Protein AF-A0AAD5T8A8-F1 (afdb_monomer)

Mean predicted aligned error: 18.16 Å

Organism: NCBI:txid109957

pLDDT: mean 72.03, std 19.03, range [25.72, 97.75]

Foldseek 3Di:
DQQQDDDLQWHQDPVVLFTDGPPDSVDPDPPDDPVLVVVVSVVSRVRSSVLNLLVVLLVVVVPPPPPPPQCPLVSVLSVVVSCLSRPPDDDDPPDDDDDDPDPDPPDDPLLVVLLVLVVVLQVLVVVDVDPDDPSVLVSVSSVVSSLRSCVVVLVVLCVLLLLPPPPPVVCVVPVVVPPPLVVVLVCCLVRPHPLQDSVLSVLSSLLSLLVVLCCVQPVPPPSNPVPPPQNRDPHPDPPPPDPPVSSVVVVVVVVVVVVVSVVVSVVVVVVVVVVVVVVVVVVVVVVVVVVVVVVPDDDDPDDDPVVVVVVVVVVVVVVVVVVVVVVVVVVVVVVVVVVVVVVVVVVVVVVVVVVVVVVVVVVVVVVVVVVVVVVVVVVVVVVVVVVVVVVVVVVVVVVVVVVVVVVPDDDDDDDDDPPPVVVVVVVVVVVVVVVVVVVVVVVVVVVVVVVVVVVVVVVVVVVVVVVVVVVVVVVVVVVVVVVVVVVVVVVVVVVVVVPPPDDDDDDDDDDDDDDDDDDDDDDDDDDDDDDDDPDPPVPVVCVVLDPPPPVPVVVVCVPVPPCVSDDPSCVCCVPVSVVSNSSSLVSQQVSVLCCCPVVVVLVVLVLLCCQLQVVPVVNLVVVLVVLVPPPDDDPDPPDDDPSRCVCVVVVQWDFDQDPSQTFTGGHDDPSCCLLCPPVVNVLSRVNSSVSSLLVNLLVLLVPLDLPPDDPVVSVVNVVLSVLSNLQSVLLNCLLVPPLCVLVVVLSVLVVVVSVCSVVPPPPPDDDPPPVVPPPDAHDSGNVSNSVSSVVSSVSSCVLNLVDPVSVVLVVLVSVLSVLSSCCSVPVVDPPCNVVSSVVSLVSVLVSLVVLVVVVVVCCVPPPDDDDCSSVSSCVSSVVVVNDDPVD

Solvent-accessible surface area (backbone atoms only — not comparable to full-atom values): 51958 Å² total; per-residue (Å²): 135,50,61,55,58,70,48,93,61,30,43,66,38,81,86,81,60,35,40,43,66,57,97,74,53,92,69,89,61,84,95,60,61,69,67,58,54,51,52,54,49,50,52,52,28,50,52,19,21,54,46,46,51,50,47,53,51,27,50,52,50,74,67,44,84,69,80,61,86,56,47,62,56,44,30,54,47,51,45,48,50,46,49,62,73,33,73,54,85,80,92,72,96,78,86,82,82,84,89,76,96,63,88,67,81,80,68,64,58,60,38,59,45,52,24,51,49,50,53,49,43,52,52,47,54,74,73,52,83,64,90,86,45,75,62,52,58,50,40,54,51,50,49,56,48,47,56,52,48,44,40,60,60,50,51,50,48,28,41,31,56,60,35,60,73,69,85,48,79,77,64,51,54,69,64,65,66,41,85,44,58,66,59,52,48,50,55,44,69,81,50,62,33,73,87,56,54,67,70,53,54,54,43,28,49,52,17,29,53,31,50,52,46,34,47,74,75,42,65,82,35,76,86,67,55,72,62,86,84,72,77,48,72,84,68,86,73,75,80,76,84,36,77,66,52,49,56,53,47,54,53,51,49,52,53,50,50,53,47,52,53,52,50,52,50,50,51,51,51,54,50,52,52,49,55,52,52,51,53,52,52,50,51,52,51,53,55,50,53,50,54,52,55,62,72,68,66,70,89,79,90,82,68,62,78,69,56,47,52,56,48,49,50,47,51,49,50,52,48,48,54,49,51,51,48,52,50,52,50,49,53,50,49,50,50,51,51,52,51,51,50,52,50,52,55,46,52,54,52,50,51,56,47,51,54,51,51,51,52,51,48,54,51,50,53,50,53,49,52,52,51,51,53,53,50,52,52,52,49,52,54,49,52,50,49,51,54,52,48,51,51,49,52,50,51,51,50,53,51,51,54,49,54,61,55,65,77,73,68,83,88,78,93,75,96,72,78,76,76,66,58,60,59,57,51,54,54,51,54,50,53,54,55,55,57,52,53,56,54,52,55,54,52,56,55,56,54,61,56,53,67,60,52,54,60,56,52,56,57,51,55,61,54,53,56,56,56,56,54,57,56,48,58,59,48,53,60,52,53,57,53,54,60,56,54,56,60,54,58,57,60,60,58,62,67,58,62,79,70,66,85,80,77,85,87,88,80,87,83,85,90,82,89,79,90,79,88,81,90,86,84,85,82,87,78,89,80,88,78,93,75,96,67,93,70,65,82,61,58,70,54,53,62,70,72,46,74,76,78,77,71,51,67,71,65,67,54,72,58,47,86,83,54,78,82,63,50,72,64,58,52,46,55,62,48,54,48,47,53,50,48,57,49,23,52,49,43,24,25,54,37,41,49,46,36,43,73,77,64,38,42,66,60,53,54,52,49,52,48,33,61,35,60,54,69,41,63,70,61,41,52,53,54,47,53,55,66,76,40,84,85,57,89,74,75,76,68,94,71,68,51,73,68,56,43,51,35,56,73,61,74,22,51,46,81,42,71,62,94,87,45,69,46,70,47,75,56,65,58,81,78,42,39,76,61,56,29,76,65,54,48,52,52,42,40,52,46,26,45,51,48,48,53,53,50,46,35,52,49,39,54,69,67,48,78,62,83,89,50,58,73,73,59,34,53,55,54,49,51,49,43,54,52,51,48,52,46,55,50,22,54,51,48,39,44,64,65,57,24,39,38,47,51,53,52,50,55,49,54,51,50,54,50,48,51,50,66,72,67,47,80,73,85,78,82,65,79,75,80,70,70,80,64,74,90,81,79,74,78,70,30,46,67,45,44,34,50,52,50,52,51,26,51,52,50,26,33,50,61,65,30,66,33,84,88,32,40,71,59,41,50,52,53,52,51,48,45,50,50,52,40,48,48,56,71,56,66,86,48,96,77,58,54,68,62,52,52,53,50,48,52,52,51,52,45,49,50,53,54,50,48,54,52,48,47,54,50,52,52,69,73,69,49,98,78,83,75,66,59,57,59,52,46,40,58,56,56,44,49,74,82,73,48,60,98,90,111

InterPro domains:
  IPR040457 Gamma tubulin complex component, C-terminal [PF04130] (662-883)
  IPR042241 Gamma tubulin complex component, C-terminal domain superfamily [G3DSA:1.20.120.1900] (630-882)

Sequence (887 aa):
MSIGVSSSFFVYDMVSKRFIIPERPDLRLIATNRQSIRSILRHFAAMGTNFARLEHQVNSYALSNLAEYSIEPFAYFLASLARISGCCVFESEEFREDNLTASAINLPPANDLISRLYETIICLELSCPNYGTKEDILREILVTFFSRASKPFINLLSTLVGLNCKDSDETNSQIAFFSDLDTALLQIKDSTPSFILQNLVESASHSGHCLQLLRKCSPQHPLLISDLRNNFHLTISIKQADAKLYRSFIAKHMKLYVRDIIDRETRLKAFHGRKVSERQSELIRLQENRKLALQSYKPTSNSKANGAKKMRWKLQVDSFLVDLAAYREHQELQRIEEEAKILRNQAEQEEIQRAREVEIRVAIEAEYSIKMKDLELKSMKADWKIKRGNLVDQRHNILKDQEFFTELSVENETDFDLAHQEEVFADLESEIAGNTVTLFEELSRKEEIKTITQTEAEETMVALTLDQLNALEDNEAKASKIQTETKAEVKDNLLLVDQIDNATPFSNIVFEENASSDILRPTSEKVNSSTDKSLCSCHGIVEYLCPIPSLKLAQLTQNTELLEGSSLDILLEMTLYKAVNIRCDLISRETLLVFIRDLKLQNELVMVGKGFFLQDFDFTDYVIAHISKTGSFVKEPSILNDVYTRFKLADAVKLIIPNCSITLIYSPPPFLNYILDSDALKKFELFFAVFLRTRYCLAALNNFDLSALHRSIKISCLRFRMYSLEFVSSIYRYFQEIALEPWQKFIEYLSVFEKSALYGYDTKGGRTNELKYNSQLKITDLKSLKYFQGKALDEICWRMLLSKEHKPIFTILMEIFDEICAICETMKISGVFDSANLQIQKRIEVFVKVIVKMKHLETAENGIHESDCFYSLLTLINFSKFYSKDD

Nearest PDB structures (foldseek):
  7rro-assembly1_F1  TM=1.291E-01  e=6.227E+00  Bos taurus

Radius of gyration: 50.75 Å; Cα contacts (8 Å, |Δi|>4): 464; chains: 1; bounding box: 150×71×150 Å

Structure (mmCIF, N/CA/C/O backbone):
data_AF-A0AAD5T8A8-F1
#
_entry.id   AF-A0AAD5T8A8-F1
#
loop_
_atom_site.group_PDB
_atom_site.id
_atom_site.type_symbol
_atom_site.label_atom_id
_atom_site.label_alt_id
_atom_site.label_comp_id
_atom_site.label_asym_id
_atom_site.label_entity_id
_atom_site.label_seq_id
_atom_site.pdbx_PDB_ins_code
_atom_site.Cartn_x
_atom_site.Cartn_y
_atom_site.Cartn_z
_atom_site.occupancy
_atom_site.B_iso_or_equiv
_atom_site.auth_seq_id
_atom_site.auth_comp_id
_atom_site.auth_asym_id
_atom_site.auth_atom_id
_atom_site.pdbx_PDB_model_num
ATOM 1 N N . MET A 1 1 ? 31.499 -7.440 -51.153 1.00 50.81 1 MET A N 1
ATOM 2 C CA . MET A 1 1 ? 31.250 -8.398 -50.057 1.00 50.81 1 MET A CA 1
ATOM 3 C C . MET A 1 1 ? 30.057 -7.888 -49.276 1.00 50.81 1 MET A C 1
ATOM 5 O O . MET A 1 1 ? 30.206 -6.923 -48.539 1.00 50.81 1 MET A O 1
ATOM 9 N N . SER A 1 2 ? 28.882 -8.466 -49.493 1.00 58.56 2 SER A N 1
ATOM 10 C CA . SER A 1 2 ? 27.741 -8.304 -48.592 1.00 58.56 2 SER A CA 1
ATOM 11 C C . SER A 1 2 ? 28.045 -9.067 -47.299 1.00 58.56 2 SER A C 1
ATOM 13 O O . SER A 1 2 ? 28.500 -10.211 -47.340 1.00 58.56 2 SER A O 1
ATOM 15 N N . ILE A 1 3 ? 27.877 -8.420 -46.146 1.00 68.19 3 ILE A N 1
ATOM 16 C CA . ILE A 1 3 ? 28.038 -9.075 -44.842 1.00 68.19 3 ILE A CA 1
ATOM 17 C C . ILE A 1 3 ? 26.894 -10.085 -44.687 1.00 68.19 3 ILE A C 1
ATOM 19 O O . ILE A 1 3 ? 25.748 -9.738 -44.944 1.00 68.19 3 ILE A O 1
ATOM 23 N N . GLY A 1 4 ? 27.203 -11.320 -44.283 1.00 70.56 4 GLY A N 1
ATOM 24 C CA . GLY A 1 4 ? 26.185 -12.338 -43.987 1.00 70.56 4 GLY A CA 1
ATOM 25 C C . GLY A 1 4 ? 25.735 -13.202 -45.169 1.00 70.56 4 GLY A C 1
ATOM 26 O O . GLY A 1 4 ? 24.910 -14.084 -44.971 1.00 70.56 4 GLY A O 1
ATOM 27 N N . VAL A 1 5 ? 26.295 -13.021 -46.369 1.00 82.19 5 VAL A N 1
ATOM 28 C CA . VAL A 1 5 ? 25.955 -13.847 -47.540 1.00 82.19 5 VAL A CA 1
ATOM 29 C C . VAL A 1 5 ? 27.038 -14.896 -47.789 1.00 82.19 5 VAL A C 1
ATOM 31 O O . VAL A 1 5 ? 28.231 -14.577 -47.847 1.00 82.19 5 VAL A O 1
ATOM 34 N N . SER A 1 6 ? 26.624 -16.154 -47.956 1.00 84.88 6 SER A N 1
ATOM 35 C CA . SER A 1 6 ? 27.526 -17.233 -48.366 1.00 84.88 6 SER A CA 1
ATOM 36 C C . SER A 1 6 ? 28.083 -16.965 -49.767 1.00 84.88 6 SER A C 1
ATOM 38 O O . SER A 1 6 ? 27.366 -16.587 -50.686 1.00 84.88 6 SER A O 1
ATOM 40 N N . SER A 1 7 ? 29.384 -17.158 -49.939 1.00 86.94 7 SER A N 1
ATOM 41 C CA . SER A 1 7 ? 30.100 -16.958 -51.200 1.00 86.94 7 SER A CA 1
ATOM 42 C C . SER A 1 7 ? 31.205 -18.001 -51.351 1.00 86.94 7 SER A C 1
ATOM 44 O O . SER A 1 7 ? 31.498 -18.750 -50.419 1.00 86.94 7 SER A O 1
ATOM 46 N N . SER A 1 8 ? 31.897 -18.001 -52.491 1.00 82.50 8 SER A N 1
ATOM 47 C CA . SER A 1 8 ? 33.089 -18.837 -52.696 1.00 82.50 8 SER A CA 1
ATOM 48 C C . SER A 1 8 ? 34.196 -18.600 -51.654 1.00 82.50 8 SER A C 1
ATOM 50 O O . SER A 1 8 ? 35.027 -19.479 -51.437 1.00 82.50 8 SER A O 1
ATOM 52 N N . PHE A 1 9 ? 34.205 -17.443 -50.977 1.00 80.50 9 PHE A N 1
ATOM 53 C CA . PHE A 1 9 ? 35.186 -17.099 -49.940 1.00 80.50 9 PHE A CA 1
ATOM 54 C C . PHE A 1 9 ? 34.695 -17.319 -48.506 1.00 80.50 9 PHE A C 1
ATOM 56 O O . PHE A 1 9 ? 35.516 -17.403 -47.590 1.00 80.50 9 PHE A O 1
ATOM 63 N N . PHE A 1 10 ? 33.381 -17.410 -48.301 1.00 87.19 10 PHE A N 1
ATOM 64 C CA . PHE A 1 10 ? 32.761 -17.508 -46.984 1.00 87.19 10 PHE A CA 1
ATOM 65 C C . PHE A 1 10 ? 31.613 -18.506 -47.043 1.00 87.19 10 PHE A C 1
ATOM 67 O O . PHE A 1 10 ? 30.585 -18.219 -47.645 1.00 87.19 10 PHE A O 1
ATOM 74 N N . VAL A 1 11 ? 31.759 -19.657 -46.396 1.00 90.31 11 VAL A N 1
ATOM 75 C CA . VAL A 1 11 ? 30.687 -20.654 -46.303 1.00 90.31 11 VAL A CA 1
ATOM 76 C C . VAL A 1 11 ? 30.102 -20.582 -44.900 1.00 90.31 11 VAL A C 1
ATOM 78 O O . VAL A 1 11 ? 30.844 -20.740 -43.928 1.00 90.31 11 VAL A O 1
ATOM 81 N N . TYR A 1 12 ? 28.804 -20.298 -44.770 1.00 91.44 12 TYR A N 1
ATOM 82 C CA . TYR A 1 12 ? 28.147 -20.359 -43.466 1.00 91.44 12 TYR A CA 1
ATOM 83 C C . TYR A 1 12 ? 27.961 -21.815 -43.048 1.00 91.44 12 TYR A C 1
ATOM 85 O O . TYR A 1 12 ? 27.232 -22.567 -43.690 1.00 91.44 12 TYR A O 1
ATOM 93 N N . ASP A 1 13 ? 28.627 -22.215 -41.973 1.00 91.44 13 ASP A N 1
ATOM 94 C CA . ASP A 1 13 ? 28.406 -23.514 -41.360 1.00 91.44 13 ASP A CA 1
ATOM 95 C C . ASP A 1 13 ? 27.237 -23.416 -40.376 1.00 91.44 13 ASP A C 1
ATOM 97 O O . ASP A 1 13 ? 27.341 -22.793 -39.313 1.00 91.44 13 ASP A O 1
ATOM 101 N N . MET A 1 14 ? 26.125 -24.052 -40.747 1.00 86.69 14 MET A N 1
ATOM 102 C CA . MET A 1 14 ? 24.894 -24.109 -39.958 1.00 86.69 14 MET A CA 1
ATOM 103 C C . MET A 1 14 ? 25.108 -24.784 -38.597 1.00 86.69 14 MET A C 1
ATOM 105 O O . MET A 1 14 ? 24.447 -24.415 -37.626 1.00 86.69 14 MET A O 1
ATOM 109 N N . VAL A 1 15 ? 26.053 -25.729 -38.496 1.00 87.06 15 VAL A N 1
ATOM 110 C CA . VAL A 1 15 ? 26.311 -26.488 -37.263 1.00 87.06 15 VAL A CA 1
ATOM 111 C C . VAL A 1 15 ? 27.051 -25.623 -36.249 1.00 87.06 15 VAL A C 1
ATOM 113 O O . VAL A 1 15 ? 26.611 -25.481 -35.109 1.00 87.06 15 VAL A O 1
ATOM 116 N N . SER A 1 16 ? 28.164 -24.999 -36.648 1.00 86.94 16 SER A N 1
ATOM 117 C CA . SER A 1 16 ? 28.915 -24.114 -35.748 1.00 86.94 16 SER A CA 1
ATOM 118 C C . SER A 1 16 ? 28.315 -22.709 -35.623 1.00 86.94 16 SER A C 1
ATOM 120 O O . SER A 1 16 ? 28.724 -21.945 -34.737 1.00 86.94 16 SER A O 1
ATOM 122 N N . LYS A 1 17 ? 27.349 -22.361 -36.487 1.00 85.81 17 LYS A N 1
ATOM 123 C CA . LYS A 1 17 ? 26.778 -21.017 -36.650 1.00 85.81 17 LYS A CA 1
ATOM 124 C C . LYS A 1 17 ? 27.864 -19.967 -36.860 1.00 85.81 17 LYS A C 1
ATOM 126 O O . LYS A 1 17 ? 27.924 -18.968 -36.124 1.00 85.81 17 LYS A O 1
ATOM 131 N N . ARG A 1 18 ? 28.796 -20.240 -37.779 1.00 90.50 18 ARG A N 1
ATOM 132 C CA . ARG A 1 18 ? 29.946 -19.381 -38.114 1.00 90.50 18 ARG A CA 1
ATOM 133 C C . ARG A 1 18 ? 30.245 -19.445 -39.605 1.00 90.50 18 ARG A C 1
ATOM 135 O O . ARG A 1 18 ? 30.138 -20.497 -40.219 1.00 90.50 18 ARG A O 1
ATOM 142 N N . PHE A 1 19 ? 30.700 -18.332 -40.168 1.00 90.81 19 PHE A N 1
ATOM 143 C CA . PHE A 1 19 ? 31.319 -18.343 -41.488 1.00 90.81 19 PHE A CA 1
ATOM 144 C C . PHE A 1 19 ? 32.715 -18.951 -41.399 1.00 90.81 19 PHE A C 1
ATOM 146 O O . PHE A 1 19 ? 33.578 -18.467 -40.661 1.00 90.81 19 PHE A O 1
ATOM 153 N N . ILE A 1 20 ? 32.936 -20.000 -42.180 1.00 92.75 20 ILE A N 1
ATOM 154 C CA . ILE A 1 20 ? 34.228 -20.648 -42.352 1.00 92.75 20 ILE A CA 1
ATOM 155 C C . ILE A 1 20 ? 34.845 -20.132 -43.652 1.00 92.75 20 ILE A C 1
ATOM 157 O O . ILE A 1 20 ? 34.175 -19.987 -44.675 1.00 92.75 20 ILE A O 1
ATOM 161 N N . ILE A 1 21 ? 36.144 -19.841 -43.601 1.00 89.75 21 ILE A N 1
ATOM 162 C CA . ILE A 1 21 ? 36.936 -19.515 -44.788 1.00 89.75 21 ILE A CA 1
ATOM 163 C C . ILE A 1 21 ? 37.519 -20.835 -45.303 1.00 89.75 21 ILE A C 1
ATOM 165 O O . ILE A 1 21 ? 38.245 -21.481 -44.537 1.00 89.75 21 ILE A O 1
ATOM 169 N N . PRO A 1 22 ? 37.247 -21.241 -46.556 1.00 86.50 22 PRO A N 1
ATOM 170 C CA . PRO A 1 22 ? 37.820 -22.451 -47.142 1.00 86.50 22 PRO A CA 1
ATOM 171 C C . PRO A 1 22 ? 39.352 -22.469 -47.022 1.00 86.50 22 PRO A C 1
ATOM 173 O O . PRO A 1 22 ? 39.996 -21.422 -47.082 1.00 86.50 22 PRO A O 1
ATOM 176 N N . GLU A 1 23 ? 39.972 -23.643 -46.861 1.00 79.31 23 GLU A N 1
ATOM 177 C CA . GLU A 1 23 ? 41.433 -23.750 -46.663 1.00 79.31 23 GLU A CA 1
ATOM 178 C C . GLU A 1 23 ? 42.257 -23.229 -47.853 1.00 79.31 23 GLU A C 1
ATOM 180 O O . GLU A 1 23 ? 43.394 -22.765 -47.687 1.00 79.31 23 GLU A O 1
ATOM 185 N N . ARG A 1 24 ? 41.665 -23.274 -49.049 1.00 68.44 24 ARG A N 1
ATOM 186 C CA . ARG A 1 24 ? 42.195 -22.713 -50.291 1.00 68.44 24 ARG A CA 1
ATOM 187 C C . ARG A 1 24 ? 41.170 -21.739 -50.872 1.00 68.44 24 ARG A C 1
ATOM 189 O O . ARG A 1 24 ? 40.430 -22.121 -51.772 1.00 68.44 24 ARG A O 1
ATOM 196 N N . PRO A 1 25 ? 41.079 -20.503 -50.360 1.00 63.84 25 PRO A N 1
ATOM 197 C CA . PRO A 1 25 ? 40.350 -19.491 -51.099 1.00 63.84 25 PRO A CA 1
ATOM 198 C C . PRO A 1 25 ? 41.169 -19.224 -52.368 1.00 63.84 25 PRO A C 1
ATOM 200 O O . PRO A 1 25 ? 42.360 -18.918 -52.255 1.00 63.84 25 PRO A O 1
ATOM 203 N N . ASP A 1 26 ? 40.576 -19.385 -53.553 1.00 61.72 26 ASP A N 1
ATOM 204 C CA . ASP A 1 26 ? 41.207 -19.073 -54.847 1.00 61.72 26 ASP A CA 1
ATOM 205 C C . ASP A 1 26 ? 41.395 -17.550 -54.986 1.00 61.72 26 ASP A C 1
ATOM 207 O O . ASP A 1 26 ? 40.751 -16.862 -55.772 1.00 61.72 26 ASP A O 1
ATOM 211 N N . LEU A 1 27 ? 42.264 -16.986 -54.150 1.00 63.97 27 LEU A N 1
ATOM 212 C CA . LEU A 1 27 ? 42.635 -15.580 -54.144 1.00 63.97 27 LEU A CA 1
ATOM 213 C C . LEU A 1 27 ? 44.005 -15.454 -54.791 1.00 63.97 27 LEU A C 1
ATOM 215 O O . LEU A 1 27 ? 45.034 -15.488 -54.115 1.00 63.97 27 LEU A O 1
ATOM 219 N N . ARG A 1 28 ? 44.018 -15.261 -56.111 1.00 60.12 28 ARG A N 1
ATOM 220 C CA . ARG A 1 28 ? 45.163 -14.656 -56.802 1.00 60.12 28 ARG A CA 1
ATOM 221 C C . ARG A 1 28 ? 45.119 -13.141 -56.581 1.00 60.12 28 ARG A C 1
ATOM 223 O O . ARG A 1 28 ? 44.830 -12.378 -57.492 1.00 60.12 28 ARG A O 1
ATOM 230 N N . LEU A 1 29 ? 45.315 -12.709 -55.335 1.00 59.62 29 LEU A N 1
ATOM 231 C CA . LEU A 1 29 ? 45.455 -11.288 -55.020 1.00 59.62 29 LEU A CA 1
ATOM 232 C C . LEU A 1 29 ? 46.910 -10.878 -55.239 1.00 59.62 29 LEU A C 1
ATOM 234 O O . LEU A 1 29 ? 47.814 -11.304 -54.518 1.00 59.62 29 LEU A O 1
ATOM 238 N N . ILE A 1 30 ? 47.109 -10.048 -56.253 1.00 52.72 30 ILE A N 1
ATOM 239 C CA . ILE A 1 30 ? 48.400 -9.510 -56.663 1.00 52.72 30 ILE A CA 1
ATOM 240 C C . ILE A 1 30 ? 48.957 -8.644 -55.513 1.00 52.72 30 ILE A C 1
ATOM 242 O O . ILE A 1 30 ? 48.268 -7.783 -54.963 1.00 52.72 30 ILE A O 1
ATOM 246 N N . ALA A 1 31 ? 50.209 -8.888 -55.116 1.00 51.66 31 ALA A N 1
ATOM 247 C CA . ALA A 1 31 ? 51.006 -8.038 -54.217 1.00 51.66 31 ALA A CA 1
ATOM 248 C C . ALA A 1 31 ? 50.569 -7.878 -52.733 1.00 51.66 31 ALA A C 1
ATOM 250 O O . ALA A 1 31 ? 50.941 -6.893 -52.078 1.00 51.66 31 ALA A O 1
ATOM 251 N N . THR A 1 32 ? 49.848 -8.829 -52.125 1.00 58.69 32 THR A N 1
ATOM 252 C CA . THR A 1 32 ? 49.556 -8.814 -50.668 1.00 58.69 32 THR A CA 1
ATOM 253 C C . THR A 1 32 ? 49.962 -10.109 -49.958 1.00 58.69 32 THR A C 1
ATOM 255 O O . THR A 1 32 ? 49.826 -11.209 -50.484 1.00 58.69 32 THR A O 1
ATOM 258 N N . ASN A 1 33 ? 50.511 -9.989 -48.740 1.00 73.81 33 ASN A N 1
ATOM 259 C CA . ASN A 1 33 ? 50.938 -11.140 -47.942 1.00 73.81 33 ASN A CA 1
ATOM 260 C C . ASN A 1 33 ? 49.714 -12.010 -47.596 1.00 73.81 33 ASN A C 1
ATOM 262 O O . ASN A 1 33 ? 48.749 -11.524 -47.001 1.00 73.81 33 ASN A O 1
ATOM 266 N N . ARG A 1 34 ? 49.783 -13.312 -47.915 1.00 73.38 34 ARG A N 1
ATOM 267 C CA . ARG A 1 34 ? 48.742 -14.318 -47.631 1.00 73.38 34 ARG A CA 1
ATOM 268 C C . ARG A 1 34 ? 48.249 -14.274 -46.180 1.00 73.38 34 ARG A C 1
ATOM 270 O O . ARG A 1 34 ? 47.072 -14.522 -45.926 1.00 73.38 34 ARG A O 1
ATOM 277 N N . GLN A 1 35 ? 49.124 -13.968 -45.220 1.00 74.38 35 GLN A N 1
ATOM 278 C CA . GLN A 1 35 ? 48.752 -13.872 -43.805 1.00 74.38 35 GLN A CA 1
ATOM 279 C C . GLN A 1 35 ? 47.869 -12.656 -43.504 1.00 74.38 35 GLN A C 1
ATOM 281 O O . GLN A 1 35 ? 46.911 -12.787 -42.740 1.00 74.38 35 GLN A O 1
ATOM 286 N N . SER A 1 36 ? 48.144 -11.505 -44.121 1.00 75.62 36 SER A N 1
ATOM 287 C CA . SER A 1 36 ? 47.376 -10.280 -43.893 1.00 75.62 36 SER A CA 1
ATOM 288 C C . SER A 1 36 ? 45.977 -10.382 -44.495 1.00 75.62 36 SER A C 1
ATOM 290 O O . SER A 1 36 ? 44.995 -10.156 -43.788 1.00 75.62 36 SER A O 1
ATOM 292 N N . ILE A 1 37 ? 45.869 -10.897 -45.728 1.00 79.44 37 ILE A N 1
ATOM 293 C CA . ILE A 1 37 ? 44.574 -11.211 -46.353 1.00 79.44 37 ILE A CA 1
ATOM 294 C C . ILE A 1 37 ? 43.784 -12.187 -45.480 1.00 79.44 37 ILE A C 1
ATOM 296 O O . ILE A 1 37 ? 42.609 -11.965 -45.206 1.00 79.44 37 ILE A O 1
ATOM 300 N N . ARG A 1 38 ? 44.422 -13.252 -44.975 1.00 79.56 38 ARG A N 1
ATOM 301 C CA . ARG A 1 38 ? 43.741 -14.222 -44.106 1.00 79.56 38 ARG A CA 1
ATOM 302 C C . ARG A 1 38 ? 43.257 -13.588 -42.799 1.00 79.56 38 ARG A C 1
ATOM 304 O O . ARG A 1 38 ? 42.206 -13.982 -42.304 1.00 79.56 38 ARG A O 1
ATOM 311 N N . SER A 1 39 ? 43.991 -12.625 -42.240 1.00 78.44 39 SER A N 1
ATOM 312 C CA . SER A 1 39 ? 43.567 -11.868 -41.055 1.00 78.44 39 SER A CA 1
ATOM 313 C C . SER A 1 39 ? 42.336 -11.003 -41.345 1.00 78.44 39 SER A C 1
ATOM 315 O O . SER A 1 39 ? 41.352 -11.069 -40.610 1.00 78.44 39 SER A O 1
ATOM 317 N N . ILE A 1 40 ? 42.351 -10.270 -42.462 1.00 79.25 40 ILE A N 1
ATOM 318 C CA . ILE A 1 40 ? 41.230 -9.433 -42.909 1.00 79.25 40 ILE A CA 1
ATOM 319 C C . ILE A 1 40 ? 39.993 -10.294 -43.183 1.00 79.25 40 ILE A C 1
ATOM 321 O O . ILE A 1 40 ? 38.921 -10.018 -42.650 1.00 79.25 40 ILE A O 1
ATOM 325 N N . LEU A 1 41 ? 40.141 -11.390 -43.933 1.00 83.56 41 LEU A N 1
ATOM 326 C CA . LEU A 1 41 ? 39.044 -12.320 -44.205 1.00 83.56 41 LEU A CA 1
ATOM 327 C C . LEU A 1 41 ? 38.487 -12.926 -42.917 1.00 83.56 41 LEU A C 1
ATOM 329 O O . LEU A 1 41 ? 37.276 -13.035 -42.786 1.00 83.56 41 LEU A O 1
ATOM 333 N N . ARG A 1 42 ? 39.327 -13.285 -41.936 1.00 83.44 42 ARG A N 1
ATOM 334 C CA . ARG A 1 42 ? 38.843 -13.764 -40.626 1.00 83.44 42 ARG A CA 1
ATOM 335 C C . ARG A 1 42 ? 38.023 -12.706 -39.901 1.00 83.44 42 ARG A C 1
ATOM 337 O O . ARG A 1 42 ? 37.026 -13.055 -39.278 1.00 83.44 42 ARG A O 1
ATOM 344 N N . HIS A 1 43 ? 38.416 -11.438 -39.993 1.00 76.69 43 HIS A N 1
ATOM 345 C CA . HIS A 1 43 ? 37.646 -10.343 -39.415 1.00 76.69 43 HIS A CA 1
ATOM 346 C C . HIS A 1 43 ? 36.282 -10.195 -40.105 1.00 76.69 43 HIS A C 1
ATOM 348 O O . HIS A 1 43 ? 35.260 -10.178 -39.425 1.00 76.69 43 HIS A O 1
ATOM 354 N N . PHE A 1 44 ? 36.239 -10.212 -41.441 1.00 80.44 44 PHE A N 1
ATOM 355 C CA . PHE A 1 44 ? 34.980 -10.194 -42.196 1.00 80.44 44 PHE A CA 1
ATOM 356 C C . PHE A 1 44 ? 34.104 -11.424 -41.928 1.00 80.44 44 PHE A C 1
ATOM 358 O O . PHE A 1 44 ? 32.898 -11.280 -41.748 1.00 80.44 44 PHE A O 1
ATOM 365 N N . ALA A 1 45 ? 34.693 -12.618 -41.822 1.00 83.56 45 ALA A N 1
ATOM 366 C CA . ALA A 1 45 ? 33.979 -13.837 -41.452 1.00 83.56 45 ALA A CA 1
ATOM 367 C C . ALA A 1 45 ? 33.383 -13.731 -40.040 1.00 83.56 45 ALA A C 1
ATOM 369 O O . ALA A 1 45 ? 32.250 -14.152 -39.815 1.00 83.56 45 ALA A O 1
ATOM 370 N N . ALA A 1 46 ? 34.107 -13.132 -39.088 1.00 79.75 46 ALA A N 1
ATOM 371 C CA . ALA A 1 46 ? 33.596 -12.875 -37.744 1.00 79.75 46 ALA A CA 1
ATOM 372 C C . ALA A 1 46 ? 32.446 -11.851 -37.751 1.00 79.75 46 ALA A C 1
ATOM 374 O O . ALA A 1 46 ? 31.432 -12.075 -37.091 1.00 79.75 46 ALA A O 1
ATOM 375 N N . MET A 1 47 ? 32.552 -10.774 -38.539 1.00 77.56 47 MET A N 1
ATOM 376 C CA . MET A 1 47 ? 31.464 -9.802 -38.713 1.00 77.56 47 MET A CA 1
ATOM 377 C C . MET A 1 47 ? 30.225 -10.450 -39.341 1.00 77.56 47 MET A C 1
ATOM 379 O O . MET A 1 47 ? 29.136 -10.327 -38.788 1.00 77.56 47 MET A O 1
ATOM 383 N N . GLY A 1 48 ? 30.392 -11.206 -40.431 1.00 81.56 48 GLY A N 1
ATOM 384 C CA . GLY A 1 48 ? 29.310 -11.968 -41.063 1.00 81.56 48 GLY A CA 1
ATOM 385 C C . GLY A 1 48 ? 28.689 -12.988 -40.114 1.00 81.56 48 GLY A C 1
ATOM 386 O O . GLY A 1 48 ? 27.477 -13.149 -40.082 1.00 81.56 48 GLY A O 1
ATOM 387 N N . THR A 1 49 ? 29.502 -13.629 -39.272 1.00 83.44 49 THR A N 1
ATOM 388 C CA . THR A 1 49 ? 29.025 -14.591 -38.270 1.00 83.44 49 THR A CA 1
ATOM 389 C C . THR A 1 49 ? 28.112 -13.920 -37.255 1.00 83.44 49 THR A C 1
ATOM 391 O O . THR A 1 49 ? 27.037 -14.436 -36.959 1.00 83.44 49 THR A O 1
ATOM 394 N N . ASN A 1 50 ? 28.536 -12.776 -36.716 1.00 78.94 50 ASN A N 1
ATOM 395 C CA . ASN A 1 50 ? 27.742 -12.024 -35.751 1.00 78.94 50 ASN A CA 1
ATOM 396 C C . ASN A 1 50 ? 26.460 -11.484 -36.391 1.00 78.94 50 ASN A C 1
ATOM 398 O O . ASN A 1 50 ? 25.410 -11.520 -35.758 1.00 78.94 50 ASN A O 1
ATOM 402 N N . PHE A 1 51 ? 26.534 -11.066 -37.654 1.00 81.31 51 PHE A N 1
ATOM 403 C CA . PHE A 1 51 ? 25.379 -10.643 -38.434 1.00 81.31 51 PHE A CA 1
ATOM 404 C C . PHE A 1 51 ? 24.350 -11.764 -38.617 1.00 81.31 51 PHE A C 1
ATOM 406 O O . PHE A 1 51 ? 23.202 -11.601 -38.223 1.00 81.31 51 PHE A O 1
ATOM 413 N N . ALA A 1 52 ? 24.764 -12.927 -39.127 1.00 82.50 52 ALA A N 1
ATOM 414 C CA . ALA A 1 52 ? 23.864 -14.061 -39.346 1.00 82.50 52 ALA A CA 1
ATOM 415 C C . ALA A 1 52 ? 23.247 -14.574 -38.034 1.00 82.50 52 ALA A C 1
ATOM 417 O O . ALA A 1 52 ? 22.097 -15.003 -37.998 1.00 82.50 52 ALA A O 1
ATOM 418 N N . ARG A 1 53 ? 23.990 -14.501 -36.920 1.00 82.31 53 ARG A N 1
ATOM 419 C CA . ARG A 1 53 ? 23.445 -14.804 -35.587 1.00 82.31 53 ARG A CA 1
ATOM 420 C C . ARG A 1 53 ? 22.384 -13.799 -35.159 1.00 82.31 53 ARG A C 1
ATOM 422 O O . ARG A 1 53 ? 21.359 -14.217 -34.629 1.00 82.31 53 ARG A O 1
ATOM 429 N N . LEU A 1 54 ? 22.633 -12.509 -35.382 1.00 78.38 54 LEU A N 1
ATOM 430 C CA . LEU A 1 54 ? 21.680 -11.448 -35.078 1.00 78.38 54 LEU A CA 1
ATOM 431 C C . LEU A 1 54 ? 20.400 -11.612 -35.903 1.00 78.38 54 LEU A C 1
ATOM 433 O O . LEU A 1 54 ? 19.311 -11.585 -35.346 1.00 78.38 54 LEU A O 1
ATOM 437 N N . GLU A 1 55 ? 20.533 -11.844 -37.206 1.00 81.19 55 GLU A N 1
ATOM 438 C CA . GLU A 1 55 ? 19.415 -12.075 -38.121 1.00 81.19 55 GLU A CA 1
ATOM 439 C C . GLU A 1 55 ? 18.601 -13.314 -37.736 1.00 81.19 55 GLU A C 1
ATOM 441 O O . GLU A 1 55 ? 17.385 -13.230 -37.584 1.00 81.19 55 GLU A O 1
ATOM 446 N N . HIS A 1 56 ? 19.260 -14.447 -37.475 1.00 83.31 56 HIS A N 1
ATOM 447 C CA . HIS A 1 56 ? 18.583 -15.648 -36.983 1.00 83.31 56 HIS A CA 1
ATOM 448 C C . HIS A 1 56 ? 17.809 -15.362 -35.689 1.00 83.31 56 HIS A C 1
ATOM 450 O O . HIS A 1 56 ? 16.702 -15.859 -35.499 1.00 83.31 56 HIS A O 1
ATOM 456 N N . GLN A 1 57 ? 18.390 -14.589 -34.772 1.00 78.25 57 GLN A N 1
ATOM 457 C CA . GLN A 1 57 ? 17.746 -14.250 -33.510 1.00 78.25 57 GLN A CA 1
ATOM 458 C C . GLN A 1 57 ? 16.517 -13.354 -33.721 1.00 78.25 57 GLN A C 1
ATOM 460 O O . GLN A 1 57 ? 15.453 -13.637 -33.178 1.00 78.25 57 GLN A O 1
ATOM 465 N N . VAL A 1 58 ? 16.621 -12.337 -34.575 1.00 78.81 58 VAL A N 1
ATOM 466 C CA . VAL A 1 58 ? 15.491 -11.495 -34.997 1.00 78.81 58 VAL A CA 1
ATOM 467 C C . VAL A 1 58 ? 14.366 -12.324 -35.604 1.00 78.81 58 VAL A C 1
ATOM 469 O O . VAL A 1 58 ? 13.213 -12.189 -35.199 1.00 78.81 58 VAL A O 1
ATOM 472 N N . ASN A 1 59 ? 14.707 -13.211 -36.537 1.00 81.06 59 ASN A N 1
ATOM 473 C CA . ASN A 1 59 ? 13.735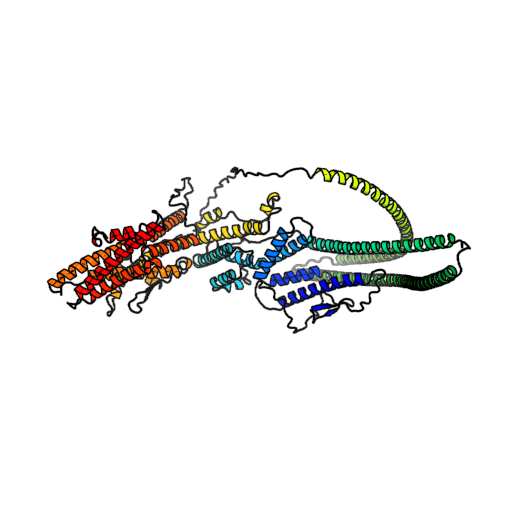 -14.052 -37.223 1.00 81.06 59 ASN A CA 1
ATOM 474 C C . ASN A 1 59 ? 13.075 -15.039 -36.254 1.00 81.06 59 ASN A C 1
ATOM 476 O O . ASN A 1 59 ? 11.875 -15.277 -36.349 1.00 81.06 59 ASN A O 1
ATOM 480 N N . SER A 1 60 ? 13.817 -15.548 -35.263 1.00 80.75 60 SER A N 1
ATOM 481 C CA . SER A 1 60 ? 13.235 -16.402 -34.223 1.00 80.75 60 SER A CA 1
ATOM 482 C C . SER A 1 60 ? 12.198 -15.673 -33.362 1.00 80.75 60 SER A C 1
ATOM 484 O O . SER A 1 60 ? 11.201 -16.288 -32.995 1.00 80.75 60 SER A O 1
ATOM 486 N N . TYR A 1 61 ? 12.371 -14.367 -33.116 1.00 73.81 61 TYR A N 1
ATOM 487 C CA . TYR A 1 61 ? 11.379 -13.558 -32.398 1.00 73.81 61 TYR A CA 1
ATOM 488 C C . TYR A 1 61 ? 10.155 -13.220 -33.239 1.00 73.81 61 TYR A C 1
ATOM 490 O O . TYR A 1 61 ? 9.044 -13.236 -32.722 1.00 73.81 61 TYR A O 1
ATOM 498 N N . ALA A 1 62 ? 10.346 -12.946 -34.530 1.00 74.56 62 ALA A N 1
ATOM 499 C CA . ALA A 1 62 ? 9.235 -12.703 -35.446 1.00 74.56 62 ALA A CA 1
ATOM 500 C C . ALA A 1 62 ? 8.340 -13.945 -35.620 1.00 74.56 62 ALA A C 1
ATOM 502 O O . ALA A 1 62 ? 7.145 -13.812 -35.862 1.00 74.56 62 ALA A O 1
ATOM 503 N N . LEU A 1 63 ? 8.918 -15.147 -35.497 1.00 74.69 63 LEU A N 1
ATOM 504 C CA . LEU A 1 63 ? 8.206 -16.424 -35.621 1.00 74.69 63 LEU A CA 1
ATOM 505 C C . LEU A 1 63 ? 7.609 -16.916 -34.302 1.00 74.69 63 LEU A C 1
ATOM 507 O O . LEU A 1 63 ? 6.620 -17.651 -34.309 1.00 74.69 63 LEU A O 1
ATOM 511 N N . SER A 1 64 ? 8.195 -16.545 -33.162 1.00 71.62 64 SER A N 1
ATOM 512 C CA . SER A 1 64 ? 7.590 -16.848 -31.877 1.00 71.62 64 SER A CA 1
ATOM 513 C C . SER A 1 64 ? 6.351 -15.975 -31.701 1.00 71.62 64 SER A C 1
ATOM 515 O O . SER A 1 64 ? 6.467 -14.809 -31.341 1.00 71.62 64 SER A O 1
ATOM 517 N N . ASN A 1 65 ? 5.159 -16.561 -31.844 1.00 60.84 65 ASN A N 1
ATOM 518 C CA . ASN A 1 65 ? 3.881 -15.994 -31.376 1.00 60.84 65 ASN A CA 1
ATOM 519 C C . ASN A 1 65 ? 3.841 -15.792 -29.841 1.00 60.84 65 ASN A C 1
ATOM 521 O O . ASN A 1 65 ? 2.768 -15.772 -29.240 1.00 60.84 65 ASN A O 1
ATOM 525 N N . LEU A 1 66 ? 4.999 -15.690 -29.181 1.00 56.34 66 LEU A N 1
ATOM 526 C CA . LEU A 1 66 ? 5.126 -15.254 -27.804 1.00 56.34 66 LEU A CA 1
ATOM 527 C C . LEU A 1 66 ? 4.699 -13.789 -27.780 1.00 56.34 66 LEU A C 1
ATOM 529 O O . LEU A 1 66 ? 5.502 -12.879 -27.953 1.00 56.34 66 LEU A O 1
ATOM 533 N N . ALA A 1 67 ? 3.398 -13.597 -27.594 1.00 51.75 67 ALA A N 1
ATOM 534 C CA . ALA A 1 67 ? 2.701 -12.330 -27.448 1.00 51.75 67 ALA A CA 1
ATOM 535 C C . ALA A 1 67 ? 3.118 -11.556 -26.179 1.00 51.75 67 ALA A C 1
ATOM 537 O O . ALA A 1 67 ? 2.330 -10.796 -25.625 1.00 51.75 67 ALA A O 1
ATOM 538 N N . GLU A 1 68 ? 4.345 -11.745 -25.687 1.00 56.25 68 GLU A N 1
ATOM 539 C CA . GLU A 1 68 ? 4.904 -10.927 -24.623 1.00 56.25 68 GLU A CA 1
ATOM 540 C C . GLU A 1 68 ? 5.312 -9.572 -25.220 1.00 56.25 68 GLU A C 1
ATOM 542 O O . GLU A 1 68 ? 6.337 -9.404 -25.882 1.00 56.25 68 GLU A O 1
ATOM 547 N N . TYR A 1 69 ? 4.413 -8.617 -24.982 1.00 57.78 69 TYR A N 1
ATOM 548 C CA . TYR A 1 69 ? 4.235 -7.249 -25.483 1.00 57.78 69 TYR A CA 1
ATOM 549 C C . TYR A 1 69 ? 5.466 -6.322 -25.586 1.00 57.78 69 TYR A C 1
ATOM 551 O O . TYR A 1 69 ? 5.343 -5.175 -26.017 1.00 57.78 69 TYR A O 1
ATOM 559 N N . SER A 1 70 ? 6.657 -6.765 -25.192 1.00 58.25 70 SER A N 1
ATOM 560 C CA . SER A 1 70 ? 7.868 -5.942 -25.087 1.00 58.25 70 SER A CA 1
ATOM 561 C C . SER A 1 70 ? 8.972 -6.320 -26.080 1.00 58.25 70 SER A C 1
ATOM 563 O O . SER A 1 70 ? 9.893 -5.527 -26.287 1.00 58.25 70 SER A O 1
ATOM 565 N N . ILE A 1 71 ? 8.884 -7.483 -26.740 1.00 65.25 71 ILE A N 1
ATOM 566 C CA . ILE A 1 71 ? 9.948 -7.966 -27.638 1.00 65.25 71 ILE A CA 1
ATOM 567 C C . ILE A 1 71 ? 9.716 -7.547 -29.100 1.00 65.25 71 ILE A C 1
ATOM 569 O O . ILE A 1 71 ? 10.661 -7.464 -29.878 1.00 65.25 71 ILE A O 1
ATOM 573 N N . GLU A 1 72 ? 8.501 -7.192 -29.512 1.00 69.12 72 GLU A N 1
ATOM 574 C CA . GLU A 1 72 ? 8.242 -6.814 -30.911 1.00 69.12 72 GLU A CA 1
ATOM 575 C C . GLU A 1 72 ? 9.004 -5.541 -31.358 1.00 69.12 72 GLU A C 1
ATOM 577 O O . GLU A 1 72 ? 9.685 -5.582 -32.392 1.00 69.12 72 GLU A O 1
ATOM 582 N N . PRO A 1 73 ? 9.035 -4.433 -30.580 1.00 66.81 73 PRO A N 1
ATOM 583 C CA . PRO A 1 73 ? 9.867 -3.276 -30.919 1.00 66.81 73 PRO A CA 1
ATOM 584 C C . PRO A 1 73 ? 11.364 -3.614 -30.918 1.00 66.81 73 PRO A C 1
ATOM 586 O O . PRO A 1 73 ? 12.132 -3.030 -31.690 1.00 66.81 73 PRO A O 1
ATOM 589 N N . PHE A 1 74 ? 11.768 -4.567 -30.068 1.00 67.25 74 PHE A N 1
ATOM 590 C CA . PHE A 1 74 ? 13.127 -5.097 -30.002 1.00 67.25 74 PHE A CA 1
ATOM 591 C C . PHE A 1 74 ? 13.500 -5.823 -31.295 1.00 67.25 74 PHE A C 1
ATOM 593 O O . PHE A 1 74 ? 14.488 -5.470 -31.940 1.00 67.25 74 PHE A O 1
ATOM 600 N N . ALA A 1 75 ? 12.670 -6.775 -31.716 1.00 69.06 75 ALA A N 1
ATOM 601 C CA . ALA A 1 75 ? 12.849 -7.544 -32.9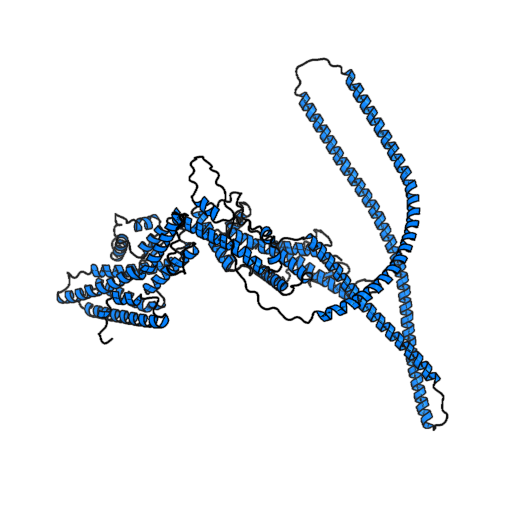37 1.00 69.06 75 ALA A CA 1
ATOM 602 C C . ALA A 1 75 ? 12.847 -6.636 -34.172 1.00 69.06 75 ALA A C 1
ATOM 604 O O . ALA A 1 75 ? 13.750 -6.736 -34.999 1.00 69.06 75 ALA A O 1
ATOM 605 N N . TYR A 1 76 ? 11.915 -5.681 -34.267 1.00 70.94 76 TYR A N 1
ATOM 606 C CA . TYR A 1 76 ? 11.860 -4.730 -35.381 1.00 70.94 76 TYR A CA 1
ATOM 607 C C . TYR A 1 76 ? 13.105 -3.834 -35.455 1.00 70.94 76 TYR A C 1
ATOM 609 O O . TYR A 1 76 ? 13.616 -3.533 -36.541 1.00 70.94 76 TYR A O 1
ATOM 617 N N . PHE A 1 77 ? 13.623 -3.387 -34.308 1.00 67.31 77 PHE A N 1
ATOM 618 C CA . PHE A 1 77 ? 14.844 -2.590 -34.281 1.00 67.31 77 PHE A CA 1
ATOM 619 C C . PHE A 1 77 ? 16.076 -3.420 -34.630 1.00 67.31 77 PHE A C 1
ATOM 621 O O . PHE A 1 77 ? 16.869 -2.981 -35.459 1.00 67.31 77 PHE A O 1
ATOM 628 N N . LEU A 1 78 ? 16.232 -4.612 -34.055 1.00 68.31 78 LEU A N 1
ATOM 629 C CA . LEU A 1 78 ? 17.327 -5.504 -34.416 1.00 68.31 78 LEU A CA 1
ATOM 630 C C . LEU A 1 78 ? 17.258 -5.892 -35.900 1.00 68.31 78 LEU A C 1
ATOM 632 O O . LEU A 1 78 ? 18.292 -5.905 -36.560 1.00 68.31 78 LEU A O 1
ATOM 636 N N . ALA A 1 79 ? 16.058 -6.095 -36.455 1.00 68.00 79 ALA A N 1
ATOM 637 C CA . ALA A 1 79 ? 15.839 -6.263 -37.892 1.00 68.00 79 ALA A CA 1
ATOM 638 C C . ALA A 1 79 ? 16.290 -5.026 -38.675 1.00 68.00 79 ALA A C 1
ATOM 640 O O . ALA A 1 79 ? 16.933 -5.139 -39.711 1.00 68.00 79 ALA A O 1
ATOM 641 N N . SER A 1 80 ? 15.989 -3.825 -38.178 1.00 66.25 80 SER A N 1
ATOM 642 C CA . SER A 1 80 ? 16.436 -2.568 -38.786 1.00 66.25 80 SER A CA 1
ATOM 643 C C . SER A 1 80 ? 17.957 -2.411 -38.716 1.00 66.25 80 SER A C 1
ATOM 645 O O . SER A 1 80 ? 18.560 -1.946 -39.677 1.00 66.25 80 SER A O 1
ATOM 647 N N . LEU A 1 81 ? 18.592 -2.814 -37.614 1.00 63.06 81 LEU A N 1
ATOM 648 C CA . LEU A 1 81 ? 20.040 -2.774 -37.429 1.00 63.06 81 LEU A CA 1
ATOM 649 C C . LEU A 1 81 ? 20.735 -3.819 -38.305 1.00 63.06 81 LEU A C 1
ATOM 651 O O . LEU A 1 81 ? 21.742 -3.498 -38.934 1.00 63.06 81 LEU A O 1
ATOM 655 N N . ALA A 1 82 ? 20.164 -5.020 -38.428 1.00 62.69 82 ALA A N 1
ATOM 656 C CA . ALA A 1 82 ? 20.565 -6.028 -39.404 1.00 62.69 82 ALA A CA 1
ATOM 657 C C . ALA A 1 82 ? 20.396 -5.486 -40.833 1.00 62.69 82 ALA A C 1
ATOM 659 O O . ALA A 1 82 ? 21.327 -5.513 -41.617 1.00 62.69 82 ALA A O 1
ATOM 660 N N . ARG A 1 83 ? 19.288 -4.830 -41.177 1.00 61.09 83 ARG A N 1
ATOM 661 C CA . ARG A 1 83 ? 19.143 -4.193 -42.499 1.00 61.09 83 ARG A CA 1
ATOM 662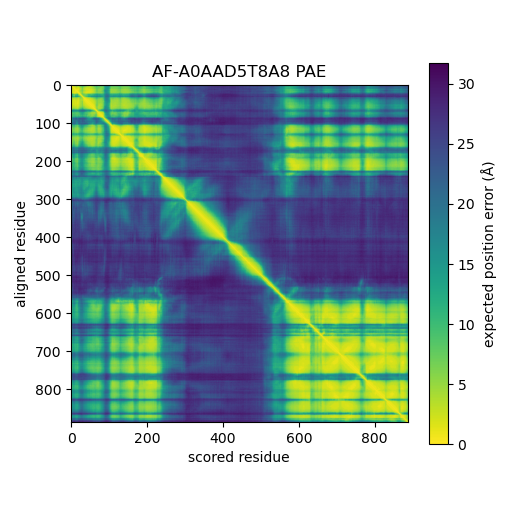 C C . ARG A 1 83 ? 20.170 -3.082 -42.740 1.00 61.09 83 ARG A C 1
ATOM 664 O O . ARG A 1 83 ? 20.704 -2.986 -43.835 1.00 61.09 83 ARG A O 1
ATOM 671 N N . ILE A 1 84 ? 20.478 -2.260 -41.733 1.00 56.53 84 ILE A N 1
ATOM 672 C CA . ILE A 1 84 ? 21.455 -1.162 -41.844 1.00 56.53 84 ILE A CA 1
ATOM 673 C C . ILE A 1 84 ? 22.887 -1.697 -41.974 1.00 56.53 84 ILE A C 1
ATOM 675 O O . ILE A 1 84 ? 23.650 -1.201 -42.802 1.00 56.53 84 ILE A O 1
ATOM 679 N N . SER A 1 85 ? 23.255 -2.706 -41.181 1.00 54.91 85 SER A N 1
ATOM 680 C CA . SER A 1 85 ? 24.564 -3.372 -41.270 1.00 54.91 85 SER A CA 1
ATOM 681 C C . SER A 1 85 ? 24.683 -4.264 -42.511 1.00 54.91 85 SER A C 1
ATOM 683 O O . SER A 1 85 ? 25.779 -4.446 -43.036 1.00 54.91 85 SER A O 1
ATOM 685 N N . GLY A 1 86 ? 23.545 -4.730 -43.023 1.00 50.16 86 GLY A N 1
ATOM 686 C CA . GLY A 1 86 ? 23.362 -5.492 -44.249 1.00 50.16 86 GLY A CA 1
ATOM 687 C C . GLY A 1 86 ? 22.993 -4.638 -45.461 1.00 50.16 86 GLY A C 1
ATOM 688 O O . GLY A 1 86 ? 22.468 -5.187 -46.421 1.00 50.16 86 GLY A O 1
ATOM 689 N N . CYS A 1 87 ? 23.273 -3.325 -45.473 1.00 39.38 87 CYS A N 1
ATOM 690 C CA . CYS A 1 87 ? 23.117 -2.441 -46.643 1.00 39.38 87 CYS A CA 1
ATOM 691 C C . CYS A 1 87 ? 24.092 -2.785 -47.802 1.00 39.38 87 CYS A C 1
ATOM 693 O O . CYS A 1 87 ? 24.796 -1.932 -48.338 1.00 39.38 87 CYS A O 1
ATOM 695 N N . CYS A 1 88 ? 24.120 -4.052 -48.204 1.00 33.25 88 CYS A N 1
ATOM 696 C CA . CYS A 1 88 ? 24.251 -4.531 -49.568 1.00 33.25 88 CYS A CA 1
ATOM 697 C C . CYS A 1 88 ? 22.975 -5.355 -49.826 1.00 33.25 88 CYS A C 1
ATOM 699 O O . CYS A 1 88 ? 22.909 -6.523 -49.464 1.00 33.25 88 CYS A O 1
ATOM 701 N N . VAL A 1 89 ? 21.961 -4.667 -50.357 1.00 34.62 89 VAL A N 1
ATOM 702 C CA . VAL A 1 89 ? 20.634 -5.126 -50.810 1.00 34.62 89 VAL A CA 1
ATOM 703 C C . VAL A 1 89 ? 20.575 -6.605 -51.204 1.00 34.62 89 VAL A C 1
ATOM 705 O O . VAL A 1 89 ? 21.313 -6.973 -52.106 1.00 34.62 89 VAL A O 1
ATOM 708 N N . PHE A 1 90 ? 19.645 -7.380 -50.628 1.00 34.88 90 PHE A N 1
ATOM 709 C CA . PHE A 1 90 ? 18.844 -8.391 -51.342 1.00 34.88 90 PHE A CA 1
ATOM 710 C C . PHE A 1 90 ? 17.527 -8.667 -50.593 1.00 34.88 90 PHE A C 1
ATOM 712 O O . PHE A 1 90 ? 17.532 -9.073 -49.434 1.00 34.88 90 PHE A O 1
ATOM 719 N N . GLU A 1 91 ? 16.403 -8.446 -51.275 1.00 34.41 91 GLU A N 1
ATOM 720 C CA . GLU A 1 91 ? 15.137 -9.138 -51.021 1.00 34.41 91 GLU A CA 1
ATOM 721 C C . GLU A 1 91 ? 15.207 -10.461 -51.800 1.00 34.41 91 GLU A C 1
ATOM 723 O O . GLU A 1 91 ? 15.245 -10.447 -53.029 1.00 34.41 91 GLU A O 1
ATOM 728 N N . SER A 1 92 ? 15.280 -11.606 -51.119 1.00 33.78 92 SER A N 1
ATOM 729 C CA . SER A 1 92 ? 14.973 -12.901 -51.741 1.00 33.78 92 SER A CA 1
ATOM 730 C C . SER A 1 92 ? 14.147 -13.742 -50.774 1.00 33.78 92 SER A C 1
ATOM 732 O O . SER A 1 92 ? 14.604 -14.046 -49.673 1.00 33.78 92 SER A O 1
ATOM 734 N N . GLU A 1 93 ? 12.938 -14.108 -51.193 1.00 36.19 93 GLU A N 1
ATOM 735 C CA . GLU A 1 93 ? 11.882 -14.754 -50.398 1.00 36.19 93 GLU A CA 1
ATOM 736 C C . GLU A 1 93 ? 12.107 -16.254 -50.086 1.00 36.19 93 GLU A C 1
ATOM 738 O O . GLU A 1 93 ? 11.196 -16.918 -49.601 1.00 36.19 93 GLU A O 1
ATOM 743 N N . GLU A 1 94 ? 13.291 -16.831 -50.319 1.00 35.91 94 GLU A N 1
ATOM 744 C CA . GLU A 1 94 ? 13.418 -18.299 -50.440 1.00 35.91 94 GLU A CA 1
ATOM 745 C C . GLU A 1 94 ? 14.009 -19.081 -49.251 1.00 35.91 94 GLU A C 1
ATOM 747 O O . GLU A 1 94 ? 14.176 -20.292 -49.360 1.00 35.91 94 GLU A O 1
ATOM 752 N N . PHE A 1 95 ? 14.258 -18.487 -48.079 1.00 36.88 95 PHE A N 1
ATOM 753 C CA . PHE A 1 95 ? 14.700 -19.272 -46.908 1.00 36.88 95 PHE A CA 1
ATOM 754 C C . PHE A 1 95 ? 13.564 -19.551 -45.913 1.00 36.88 95 PHE A C 1
ATOM 756 O O . PHE A 1 95 ? 13.431 -18.905 -44.875 1.00 36.88 95 PHE A O 1
ATOM 763 N N . ARG A 1 96 ? 12.761 -20.572 -46.230 1.00 42.75 96 ARG A N 1
ATOM 764 C CA . ARG A 1 96 ? 11.961 -21.333 -45.260 1.00 42.75 96 ARG A CA 1
ATOM 765 C C . ARG A 1 96 ? 12.576 -22.721 -45.118 1.00 42.75 96 ARG A C 1
ATOM 767 O O . ARG A 1 96 ? 12.376 -23.555 -45.991 1.00 42.75 96 ARG A O 1
ATOM 774 N N . GLU A 1 97 ? 13.275 -22.977 -44.017 1.00 41.38 97 GLU A N 1
ATOM 775 C CA . GLU A 1 97 ? 13.534 -24.350 -43.581 1.00 41.38 97 GLU A CA 1
ATOM 776 C C . GLU A 1 97 ? 13.239 -24.526 -42.093 1.00 41.38 97 GLU A C 1
ATOM 778 O O . GLU A 1 97 ? 13.677 -23.759 -41.232 1.00 41.38 97 GLU A O 1
ATOM 783 N N . ASP A 1 98 ? 12.443 -25.564 -41.858 1.00 38.00 98 ASP A N 1
ATOM 784 C CA . ASP A 1 98 ? 11.904 -26.029 -40.598 1.00 38.00 98 ASP A CA 1
ATOM 785 C C . ASP A 1 98 ? 12.962 -26.756 -39.749 1.00 38.00 98 ASP A C 1
ATOM 787 O O . ASP A 1 98 ? 13.817 -27.485 -40.246 1.00 38.00 98 ASP A O 1
ATOM 791 N N . ASN A 1 99 ? 12.799 -26.639 -38.429 1.00 40.97 99 ASN A N 1
ATOM 792 C CA . ASN A 1 99 ? 13.306 -27.562 -37.409 1.00 40.97 99 ASN A CA 1
ATOM 793 C C . ASN A 1 99 ? 14.831 -27.671 -37.226 1.00 40.97 99 ASN A C 1
ATOM 795 O O . ASN A 1 99 ? 15.430 -28.721 -37.445 1.00 40.97 99 ASN A O 1
ATOM 799 N N . LEU A 1 100 ? 15.438 -26.642 -36.627 1.00 42.62 100 LEU A N 1
ATOM 800 C CA . LEU A 1 100 ? 16.703 -26.781 -35.894 1.00 42.62 100 LEU A CA 1
ATOM 801 C C . LEU A 1 100 ? 16.587 -26.115 -34.516 1.00 42.62 100 LEU A C 1
ATOM 803 O O . LEU A 1 100 ? 16.699 -24.898 -34.368 1.00 42.62 100 LEU A O 1
ATOM 807 N N . THR A 1 101 ? 16.374 -26.940 -33.486 1.00 45.09 101 THR A N 1
ATOM 808 C CA . THR A 1 101 ? 16.442 -26.570 -32.064 1.00 45.09 101 THR A CA 1
ATOM 809 C C . THR A 1 101 ? 17.878 -26.202 -31.704 1.00 45.09 101 THR A C 1
ATOM 811 O O . THR A 1 101 ? 18.674 -27.016 -31.237 1.00 45.09 101 THR A O 1
ATOM 814 N N . ALA A 1 102 ? 18.228 -24.961 -31.996 1.00 42.72 102 ALA A N 1
ATOM 815 C CA . ALA A 1 102 ? 19.503 -24.367 -31.672 1.00 42.72 102 ALA A CA 1
ATOM 816 C C . ALA A 1 102 ? 19.570 -23.995 -30.189 1.00 42.72 102 ALA A C 1
ATOM 818 O O . ALA A 1 102 ? 18.618 -23.441 -29.647 1.00 42.72 102 ALA A O 1
ATOM 819 N N . SER A 1 103 ? 20.731 -24.210 -29.565 1.00 41.88 103 SER A N 1
ATOM 820 C CA . SER A 1 103 ? 21.088 -23.620 -28.273 1.00 41.88 103 SER A CA 1
ATOM 821 C C . SER A 1 103 ? 20.930 -22.099 -28.361 1.00 41.88 103 SER A C 1
ATOM 823 O O . SER A 1 103 ? 21.788 -21.401 -28.916 1.00 41.88 103 SER A O 1
ATOM 825 N N . ALA A 1 104 ? 19.779 -21.607 -27.913 1.00 50.50 104 ALA A N 1
ATOM 826 C CA . ALA A 1 104 ? 19.427 -20.206 -27.962 1.00 50.50 104 ALA A CA 1
ATOM 827 C C . ALA A 1 104 ? 20.410 -19.436 -27.080 1.00 50.50 104 ALA A C 1
ATOM 829 O O . ALA A 1 104 ? 20.736 -19.851 -25.967 1.00 50.50 104 ALA A O 1
ATOM 830 N N . ILE A 1 105 ? 20.905 -18.307 -27.581 1.00 57.72 105 ILE A N 1
ATOM 831 C CA . ILE A 1 105 ? 21.421 -17.281 -26.685 1.00 57.72 105 ILE A CA 1
ATOM 832 C C . ILE A 1 105 ? 20.205 -16.888 -25.854 1.00 57.72 105 ILE A C 1
ATOM 834 O O . ILE A 1 105 ? 19.293 -16.258 -26.387 1.00 57.72 105 ILE A O 1
ATOM 838 N N . ASN A 1 106 ? 20.156 -17.340 -24.601 1.00 63.47 106 ASN A N 1
ATOM 839 C CA . ASN A 1 106 ? 19.093 -16.972 -23.678 1.00 63.47 106 ASN A CA 1
ATOM 840 C C . ASN A 1 106 ? 19.220 -15.469 -23.447 1.00 63.47 106 ASN A C 1
ATOM 842 O O . ASN A 1 106 ? 20.034 -15.025 -22.632 1.00 63.47 106 ASN A O 1
ATOM 846 N N . LEU A 1 107 ? 18.480 -14.684 -24.231 1.00 67.31 107 LEU A N 1
ATOM 847 C CA . LEU A 1 107 ? 18.317 -13.282 -23.914 1.00 67.31 107 LEU A CA 1
ATOM 848 C C . LEU A 1 107 ? 17.614 -13.203 -22.564 1.00 67.31 107 LEU A C 1
ATOM 850 O O . LEU A 1 107 ? 16.736 -14.024 -22.277 1.00 67.31 107 LEU A O 1
ATOM 854 N N . PRO A 1 108 ? 18.033 -12.255 -21.718 1.00 76.44 108 PRO A N 1
ATOM 855 C CA . PRO A 1 108 ? 17.313 -12.016 -20.489 1.00 76.44 108 PRO A CA 1
ATOM 856 C C . PRO A 1 108 ? 15.873 -11.582 -20.830 1.00 76.44 108 PRO A C 1
ATOM 858 O O . PRO A 1 108 ? 15.620 -11.141 -21.960 1.00 76.44 108 PRO A O 1
ATOM 861 N N . PRO A 1 109 ? 14.934 -11.698 -19.876 1.00 78.44 109 PRO A N 1
ATOM 862 C CA . PRO A 1 109 ? 13.590 -11.150 -20.019 1.00 78.44 109 PRO A CA 1
ATOM 863 C C . PRO A 1 109 ? 13.637 -9.713 -20.545 1.00 78.44 109 PRO A C 1
ATOM 865 O O . PRO A 1 109 ? 14.584 -8.974 -20.273 1.00 78.44 109 PRO A O 1
ATOM 868 N N . ALA A 1 110 ? 12.623 -9.292 -21.294 1.00 78.88 110 ALA A N 1
ATOM 869 C CA . ALA A 1 110 ? 12.648 -7.991 -21.962 1.00 78.88 110 ALA A CA 1
ATOM 870 C C . ALA A 1 110 ? 12.898 -6.808 -21.009 1.00 78.88 110 ALA A C 1
ATOM 872 O O . ALA A 1 110 ? 13.565 -5.845 -21.382 1.00 78.88 110 ALA A O 1
ATOM 873 N N . ASN A 1 111 ? 12.422 -6.901 -19.767 1.00 81.81 111 ASN A N 1
ATOM 874 C CA . ASN A 1 111 ? 12.621 -5.868 -18.751 1.00 81.81 111 ASN A CA 1
ATOM 875 C C . ASN A 1 111 ? 14.092 -5.765 -18.354 1.00 81.81 111 ASN A C 1
ATOM 877 O O . ASN A 1 111 ? 14.670 -4.685 -18.412 1.00 81.81 111 ASN A O 1
ATOM 881 N N . ASP A 1 112 ? 14.725 -6.901 -18.062 1.00 83.00 112 ASP A N 1
ATOM 882 C CA . ASP A 1 112 ? 16.160 -6.996 -17.786 1.00 83.00 112 ASP A CA 1
ATOM 883 C C . ASP A 1 112 ? 16.996 -6.535 -18.982 1.00 83.00 112 ASP A C 1
ATOM 885 O O . ASP A 1 112 ? 18.047 -5.918 -18.818 1.00 83.00 112 ASP A O 1
ATOM 889 N N . LEU A 1 113 ? 16.542 -6.824 -20.201 1.00 83.81 113 LEU A N 1
ATOM 890 C CA . LEU A 1 113 ? 17.212 -6.391 -21.419 1.00 83.81 113 LEU A CA 1
ATOM 891 C C . LEU A 1 113 ? 17.196 -4.866 -21.566 1.00 83.81 113 LEU A C 1
ATOM 893 O O . LEU A 1 113 ? 18.219 -4.280 -21.916 1.00 83.81 113 LEU A O 1
ATOM 897 N N . ILE A 1 114 ? 16.061 -4.225 -21.278 1.00 85.56 114 ILE A N 1
ATOM 898 C CA . ILE A 1 114 ? 15.933 -2.765 -21.312 1.00 85.56 114 ILE A CA 1
ATOM 899 C C . ILE A 1 114 ? 16.725 -2.123 -20.168 1.00 85.56 114 ILE A C 1
ATOM 901 O O . ILE A 1 114 ? 17.402 -1.123 -20.401 1.00 85.56 114 ILE A O 1
ATOM 905 N N . SER A 1 115 ? 16.716 -2.721 -18.975 1.00 87.06 115 SER A N 1
ATOM 906 C CA . SER A 1 115 ? 17.555 -2.303 -17.843 1.00 87.06 115 SER A CA 1
ATOM 907 C C . SER A 1 115 ? 19.041 -2.335 -18.206 1.00 87.06 115 SER A C 1
ATOM 909 O O . SER A 1 115 ? 19.738 -1.334 -18.070 1.00 87.06 115 SER A O 1
ATOM 911 N N . ARG A 1 116 ? 19.519 -3.444 -18.787 1.00 86.56 116 ARG A N 1
ATOM 912 C CA . ARG A 1 116 ? 20.913 -3.575 -19.245 1.00 86.56 116 ARG A CA 1
ATOM 913 C C . ARG A 1 116 ? 21.254 -2.601 -20.363 1.00 86.56 116 ARG A C 1
ATOM 915 O O . ARG A 1 116 ? 22.376 -2.102 -20.420 1.00 86.56 116 ARG A O 1
ATOM 922 N N . LEU A 1 117 ? 20.315 -2.348 -21.273 1.00 85.75 117 LEU A N 1
ATOM 923 C CA . LEU A 1 117 ? 20.491 -1.369 -22.339 1.00 85.75 117 LEU A CA 1
ATOM 924 C C . LEU A 1 117 ? 20.692 0.032 -21.759 1.00 85.75 117 LEU A C 1
ATOM 926 O O . LEU A 1 117 ? 21.620 0.726 -22.164 1.00 85.75 117 LEU A O 1
ATOM 930 N N . TYR A 1 118 ? 19.846 0.417 -20.808 1.00 88.25 118 TYR A N 1
ATOM 931 C CA . TYR A 1 118 ? 19.933 1.689 -20.103 1.00 88.25 118 TYR A CA 1
ATOM 932 C C . TYR A 1 118 ? 21.255 1.830 -19.340 1.00 88.25 118 TYR A C 1
ATOM 934 O O . TYR A 1 118 ? 21.990 2.786 -19.571 1.00 88.25 118 TYR A O 1
ATOM 942 N N . GLU A 1 119 ? 21.631 0.827 -18.544 1.00 86.19 119 GLU A N 1
ATOM 943 C CA . GLU A 1 119 ? 22.918 0.791 -17.836 1.00 86.19 119 GLU A CA 1
ATOM 944 C C . GLU A 1 119 ? 24.108 0.899 -18.799 1.00 86.19 119 GLU A C 1
ATOM 946 O O . GLU A 1 119 ? 25.059 1.629 -18.540 1.00 86.19 119 GLU A O 1
ATOM 951 N N . THR A 1 120 ? 24.039 0.232 -19.957 1.00 86.88 120 THR A N 1
ATOM 952 C CA . THR A 1 120 ? 25.088 0.319 -20.986 1.00 86.88 120 THR A CA 1
ATOM 953 C C . THR A 1 120 ? 25.190 1.729 -21.568 1.00 86.88 120 THR A C 1
ATOM 955 O O . THR A 1 120 ? 26.298 2.209 -21.804 1.00 86.88 120 THR A O 1
ATOM 958 N N . ILE A 1 121 ? 24.058 2.404 -21.798 1.00 84.69 121 ILE A N 1
ATOM 959 C CA . ILE A 1 121 ? 24.036 3.792 -22.279 1.00 84.69 121 ILE A CA 1
ATOM 960 C C . ILE A 1 121 ? 24.696 4.714 -21.252 1.00 84.69 121 ILE A C 1
ATOM 962 O O . ILE A 1 121 ? 25.574 5.485 -21.636 1.00 84.69 121 ILE A O 1
ATOM 966 N N . ILE A 1 122 ? 24.351 4.578 -19.967 1.00 82.38 122 ILE A N 1
ATOM 967 C CA . ILE A 1 122 ? 24.964 5.352 -18.876 1.00 82.38 122 ILE A CA 1
ATOM 968 C C . ILE A 1 122 ? 26.469 5.086 -18.811 1.00 82.38 122 ILE A C 1
ATOM 970 O O . ILE A 1 122 ? 27.266 6.018 -18.753 1.00 82.38 122 ILE A O 1
ATOM 974 N N . CYS A 1 123 ? 26.894 3.820 -18.867 1.00 84.81 123 CYS A N 1
ATOM 975 C CA . CYS A 1 123 ? 28.315 3.479 -18.845 1.00 84.81 123 CYS A CA 1
ATOM 976 C C . CYS A 1 123 ? 29.081 4.103 -20.020 1.00 84.81 123 CYS A C 1
ATOM 978 O O . CYS A 1 123 ? 30.201 4.575 -19.823 1.00 84.81 123 CYS A O 1
ATOM 980 N N . LEU A 1 124 ? 28.500 4.123 -21.225 1.00 82.12 124 LEU A N 1
ATOM 981 C CA . LEU A 1 124 ? 29.106 4.771 -22.394 1.00 82.12 124 LEU A CA 1
ATOM 982 C C . LEU A 1 124 ? 29.159 6.294 -22.241 1.00 82.12 124 LEU A C 1
ATOM 984 O O . LEU A 1 124 ? 30.157 6.903 -22.615 1.00 82.12 124 LEU A O 1
ATOM 988 N N . GLU A 1 125 ? 28.118 6.899 -21.671 1.00 82.31 125 GLU A N 1
ATOM 989 C CA . GLU A 1 125 ? 28.065 8.335 -21.394 1.00 82.31 125 GLU A CA 1
ATOM 990 C C . GLU A 1 125 ? 29.133 8.760 -20.375 1.00 82.31 125 GLU A C 1
ATOM 992 O O . GLU A 1 125 ? 29.855 9.725 -20.610 1.00 82.31 125 GLU A O 1
ATOM 997 N N . LEU A 1 126 ? 29.314 7.986 -19.302 1.00 82.25 126 LEU A N 1
ATOM 998 C CA . LEU A 1 126 ? 30.333 8.245 -18.280 1.00 82.25 126 LEU A CA 1
ATOM 999 C C . LEU A 1 126 ? 31.765 7.968 -18.765 1.00 82.25 126 LEU A C 1
ATOM 1001 O O . LEU A 1 126 ? 32.705 8.612 -18.302 1.00 82.25 126 LEU A O 1
ATOM 1005 N N . SER A 1 127 ? 31.949 7.006 -19.674 1.00 83.06 127 SER A N 1
ATOM 1006 C CA . SER A 1 127 ? 33.284 6.603 -20.146 1.00 83.06 127 SER A CA 1
ATOM 1007 C C . SER A 1 127 ? 33.834 7.504 -21.255 1.00 83.06 127 SER A C 1
ATOM 1009 O O . SER A 1 127 ? 35.052 7.587 -21.415 1.00 83.06 127 SER A O 1
ATOM 1011 N N . CYS A 1 128 ? 32.965 8.171 -22.024 1.00 79.19 128 CYS A N 1
ATOM 1012 C CA . CYS A 1 128 ? 33.344 8.892 -23.241 1.00 79.19 128 CYS A CA 1
ATOM 1013 C C . CYS A 1 128 ? 32.742 10.310 -23.279 1.00 79.19 128 CYS A C 1
ATOM 1015 O O . CYS A 1 128 ? 31.755 10.542 -23.977 1.00 79.19 128 CYS A O 1
ATOM 1017 N N . PRO A 1 129 ? 33.346 11.285 -22.571 1.00 73.31 129 PRO A N 1
ATOM 1018 C CA . PRO A 1 129 ? 32.859 12.667 -22.561 1.00 73.31 129 PRO A CA 1
ATOM 1019 C C . PRO A 1 129 ? 33.155 13.438 -23.862 1.00 73.31 129 PRO A C 1
ATOM 1021 O O . PRO A 1 129 ? 32.556 14.483 -24.106 1.00 73.31 129 PRO A O 1
ATOM 1024 N N . ASN A 1 130 ? 34.076 12.951 -24.704 1.00 78.62 130 ASN A N 1
ATOM 1025 C CA . ASN A 1 130 ? 34.504 13.643 -25.922 1.00 78.62 130 ASN A CA 1
ATOM 1026 C C . ASN A 1 130 ? 33.692 13.194 -27.142 1.00 78.62 130 ASN A C 1
ATOM 1028 O O . ASN A 1 130 ? 33.792 12.039 -27.545 1.00 78.62 130 ASN A O 1
ATOM 1032 N N . TYR A 1 131 ? 32.981 14.131 -27.772 1.00 69.81 131 TYR A N 1
ATOM 1033 C CA . TYR A 1 131 ? 32.230 13.904 -29.008 1.00 69.81 131 TYR A CA 1
ATOM 1034 C C . TYR A 1 131 ? 33.142 13.577 -30.211 1.00 69.81 131 TYR A C 1
ATOM 1036 O O . TYR A 1 131 ? 34.153 14.238 -30.450 1.00 69.81 131 TYR A O 1
ATOM 1044 N N . GLY A 1 132 ? 32.743 12.595 -31.023 1.00 71.19 132 GLY A N 1
ATOM 1045 C CA . GLY A 1 132 ? 33.399 12.142 -32.251 1.00 71.19 132 GLY A CA 1
ATOM 1046 C C . GLY A 1 132 ? 34.064 10.757 -32.195 1.00 71.19 132 GLY A C 1
ATOM 1047 O O . GLY A 1 132 ? 34.680 10.366 -33.192 1.00 71.19 132 GLY A O 1
ATOM 1048 N N . THR A 1 133 ? 33.970 9.999 -31.094 1.00 76.56 133 THR A N 1
ATOM 1049 C CA . THR A 1 133 ? 34.569 8.655 -30.993 1.00 76.56 133 THR A CA 1
ATOM 1050 C C . THR A 1 133 ? 33.646 7.553 -31.528 1.00 76.56 133 THR A C 1
ATOM 1052 O O . THR A 1 133 ? 32.468 7.751 -31.833 1.00 76.56 133 THR A O 1
ATOM 1055 N N . LYS A 1 134 ? 34.186 6.333 -31.659 1.00 74.31 134 LYS A N 1
ATOM 1056 C CA . LYS A 1 134 ? 33.395 5.136 -31.999 1.00 74.31 134 LYS A CA 1
ATOM 1057 C C . LYS A 1 134 ? 32.300 4.864 -30.968 1.00 74.31 134 LYS A C 1
ATOM 1059 O O . LYS A 1 134 ? 31.257 4.320 -31.333 1.00 74.31 134 LYS A O 1
ATOM 1064 N N . GLU A 1 135 ? 32.546 5.212 -29.706 1.00 80.44 135 GLU A N 1
ATOM 1065 C CA . GLU A 1 135 ? 31.572 5.029 -28.636 1.00 80.44 135 GLU A CA 1
ATOM 1066 C C . GLU A 1 135 ? 30.371 5.962 -28.790 1.00 80.44 135 GLU A C 1
ATOM 1068 O O . GLU A 1 135 ? 29.268 5.531 -28.474 1.00 80.44 135 GLU A O 1
ATOM 1073 N N . ASP A 1 136 ? 30.526 7.161 -29.364 1.00 78.00 136 ASP A N 1
ATOM 1074 C CA . ASP A 1 136 ? 29.389 8.061 -29.604 1.00 78.00 136 ASP A CA 1
ATOM 1075 C C . ASP A 1 136 ? 28.382 7.468 -30.586 1.00 78.00 136 ASP A C 1
ATOM 1077 O O . ASP A 1 136 ? 27.180 7.493 -30.329 1.00 78.00 136 ASP A O 1
ATOM 1081 N N . ILE A 1 137 ? 28.869 6.863 -31.677 1.00 77.69 137 ILE A N 1
ATOM 1082 C CA . ILE A 1 137 ? 28.003 6.174 -32.646 1.00 77.69 137 ILE A CA 1
ATOM 1083 C C . ILE A 1 137 ? 27.282 5.016 -31.961 1.00 77.69 137 ILE A C 1
ATOM 1085 O O . ILE A 1 137 ? 26.109 4.768 -32.223 1.00 77.69 137 ILE A O 1
ATOM 1089 N N . LEU A 1 138 ? 27.976 4.259 -31.110 1.00 80.88 138 LEU A N 1
ATOM 1090 C CA . LEU A 1 138 ? 27.347 3.153 -30.398 1.00 80.88 138 LEU A CA 1
ATOM 1091 C C . LEU A 1 138 ? 26.293 3.673 -29.415 1.00 80.88 138 LEU A C 1
ATOM 1093 O O . LEU A 1 138 ? 25.170 3.172 -29.419 1.00 80.88 138 LEU A O 1
ATOM 1097 N N . ARG A 1 139 ? 26.623 4.703 -28.631 1.00 83.31 139 ARG A N 1
ATOM 1098 C CA . ARG A 1 139 ? 25.712 5.363 -27.691 1.00 83.31 139 ARG A CA 1
ATOM 1099 C C . ARG A 1 139 ? 24.448 5.813 -28.405 1.00 83.31 139 ARG A C 1
ATOM 1101 O O . ARG A 1 139 ? 23.353 5.492 -27.970 1.00 83.31 139 ARG A O 1
ATOM 1108 N N . GLU A 1 140 ? 24.580 6.492 -29.530 1.00 80.25 140 GLU A N 1
ATOM 1109 C CA . GLU A 1 140 ? 23.457 7.097 -30.240 1.00 80.25 140 GLU A CA 1
ATOM 1110 C C . GLU A 1 140 ? 22.569 6.019 -30.941 1.00 80.25 140 GLU A C 1
ATOM 1112 O O . GLU A 1 140 ? 21.338 6.160 -30.998 1.00 80.25 140 GLU A O 1
ATOM 1117 N N . ILE A 1 141 ? 23.135 4.847 -31.302 1.00 80.31 141 ILE A N 1
ATOM 1118 C CA . ILE A 1 141 ? 22.387 3.649 -31.749 1.00 80.31 141 ILE A CA 1
ATOM 1119 C C . ILE A 1 141 ? 21.587 3.102 -30.571 1.00 80.31 141 ILE A C 1
ATOM 1121 O O . ILE A 1 141 ? 20.391 2.838 -30.707 1.00 80.31 141 ILE A O 1
ATOM 1125 N N . LEU A 1 142 ? 22.248 2.920 -29.425 1.00 82.56 142 LEU A N 1
ATOM 1126 C CA . LEU A 1 142 ? 21.640 2.356 -28.224 1.00 82.56 142 LEU A CA 1
ATOM 1127 C C . LEU A 1 142 ? 20.562 3.281 -27.653 1.00 82.56 142 LEU A C 1
ATOM 1129 O O . LEU A 1 142 ? 19.521 2.793 -27.235 1.00 82.56 142 LEU A O 1
ATOM 1133 N N . VAL A 1 143 ? 20.736 4.599 -27.720 1.00 82.25 143 VAL A N 1
ATOM 1134 C CA . VAL A 1 143 ? 19.729 5.594 -27.327 1.00 82.25 143 VAL A CA 1
ATOM 1135 C C . VAL A 1 143 ? 18.514 5.538 -28.254 1.00 82.25 143 VAL A C 1
ATOM 1137 O O . VAL A 1 143 ? 17.372 5.496 -27.790 1.00 82.25 143 VAL A O 1
ATOM 1140 N N . THR A 1 144 ? 18.731 5.465 -29.571 1.00 79.50 144 THR A N 1
ATOM 1141 C CA . THR A 1 144 ? 17.633 5.287 -30.537 1.00 79.50 144 THR A CA 1
ATOM 1142 C C . THR A 1 144 ? 16.873 3.993 -30.258 1.00 79.50 144 THR A C 1
ATOM 1144 O O . THR A 1 144 ? 15.640 3.962 -30.288 1.00 79.50 144 THR A O 1
ATOM 1147 N N . PHE A 1 145 ? 17.607 2.930 -29.954 1.00 80.94 145 PHE A N 1
ATOM 1148 C CA . PHE A 1 145 ? 17.052 1.635 -29.612 1.00 80.94 145 PHE A CA 1
ATOM 1149 C C . PHE A 1 145 ? 16.242 1.687 -28.308 1.00 80.94 145 PHE A C 1
ATOM 1151 O O . PHE A 1 145 ? 15.075 1.290 -28.291 1.00 80.94 145 PHE A O 1
ATOM 1158 N N . PHE A 1 146 ? 16.809 2.277 -27.259 1.00 83.88 146 PHE A N 1
ATOM 1159 C CA . PHE A 1 146 ? 16.168 2.481 -25.967 1.00 83.88 146 PHE A CA 1
ATOM 1160 C C . PHE A 1 146 ? 14.882 3.294 -26.099 1.00 83.88 146 PHE A C 1
ATOM 1162 O O . PHE A 1 146 ? 13.862 2.903 -25.540 1.00 83.88 146 PHE A O 1
ATOM 1169 N N . SER A 1 147 ? 14.866 4.356 -26.913 1.00 82.56 147 SER A N 1
ATOM 1170 C CA . SER A 1 147 ? 13.657 5.164 -27.147 1.00 82.56 147 SER A CA 1
ATOM 1171 C C . SER A 1 147 ? 12.484 4.356 -27.718 1.00 82.56 147 SER A C 1
ATOM 1173 O O . SER A 1 147 ? 11.323 4.628 -27.417 1.00 82.56 147 SER A O 1
ATOM 1175 N N . ARG A 1 148 ? 12.773 3.335 -28.535 1.00 81.75 148 ARG A N 1
ATOM 1176 C CA . ARG A 1 148 ? 11.753 2.454 -29.118 1.00 81.75 148 ARG A CA 1
ATOM 1177 C C . ARG A 1 148 ? 11.359 1.339 -28.158 1.00 81.75 148 ARG A C 1
ATOM 1179 O O . ARG A 1 148 ? 10.171 1.067 -28.024 1.00 81.75 148 ARG A O 1
ATOM 1186 N N . ALA A 1 149 ? 12.338 0.726 -27.497 1.00 81.56 149 ALA A N 1
ATOM 1187 C CA . ALA A 1 149 ? 12.124 -0.382 -26.569 1.00 81.56 149 ALA A CA 1
ATOM 1188 C C . ALA A 1 149 ? 11.410 0.056 -25.279 1.00 81.56 149 ALA A C 1
ATOM 1190 O O . ALA A 1 149 ? 10.606 -0.695 -24.741 1.00 81.56 149 ALA A O 1
ATOM 1191 N N . SER A 1 150 ? 11.644 1.285 -24.811 1.00 83.88 150 SER A N 1
ATOM 1192 C CA . SER A 1 150 ? 10.961 1.862 -23.643 1.00 83.88 150 SER A CA 1
ATOM 1193 C C . SER A 1 150 ? 9.532 2.329 -23.943 1.00 83.88 150 SER A C 1
ATOM 1195 O O . SER A 1 150 ? 8.726 2.449 -23.022 1.00 83.88 150 SER A O 1
ATOM 1197 N N . LYS A 1 151 ? 9.175 2.561 -25.217 1.00 83.06 151 LYS A N 1
ATOM 1198 C CA . LYS A 1 151 ? 7.873 3.122 -25.617 1.00 83.06 151 LYS A CA 1
ATOM 1199 C C . LYS A 1 151 ? 6.660 2.365 -25.049 1.00 83.06 151 LYS A C 1
ATOM 1201 O O . LYS A 1 151 ? 5.750 3.050 -24.587 1.00 83.06 151 LYS A O 1
ATOM 1206 N N . PRO A 1 152 ? 6.605 1.018 -25.025 1.00 82.31 152 PRO A N 1
ATOM 1207 C CA . PRO A 1 152 ? 5.501 0.292 -24.393 1.00 82.31 152 PRO A CA 1
ATOM 1208 C C . PRO A 1 152 ? 5.351 0.612 -22.900 1.00 82.31 152 PRO A C 1
ATOM 1210 O O . PRO A 1 152 ? 4.239 0.865 -22.449 1.00 82.31 152 PRO A O 1
ATOM 1213 N N . PHE A 1 153 ? 6.454 0.701 -22.149 1.00 83.75 153 PHE A N 1
ATOM 1214 C CA . PHE A 1 153 ? 6.434 1.051 -20.722 1.00 83.75 153 PHE A CA 1
ATOM 1215 C C . PHE A 1 153 ? 6.002 2.498 -20.491 1.00 83.75 153 PHE A C 1
ATOM 1217 O O . PHE A 1 153 ? 5.207 2.779 -19.598 1.00 83.75 153 PHE A O 1
ATOM 1224 N N . ILE A 1 154 ? 6.472 3.422 -21.331 1.00 84.38 154 ILE A N 1
ATOM 1225 C CA . ILE A 1 154 ? 6.045 4.825 -21.275 1.00 84.38 154 ILE A CA 1
ATOM 1226 C C . ILE A 1 154 ? 4.565 4.962 -21.632 1.00 84.38 154 ILE A C 1
ATOM 1228 O O . ILE A 1 154 ? 3.849 5.713 -20.977 1.00 84.38 154 ILE A O 1
ATOM 1232 N N . ASN A 1 155 ? 4.079 4.215 -22.625 1.00 82.50 155 ASN A N 1
ATOM 1233 C CA . ASN A 1 155 ? 2.660 4.170 -22.968 1.00 82.50 155 ASN A CA 1
ATOM 1234 C C . ASN A 1 155 ? 1.824 3.583 -21.826 1.00 82.50 155 ASN A C 1
ATOM 1236 O O . ASN A 1 155 ? 0.744 4.096 -21.542 1.00 82.50 155 ASN A O 1
ATOM 1240 N N . LEU A 1 156 ? 2.325 2.549 -21.151 1.00 83.50 156 LEU A N 1
ATOM 1241 C CA . LEU A 1 156 ? 1.675 1.945 -19.994 1.00 83.50 156 LEU A CA 1
ATOM 1242 C C . LEU A 1 156 ? 1.563 2.943 -18.836 1.00 83.50 156 LEU A C 1
ATOM 1244 O O . LEU A 1 156 ? 0.459 3.186 -18.357 1.00 83.50 156 LEU A O 1
ATOM 1248 N N . LEU A 1 157 ? 2.665 3.603 -18.459 1.00 84.75 157 LEU A N 1
ATOM 1249 C CA . LEU A 1 157 ? 2.663 4.686 -17.464 1.00 84.75 157 LEU A CA 1
ATOM 1250 C C . LEU A 1 157 ? 1.735 5.833 -17.877 1.00 84.75 157 LEU A C 1
ATOM 1252 O O . LEU A 1 157 ? 0.942 6.319 -17.078 1.00 84.75 157 LEU A O 1
ATOM 1256 N N . SER A 1 158 ? 1.794 6.240 -19.144 1.00 84.75 158 SER A N 1
ATOM 1257 C CA . SER A 1 158 ? 0.917 7.265 -19.707 1.00 84.75 158 SER A CA 1
ATOM 1258 C C . SER A 1 158 ? -0.555 6.868 -19.586 1.00 84.75 158 SER A C 1
ATOM 1260 O O . SER A 1 158 ? -1.390 7.715 -19.275 1.00 84.75 158 SER A O 1
ATOM 1262 N N . THR A 1 159 ? -0.886 5.590 -19.764 1.00 83.31 159 THR A N 1
ATOM 1263 C CA . THR A 1 159 ? -2.268 5.123 -19.645 1.00 83.31 159 THR A CA 1
ATOM 1264 C C . THR A 1 159 ? -2.721 5.016 -18.193 1.00 83.31 159 THR A C 1
ATOM 1266 O O . THR A 1 159 ? -3.823 5.459 -17.880 1.00 83.31 159 THR A O 1
ATOM 1269 N N . LEU A 1 160 ? -1.858 4.537 -17.288 1.00 84.94 160 LEU A N 1
ATOM 1270 C CA . LEU A 1 160 ? -2.117 4.545 -15.841 1.00 84.94 160 LEU A CA 1
ATOM 1271 C C . LEU A 1 160 ? -2.396 5.956 -15.314 1.00 84.94 160 LEU A C 1
ATOM 1273 O O . LEU A 1 160 ? -3.201 6.141 -14.413 1.00 84.94 160 LEU A O 1
ATOM 1277 N N . VAL A 1 161 ? -1.769 6.967 -15.907 1.00 85.19 161 VAL A N 1
ATOM 1278 C CA . VAL A 1 161 ? -1.896 8.372 -15.501 1.00 85.19 161 VAL A CA 1
ATOM 1279 C C . VAL A 1 161 ? -2.961 9.114 -16.341 1.00 85.19 161 VAL A C 1
ATOM 1281 O O . VAL A 1 161 ? -3.144 10.327 -16.224 1.00 85.19 161 VAL A O 1
ATOM 1284 N N . GLY A 1 162 ? -3.708 8.395 -17.191 1.00 79.31 162 GLY A N 1
ATOM 1285 C CA . GLY A 1 162 ? -4.823 8.942 -17.974 1.00 79.31 162 GLY A CA 1
ATOM 1286 C C . GLY A 1 162 ? -4.409 9.968 -19.030 1.00 79.31 162 GLY A C 1
ATOM 1287 O O . GLY A 1 162 ? -5.170 10.882 -19.331 1.00 79.31 162 GLY A O 1
ATOM 1288 N N . LEU A 1 163 ? -3.188 9.860 -19.556 1.00 77.94 163 LEU A N 1
ATOM 1289 C CA . LEU A 1 163 ? -2.639 10.743 -20.591 1.00 77.94 163 LEU A CA 1
ATOM 1290 C C . LEU A 1 163 ? -2.924 10.215 -22.015 1.00 77.94 163 LEU A C 1
ATOM 1292 O O . LEU A 1 163 ? -3.117 10.997 -22.939 1.00 77.94 163 LEU A O 1
ATOM 1296 N N . ASN A 1 164 ? -3.011 8.892 -22.204 1.00 69.06 164 ASN A N 1
ATOM 1297 C CA . ASN A 1 164 ? -3.232 8.249 -23.511 1.00 69.06 164 ASN A CA 1
ATOM 1298 C C . ASN A 1 164 ? -4.580 7.504 -23.593 1.00 69.06 164 ASN A C 1
ATOM 1300 O O . ASN A 1 164 ? -4.630 6.316 -23.893 1.00 69.06 164 ASN A O 1
ATOM 1304 N N . CYS A 1 165 ? -5.694 8.199 -23.358 1.00 61.41 165 CYS A N 1
ATOM 1305 C CA . CYS A 1 165 ? -7.040 7.625 -23.493 1.00 61.41 165 CYS A CA 1
ATOM 1306 C C . CYS A 1 165 ? -7.579 7.771 -24.930 1.00 61.41 165 CYS A C 1
ATOM 1308 O O . CYS A 1 165 ? -8.645 8.341 -25.149 1.00 61.41 165 CYS A O 1
ATOM 1310 N N . LYS A 1 166 ? -6.808 7.338 -25.939 1.00 62.00 166 LYS A N 1
ATOM 1311 C CA . LYS A 1 166 ? -7.342 7.299 -27.308 1.00 62.00 166 LYS A CA 1
ATOM 1312 C C . LYS A 1 166 ? -8.362 6.167 -27.392 1.00 62.00 166 LYS A C 1
ATOM 1314 O O . LYS A 1 166 ? -8.024 5.032 -27.073 1.00 62.00 166 LYS A O 1
ATOM 1319 N N . ASP A 1 167 ? -9.557 6.478 -27.884 1.00 56.69 167 ASP A N 1
ATOM 1320 C CA . ASP A 1 167 ? -10.652 5.539 -28.170 1.00 56.69 167 ASP A CA 1
ATOM 1321 C C . ASP A 1 167 ? -10.331 4.570 -29.325 1.00 56.69 167 ASP A C 1
ATOM 1323 O O . ASP A 1 167 ? -11.207 4.212 -30.103 1.00 56.69 167 ASP A O 1
ATOM 1327 N N . SER A 1 168 ? -9.072 4.156 -29.514 1.00 53.19 168 SER A N 1
ATOM 1328 C CA . SER A 1 168 ? -8.759 3.160 -30.532 1.00 53.19 168 SER A CA 1
ATOM 1329 C C . SER A 1 168 ? -9.334 1.815 -30.095 1.00 53.19 168 SER A C 1
ATOM 1331 O O . SER A 1 168 ? -8.721 1.069 -29.327 1.00 53.19 168 SER A O 1
ATOM 1333 N N . ASP A 1 169 ? -10.525 1.534 -30.623 1.00 52.31 169 ASP A N 1
ATOM 1334 C CA . ASP A 1 169 ? -11.348 0.334 -30.451 1.00 52.31 169 ASP A CA 1
ATOM 1335 C C . ASP A 1 169 ? -10.581 -0.992 -30.636 1.00 52.31 169 ASP A C 1
ATOM 1337 O O . ASP A 1 169 ? -11.030 -2.034 -30.169 1.00 52.31 169 ASP A O 1
ATOM 1341 N N . GLU A 1 170 ? -9.384 -0.975 -31.230 1.00 55.47 170 GLU A N 1
ATOM 1342 C CA . GLU A 1 170 ? -8.565 -2.174 -31.455 1.00 55.47 170 GLU A CA 1
ATOM 1343 C C . GLU A 1 170 ? -7.477 -2.405 -30.386 1.00 55.47 170 GLU A C 1
ATOM 1345 O O . GLU A 1 170 ? -7.194 -3.551 -30.026 1.00 55.47 170 GLU A O 1
ATOM 1350 N N . THR A 1 171 ? -6.909 -1.349 -29.788 1.00 48.81 171 THR A N 1
ATOM 1351 C CA . THR A 1 171 ? -5.910 -1.476 -28.700 1.00 48.81 171 THR A CA 1
ATOM 1352 C C . THR A 1 171 ? -6.530 -1.388 -27.308 1.00 48.81 171 THR A C 1
ATOM 1354 O O . THR A 1 171 ? -5.909 -1.814 -26.335 1.00 48.81 171 THR A O 1
ATOM 1357 N N . ASN A 1 172 ? -7.773 -0.901 -27.201 1.00 42.81 172 ASN A N 1
ATOM 1358 C CA . ASN A 1 172 ? -8.551 -0.921 -25.960 1.00 42.81 172 ASN A CA 1
ATOM 1359 C C . ASN A 1 172 ? -8.830 -2.341 -25.445 1.00 42.81 172 ASN A C 1
ATOM 1361 O O . ASN A 1 172 ? -9.111 -2.502 -24.260 1.00 42.81 172 ASN A O 1
ATOM 1365 N N . SER A 1 173 ? -8.651 -3.375 -26.274 1.00 45.69 173 SER A N 1
ATOM 1366 C CA . SER A 1 173 ? -8.629 -4.768 -25.821 1.00 45.69 173 SER A CA 1
ATOM 1367 C C . SER A 1 173 ? -7.567 -5.013 -24.738 1.00 45.69 173 SER A C 1
ATOM 1369 O O . SER A 1 173 ? -7.812 -5.775 -23.812 1.00 45.69 173 SER A O 1
ATOM 1371 N N . GLN A 1 174 ? -6.426 -4.320 -24.763 1.00 49.88 174 GLN A N 1
ATOM 1372 C CA . GLN A 1 174 ? -5.252 -4.700 -23.966 1.00 49.88 174 GLN A CA 1
ATOM 1373 C C . GLN A 1 174 ? -5.298 -4.233 -22.504 1.00 49.88 174 GLN A C 1
ATOM 1375 O O . GLN A 1 174 ? -4.747 -4.902 -21.637 1.00 49.88 174 GLN A O 1
ATOM 1380 N N . ILE A 1 175 ? -5.995 -3.134 -22.204 1.00 47.59 175 ILE A N 1
ATOM 1381 C CA . ILE A 1 175 ? -6.245 -2.696 -20.816 1.00 47.59 175 ILE A CA 1
ATOM 1382 C C . ILE A 1 175 ? -7.639 -3.128 -20.355 1.00 47.59 175 ILE A C 1
ATOM 1384 O O . ILE A 1 175 ? -7.834 -3.377 -19.167 1.00 47.59 175 ILE A O 1
ATOM 1388 N N . ALA A 1 176 ? -8.580 -3.347 -21.284 1.00 44.66 176 ALA A N 1
ATOM 1389 C CA . ALA A 1 176 ? -9.823 -4.056 -20.985 1.00 44.66 176 ALA A CA 1
ATOM 1390 C C . ALA A 1 176 ? -9.592 -5.524 -20.568 1.00 44.66 176 ALA A C 1
ATOM 1392 O O . ALA A 1 176 ? -10.456 -6.097 -19.909 1.00 44.66 176 ALA A O 1
ATOM 1393 N N . PHE A 1 177 ? -8.430 -6.116 -20.884 1.00 43.53 177 PHE A N 1
ATOM 1394 C CA . PHE A 1 177 ? -8.035 -7.441 -20.389 1.00 43.53 177 PHE A CA 1
ATOM 1395 C C . PHE A 1 177 ? -7.709 -7.473 -18.892 1.00 43.53 177 PHE A C 1
ATOM 1397 O O . PHE A 1 177 ? -7.821 -8.531 -18.274 1.00 43.53 177 PHE A O 1
ATOM 1404 N N . PHE A 1 178 ? -7.383 -6.337 -18.274 1.00 48.97 178 PHE A N 1
ATOM 1405 C CA . PHE A 1 178 ? -7.261 -6.266 -16.825 1.00 48.97 178 PHE A CA 1
ATOM 1406 C C . PHE A 1 178 ? -8.620 -5.919 -16.227 1.00 48.97 178 PHE A C 1
ATOM 1408 O O . PHE A 1 178 ? -8.845 -4.826 -15.708 1.00 48.97 178 PHE A O 1
ATOM 1415 N N . SER A 1 179 ? -9.528 -6.901 -16.236 1.00 53.94 179 SER A N 1
ATOM 1416 C CA . SER A 1 179 ? -10.659 -6.913 -15.297 1.00 53.94 179 SER A CA 1
ATOM 1417 C C . SER A 1 179 ? -10.188 -6.756 -13.845 1.00 53.94 179 SER A C 1
ATOM 1419 O O . SER A 1 179 ? -10.968 -6.363 -12.982 1.00 53.94 179 SER A O 1
ATOM 1421 N N . ASP A 1 180 ? -8.905 -7.037 -13.601 1.00 68.06 180 ASP A N 1
ATOM 1422 C CA . ASP A 1 180 ? -8.201 -6.830 -12.353 1.00 68.06 180 ASP A CA 1
ATOM 1423 C C . ASP A 1 180 ? -6.959 -5.938 -12.561 1.00 68.06 180 ASP A C 1
ATOM 1425 O O . ASP A 1 180 ? -5.871 -6.412 -12.902 1.00 68.06 180 ASP A O 1
ATOM 1429 N N . LEU A 1 181 ? -7.134 -4.620 -12.392 1.00 69.81 181 LEU A N 1
ATOM 1430 C CA . LEU A 1 181 ? -6.034 -3.647 -12.401 1.00 69.81 181 LEU A CA 1
ATOM 1431 C C . LEU A 1 181 ? -4.940 -4.053 -11.410 1.00 69.81 181 LEU A C 1
ATOM 1433 O O . LEU A 1 181 ? -3.767 -3.849 -11.701 1.00 69.81 181 LEU A O 1
ATOM 1437 N N . ASP A 1 182 ? -5.301 -4.663 -10.282 1.00 70.44 182 ASP A N 1
ATOM 1438 C CA . ASP A 1 182 ? -4.342 -5.048 -9.252 1.00 70.44 182 ASP A CA 1
ATOM 1439 C C . ASP A 1 182 ? -3.380 -6.123 -9.777 1.00 70.44 182 ASP A C 1
ATOM 1441 O O . ASP A 1 182 ? -2.177 -6.045 -9.525 1.00 70.44 182 ASP A O 1
ATOM 1445 N N . THR A 1 183 ? -3.866 -7.050 -10.611 1.00 76.56 183 THR A N 1
ATOM 1446 C CA . THR A 1 183 ? -3.015 -8.021 -11.318 1.00 76.56 183 THR A CA 1
ATOM 1447 C C . THR A 1 183 ? -2.073 -7.329 -12.311 1.00 76.56 183 THR A C 1
ATOM 1449 O O . THR A 1 183 ? -0.890 -7.669 -12.368 1.00 76.56 183 THR A O 1
ATOM 1452 N N . ALA A 1 184 ? -2.550 -6.325 -13.056 1.00 71.12 184 ALA A N 1
ATOM 1453 C CA . ALA A 1 184 ? -1.706 -5.537 -13.962 1.00 71.12 184 ALA A CA 1
ATOM 1454 C C . ALA A 1 184 ? -0.596 -4.805 -13.197 1.00 71.12 184 ALA A C 1
ATOM 1456 O O . ALA A 1 184 ? 0.565 -4.802 -13.595 1.00 71.12 184 ALA A O 1
ATOM 1457 N N . LEU A 1 185 ? -0.958 -4.195 -12.069 1.00 71.62 185 LEU A N 1
ATOM 1458 C CA . LEU A 1 185 ? -0.047 -3.442 -11.218 1.00 71.62 185 LEU A CA 1
ATOM 1459 C C . LEU A 1 185 ? 0.981 -4.350 -10.538 1.00 71.62 185 LEU A C 1
ATOM 1461 O O . LEU A 1 185 ? 2.144 -3.964 -10.439 1.00 71.62 185 LEU A O 1
ATOM 1465 N N . LEU A 1 186 ? 0.585 -5.558 -10.124 1.00 78.06 186 LEU A N 1
ATOM 1466 C CA . LEU A 1 186 ? 1.493 -6.596 -9.624 1.00 78.06 186 LEU A CA 1
ATOM 1467 C C . LEU A 1 186 ? 2.492 -7.023 -10.703 1.00 78.06 186 LEU A C 1
ATOM 1469 O O . LEU A 1 186 ? 3.695 -7.022 -10.454 1.00 78.06 186 LEU A O 1
ATOM 1473 N N . GLN A 1 187 ? 2.011 -7.291 -11.921 1.00 76.62 187 GLN A N 1
ATOM 1474 C CA . GLN A 1 187 ? 2.880 -7.624 -13.051 1.00 76.62 187 GLN A CA 1
ATOM 1475 C C . GLN A 1 187 ? 3.857 -6.493 -13.372 1.00 76.62 187 GLN A C 1
ATOM 1477 O O . GLN A 1 187 ? 5.022 -6.759 -13.648 1.00 76.62 187 GLN A O 1
ATOM 1482 N N . ILE A 1 188 ? 3.428 -5.230 -13.308 1.00 77.12 188 ILE A N 1
ATOM 1483 C CA . ILE A 1 188 ? 4.329 -4.088 -13.499 1.00 77.12 188 ILE A CA 1
ATOM 1484 C C . ILE A 1 188 ? 5.360 -4.043 -12.374 1.00 77.12 188 ILE A C 1
ATOM 1486 O O . ILE A 1 188 ? 6.549 -3.920 -12.656 1.00 77.12 188 ILE A O 1
ATOM 1490 N N . LYS A 1 189 ? 4.938 -4.181 -11.113 1.00 80.62 189 LYS A N 1
ATOM 1491 C CA . LYS A 1 189 ? 5.826 -4.087 -9.949 1.00 80.62 189 LYS A CA 1
ATOM 1492 C C . LYS A 1 189 ? 6.962 -5.109 -9.995 1.00 80.62 189 LYS A C 1
ATOM 1494 O O . LYS A 1 189 ? 8.103 -4.744 -9.735 1.00 80.62 189 LYS A O 1
ATOM 1499 N N . ASP A 1 190 ? 6.668 -6.344 -10.385 1.00 81.94 190 ASP A N 1
ATOM 1500 C CA . ASP A 1 190 ? 7.671 -7.414 -10.449 1.00 81.94 190 ASP A CA 1
ATOM 1501 C C . ASP A 1 190 ? 8.567 -7.327 -11.695 1.00 81.94 190 ASP A C 1
ATOM 1503 O O . ASP A 1 190 ? 9.569 -8.032 -11.805 1.00 81.94 190 ASP A O 1
ATOM 1507 N N . SER A 1 191 ? 8.211 -6.471 -12.654 1.00 81.38 191 SER A N 1
ATOM 1508 C CA . SER A 1 191 ? 8.767 -6.491 -14.004 1.00 81.38 191 SER A CA 1
ATOM 1509 C C . SER A 1 191 ? 9.168 -5.087 -14.501 1.00 81.38 191 SER A C 1
ATOM 1511 O O . SER A 1 191 ? 9.380 -4.849 -15.688 1.00 81.38 191 SER A O 1
ATOM 1513 N N . THR A 1 192 ? 9.323 -4.131 -13.582 1.00 86.38 192 THR A N 1
ATOM 1514 C CA . THR A 1 192 ? 9.693 -2.749 -13.909 1.00 86.38 192 THR A CA 1
ATOM 1515 C C . THR A 1 192 ? 11.172 -2.661 -14.325 1.00 86.38 192 THR A C 1
ATOM 1517 O O . THR A 1 192 ? 12.043 -3.086 -13.565 1.00 86.38 192 THR A O 1
ATOM 1520 N N . PRO A 1 193 ? 11.496 -2.084 -15.499 1.00 88.50 193 PRO A N 1
ATOM 1521 C CA . PRO A 1 193 ? 12.878 -1.809 -15.891 1.00 88.50 193 PRO A CA 1
ATOM 1522 C C . PRO A 1 193 ? 13.574 -0.809 -14.952 1.00 88.50 193 PRO A C 1
ATOM 1524 O O . PRO A 1 193 ? 12.949 0.148 -14.501 1.00 88.50 193 PRO A O 1
ATOM 1527 N N . SER A 1 194 ? 14.886 -0.948 -14.741 1.00 87.12 194 SER A N 1
ATOM 1528 C CA . SER A 1 194 ? 15.663 -0.145 -13.778 1.00 87.12 194 SER A CA 1
ATOM 1529 C C . SER A 1 194 ? 15.661 1.365 -14.049 1.00 87.12 194 SER A C 1
ATOM 1531 O O . SER A 1 194 ? 15.854 2.148 -13.122 1.00 87.12 194 SER A O 1
ATOM 1533 N N . PHE A 1 195 ? 15.395 1.789 -15.290 1.00 85.88 195 PHE A N 1
ATOM 1534 C CA . PHE A 1 195 ? 15.291 3.208 -15.654 1.00 85.88 195 PHE A CA 1
ATOM 1535 C C . PHE A 1 195 ? 14.012 3.886 -15.135 1.00 85.88 195 PHE A C 1
ATOM 1537 O O . PHE A 1 195 ? 13.914 5.114 -15.148 1.00 85.88 195 PHE A O 1
ATOM 1544 N N . ILE A 1 196 ? 13.007 3.112 -14.710 1.00 86.44 196 ILE A N 1
ATOM 1545 C CA . ILE A 1 196 ? 11.779 3.637 -14.113 1.00 86.44 196 ILE A CA 1
ATOM 1546 C C . ILE A 1 196 ? 11.910 3.513 -12.600 1.00 86.44 196 ILE A C 1
ATOM 1548 O O . ILE A 1 196 ? 11.915 2.417 -12.046 1.00 86.44 196 ILE A O 1
ATOM 1552 N N . LEU A 1 197 ? 11.979 4.655 -11.920 1.00 87.94 197 LEU A N 1
ATOM 1553 C CA . LEU A 1 197 ? 12.053 4.686 -10.463 1.00 87.94 197 LEU A CA 1
ATOM 1554 C C . LEU A 1 197 ? 10.842 3.976 -9.844 1.00 87.94 197 LEU A C 1
ATOM 1556 O O . LEU A 1 197 ? 9.698 4.260 -10.200 1.00 87.94 197 LEU A O 1
ATOM 1560 N N . GLN A 1 198 ? 11.085 3.124 -8.849 1.00 89.38 198 GLN A N 1
ATOM 1561 C CA . GLN A 1 198 ? 10.032 2.383 -8.147 1.00 89.38 198 GLN A CA 1
ATOM 1562 C C . GLN A 1 198 ? 8.944 3.312 -7.582 1.00 89.38 198 GLN A C 1
ATOM 1564 O O . GLN A 1 198 ? 7.752 3.049 -7.732 1.00 89.38 198 GLN A O 1
ATOM 1569 N N . ASN A 1 199 ? 9.346 4.458 -7.021 1.00 87.56 199 ASN A N 1
ATOM 1570 C CA . ASN A 1 199 ? 8.420 5.475 -6.513 1.00 87.56 199 ASN A CA 1
ATOM 1571 C C . ASN A 1 199 ? 7.486 6.010 -7.610 1.00 87.56 199 ASN A C 1
ATOM 1573 O O . ASN A 1 199 ? 6.329 6.320 -7.340 1.00 87.56 199 ASN A O 1
ATOM 1577 N N . LEU A 1 200 ? 7.974 6.109 -8.851 1.00 87.62 200 LEU A N 1
ATOM 1578 C CA . LEU A 1 200 ? 7.182 6.570 -9.987 1.00 87.62 200 LEU A CA 1
ATOM 1579 C C . LEU A 1 200 ? 6.125 5.542 -10.384 1.00 87.62 200 LEU A C 1
ATOM 1581 O O . LEU A 1 200 ? 4.987 5.914 -10.661 1.00 87.62 200 LEU A O 1
ATOM 1585 N N . VAL A 1 201 ? 6.493 4.259 -10.383 1.00 89.81 201 VAL A N 1
ATOM 1586 C CA . VAL A 1 201 ? 5.554 3.158 -10.624 1.00 89.81 201 VAL A CA 1
ATOM 1587 C C . VAL A 1 201 ? 4.471 3.140 -9.559 1.00 89.81 201 VAL A C 1
ATOM 1589 O O . VAL A 1 201 ? 3.297 3.045 -9.896 1.00 89.81 201 VAL A O 1
ATOM 1592 N N . GLU A 1 202 ? 4.837 3.295 -8.287 1.00 90.06 202 GLU A N 1
ATOM 1593 C CA . GLU A 1 202 ? 3.875 3.360 -7.184 1.00 90.06 202 GLU A CA 1
ATOM 1594 C C . GLU A 1 202 ? 2.931 4.563 -7.306 1.00 90.06 202 GLU A C 1
ATOM 1596 O O . GLU A 1 202 ? 1.722 4.411 -7.126 1.00 90.06 202 GLU A O 1
ATOM 1601 N N . SER A 1 203 ? 3.445 5.744 -7.669 1.00 88.00 203 SER A N 1
ATOM 1602 C CA . SER A 1 203 ? 2.626 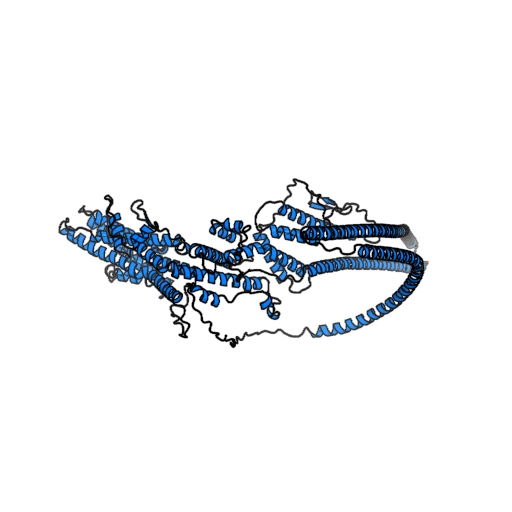6.940 -7.912 1.00 88.00 203 SER A CA 1
ATOM 1603 C C . SER A 1 203 ? 1.694 6.784 -9.118 1.00 88.00 203 SER A C 1
ATOM 1605 O O . SER A 1 203 ? 0.515 7.138 -9.040 1.00 88.00 203 SER A O 1
ATOM 1607 N N . ALA A 1 204 ? 2.192 6.243 -10.234 1.00 88.25 204 ALA A N 1
ATOM 1608 C CA . ALA A 1 204 ? 1.397 6.004 -11.438 1.00 88.25 204 ALA A CA 1
ATOM 1609 C C . ALA A 1 204 ? 0.324 4.933 -11.198 1.00 88.25 204 ALA A C 1
ATOM 1611 O O . ALA A 1 204 ? -0.821 5.103 -11.605 1.00 88.25 204 ALA A O 1
ATOM 1612 N N . SER A 1 205 ? 0.679 3.871 -10.476 1.00 88.75 205 SER A N 1
ATOM 1613 C CA . SER A 1 205 ? -0.219 2.808 -10.025 1.00 88.75 205 SER A CA 1
ATOM 1614 C C . SER A 1 205 ? -1.364 3.354 -9.169 1.00 88.75 205 SER A C 1
ATOM 1616 O O . SER A 1 205 ? -2.538 3.168 -9.499 1.00 88.75 205 SER A O 1
ATOM 1618 N N . HIS A 1 206 ? -1.023 4.126 -8.131 1.00 88.75 206 HIS A N 1
ATOM 1619 C CA . HIS A 1 206 ? -1.985 4.825 -7.276 1.00 88.75 206 HIS A CA 1
ATOM 1620 C C . HIS A 1 206 ? -2.932 5.715 -8.088 1.00 88.75 206 HIS A C 1
ATOM 1622 O O . HIS A 1 206 ? -4.145 5.712 -7.880 1.00 88.75 206 HIS A O 1
ATOM 1628 N N . SER A 1 207 ? -2.390 6.435 -9.066 1.00 88.75 207 SER A N 1
ATOM 1629 C CA . SER A 1 207 ? -3.169 7.324 -9.931 1.00 88.75 207 SER A CA 1
ATOM 1630 C C . SER A 1 207 ? -4.085 6.566 -10.881 1.00 88.75 207 SER A C 1
ATOM 1632 O O . SER A 1 207 ? -5.223 6.984 -11.079 1.00 88.75 207 SER A O 1
ATOM 1634 N N . GLY A 1 208 ? -3.639 5.423 -11.403 1.00 87.50 208 GLY A N 1
ATOM 1635 C CA . GLY A 1 208 ? -4.473 4.520 -12.193 1.00 87.50 208 GLY A CA 1
ATOM 1636 C C . GLY A 1 208 ? -5.660 4.005 -11.391 1.00 87.50 208 GLY A C 1
ATOM 1637 O O . GLY A 1 208 ? -6.795 4.057 -11.869 1.00 87.50 208 GLY A O 1
ATOM 1638 N N . HIS A 1 209 ? -5.430 3.607 -10.138 1.00 87.50 209 HIS A N 1
ATOM 1639 C CA . HIS A 1 209 ? -6.504 3.222 -9.227 1.00 87.50 209 HIS A CA 1
ATOM 1640 C C . HIS A 1 209 ? -7.461 4.397 -8.953 1.00 87.50 209 HIS A C 1
ATOM 1642 O O . HIS A 1 209 ? -8.679 4.248 -9.065 1.00 87.50 209 HIS A O 1
ATOM 1648 N N . CYS A 1 210 ? -6.927 5.594 -8.689 1.00 89.75 210 CYS A N 1
ATOM 1649 C CA . CYS A 1 210 ? -7.719 6.810 -8.503 1.00 89.75 210 CYS A CA 1
ATOM 1650 C C . CYS A 1 210 ? -8.582 7.140 -9.732 1.00 89.75 210 CYS A C 1
ATOM 1652 O O . CYS A 1 210 ? -9.773 7.391 -9.577 1.00 89.75 210 CYS A O 1
ATOM 1654 N N . LEU A 1 211 ? -8.039 7.067 -10.953 1.00 88.19 211 LEU A N 1
ATOM 1655 C CA . LEU A 1 211 ? -8.801 7.277 -12.191 1.00 88.19 211 LEU A CA 1
ATOM 1656 C C . LEU A 1 211 ? -9.921 6.254 -12.366 1.00 88.19 211 LEU A C 1
ATOM 1658 O O . LEU A 1 211 ? -11.013 6.614 -12.803 1.00 88.19 211 LEU A O 1
ATOM 1662 N N . GLN A 1 212 ? -9.684 4.987 -12.021 1.00 87.81 212 GLN A N 1
ATOM 1663 C CA . GLN A 1 212 ? -10.732 3.968 -12.063 1.00 87.81 212 GLN A CA 1
ATOM 1664 C C . GLN A 1 212 ? -11.849 4.249 -11.061 1.00 87.81 212 GLN A C 1
ATOM 1666 O O . GLN A 1 212 ? -13.027 4.121 -11.404 1.00 87.81 212 GLN A O 1
ATOM 1671 N N . LEU A 1 213 ? -11.497 4.658 -9.841 1.00 88.12 213 LEU A N 1
ATOM 1672 C CA . LEU A 1 213 ? -12.471 5.088 -8.842 1.00 88.12 213 LEU A CA 1
ATOM 1673 C C . LEU A 1 213 ? -13.249 6.311 -9.333 1.00 88.12 213 LEU A C 1
ATOM 1675 O O . LEU A 1 213 ? -14.477 6.317 -9.258 1.00 88.12 213 LEU A O 1
ATOM 1679 N N . LEU A 1 214 ? -12.559 7.293 -9.916 1.00 88.19 214 LEU A N 1
ATOM 1680 C CA . LEU A 1 214 ? -13.166 8.474 -10.518 1.00 88.19 214 LEU A CA 1
ATOM 1681 C C . LEU A 1 214 ? -14.154 8.085 -11.619 1.00 88.19 214 LEU A C 1
ATOM 1683 O O . LEU A 1 214 ? -15.276 8.574 -11.629 1.00 88.19 214 LEU A O 1
ATOM 1687 N N . ARG A 1 215 ? -13.783 7.145 -12.494 1.00 89.19 215 ARG A N 1
ATOM 1688 C CA . ARG A 1 215 ? -14.636 6.644 -13.582 1.00 89.19 215 ARG A CA 1
ATOM 1689 C C . ARG A 1 215 ? -15.881 5.931 -13.074 1.00 89.19 215 ARG A C 1
ATOM 1691 O O . ARG A 1 215 ? -16.944 6.086 -13.669 1.00 89.19 215 ARG A O 1
ATOM 1698 N N . LYS A 1 216 ? -15.768 5.176 -11.978 1.00 87.81 216 LYS A N 1
ATOM 1699 C CA . LYS A 1 216 ? -16.911 4.513 -11.333 1.00 87.81 216 LYS A CA 1
ATOM 1700 C C . LYS A 1 216 ? -17.840 5.512 -10.635 1.00 87.81 216 LYS A C 1
ATOM 1702 O O . LYS A 1 216 ? -19.051 5.332 -10.685 1.00 87.81 216 LYS A O 1
ATOM 1707 N N . CYS A 1 217 ? -17.289 6.541 -9.990 1.00 88.19 217 CYS A N 1
ATOM 1708 C CA . CYS A 1 217 ? -18.060 7.468 -9.153 1.00 88.19 217 CYS A CA 1
ATOM 1709 C C . CYS A 1 217 ? -18.610 8.679 -9.919 1.00 88.19 217 CYS A C 1
ATOM 1711 O O . CYS A 1 217 ? -19.692 9.165 -9.609 1.00 88.19 217 CYS A O 1
ATOM 1713 N N . SER A 1 218 ? -17.865 9.177 -10.905 1.00 91.12 218 SER A N 1
ATOM 1714 C CA . SER A 1 218 ? -18.183 10.368 -11.694 1.00 91.12 218 SER A CA 1
ATOM 1715 C C . SER A 1 218 ? -17.704 10.176 -13.143 1.00 91.12 218 SER A C 1
ATOM 1717 O O . SER A 1 218 ? -16.670 10.709 -13.544 1.00 91.12 218 SER A O 1
ATOM 1719 N N . PRO A 1 219 ? -18.432 9.402 -13.970 1.00 89.38 219 PRO A N 1
ATOM 1720 C CA . PRO A 1 219 ? -18.010 9.085 -15.339 1.00 89.38 219 PRO A CA 1
ATOM 1721 C C . PRO A 1 219 ? -17.923 10.318 -16.254 1.00 89.38 219 PRO A C 1
ATOM 1723 O O . PRO A 1 219 ? -17.220 10.286 -17.256 1.00 89.38 219 PRO A O 1
ATOM 1726 N N . GLN A 1 220 ? -18.612 11.408 -15.903 1.00 88.62 220 GLN A N 1
ATOM 1727 C CA . GLN A 1 220 ? -18.583 12.688 -16.621 1.00 88.62 220 GLN A CA 1
ATOM 1728 C C . GLN A 1 220 ? -17.519 13.654 -16.068 1.00 88.62 220 GLN A C 1
ATOM 1730 O O . GLN A 1 220 ? -17.562 14.852 -16.348 1.00 88.62 220 GLN A O 1
ATOM 1735 N N . HIS A 1 221 ? -16.586 13.176 -15.240 1.00 87.81 221 HIS A N 1
ATOM 1736 C CA . HIS A 1 221 ? -15.547 14.035 -14.686 1.00 87.81 221 HIS A CA 1
ATOM 1737 C C . HIS A 1 221 ? -14.658 14.609 -15.808 1.00 87.81 221 HIS A C 1
ATOM 1739 O O . HIS A 1 221 ? -14.227 13.845 -16.673 1.00 87.81 221 HIS A O 1
ATOM 1745 N N . PRO A 1 222 ? -14.290 15.908 -15.789 1.00 85.19 222 PRO A N 1
ATOM 1746 C CA . PRO A 1 222 ? -13.475 16.521 -16.847 1.00 85.19 222 PRO A CA 1
ATOM 1747 C C . PRO A 1 222 ? -12.127 15.836 -17.100 1.00 85.19 222 PRO A C 1
ATOM 1749 O O . PRO A 1 222 ? -11.612 15.880 -18.208 1.00 85.19 222 PRO A O 1
ATOM 1752 N N . LEU A 1 223 ? -11.556 15.176 -16.085 1.00 83.06 223 LEU A N 1
ATOM 1753 C CA . LEU A 1 223 ? -10.322 14.391 -16.238 1.00 83.06 223 LEU A CA 1
ATOM 1754 C C . LEU A 1 223 ? -10.486 13.121 -17.091 1.00 83.06 223 LEU A C 1
ATOM 1756 O O . LEU A 1 223 ? -9.476 12.575 -17.525 1.00 83.06 223 LEU A O 1
ATOM 1760 N N . LEU A 1 224 ? -11.717 12.639 -17.281 1.00 83.31 224 LEU A N 1
ATOM 1761 C CA . LEU A 1 224 ? -12.038 11.421 -18.031 1.00 83.31 224 LEU A CA 1
ATOM 1762 C C . LEU A 1 224 ? -12.571 11.710 -19.436 1.00 83.31 224 LEU A C 1
ATOM 1764 O O . LEU A 1 224 ? -12.542 10.828 -20.288 1.00 83.31 224 LEU A O 1
ATOM 1768 N N . ILE A 1 225 ? -13.091 12.917 -19.669 1.00 82.38 225 ILE A N 1
ATOM 1769 C CA . ILE A 1 225 ? -13.629 13.312 -20.967 1.00 82.38 225 ILE A CA 1
ATOM 1770 C C . ILE A 1 225 ? -12.443 13.653 -21.875 1.00 82.38 225 ILE A C 1
ATOM 1772 O O . ILE A 1 225 ? -11.856 14.729 -21.765 1.00 82.38 225 ILE A O 1
ATOM 1776 N N . SER A 1 226 ? -12.106 12.742 -22.790 1.00 65.44 226 SER A N 1
ATOM 1777 C CA . SER A 1 226 ? -11.080 12.899 -23.834 1.00 65.44 226 SER A CA 1
ATOM 1778 C C . SER A 1 226 ? -11.458 13.919 -24.920 1.00 65.44 226 SER A C 1
ATOM 1780 O O . SER A 1 226 ? -11.059 13.764 -26.075 1.00 65.44 226 SER A O 1
ATOM 1782 N N . ASP A 1 227 ? -12.255 14.944 -24.598 1.00 62.44 227 ASP A N 1
ATOM 1783 C CA . ASP A 1 227 ? -12.684 15.920 -25.593 1.00 62.44 227 ASP A CA 1
ATOM 1784 C C . ASP A 1 227 ? -11.443 16.572 -26.215 1.00 62.44 227 ASP A C 1
ATOM 1786 O O . ASP A 1 227 ? -10.586 17.136 -25.530 1.00 62.44 227 ASP A O 1
ATOM 1790 N N . LEU A 1 228 ? -11.377 16.437 -27.543 1.00 49.12 228 LEU A N 1
ATOM 1791 C CA . LEU A 1 228 ? -10.265 16.554 -28.501 1.00 49.12 228 LEU A CA 1
ATOM 1792 C C . LEU A 1 228 ? -9.238 17.693 -28.323 1.00 49.12 228 LEU A C 1
ATOM 1794 O O . LEU A 1 228 ? -8.252 17.740 -29.058 1.00 49.12 228 LEU A O 1
ATOM 1798 N N . ARG A 1 229 ? -9.442 18.633 -27.400 1.00 52.50 229 ARG A N 1
ATOM 1799 C CA . ARG A 1 229 ? -8.597 19.821 -27.215 1.00 52.50 229 ARG A CA 1
ATOM 1800 C C . ARG A 1 229 ? -7.464 19.631 -26.203 1.00 52.50 229 ARG A C 1
ATOM 1802 O O . ARG A 1 229 ? -6.474 20.346 -26.312 1.00 52.50 229 ARG A O 1
ATOM 1809 N N . ASN A 1 230 ? -7.547 18.643 -25.307 1.00 54.19 230 ASN A N 1
ATOM 1810 C CA . ASN A 1 230 ? -6.561 18.425 -24.234 1.00 54.19 230 ASN A CA 1
ATOM 1811 C C . ASN A 1 230 ? -5.870 17.048 -24.308 1.00 54.19 230 ASN A C 1
ATOM 1813 O O . ASN A 1 230 ? -5.657 16.391 -23.290 1.00 54.19 230 ASN A O 1
ATOM 1817 N N . ASN A 1 231 ? -5.498 16.599 -25.512 1.00 56.03 231 ASN A N 1
ATOM 1818 C CA . ASN A 1 231 ? -4.721 15.368 -25.698 1.00 56.03 231 ASN A CA 1
ATOM 1819 C C . ASN A 1 231 ? -3.280 15.546 -25.190 1.00 56.03 231 ASN A C 1
ATOM 1821 O O . ASN A 1 231 ? -2.365 15.888 -25.944 1.00 56.03 231 ASN A O 1
ATOM 1825 N N . PHE A 1 232 ? -3.071 15.318 -23.895 1.00 57.09 232 PHE A N 1
ATOM 1826 C CA . PHE A 1 232 ? -1.745 15.312 -23.287 1.00 57.09 232 PHE A CA 1
ATOM 1827 C C . PHE A 1 232 ? -0.991 14.034 -23.663 1.00 57.09 232 PHE A C 1
ATOM 1829 O O . PHE A 1 232 ? -1.035 13.036 -22.956 1.00 57.09 232 PHE A O 1
ATOM 1836 N N . HIS A 1 233 ? -0.254 14.057 -24.771 1.00 59.59 233 HIS A N 1
ATOM 1837 C CA . HIS A 1 233 ? 0.607 12.936 -25.143 1.00 59.59 233 HIS A CA 1
ATOM 1838 C C . HIS A 1 233 ? 1.964 13.024 -24.446 1.00 59.59 233 HIS A C 1
ATOM 1840 O O . HIS A 1 233 ? 2.815 13.840 -24.810 1.00 59.59 233 HIS A O 1
ATOM 1846 N N . LEU A 1 234 ? 2.200 12.130 -23.483 1.00 57.50 234 LEU A N 1
ATOM 1847 C CA . LEU A 1 234 ? 3.540 11.903 -22.954 1.00 57.50 234 LEU A CA 1
ATOM 1848 C C . LEU A 1 234 ? 4.370 11.203 -24.032 1.00 57.50 234 LEU A C 1
ATOM 1850 O O . LEU A 1 234 ? 4.231 10.005 -24.268 1.00 57.50 234 LEU A O 1
ATOM 1854 N N . THR A 1 235 ? 5.215 11.968 -24.715 1.00 58.38 235 THR A N 1
ATOM 1855 C CA . THR A 1 235 ? 6.087 11.439 -25.764 1.00 58.38 235 THR A CA 1
ATOM 1856 C C . THR A 1 235 ? 7.525 11.736 -25.381 1.00 58.38 235 THR A C 1
ATOM 1858 O O . THR A 1 235 ? 7.921 12.899 -25.338 1.00 58.38 235 THR A O 1
ATOM 1861 N N . ILE A 1 236 ? 8.326 10.699 -25.129 1.00 57.69 236 ILE A N 1
ATOM 1862 C CA . ILE A 1 236 ? 9.779 10.861 -25.039 1.00 57.69 236 ILE A CA 1
ATOM 1863 C C . ILE A 1 236 ? 10.296 10.974 -26.472 1.00 57.69 236 ILE A C 1
ATOM 1865 O O . ILE A 1 236 ? 10.619 9.983 -27.125 1.00 57.69 236 ILE A O 1
ATOM 1869 N N . SER A 1 237 ? 10.297 12.194 -27.007 1.00 52.47 237 SER A N 1
ATOM 1870 C CA . SER A 1 237 ? 10.935 12.471 -28.288 1.00 52.47 237 SER A CA 1
ATOM 1871 C C . SER A 1 237 ? 12.404 12.789 -28.042 1.00 52.47 237 SER A C 1
ATOM 1873 O O . SER A 1 237 ? 12.758 13.928 -27.733 1.00 52.47 237 SER A O 1
ATOM 1875 N N . ILE A 1 238 ? 13.268 11.794 -28.207 1.00 54.31 238 ILE A N 1
ATOM 1876 C CA . ILE A 1 238 ? 14.687 12.067 -28.433 1.00 54.31 238 ILE A CA 1
ATOM 1877 C C . ILE A 1 238 ? 14.748 12.674 -29.833 1.00 54.31 238 ILE A C 1
ATOM 1879 O O . ILE A 1 238 ? 14.340 12.016 -30.794 1.00 54.31 238 ILE A O 1
ATOM 1883 N N . LYS A 1 239 ? 15.128 13.957 -29.947 1.00 49.69 239 LYS A N 1
ATOM 1884 C CA . LYS A 1 239 ? 15.211 14.631 -31.250 1.00 49.69 239 LYS A CA 1
ATOM 1885 C C . LYS A 1 239 ? 16.161 13.811 -32.122 1.00 49.69 239 LYS A C 1
ATOM 1887 O O . LYS A 1 239 ? 17.365 13.815 -31.900 1.00 49.69 239 LYS A O 1
ATOM 1892 N N . GLN A 1 240 ? 15.603 13.090 -33.092 1.00 46.38 240 GLN A N 1
ATOM 1893 C CA . GLN A 1 240 ? 16.368 12.424 -34.134 1.00 46.38 240 GLN A CA 1
ATOM 1894 C C . GLN A 1 240 ? 16.954 13.516 -35.024 1.00 46.38 240 GLN A C 1
ATOM 1896 O O . GLN A 1 240 ? 16.366 13.872 -36.044 1.00 46.38 240 GLN A O 1
ATOM 1901 N N . ALA A 1 241 ? 18.103 14.060 -34.637 1.00 43.53 241 ALA A N 1
ATOM 1902 C CA . ALA A 1 241 ? 19.022 14.597 -35.620 1.00 43.53 241 ALA A CA 1
ATOM 1903 C C . ALA A 1 241 ? 19.514 13.400 -36.456 1.00 43.53 241 ALA A C 1
ATOM 1905 O O . ALA A 1 241 ? 20.465 12.703 -36.134 1.00 43.53 241 ALA A O 1
ATOM 1906 N N . ASP A 1 242 ? 18.738 13.117 -37.501 1.00 48.59 242 ASP A N 1
ATOM 1907 C CA . ASP A 1 242 ? 19.114 12.438 -38.730 1.00 48.59 242 ASP A CA 1
ATOM 1908 C C . ASP A 1 242 ? 19.563 10.965 -38.663 1.00 48.59 242 ASP A C 1
ATOM 1910 O O . ASP A 1 242 ? 20.742 10.616 -38.734 1.00 48.59 242 ASP A O 1
ATOM 1914 N N . ALA A 1 243 ? 18.596 10.067 -38.870 1.00 43.34 243 ALA A N 1
ATOM 1915 C CA . ALA A 1 243 ? 18.863 8.748 -39.462 1.00 43.34 243 ALA A CA 1
ATOM 1916 C C . ALA A 1 243 ? 19.665 8.843 -40.791 1.00 43.34 243 ALA A C 1
ATOM 1918 O O . ALA A 1 243 ? 20.368 7.904 -41.175 1.00 43.34 243 ALA A O 1
ATOM 1919 N N . LYS A 1 244 ? 19.587 9.989 -41.494 1.00 49.53 244 LYS A N 1
ATOM 1920 C CA . LYS A 1 244 ? 20.429 10.326 -42.655 1.00 49.53 244 LYS A CA 1
ATOM 1921 C C . LYS A 1 244 ? 21.882 10.649 -42.271 1.00 49.53 244 LYS A C 1
ATOM 1923 O O . LYS A 1 244 ? 22.776 10.142 -42.952 1.00 49.53 244 LYS A O 1
ATOM 1928 N N . LEU A 1 245 ? 22.134 11.398 -41.189 1.00 50.25 245 LEU A N 1
ATOM 1929 C CA . LEU A 1 245 ? 23.486 11.607 -40.658 1.00 50.25 245 LEU A CA 1
ATOM 1930 C C . LEU A 1 245 ? 24.049 10.263 -40.238 1.00 50.25 245 LEU A C 1
ATOM 1932 O O . LEU A 1 245 ? 25.155 9.949 -40.647 1.00 50.25 245 LEU A O 1
ATOM 1936 N N . TYR A 1 246 ? 23.254 9.415 -39.590 1.00 48.84 246 TYR A N 1
ATOM 1937 C CA . TYR A 1 246 ? 23.648 8.071 -39.180 1.00 48.84 246 TYR A CA 1
ATOM 1938 C C . TYR A 1 246 ? 24.191 7.205 -40.313 1.00 48.84 246 TYR A C 1
ATOM 1940 O O . TYR A 1 246 ? 25.288 6.652 -40.221 1.00 48.84 246 TYR A O 1
ATOM 1948 N N . ARG A 1 247 ? 23.447 7.111 -41.423 1.00 51.50 247 ARG A N 1
ATOM 1949 C CA . ARG A 1 247 ? 23.900 6.370 -42.611 1.00 51.50 247 ARG A CA 1
ATOM 1950 C C . ARG A 1 247 ? 25.166 6.990 -43.197 1.00 51.50 247 ARG A C 1
ATOM 1952 O O . ARG A 1 247 ? 26.089 6.261 -43.556 1.00 51.50 247 ARG A O 1
ATOM 1959 N N . SER A 1 248 ? 25.235 8.321 -43.256 1.00 53.53 248 SER A N 1
ATOM 1960 C CA . SER A 1 248 ? 26.415 9.029 -43.762 1.00 53.53 248 SER A CA 1
ATOM 1961 C C . SER A 1 248 ? 27.640 8.862 -42.850 1.00 53.53 248 SER A C 1
ATOM 1963 O O . SER A 1 248 ? 28.759 8.725 -43.343 1.00 53.53 248 SER A O 1
ATOM 1965 N N . PHE A 1 249 ? 27.430 8.792 -41.534 1.00 50.12 249 PHE A N 1
ATOM 1966 C CA . PHE A 1 249 ? 28.463 8.715 -40.512 1.00 50.12 249 PHE A CA 1
ATOM 1967 C C . PHE A 1 249 ? 29.007 7.295 -40.401 1.00 50.12 249 PHE A C 1
ATOM 1969 O O . PHE A 1 249 ? 30.219 7.121 -40.452 1.00 50.12 249 PHE A O 1
ATOM 1976 N N . ILE A 1 250 ? 28.145 6.268 -40.394 1.00 51.75 250 ILE A N 1
ATOM 1977 C CA . ILE A 1 250 ? 28.568 4.860 -40.486 1.00 51.75 250 ILE A CA 1
ATOM 1978 C C . ILE A 1 250 ? 29.354 4.627 -41.781 1.00 51.75 250 ILE A C 1
ATOM 1980 O O . ILE A 1 250 ? 30.432 4.035 -41.743 1.00 51.75 250 ILE A O 1
ATOM 1984 N N . ALA A 1 251 ? 28.878 5.138 -42.922 1.00 58.66 251 ALA A N 1
ATOM 1985 C CA . ALA A 1 251 ? 29.596 5.017 -44.191 1.00 58.66 251 ALA A CA 1
ATOM 1986 C C . ALA A 1 251 ? 30.956 5.739 -44.159 1.00 58.66 251 ALA A C 1
ATOM 1988 O O . ALA A 1 251 ? 31.962 5.191 -44.615 1.00 58.66 251 ALA A O 1
ATOM 1989 N N . LYS A 1 252 ? 31.018 6.950 -43.590 1.00 63.00 252 LYS A N 1
ATOM 1990 C CA . LYS A 1 252 ? 32.266 7.708 -43.404 1.00 63.00 252 LYS A CA 1
ATOM 1991 C C . LYS A 1 252 ? 33.231 6.971 -42.477 1.00 63.00 252 LYS A C 1
ATOM 1993 O O . LYS A 1 252 ? 34.415 6.867 -42.784 1.00 63.00 252 LYS A O 1
ATOM 1998 N N . HIS A 1 253 ? 32.729 6.405 -41.389 1.00 52.47 253 HIS A N 1
ATOM 1999 C CA . HIS A 1 253 ? 33.528 5.701 -40.402 1.00 52.47 253 HIS A CA 1
ATOM 2000 C C . HIS A 1 253 ? 34.029 4.344 -40.924 1.00 52.47 253 HIS A C 1
ATOM 2002 O O . HIS A 1 253 ? 35.179 3.983 -40.685 1.00 52.47 253 HIS A O 1
ATOM 2008 N N . MET A 1 254 ? 33.228 3.613 -41.709 1.00 55.03 254 MET A N 1
ATOM 2009 C CA . MET A 1 254 ? 33.701 2.423 -42.426 1.00 55.03 254 MET A CA 1
ATOM 2010 C C . MET A 1 254 ? 34.788 2.773 -43.447 1.00 55.03 254 MET A C 1
ATOM 2012 O O . MET A 1 254 ? 35.791 2.068 -43.523 1.00 55.03 254 MET A O 1
ATOM 2016 N N . LYS A 1 255 ? 34.655 3.892 -44.176 1.00 64.19 255 LYS A N 1
ATOM 2017 C CA . LYS A 1 255 ? 35.714 4.384 -45.077 1.00 64.19 255 LYS A CA 1
ATOM 2018 C C . LYS A 1 255 ? 37.006 4.716 -44.324 1.00 64.19 255 LYS A C 1
ATOM 2020 O O . LYS A 1 255 ? 38.079 4.330 -44.781 1.00 64.19 255 LYS A O 1
ATOM 2025 N N . LEU A 1 256 ? 36.912 5.396 -43.178 1.00 60.88 256 LEU A N 1
ATOM 2026 C CA . LEU A 1 256 ? 38.070 5.708 -42.331 1.00 60.88 256 LEU A CA 1
ATOM 2027 C C . LEU A 1 256 ? 38.718 4.440 -41.767 1.00 60.88 256 LEU A C 1
ATOM 2029 O O . LEU A 1 256 ? 39.934 4.312 -41.804 1.00 60.88 256 LEU A O 1
ATOM 2033 N N . TYR A 1 257 ? 37.920 3.471 -41.323 1.00 56.00 257 TYR A N 1
ATOM 2034 C CA . TYR A 1 257 ? 38.428 2.206 -40.797 1.00 56.00 257 TYR A CA 1
ATOM 2035 C C . TYR A 1 257 ? 39.155 1.372 -41.861 1.00 56.00 257 TYR A C 1
ATOM 2037 O O . TYR A 1 257 ? 40.233 0.839 -41.605 1.00 56.00 257 TYR A O 1
ATOM 2045 N N . VAL A 1 258 ? 38.600 1.290 -43.076 1.00 62.94 258 VAL A N 1
ATOM 2046 C CA . VAL A 1 258 ? 39.267 0.633 -44.210 1.00 62.94 258 VAL A CA 1
ATOM 2047 C C . VAL A 1 258 ? 40.570 1.355 -44.558 1.00 62.94 258 VAL A C 1
ATOM 2049 O O . VAL A 1 258 ? 41.581 0.694 -44.783 1.00 62.94 258 VAL A O 1
ATOM 2052 N N . ARG A 1 259 ? 40.580 2.695 -44.537 1.00 67.56 259 ARG A N 1
ATOM 2053 C CA . ARG A 1 259 ? 41.798 3.492 -44.741 1.00 67.56 259 ARG A CA 1
ATOM 2054 C C . ARG A 1 259 ? 42.858 3.196 -43.677 1.00 67.56 259 ARG A C 1
ATOM 2056 O O . ARG A 1 259 ? 43.987 2.914 -44.048 1.00 67.56 259 ARG A O 1
ATOM 2063 N N . ASP A 1 260 ? 42.497 3.154 -42.397 1.00 62.97 260 ASP A N 1
ATOM 2064 C CA . ASP A 1 260 ? 43.420 2.815 -41.302 1.00 62.97 260 ASP A CA 1
ATOM 2065 C C . ASP A 1 260 ? 44.044 1.420 -41.467 1.00 62.97 260 ASP A C 1
ATOM 2067 O O . ASP A 1 260 ? 45.235 1.225 -41.208 1.00 62.97 260 ASP A O 1
ATOM 2071 N N . ILE A 1 261 ? 43.257 0.434 -41.914 1.00 61.06 261 ILE A N 1
ATOM 2072 C CA . ILE A 1 261 ? 43.767 -0.912 -42.213 1.00 61.06 261 ILE A CA 1
ATOM 2073 C C . ILE A 1 261 ? 44.779 -0.854 -43.362 1.00 61.06 261 ILE A C 1
ATOM 2075 O O . ILE A 1 261 ? 45.872 -1.412 -43.235 1.00 61.06 261 ILE A O 1
ATOM 2079 N N . ILE A 1 262 ? 44.440 -0.157 -44.451 1.00 68.00 262 ILE A N 1
ATOM 2080 C CA . ILE A 1 262 ? 45.321 0.017 -45.614 1.00 68.00 262 ILE A CA 1
ATOM 2081 C C . ILE A 1 262 ? 46.611 0.738 -45.207 1.00 68.00 262 ILE A C 1
ATOM 2083 O O . ILE A 1 262 ? 47.703 0.297 -45.568 1.00 68.00 262 ILE A O 1
ATOM 2087 N N . ASP A 1 263 ? 46.521 1.794 -44.403 1.00 68.31 263 ASP A N 1
ATOM 2088 C CA . ASP A 1 263 ? 47.672 2.563 -43.932 1.00 68.31 263 ASP A CA 1
ATOM 2089 C C . ASP A 1 263 ? 48.569 1.717 -43.027 1.00 68.31 263 ASP A C 1
ATOM 2091 O O . ASP A 1 263 ? 49.795 1.721 -43.173 1.00 68.31 263 ASP A O 1
ATOM 2095 N N . ARG A 1 264 ? 47.981 0.930 -42.118 1.00 65.00 264 ARG A N 1
ATOM 2096 C CA . ARG A 1 264 ? 48.730 0.005 -41.260 1.00 65.00 264 ARG A CA 1
ATOM 2097 C C . ARG A 1 264 ? 49.456 -1.060 -42.080 1.00 65.00 264 ARG A C 1
ATOM 2099 O O . ARG A 1 264 ? 50.623 -1.344 -41.798 1.00 65.00 264 ARG A O 1
ATOM 2106 N N . GLU A 1 265 ? 48.813 -1.626 -43.099 1.00 64.00 265 GLU A N 1
ATOM 2107 C CA . GLU A 1 265 ? 49.465 -2.563 -44.020 1.00 64.00 265 GLU A CA 1
ATOM 2108 C C . GLU A 1 265 ? 50.569 -1.899 -44.841 1.00 64.00 265 GLU A C 1
ATOM 2110 O O . GLU A 1 265 ? 51.649 -2.470 -44.996 1.00 64.00 265 GLU A O 1
ATOM 2115 N N . THR A 1 266 ? 50.340 -0.682 -45.325 1.00 71.38 266 THR A N 1
ATOM 2116 C CA . THR A 1 266 ? 51.330 0.081 -46.094 1.00 71.38 266 THR A CA 1
ATOM 2117 C C . THR A 1 266 ? 52.566 0.373 -45.244 1.00 71.38 266 THR A C 1
ATOM 2119 O O . THR A 1 266 ? 53.694 0.159 -45.692 1.00 71.38 266 THR A O 1
ATOM 2122 N N . ARG A 1 267 ? 52.384 0.749 -43.970 1.00 69.44 267 ARG A N 1
ATOM 2123 C CA . ARG A 1 267 ? 53.485 0.923 -43.005 1.00 69.44 267 ARG A CA 1
ATOM 2124 C C . ARG A 1 267 ? 54.242 -0.381 -42.750 1.00 69.44 267 ARG A C 1
ATOM 2126 O O . ARG A 1 267 ? 55.472 -0.363 -42.708 1.00 69.44 267 ARG A O 1
ATOM 2133 N N . LEU A 1 268 ? 53.537 -1.507 -42.620 1.00 65.00 268 LEU A N 1
ATOM 2134 C CA . LEU A 1 268 ? 54.148 -2.834 -42.473 1.00 65.00 268 LEU A CA 1
ATOM 2135 C C . LEU A 1 268 ? 54.965 -3.227 -43.712 1.00 65.00 268 LEU A C 1
ATOM 2137 O O . LEU A 1 268 ? 56.099 -3.685 -43.572 1.00 65.00 268 LEU A O 1
ATOM 2141 N N . LYS A 1 269 ? 54.438 -2.995 -44.920 1.00 67.25 269 LYS A N 1
ATOM 2142 C CA . LYS A 1 269 ? 55.160 -3.218 -46.183 1.00 67.25 269 LYS A CA 1
ATOM 2143 C C . LYS A 1 269 ? 56.420 -2.355 -46.265 1.00 67.25 269 LYS A C 1
ATOM 2145 O O . LYS A 1 269 ? 57.495 -2.883 -46.535 1.00 67.25 269 LYS A O 1
ATOM 2150 N N . ALA A 1 270 ? 56.319 -1.063 -45.953 1.00 73.38 270 ALA A N 1
ATOM 2151 C CA . ALA A 1 270 ? 57.463 -0.150 -45.936 1.00 73.38 270 ALA A CA 1
ATOM 2152 C C . ALA A 1 270 ? 58.517 -0.543 -44.884 1.00 73.38 270 ALA A C 1
ATOM 2154 O O . ALA A 1 270 ? 59.718 -0.412 -45.117 1.00 73.38 270 ALA A O 1
ATOM 2155 N N . PHE A 1 271 ? 58.092 -1.040 -43.719 1.00 74.00 271 PHE A N 1
ATOM 2156 C CA . PHE A 1 271 ? 58.996 -1.568 -42.697 1.00 74.00 271 PHE A CA 1
ATOM 2157 C C . PHE A 1 271 ? 59.739 -2.822 -43.181 1.00 74.00 271 PHE A C 1
ATOM 2159 O O . PHE A 1 271 ? 60.959 -2.905 -43.046 1.00 74.00 271 PHE A O 1
ATOM 2166 N N . HIS A 1 272 ? 59.032 -3.771 -43.802 1.00 66.12 272 HIS A N 1
ATOM 2167 C CA . HIS A 1 272 ? 59.658 -4.958 -44.384 1.00 66.12 272 HIS A CA 1
ATOM 2168 C C . HIS A 1 272 ? 60.615 -4.611 -45.530 1.00 66.12 272 HIS A C 1
ATOM 2170 O O . HIS A 1 272 ? 61.727 -5.133 -45.553 1.00 66.12 272 HIS A O 1
ATOM 2176 N N . GLY A 1 273 ? 60.231 -3.693 -46.421 1.00 74.12 273 GLY A N 1
ATOM 2177 C CA . GLY A 1 273 ? 61.096 -3.205 -47.498 1.00 74.12 273 GLY A CA 1
ATOM 2178 C C . GLY A 1 273 ? 62.398 -2.595 -46.972 1.00 74.12 273 GLY A C 1
ATOM 2179 O O . GLY A 1 273 ? 63.474 -2.947 -47.453 1.00 74.12 273 GLY A O 1
ATOM 2180 N N . ARG A 1 274 ? 62.323 -1.770 -45.915 1.00 76.25 274 ARG A N 1
ATOM 2181 C CA . ARG A 1 274 ? 63.512 -1.226 -45.233 1.00 76.25 274 ARG A CA 1
ATOM 2182 C C . ARG A 1 274 ? 64.419 -2.328 -44.689 1.00 76.25 274 ARG A C 1
ATOM 2184 O O . ARG A 1 274 ? 65.606 -2.326 -44.990 1.00 76.25 274 ARG A O 1
ATOM 2191 N N . LYS A 1 275 ? 63.863 -3.324 -43.991 1.00 72.69 275 LYS A N 1
ATOM 2192 C CA . LYS A 1 275 ? 64.650 -4.456 -43.469 1.00 72.69 275 LYS A CA 1
ATOM 2193 C C . LYS A 1 275 ? 65.336 -5.284 -44.558 1.00 72.69 275 LYS A C 1
ATOM 2195 O O . LYS A 1 275 ? 66.428 -5.801 -44.334 1.00 72.69 275 LYS A O 1
ATOM 2200 N N . VAL A 1 276 ? 64.690 -5.457 -45.711 1.00 70.56 276 VAL A N 1
ATOM 2201 C CA . VAL A 1 276 ? 65.283 -6.171 -46.853 1.00 70.56 276 VAL A CA 1
ATOM 2202 C C . VAL A 1 276 ? 66.443 -5.363 -47.442 1.00 70.56 276 VAL A C 1
ATOM 2204 O O . VAL A 1 276 ? 67.518 -5.919 -47.654 1.00 70.56 276 VAL A O 1
ATOM 2207 N N . SER A 1 277 ? 66.262 -4.053 -47.626 1.00 74.00 277 SER A N 1
ATOM 2208 C CA . SER A 1 277 ? 67.304 -3.152 -48.139 1.00 74.00 277 SER A CA 1
ATOM 2209 C C . SER A 1 277 ? 68.508 -3.026 -47.191 1.00 74.00 277 SER A C 1
ATOM 2211 O O . SER A 1 277 ? 69.656 -3.041 -47.642 1.00 74.00 277 SER A O 1
ATOM 2213 N N . GLU A 1 278 ? 68.273 -2.991 -45.875 1.00 78.19 278 GLU A N 1
ATOM 2214 C CA . GLU A 1 278 ? 69.330 -3.023 -44.853 1.00 78.19 278 GLU A CA 1
ATOM 2215 C C . GLU A 1 278 ? 70.178 -4.297 -44.963 1.00 78.19 278 GLU A C 1
ATOM 2217 O O . GLU A 1 278 ? 71.404 -4.214 -45.025 1.00 78.19 278 GLU A O 1
ATOM 2222 N N . ARG A 1 279 ? 69.539 -5.472 -45.082 1.00 70.56 279 ARG A N 1
ATOM 2223 C CA . ARG A 1 279 ? 70.246 -6.753 -45.262 1.00 70.56 279 ARG A CA 1
ATOM 2224 C C . ARG A 1 279 ? 71.029 -6.823 -46.571 1.00 70.56 279 ARG A C 1
ATOM 2226 O O . ARG A 1 279 ? 72.141 -7.344 -46.585 1.00 70.56 279 ARG A O 1
ATOM 2233 N N . GLN A 1 280 ? 70.478 -6.295 -47.663 1.00 71.62 280 GLN A N 1
ATOM 2234 C CA . GLN A 1 280 ? 71.197 -6.207 -48.939 1.00 71.62 280 GLN A CA 1
ATOM 2235 C C . GLN A 1 280 ? 72.437 -5.310 -48.828 1.00 71.62 280 GLN A C 1
ATOM 2237 O O . GLN A 1 280 ? 73.508 -5.670 -49.310 1.00 71.62 280 GLN A O 1
ATOM 2242 N N . SER A 1 281 ? 72.322 -4.174 -48.140 1.00 76.50 281 SER A N 1
ATOM 2243 C CA . SER A 1 281 ? 73.450 -3.261 -47.911 1.00 76.50 281 SER A CA 1
ATOM 2244 C C . SER A 1 281 ? 74.536 -3.892 -47.030 1.00 76.50 281 SER A C 1
ATOM 2246 O O . SER A 1 281 ? 75.730 -3.708 -47.270 1.00 76.50 281 SER A O 1
ATOM 2248 N N . GLU A 1 282 ? 74.136 -4.671 -46.022 1.00 79.25 282 GLU A N 1
ATOM 2249 C CA . GLU A 1 282 ? 75.049 -5.434 -45.167 1.00 79.25 282 GLU A CA 1
ATOM 2250 C C . GLU A 1 282 ? 75.823 -6.499 -45.962 1.00 79.25 282 GLU A C 1
ATOM 2252 O O . GLU A 1 282 ? 77.040 -6.615 -45.814 1.00 79.25 282 GLU A O 1
ATOM 2257 N N . LEU A 1 283 ? 75.150 -7.209 -46.873 1.00 67.50 283 LEU A N 1
ATOM 2258 C CA . LEU A 1 283 ? 75.780 -8.172 -47.782 1.00 67.50 283 LEU A CA 1
ATOM 2259 C C . LEU A 1 283 ? 76.831 -7.520 -48.687 1.00 67.50 283 LEU A C 1
ATOM 2261 O O . LEU A 1 283 ? 77.948 -8.028 -48.792 1.00 67.50 283 LEU A O 1
ATOM 2265 N N . ILE A 1 284 ? 76.509 -6.372 -49.289 1.00 77.88 284 ILE A N 1
ATOM 2266 C CA . ILE A 1 284 ? 77.453 -5.623 -50.133 1.00 77.88 284 ILE A CA 1
ATOM 2267 C C . ILE A 1 284 ? 78.701 -5.238 -49.324 1.00 77.88 284 ILE A C 1
ATOM 2269 O O . ILE A 1 284 ? 79.826 -5.482 -49.765 1.00 77.88 284 ILE A O 1
ATOM 2273 N N . ARG A 1 285 ? 78.522 -4.739 -48.093 1.00 77.94 285 ARG A N 1
ATOM 2274 C CA . ARG A 1 285 ? 79.640 -4.413 -47.189 1.00 77.94 285 ARG A CA 1
ATOM 2275 C C . ARG A 1 285 ? 80.511 -5.625 -46.861 1.00 77.94 285 ARG A C 1
ATOM 2277 O O . ARG A 1 285 ? 81.736 -5.514 -46.836 1.00 77.94 285 ARG A O 1
ATOM 2284 N N . LEU A 1 286 ? 79.908 -6.788 -46.612 1.00 72.88 286 LEU A N 1
ATOM 2285 C CA . LEU A 1 286 ? 80.654 -8.023 -46.350 1.00 72.88 286 LEU A CA 1
ATOM 2286 C C . LEU A 1 286 ? 81.477 -8.462 -47.572 1.00 72.88 286 LEU A C 1
ATOM 2288 O O . LEU A 1 286 ? 82.630 -8.877 -47.419 1.00 72.88 286 LEU A O 1
ATOM 2292 N N . GLN A 1 287 ? 80.933 -8.315 -48.784 1.00 73.06 287 GLN A N 1
ATOM 2293 C CA . GLN A 1 287 ? 81.649 -8.609 -50.028 1.00 73.06 287 GLN A CA 1
ATOM 2294 C C . GLN A 1 287 ? 82.827 -7.647 -50.268 1.00 73.06 287 GLN A C 1
ATOM 2296 O O . GLN A 1 287 ? 83.903 -8.082 -50.690 1.00 73.06 287 GLN A O 1
ATOM 2301 N N . GLU A 1 288 ? 82.671 -6.359 -49.962 1.00 79.19 288 GLU A N 1
ATOM 2302 C CA . GLU A 1 288 ? 83.754 -5.369 -50.046 1.00 79.19 288 GLU A CA 1
ATOM 2303 C C . GLU A 1 288 ? 84.864 -5.639 -49.023 1.00 79.19 288 GLU A C 1
ATOM 2305 O O . GLU A 1 288 ? 86.042 -5.697 -49.387 1.00 79.19 288 GLU A O 1
ATOM 2310 N N . ASN A 1 289 ? 84.501 -5.917 -47.766 1.00 75.75 289 ASN A N 1
ATOM 2311 C CA . ASN A 1 289 ? 85.454 -6.287 -46.715 1.00 75.75 289 ASN A CA 1
ATOM 2312 C C . ASN A 1 289 ? 86.266 -7.536 -47.093 1.00 75.75 289 ASN A C 1
ATOM 2314 O O . ASN A 1 289 ? 87.470 -7.600 -46.837 1.00 75.75 289 ASN A O 1
ATOM 2318 N N . ARG A 1 290 ? 85.639 -8.511 -47.763 1.00 66.94 290 ARG A N 1
ATOM 2319 C CA . ARG A 1 290 ? 86.318 -9.704 -48.289 1.00 66.94 290 ARG A CA 1
ATOM 2320 C C . ARG A 1 290 ? 87.358 -9.355 -49.355 1.00 66.94 290 ARG A C 1
ATOM 2322 O O . ARG A 1 290 ? 88.463 -9.896 -49.315 1.00 66.94 290 ARG A O 1
ATOM 2329 N N . LYS A 1 291 ? 87.037 -8.453 -50.291 1.00 75.62 291 LYS A N 1
ATOM 2330 C CA . LYS A 1 291 ? 87.993 -7.990 -51.316 1.00 75.62 291 LYS A CA 1
ATOM 2331 C C . LYS A 1 291 ? 89.205 -7.313 -50.673 1.00 75.62 291 LYS A C 1
ATOM 2333 O O . LYS A 1 291 ? 90.334 -7.616 -51.054 1.00 75.62 291 LYS A O 1
ATOM 2338 N N . LEU A 1 292 ? 88.980 -6.472 -49.664 1.00 76.06 292 LEU A N 1
ATOM 2339 C CA . LEU A 1 292 ? 90.052 -5.798 -48.925 1.00 76.06 292 LEU A CA 1
ATOM 2340 C C . LEU A 1 292 ? 90.932 -6.787 -48.145 1.00 76.06 292 LEU A C 1
ATOM 2342 O O . LEU A 1 292 ? 92.160 -6.705 -48.209 1.00 76.06 292 LEU A O 1
ATOM 2346 N N . ALA A 1 293 ? 90.328 -7.772 -47.471 1.00 70.88 293 ALA A N 1
ATOM 2347 C CA . ALA A 1 293 ? 91.065 -8.807 -46.746 1.00 70.88 293 ALA A CA 1
ATOM 2348 C C . ALA A 1 293 ? 91.975 -9.624 -47.682 1.00 70.88 293 ALA A C 1
ATOM 2350 O O . ALA A 1 293 ? 93.150 -9.829 -47.372 1.00 70.88 293 ALA A O 1
ATOM 2351 N N . LEU A 1 294 ? 91.469 -10.014 -48.857 1.00 67.88 294 LEU A N 1
ATOM 2352 C CA . LEU A 1 294 ? 92.242 -10.739 -49.871 1.00 67.88 294 LEU A CA 1
ATOM 2353 C C . LEU A 1 294 ? 93.393 -9.901 -50.450 1.00 67.88 294 LEU A C 1
ATOM 2355 O O . LEU A 1 294 ? 94.474 -10.436 -50.679 1.00 67.88 294 LEU A O 1
ATOM 2359 N N . GLN A 1 295 ? 93.198 -8.594 -50.642 1.00 73.31 295 GLN A N 1
ATOM 2360 C CA . GLN A 1 295 ? 94.250 -7.693 -51.130 1.00 73.31 295 GLN A CA 1
ATOM 2361 C C . GLN A 1 295 ? 95.354 -7.435 -50.093 1.00 73.31 295 GLN A C 1
ATOM 2363 O O . GLN A 1 295 ? 96.511 -7.231 -50.461 1.00 73.31 295 GLN A O 1
ATOM 2368 N N . SER A 1 296 ? 95.025 -7.467 -48.799 1.00 67.31 296 SER A N 1
ATOM 2369 C CA . SER A 1 296 ? 95.995 -7.253 -47.715 1.00 67.31 296 SER A CA 1
ATOM 2370 C C . SER A 1 296 ? 96.908 -8.459 -47.440 1.00 67.31 296 SER A C 1
ATOM 2372 O O . SER A 1 296 ? 97.919 -8.335 -46.745 1.00 67.31 296 SER A O 1
ATOM 2374 N N . TYR A 1 297 ? 96.589 -9.631 -47.998 1.00 56.56 297 TYR A N 1
ATOM 2375 C CA . TYR A 1 297 ? 97.314 -10.868 -47.730 1.00 56.56 297 TYR A CA 1
ATOM 2376 C C . TYR A 1 297 ? 98.598 -10.976 -48.574 1.00 56.56 297 TYR A C 1
ATOM 2378 O O . TYR A 1 297 ? 98.585 -11.456 -49.707 1.00 56.56 297 TYR A O 1
ATOM 2386 N N . LYS A 1 298 ? 99.742 -10.559 -48.011 1.00 56.28 298 LYS A N 1
ATOM 2387 C CA . LYS A 1 298 ? 101.084 -10.868 -48.544 1.00 56.28 298 LYS A CA 1
ATOM 2388 C C . LYS A 1 298 ? 101.727 -11.998 -47.727 1.00 56.28 298 LYS A C 1
ATOM 2390 O O . LYS A 1 298 ? 101.873 -11.839 -46.514 1.00 56.28 298 LYS A O 1
ATOM 2395 N N . PRO A 1 299 ? 102.141 -13.121 -48.343 1.00 52.59 299 PRO A N 1
ATOM 2396 C CA . PRO A 1 299 ? 102.769 -14.216 -47.614 1.00 52.59 299 PRO A CA 1
ATOM 2397 C C . PRO A 1 299 ? 104.181 -13.812 -47.168 1.00 52.59 299 PRO A C 1
ATOM 2399 O O . PRO A 1 299 ? 105.107 -13.737 -47.973 1.00 52.59 299 PRO A O 1
ATOM 2402 N N . THR A 1 300 ? 104.363 -13.557 -45.873 1.00 48.62 300 THR A N 1
ATOM 2403 C CA . THR A 1 300 ? 105.683 -13.383 -45.260 1.00 48.62 300 THR A CA 1
ATOM 2404 C C . THR A 1 300 ? 106.348 -14.748 -45.094 1.00 48.62 300 THR A C 1
ATOM 2406 O O . THR A 1 300 ? 106.054 -15.529 -44.187 1.00 48.62 300 THR A O 1
ATOM 2409 N N . SER A 1 301 ? 107.257 -15.060 -46.015 1.00 50.25 301 SER A N 1
ATOM 2410 C CA . SER A 1 301 ? 108.106 -16.245 -45.969 1.00 50.25 301 SER A CA 1
ATOM 2411 C C . SER A 1 301 ? 109.118 -16.113 -44.832 1.00 50.25 301 SER A C 1
ATOM 2413 O O . SER A 1 301 ? 110.108 -15.404 -44.985 1.00 50.25 301 SER A O 1
ATOM 2415 N N . ASN A 1 302 ? 108.840 -16.741 -43.686 1.00 49.91 302 ASN A N 1
ATOM 2416 C CA . ASN A 1 302 ? 109.813 -17.421 -42.815 1.00 49.91 302 ASN A CA 1
ATOM 2417 C C . ASN A 1 302 ? 109.174 -17.766 -41.459 1.00 49.91 302 ASN A C 1
ATOM 2419 O O . ASN A 1 302 ? 109.412 -17.097 -40.457 1.00 49.91 302 ASN A O 1
ATOM 2423 N N . SER A 1 303 ? 108.397 -18.855 -41.381 1.00 43.44 303 SER A N 1
ATOM 2424 C CA . SER A 1 303 ? 108.250 -19.561 -40.100 1.00 43.44 303 SER A CA 1
ATOM 2425 C C . SER A 1 303 ? 107.984 -21.068 -40.263 1.00 43.44 303 SER A C 1
ATOM 2427 O O . SER A 1 303 ? 107.049 -21.512 -40.920 1.00 43.44 303 SER A O 1
ATOM 2429 N N . LYS A 1 304 ? 108.911 -21.833 -39.675 1.00 48.44 304 LYS A N 1
ATOM 2430 C CA . LYS A 1 304 ? 108.889 -23.222 -39.175 1.00 48.44 304 LYS A CA 1
ATOM 2431 C C . LYS A 1 304 ? 107.797 -24.171 -39.721 1.00 48.44 304 LYS A C 1
ATOM 2433 O O . LYS A 1 304 ? 106.607 -24.043 -39.440 1.00 48.44 304 LYS A O 1
ATOM 2438 N N . ALA A 1 305 ? 108.266 -25.234 -40.381 1.00 53.38 305 ALA A N 1
ATOM 2439 C CA . ALA A 1 305 ? 107.532 -26.235 -41.169 1.00 53.38 305 ALA A CA 1
ATOM 2440 C C . ALA A 1 305 ? 106.319 -26.944 -40.509 1.00 53.38 305 ALA A C 1
ATOM 2442 O O . ALA A 1 305 ? 105.487 -27.491 -41.233 1.00 53.38 305 ALA A O 1
ATOM 2443 N N . ASN A 1 306 ? 106.142 -26.893 -39.182 1.00 52.03 306 ASN A N 1
ATOM 2444 C CA . ASN A 1 306 ? 104.938 -27.425 -38.517 1.00 52.03 306 ASN A CA 1
ATOM 2445 C C . ASN A 1 306 ? 103.789 -26.403 -38.411 1.00 52.03 306 ASN A C 1
ATOM 2447 O O . ASN A 1 306 ? 102.622 -26.792 -38.475 1.00 52.03 306 ASN A O 1
ATOM 2451 N N . GLY A 1 307 ? 104.091 -25.100 -38.346 1.00 54.72 307 GLY A N 1
ATOM 2452 C CA . GLY A 1 307 ? 103.087 -24.035 -38.464 1.00 54.72 307 GLY A CA 1
ATOM 2453 C C . GLY A 1 307 ? 102.522 -23.962 -39.881 1.00 54.72 307 GLY A C 1
ATOM 2454 O O . GLY A 1 307 ? 101.314 -23.848 -40.057 1.00 54.72 307 GLY A O 1
ATOM 2455 N N . ALA A 1 308 ? 103.377 -24.172 -40.886 1.00 55.75 308 ALA A N 1
ATOM 2456 C CA . ALA A 1 308 ? 102.981 -24.196 -42.290 1.00 55.75 308 ALA A CA 1
ATOM 2457 C C . ALA A 1 308 ? 101.964 -25.306 -42.612 1.00 55.75 308 ALA A C 1
ATOM 2459 O O . ALA A 1 308 ? 101.018 -25.045 -43.344 1.00 55.75 308 ALA A O 1
ATOM 2460 N N . LYS A 1 309 ? 102.077 -26.518 -42.040 1.00 59.00 309 LYS A N 1
ATOM 2461 C CA . LYS A 1 309 ? 101.075 -27.585 -42.256 1.00 59.00 309 LYS A CA 1
ATOM 2462 C C . LYS A 1 309 ? 99.731 -27.287 -41.585 1.00 59.00 309 LYS A C 1
ATOM 2464 O O . LYS A 1 309 ? 98.704 -27.453 -42.236 1.00 59.00 309 LYS A O 1
ATOM 2469 N N . LYS A 1 310 ? 99.718 -26.806 -40.332 1.00 66.12 310 LYS A N 1
ATOM 2470 C CA . LYS A 1 310 ? 98.473 -26.421 -39.632 1.00 66.12 310 LYS A CA 1
ATOM 2471 C C . LYS A 1 310 ? 97.812 -25.206 -40.285 1.00 66.12 310 LYS A C 1
ATOM 2473 O O . LYS A 1 310 ? 96.596 -25.170 -40.412 1.00 66.12 310 LYS A O 1
ATOM 2478 N N . MET A 1 311 ? 98.607 -24.242 -40.741 1.00 61.97 311 MET A N 1
ATOM 2479 C CA . MET A 1 311 ? 98.122 -23.051 -41.434 1.00 61.97 311 MET A CA 1
ATOM 2480 C C . MET A 1 311 ? 97.652 -23.370 -42.853 1.00 61.97 311 MET A C 1
ATOM 2482 O O . MET A 1 311 ? 96.643 -22.826 -43.274 1.00 61.97 311 MET A O 1
ATOM 2486 N N . ARG A 1 312 ? 98.294 -24.313 -43.556 1.00 66.38 312 ARG A N 1
ATOM 2487 C CA . ARG A 1 312 ? 97.821 -24.823 -44.851 1.00 66.38 312 ARG A CA 1
ATOM 2488 C C . ARG A 1 312 ? 96.518 -25.610 -44.713 1.00 66.38 312 ARG A C 1
ATOM 2490 O O . ARG A 1 312 ? 95.635 -25.417 -45.533 1.00 66.38 312 ARG A O 1
ATOM 2497 N N . TRP A 1 313 ? 96.363 -26.417 -43.659 1.00 69.56 313 TRP A N 1
ATOM 2498 C CA . TRP A 1 313 ? 95.088 -27.074 -43.341 1.00 69.56 313 TRP A CA 1
ATOM 2499 C C . TRP A 1 313 ? 94.004 -26.068 -42.961 1.00 69.56 313 TRP A C 1
ATOM 2501 O O . TRP A 1 313 ? 92.880 -26.188 -43.428 1.00 69.56 313 TRP A O 1
ATOM 2511 N N . LYS A 1 314 ? 94.335 -25.047 -42.162 1.00 71.06 314 LYS A N 1
ATOM 2512 C CA . LYS A 1 314 ? 93.384 -23.989 -41.807 1.00 71.06 314 LYS A CA 1
ATOM 2513 C C . LYS A 1 314 ? 92.972 -23.178 -43.037 1.00 71.06 314 LYS A C 1
ATOM 2515 O O . LYS A 1 314 ? 91.790 -22.981 -43.236 1.00 71.06 314 LYS A O 1
ATOM 2520 N N . LEU A 1 315 ? 93.911 -22.835 -43.920 1.00 70.31 315 LEU A N 1
ATOM 2521 C CA . LEU A 1 315 ? 93.623 -22.201 -45.211 1.00 70.31 315 LEU A CA 1
ATOM 2522 C C . LEU A 1 315 ? 92.809 -23.103 -46.143 1.00 70.31 315 LEU A C 1
ATOM 2524 O O . LEU A 1 315 ? 91.974 -22.589 -46.868 1.00 70.31 315 LEU A O 1
ATOM 2528 N N . GLN A 1 316 ? 93.016 -24.422 -46.131 1.00 73.56 316 GLN A N 1
ATOM 2529 C CA . GLN A 1 316 ? 92.203 -25.358 -46.916 1.00 73.56 316 GLN A CA 1
ATOM 2530 C C . GLN A 1 316 ? 90.792 -25.519 -46.351 1.00 73.56 316 GLN A C 1
ATOM 2532 O O . GLN A 1 316 ? 89.847 -25.585 -47.125 1.00 73.56 316 GLN A O 1
ATOM 2537 N N . VAL A 1 317 ? 90.632 -25.548 -45.027 1.00 71.56 317 VAL A N 1
ATOM 2538 C CA . VAL A 1 317 ? 89.313 -25.588 -44.380 1.00 71.56 317 VAL A CA 1
ATOM 2539 C C . VAL A 1 317 ? 88.592 -24.257 -44.555 1.00 71.56 317 VAL A C 1
ATOM 2541 O O . VAL A 1 317 ? 87.424 -24.263 -44.914 1.00 71.56 317 VAL A O 1
ATOM 2544 N N . ASP A 1 318 ? 89.277 -23.128 -44.384 1.00 67.12 318 ASP A N 1
ATOM 2545 C CA . ASP A 1 318 ? 88.703 -21.800 -44.601 1.00 67.12 318 ASP A CA 1
ATOM 2546 C C . ASP A 1 318 ? 88.367 -21.600 -46.087 1.00 67.12 318 ASP A C 1
ATOM 2548 O O . ASP A 1 318 ? 87.275 -21.144 -46.397 1.00 67.12 318 ASP A O 1
ATOM 2552 N N . SER A 1 319 ? 89.233 -22.035 -47.014 1.00 73.00 319 SER A N 1
ATOM 2553 C CA . SER A 1 319 ? 88.938 -22.092 -48.456 1.00 73.00 319 SER A CA 1
ATOM 2554 C C . SER A 1 319 ? 87.705 -22.943 -48.729 1.00 73.00 319 SER A C 1
ATOM 2556 O O . SER A 1 319 ? 86.795 -22.482 -49.399 1.00 73.00 319 SER A O 1
ATOM 2558 N N . PHE A 1 320 ? 87.631 -24.150 -48.167 1.00 73.31 320 PHE A N 1
ATOM 2559 C CA . PHE A 1 320 ? 86.507 -25.053 -48.385 1.00 73.31 320 PHE A CA 1
ATOM 2560 C C . PHE A 1 320 ? 85.200 -24.517 -47.790 1.00 73.31 320 PHE A C 1
ATOM 2562 O O . PHE A 1 320 ? 84.157 -24.613 -48.425 1.00 73.31 320 PHE A O 1
ATOM 2569 N N . LEU A 1 321 ? 85.228 -23.922 -46.595 1.00 67.50 321 LEU A N 1
ATOM 2570 C CA . LEU A 1 321 ? 84.054 -23.298 -45.978 1.00 67.50 321 LEU A CA 1
ATOM 2571 C C . LEU A 1 321 ? 83.604 -22.058 -46.752 1.00 67.50 321 LEU A C 1
ATOM 2573 O O . LEU A 1 321 ? 82.405 -21.807 -46.855 1.00 67.50 321 LEU A O 1
ATOM 2577 N N . VAL A 1 322 ? 84.545 -21.312 -47.327 1.00 67.69 322 VAL A N 1
ATOM 2578 C CA . VAL A 1 322 ? 84.265 -20.177 -48.209 1.00 67.69 322 VAL A CA 1
ATOM 2579 C C . VAL A 1 322 ? 83.684 -20.642 -49.543 1.00 67.69 322 VAL A C 1
ATOM 2581 O O . VAL A 1 322 ? 82.725 -20.036 -50.012 1.00 67.69 322 VAL A O 1
ATOM 2584 N N . ASP A 1 323 ? 84.193 -21.727 -50.120 1.00 72.06 323 ASP A N 1
ATOM 2585 C CA . ASP A 1 323 ? 83.654 -22.321 -51.346 1.00 72.06 323 ASP A CA 1
ATOM 2586 C C . ASP A 1 323 ? 82.263 -22.923 -51.093 1.00 72.06 323 ASP A C 1
ATOM 2588 O O . ASP A 1 323 ? 81.359 -22.763 -51.909 1.00 72.06 323 ASP A O 1
ATOM 2592 N N . LEU A 1 324 ? 82.037 -23.527 -49.921 1.00 69.88 324 LEU A N 1
ATOM 2593 C CA . LEU A 1 324 ? 80.728 -24.027 -49.496 1.00 69.88 324 LEU A CA 1
ATOM 2594 C C . LEU A 1 324 ? 79.727 -22.882 -49.263 1.00 69.88 324 LEU A C 1
ATOM 2596 O O . LEU A 1 324 ? 78.554 -23.010 -49.615 1.00 69.88 324 LEU A O 1
ATOM 2600 N N . ALA A 1 325 ? 80.173 -21.765 -48.679 1.00 68.00 325 ALA A N 1
ATOM 2601 C CA . ALA A 1 325 ? 79.354 -20.570 -48.493 1.00 68.00 325 ALA A CA 1
ATOM 2602 C C . ALA A 1 325 ? 79.016 -19.915 -49.839 1.00 68.00 325 ALA A C 1
ATOM 2604 O O . ALA A 1 325 ? 77.848 -19.643 -50.092 1.00 68.00 325 ALA A O 1
ATOM 2605 N N . ALA A 1 326 ? 79.998 -19.766 -50.732 1.00 68.69 326 ALA A N 1
ATOM 2606 C CA . ALA A 1 326 ? 79.793 -19.250 -52.083 1.00 68.69 326 ALA A CA 1
ATOM 2607 C C . ALA A 1 326 ? 78.881 -20.165 -52.914 1.00 68.69 326 ALA A C 1
ATOM 2609 O O . ALA A 1 326 ? 78.053 -19.676 -53.674 1.00 68.69 326 ALA A O 1
ATOM 2610 N N . TYR A 1 327 ? 78.974 -21.487 -52.740 1.00 74.44 327 TYR A N 1
ATOM 2611 C CA . TYR A 1 327 ? 78.077 -22.443 -53.389 1.00 74.44 327 TYR A CA 1
ATOM 2612 C C . TYR A 1 327 ? 76.635 -22.328 -52.873 1.00 74.44 327 TYR A C 1
ATOM 2614 O O . TYR A 1 327 ? 75.695 -22.337 -53.666 1.00 74.44 327 TYR A O 1
ATOM 2622 N N . ARG A 1 328 ? 76.437 -22.176 -51.555 1.00 68.25 328 ARG A N 1
ATOM 2623 C CA . ARG A 1 328 ? 75.103 -21.930 -50.975 1.00 68.25 328 ARG A CA 1
ATOM 2624 C C . ARG A 1 328 ? 74.524 -20.593 -51.430 1.00 68.25 328 ARG A C 1
ATOM 2626 O O . ARG A 1 328 ? 73.358 -20.547 -51.798 1.00 68.25 328 ARG A O 1
ATOM 2633 N N . GLU A 1 329 ? 75.342 -19.549 -51.465 1.00 65.81 329 GLU A N 1
ATOM 2634 C CA . GLU A 1 329 ? 74.955 -18.213 -51.925 1.00 65.81 329 GLU A CA 1
ATOM 2635 C C . GLU A 1 329 ? 74.639 -18.211 -53.429 1.00 65.81 329 GLU A C 1
ATOM 2637 O O . GLU A 1 329 ? 73.676 -17.583 -53.853 1.00 65.81 329 GLU A O 1
ATOM 2642 N N . HIS A 1 330 ? 75.370 -18.988 -54.236 1.00 73.44 330 HIS A N 1
ATOM 2643 C CA . HIS A 1 330 ? 75.054 -19.177 -55.651 1.00 73.44 330 HIS A CA 1
ATOM 2644 C C . HIS A 1 330 ? 73.726 -19.918 -55.853 1.00 73.44 330 HIS A C 1
ATOM 2646 O O . HIS A 1 330 ? 72.939 -19.519 -56.708 1.00 73.44 330 HIS A O 1
ATOM 2652 N N . GLN A 1 331 ? 73.427 -20.941 -55.042 1.00 72.06 331 GLN A N 1
ATOM 2653 C CA . GLN A 1 331 ? 72.107 -21.582 -55.063 1.00 72.06 331 GLN A CA 1
ATOM 2654 C C . GLN A 1 331 ? 70.990 -20.634 -54.620 1.00 72.06 331 GLN A C 1
ATOM 2656 O O . GLN A 1 331 ? 69.887 -20.694 -55.156 1.00 72.06 331 GLN A O 1
ATOM 2661 N N . GLU A 1 332 ? 71.250 -19.771 -53.642 1.00 67.44 332 GLU A N 1
ATOM 2662 C CA . GLU A 1 332 ? 70.264 -18.806 -53.161 1.00 67.44 332 GLU A CA 1
ATOM 2663 C C . GLU A 1 332 ? 70.016 -17.701 -54.195 1.00 67.44 332 GLU A C 1
ATOM 2665 O O . GLU A 1 332 ? 68.866 -17.372 -54.466 1.00 67.44 332 GLU A O 1
ATOM 2670 N N . LEU A 1 333 ? 71.063 -17.223 -54.876 1.00 69.38 333 LEU A N 1
ATOM 2671 C CA . LEU A 1 333 ? 70.944 -16.314 -56.019 1.00 69.38 333 LEU A CA 1
ATOM 2672 C C . LEU A 1 333 ? 70.191 -16.947 -57.191 1.00 69.38 333 LEU A C 1
ATOM 2674 O O . LEU A 1 333 ? 69.325 -16.287 -57.755 1.00 69.38 333 LEU A O 1
ATOM 2678 N N . GLN A 1 334 ? 70.451 -18.216 -57.519 1.00 70.19 334 GLN A N 1
ATOM 2679 C CA . GLN A 1 334 ? 69.682 -18.927 -58.545 1.00 70.19 334 GLN A CA 1
ATOM 2680 C C . GLN A 1 334 ? 68.204 -19.044 -58.164 1.00 70.19 334 GLN A C 1
ATOM 2682 O O . GLN A 1 334 ? 67.348 -18.785 -59.003 1.00 70.19 334 GLN A O 1
ATOM 2687 N N . ARG A 1 335 ? 67.883 -19.342 -56.896 1.00 71.69 335 ARG A N 1
ATOM 2688 C CA . ARG A 1 335 ? 66.486 -19.343 -56.431 1.00 71.69 335 ARG A CA 1
ATOM 2689 C C . ARG A 1 335 ? 65.846 -17.965 -56.532 1.00 71.69 335 ARG A C 1
ATOM 2691 O O . ARG A 1 335 ? 64.711 -17.871 -56.975 1.00 71.69 335 ARG A O 1
ATOM 2698 N N . ILE A 1 336 ? 66.561 -16.904 -56.157 1.00 68.50 336 ILE A N 1
ATOM 2699 C CA . ILE A 1 336 ? 66.056 -15.528 -56.255 1.00 68.50 336 ILE A CA 1
ATOM 2700 C C . ILE A 1 336 ? 65.842 -15.132 -57.721 1.00 68.50 336 ILE A C 1
ATOM 2702 O O . ILE A 1 336 ? 64.856 -14.473 -58.039 1.00 68.50 336 ILE A O 1
ATOM 2706 N N . GLU A 1 337 ? 66.731 -15.534 -58.627 1.00 70.56 337 GLU A N 1
ATOM 2707 C CA . GLU A 1 337 ? 66.605 -15.253 -60.059 1.00 70.56 337 GLU A CA 1
ATOM 2708 C C . GLU A 1 337 ? 65.457 -16.050 -60.699 1.00 70.56 337 GLU A C 1
ATOM 2710 O O . GLU A 1 337 ? 64.687 -15.500 -61.489 1.00 70.56 337 GLU A O 1
ATOM 2715 N N . GLU A 1 338 ? 65.271 -17.312 -60.303 1.00 73.50 338 GLU A N 1
ATOM 2716 C CA . GLU A 1 338 ? 64.114 -18.127 -60.684 1.00 73.50 338 GLU A CA 1
ATOM 2717 C C . GLU A 1 338 ? 62.803 -17.540 -60.142 1.00 73.50 338 GLU A C 1
ATOM 2719 O O . GLU A 1 338 ? 61.841 -17.399 -60.898 1.00 73.50 338 GLU A O 1
ATOM 2724 N N . GLU A 1 339 ? 62.766 -17.115 -58.877 1.00 67.69 339 GLU A N 1
ATOM 2725 C CA . GLU A 1 339 ? 61.615 -16.426 -58.282 1.00 67.69 339 GLU A CA 1
ATOM 2726 C C . GLU A 1 339 ? 61.324 -15.100 -58.996 1.00 67.69 339 GLU A C 1
ATOM 2728 O O . GLU A 1 339 ? 60.173 -14.818 -59.326 1.00 67.69 339 GLU A O 1
ATOM 2733 N N . ALA A 1 340 ? 62.349 -14.309 -59.326 1.00 67.06 340 ALA A N 1
ATOM 2734 C CA . ALA A 1 340 ? 62.193 -13.068 -60.082 1.00 67.06 340 ALA A CA 1
ATOM 2735 C C . ALA A 1 340 ? 61.672 -13.320 -61.506 1.00 67.06 340 ALA A C 1
ATOM 2737 O O . ALA A 1 340 ? 60.855 -12.548 -62.013 1.00 67.06 340 ALA A O 1
ATOM 2738 N N . LYS A 1 341 ? 62.100 -14.410 -62.152 1.00 78.44 341 LYS A N 1
ATOM 2739 C CA . LYS A 1 341 ? 61.592 -14.825 -63.465 1.00 78.44 341 LYS A CA 1
ATOM 2740 C C . LYS A 1 341 ? 60.131 -15.270 -63.387 1.00 78.44 341 LYS A C 1
ATOM 2742 O O . LYS A 1 341 ? 59.340 -14.895 -64.249 1.00 78.44 341 LYS A O 1
ATOM 2747 N N . ILE A 1 342 ? 59.753 -16.003 -62.339 1.00 72.12 342 ILE A N 1
ATOM 2748 C CA . ILE A 1 342 ? 58.355 -16.372 -62.076 1.00 72.12 342 ILE A CA 1
ATOM 2749 C C . ILE A 1 342 ? 57.507 -15.114 -61.855 1.00 72.12 342 ILE A C 1
ATOM 2751 O O . ILE A 1 342 ? 56.438 -15.003 -62.447 1.00 72.12 342 ILE A O 1
ATOM 2755 N N . LEU A 1 343 ? 57.999 -14.142 -61.081 1.00 63.41 343 LEU A N 1
ATOM 2756 C CA . LEU A 1 343 ? 57.304 -12.876 -60.834 1.00 63.41 343 LEU A CA 1
ATOM 2757 C C . LEU A 1 343 ? 57.142 -12.031 -62.106 1.00 63.41 343 LEU A C 1
ATOM 2759 O O . LEU A 1 343 ? 56.085 -11.441 -62.302 1.00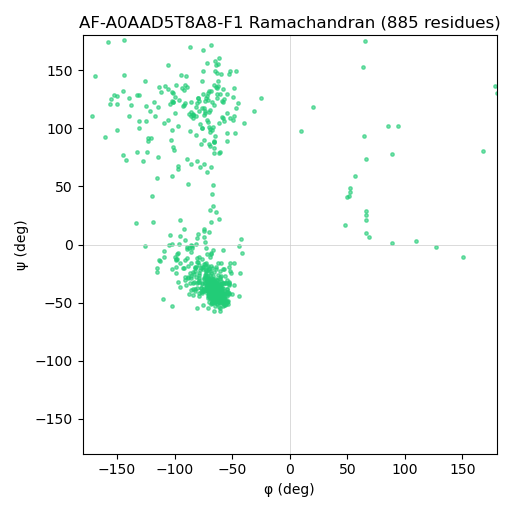 63.41 343 LEU A O 1
ATOM 2763 N N . ARG A 1 344 ? 58.141 -12.000 -63.002 1.00 69.94 344 ARG A N 1
ATOM 2764 C CA . ARG A 1 344 ? 58.012 -11.327 -64.310 1.00 69.94 344 ARG A CA 1
ATOM 2765 C C . ARG A 1 344 ? 56.962 -11.992 -65.195 1.00 69.94 344 ARG A C 1
ATOM 2767 O O . ARG A 1 344 ? 56.107 -11.298 -65.729 1.00 69.94 344 ARG A O 1
ATOM 2774 N N . ASN A 1 345 ? 56.981 -13.321 -65.287 1.00 75.69 345 ASN A N 1
ATOM 2775 C CA . ASN A 1 345 ? 55.978 -14.063 -66.054 1.00 75.69 345 ASN A CA 1
ATOM 2776 C C . ASN A 1 345 ? 54.566 -13.884 -65.468 1.00 75.69 345 ASN A C 1
ATOM 2778 O O . ASN A 1 345 ? 53.589 -13.854 -66.209 1.00 75.69 345 ASN A O 1
ATOM 2782 N N . GLN A 1 346 ? 54.447 -13.763 -64.142 1.00 64.69 346 GLN A N 1
ATOM 2783 C CA . GLN A 1 346 ? 53.177 -13.460 -63.482 1.00 64.69 346 GLN A CA 1
ATOM 2784 C C . GLN A 1 346 ? 52.702 -12.043 -63.807 1.00 64.69 346 GLN A C 1
ATOM 2786 O O . GLN A 1 346 ? 51.553 -11.886 -64.201 1.00 64.69 346 GLN A O 1
ATOM 2791 N N . ALA A 1 347 ? 53.580 -11.040 -63.736 1.00 68.38 347 ALA A N 1
ATOM 2792 C CA . ALA A 1 347 ? 53.237 -9.663 -64.089 1.00 68.38 347 ALA A CA 1
ATOM 2793 C C . ALA A 1 347 ? 52.760 -9.536 -65.549 1.00 68.38 347 ALA A C 1
ATOM 2795 O O . ALA A 1 347 ? 51.773 -8.853 -65.814 1.00 68.38 347 ALA A O 1
ATOM 2796 N N . GLU A 1 348 ? 53.405 -10.245 -66.481 1.00 78.50 348 GLU A N 1
ATOM 2797 C CA . GLU A 1 348 ? 52.996 -10.285 -67.891 1.00 78.50 348 GLU A CA 1
ATOM 2798 C C . GLU A 1 348 ? 51.621 -10.960 -68.067 1.00 78.50 348 GLU A C 1
ATOM 2800 O O . GLU A 1 348 ? 50.752 -10.448 -68.772 1.00 78.50 348 GLU A O 1
ATOM 2805 N N . GLN A 1 349 ? 51.361 -12.068 -67.361 1.00 74.00 349 GLN A N 1
ATOM 2806 C CA . GLN A 1 349 ? 50.037 -12.707 -67.369 1.00 74.00 349 GLN A CA 1
ATOM 2807 C C . GLN A 1 349 ? 48.945 -11.819 -66.757 1.00 74.00 349 GLN A C 1
ATOM 2809 O O . GLN A 1 349 ? 47.814 -11.814 -67.241 1.00 74.00 349 GLN A O 1
ATOM 2814 N N . GLU A 1 350 ? 49.271 -11.059 -65.716 1.00 66.31 350 GLU A N 1
ATOM 2815 C CA . GLU A 1 350 ? 48.359 -10.110 -65.076 1.00 66.31 350 GLU A CA 1
ATOM 2816 C C . GLU A 1 350 ? 48.048 -8.911 -65.974 1.00 66.31 350 GLU A C 1
ATOM 2818 O O . GLU A 1 350 ? 46.934 -8.392 -65.947 1.00 66.31 350 GLU A O 1
ATOM 2823 N N . GLU A 1 351 ? 49.010 -8.457 -66.775 1.00 77.88 351 GLU A N 1
ATOM 2824 C CA . GLU A 1 351 ? 48.796 -7.401 -67.764 1.00 77.88 351 GLU A CA 1
ATOM 2825 C C . GLU A 1 351 ? 47.870 -7.877 -68.890 1.00 77.88 351 GLU A C 1
ATOM 2827 O O . GLU A 1 351 ? 46.888 -7.204 -69.206 1.00 77.88 351 GLU A O 1
ATOM 2832 N N . ILE A 1 352 ? 48.083 -9.100 -69.389 1.00 83.00 352 ILE A N 1
ATOM 2833 C CA . ILE A 1 352 ? 47.179 -9.750 -70.350 1.00 83.00 352 ILE A CA 1
ATOM 2834 C C . ILE A 1 352 ? 45.772 -9.913 -69.756 1.00 83.00 352 ILE A C 1
ATOM 2836 O O . ILE A 1 352 ? 44.770 -9.702 -70.441 1.00 83.00 352 ILE A O 1
ATOM 2840 N N . GLN A 1 353 ? 45.665 -10.284 -68.479 1.00 72.12 353 GLN A N 1
ATOM 2841 C CA . GLN A 1 353 ? 44.370 -10.455 -67.827 1.00 72.12 353 GLN A CA 1
ATOM 2842 C C . GLN A 1 353 ? 43.653 -9.117 -67.609 1.00 72.12 353 GLN A C 1
ATOM 2844 O O . GLN A 1 353 ? 42.454 -9.031 -67.869 1.00 72.12 353 GLN A O 1
ATOM 2849 N N . ARG A 1 354 ? 44.373 -8.061 -67.211 1.00 74.81 354 ARG A N 1
ATOM 2850 C CA . ARG A 1 354 ? 43.811 -6.707 -67.098 1.00 74.81 354 ARG A CA 1
ATOM 2851 C C . ARG A 1 354 ? 43.285 -6.199 -68.435 1.00 74.81 354 ARG A C 1
ATOM 2853 O O . ARG A 1 354 ? 42.197 -5.632 -68.464 1.00 74.81 354 ARG A O 1
ATOM 2860 N N . ALA A 1 355 ? 43.999 -6.453 -69.532 1.00 81.06 355 ALA A N 1
ATOM 2861 C CA . ALA A 1 355 ? 43.511 -6.119 -70.868 1.00 81.06 355 ALA A CA 1
ATOM 2862 C C . ALA A 1 355 ? 42.171 -6.821 -71.175 1.00 81.06 355 ALA A C 1
ATOM 2864 O O . ALA A 1 355 ? 41.218 -6.167 -71.593 1.00 81.06 355 ALA A O 1
ATOM 2865 N N . ARG A 1 356 ? 42.043 -8.118 -70.852 1.00 84.31 356 ARG A N 1
ATOM 2866 C CA . ARG A 1 356 ? 40.781 -8.868 -71.022 1.00 84.31 356 ARG A CA 1
ATOM 2867 C C . ARG A 1 356 ? 39.647 -8.367 -70.128 1.00 84.31 356 ARG A C 1
ATOM 2869 O O . ARG A 1 356 ? 38.497 -8.349 -70.550 1.00 84.31 356 ARG A O 1
ATOM 2876 N N . GLU A 1 357 ? 39.935 -7.981 -68.889 1.00 76.06 357 GLU A N 1
ATOM 2877 C CA . GLU A 1 357 ? 38.917 -7.442 -67.977 1.00 76.06 357 GLU A CA 1
ATOM 2878 C C . GLU A 1 357 ? 38.381 -6.089 -68.457 1.00 76.06 357 GLU A C 1
ATOM 2880 O O . GLU A 1 357 ? 37.181 -5.833 -68.342 1.00 76.06 357 GLU A O 1
ATOM 2885 N N . VAL A 1 358 ? 39.244 -5.246 -69.035 1.00 83.94 358 VAL A N 1
ATOM 2886 C CA . VAL A 1 358 ? 38.828 -3.995 -69.681 1.00 83.94 358 VAL A CA 1
ATOM 2887 C C . VAL A 1 358 ? 37.945 -4.289 -70.895 1.00 83.94 358 VAL A C 1
ATOM 2889 O O . VAL A 1 358 ? 36.873 -3.700 -71.000 1.00 83.94 358 VAL A O 1
ATOM 2892 N N . GLU A 1 359 ? 38.315 -5.248 -71.749 1.00 85.62 359 GLU A N 1
ATOM 2893 C CA . GLU A 1 359 ? 37.477 -5.676 -72.882 1.00 85.62 359 GLU A CA 1
ATOM 2894 C C . GLU A 1 359 ? 36.095 -6.179 -72.429 1.00 85.62 359 GLU A C 1
ATOM 2896 O O . GLU A 1 359 ? 35.073 -5.768 -72.978 1.00 85.62 359 GLU A O 1
ATOM 2901 N N . ILE A 1 360 ? 36.039 -7.017 -71.387 1.00 85.56 360 ILE A N 1
ATOM 2902 C CA . ILE A 1 360 ? 34.774 -7.523 -70.832 1.00 85.56 360 ILE A CA 1
ATOM 2903 C C . ILE A 1 360 ? 33.944 -6.382 -70.240 1.00 85.56 360 ILE A C 1
ATOM 2905 O O . ILE A 1 360 ? 32.731 -6.343 -70.442 1.00 85.56 360 ILE A O 1
ATOM 2909 N N . ARG A 1 361 ? 34.567 -5.440 -69.520 1.00 80.56 361 ARG A N 1
ATOM 2910 C CA . ARG A 1 361 ? 33.850 -4.294 -68.948 1.00 80.56 361 ARG A CA 1
ATOM 2911 C C . ARG A 1 361 ? 33.233 -3.432 -70.048 1.00 80.56 361 ARG A C 1
ATOM 2913 O O . ARG A 1 361 ? 32.054 -3.111 -69.948 1.00 80.56 361 ARG A O 1
ATOM 2920 N N . VAL A 1 362 ? 33.990 -3.130 -71.101 1.00 86.25 362 VAL A N 1
ATOM 2921 C CA . VAL A 1 362 ? 33.487 -2.382 -72.263 1.00 86.25 362 VAL A CA 1
ATOM 2922 C C . VAL A 1 362 ? 32.330 -3.133 -72.934 1.00 86.25 362 VAL A C 1
ATOM 2924 O O . VAL A 1 362 ? 31.320 -2.521 -73.277 1.00 86.25 362 VAL A O 1
ATOM 2927 N N . ALA A 1 363 ? 32.414 -4.463 -73.054 1.00 87.50 363 ALA A N 1
ATOM 2928 C CA . ALA A 1 363 ? 31.328 -5.278 -73.602 1.00 87.50 363 ALA A CA 1
ATOM 2929 C C . ALA A 1 363 ? 30.056 -5.249 -72.729 1.00 87.50 363 ALA A C 1
ATOM 2931 O O . ALA A 1 363 ? 28.952 -5.105 -73.256 1.00 87.50 363 ALA A O 1
ATOM 2932 N N . ILE A 1 364 ? 30.196 -5.334 -71.402 1.00 84.50 364 ILE A N 1
ATOM 2933 C CA . ILE A 1 364 ? 29.067 -5.256 -70.461 1.00 84.50 364 ILE A CA 1
ATOM 2934 C C . ILE A 1 364 ? 28.436 -3.861 -70.481 1.00 84.50 364 ILE A C 1
ATOM 2936 O O . ILE A 1 364 ? 27.213 -3.747 -70.481 1.00 84.50 364 ILE A O 1
ATOM 2940 N N . GLU A 1 365 ? 29.241 -2.797 -70.516 1.00 82.81 365 GLU A N 1
ATOM 2941 C CA . GLU A 1 365 ? 28.745 -1.418 -70.606 1.00 82.81 365 GLU A CA 1
ATOM 2942 C C . GLU A 1 365 ? 27.977 -1.185 -71.914 1.00 82.81 365 GLU A C 1
ATOM 2944 O O . GLU A 1 365 ? 26.906 -0.571 -71.902 1.00 82.81 365 GLU A O 1
ATOM 2949 N N . ALA A 1 366 ? 28.454 -1.750 -73.028 1.00 86.56 366 ALA A N 1
ATOM 2950 C CA . ALA A 1 366 ? 27.740 -1.726 -74.299 1.00 86.56 366 ALA A CA 1
ATOM 2951 C C . ALA A 1 366 ? 26.406 -2.495 -74.229 1.00 86.56 366 ALA A C 1
ATOM 2953 O O . ALA A 1 366 ? 25.371 -1.969 -74.643 1.00 86.56 366 ALA A O 1
ATOM 2954 N N . GLU A 1 367 ? 26.392 -3.704 -73.657 1.00 88.81 367 GLU A N 1
ATOM 2955 C CA . GLU A 1 367 ? 25.166 -4.499 -73.494 1.00 88.81 367 GLU A CA 1
ATOM 2956 C C . GLU A 1 367 ? 24.150 -3.797 -72.579 1.00 88.81 367 GLU A C 1
ATOM 2958 O O . GLU A 1 367 ? 22.953 -3.746 -72.875 1.00 88.81 367 GLU A O 1
ATOM 2963 N N . TYR A 1 368 ? 24.627 -3.207 -71.482 1.00 86.56 368 TYR A N 1
ATOM 2964 C CA . TYR A 1 368 ? 23.801 -2.447 -70.552 1.00 86.56 368 TYR A CA 1
ATOM 2965 C C . TYR A 1 368 ? 23.200 -1.208 -71.221 1.00 86.56 368 TYR A C 1
ATOM 2967 O O . TYR A 1 368 ? 22.006 -0.951 -71.077 1.00 86.56 368 TYR A O 1
ATOM 2975 N N . SER A 1 369 ? 23.989 -0.482 -72.017 1.00 89.44 369 SER A N 1
ATOM 2976 C CA . SER A 1 369 ? 23.519 0.670 -72.795 1.00 89.44 369 SER A CA 1
ATOM 2977 C C . SER A 1 369 ? 22.406 0.285 -73.780 1.00 89.44 369 SER A C 1
ATOM 2979 O O . SER A 1 369 ? 21.395 0.983 -73.884 1.00 89.44 369 SER A O 1
ATOM 2981 N N . ILE A 1 370 ? 22.527 -0.871 -74.446 1.00 90.38 370 ILE A N 1
ATOM 2982 C CA . ILE A 1 370 ? 21.478 -1.406 -75.329 1.00 90.38 370 ILE A CA 1
ATOM 2983 C C . ILE A 1 370 ? 20.209 -1.745 -74.531 1.00 90.38 370 ILE A C 1
ATOM 2985 O O . ILE A 1 370 ? 19.110 -1.351 -74.927 1.00 90.38 370 ILE A O 1
ATOM 2989 N N . LYS A 1 371 ? 20.341 -2.431 -73.388 1.00 87.44 371 LYS A N 1
ATOM 2990 C CA . LYS A 1 371 ? 19.202 -2.789 -72.523 1.00 87.44 371 LYS A CA 1
ATOM 2991 C C . LYS A 1 371 ? 18.488 -1.563 -71.951 1.00 87.44 371 LYS A C 1
ATOM 2993 O O . LYS A 1 371 ? 17.261 -1.554 -71.902 1.00 87.44 371 LYS A O 1
ATOM 2998 N N . MET A 1 372 ? 19.229 -0.528 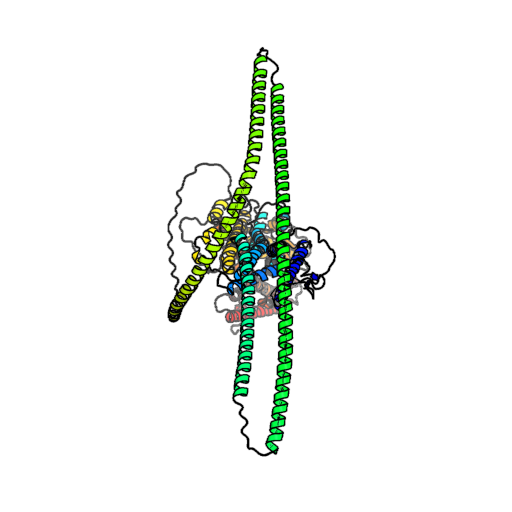-71.560 1.00 84.12 372 MET A N 1
ATOM 2999 C CA . MET A 1 372 ? 18.651 0.725 -71.066 1.00 84.12 372 MET A CA 1
ATOM 3000 C C . MET A 1 372 ? 17.844 1.441 -72.149 1.00 84.12 372 MET A C 1
ATOM 3002 O O . MET A 1 372 ? 16.718 1.849 -71.883 1.00 84.12 372 MET A O 1
ATOM 3006 N N . LYS A 1 373 ? 18.347 1.496 -73.389 1.00 88.62 373 LYS A N 1
ATOM 3007 C CA . LYS A 1 373 ? 17.591 2.055 -74.522 1.00 88.62 373 LYS A CA 1
ATOM 3008 C C . LYS A 1 373 ? 16.309 1.269 -74.823 1.00 88.62 373 LYS A C 1
ATOM 3010 O O . LYS A 1 373 ? 15.283 1.872 -75.127 1.00 88.62 373 LYS A O 1
ATOM 3015 N N . ASP A 1 374 ? 16.332 -0.061 -74.716 1.00 89.88 374 ASP A N 1
ATOM 3016 C CA . ASP A 1 374 ? 15.121 -0.884 -74.883 1.00 89.88 374 ASP A CA 1
ATOM 3017 C C . ASP A 1 374 ? 14.100 -0.647 -73.754 1.00 89.88 374 ASP A C 1
ATOM 3019 O O . ASP A 1 374 ? 12.895 -0.560 -74.004 1.00 89.88 374 ASP A O 1
ATOM 3023 N N . LEU A 1 375 ? 14.565 -0.483 -72.511 1.00 84.38 375 LEU A N 1
ATOM 3024 C CA . LEU A 1 375 ? 13.706 -0.127 -71.377 1.00 84.38 375 LEU A CA 1
ATOM 3025 C C . LEU A 1 375 ? 13.091 1.267 -71.532 1.00 84.38 375 LEU A C 1
ATOM 3027 O O . LEU A 1 375 ? 11.892 1.421 -71.301 1.00 84.38 375 LEU A O 1
ATOM 3031 N N . GLU A 1 376 ? 13.862 2.257 -71.979 1.00 86.81 376 GLU A N 1
ATOM 3032 C CA . GLU A 1 376 ? 13.357 3.598 -72.291 1.00 86.81 376 GLU A CA 1
ATOM 3033 C C . GLU A 1 376 ? 12.291 3.546 -73.392 1.00 86.81 376 GLU A C 1
ATOM 3035 O O . GLU A 1 376 ? 11.213 4.125 -73.243 1.00 86.81 376 GLU A O 1
ATOM 3040 N N . LEU A 1 377 ? 12.522 2.768 -74.456 1.00 90.62 377 LEU A N 1
ATOM 3041 C CA . LEU A 1 377 ? 11.545 2.574 -75.528 1.00 90.62 377 LEU A CA 1
ATOM 3042 C C . LEU A 1 377 ? 10.260 1.895 -75.020 1.00 90.62 377 LEU A C 1
ATOM 3044 O O . LEU A 1 377 ? 9.152 2.260 -75.424 1.00 90.62 377 LEU A O 1
ATOM 3048 N N . LYS A 1 378 ? 10.380 0.908 -74.124 1.00 88.31 378 LYS A N 1
ATOM 3049 C CA . LYS A 1 378 ? 9.234 0.249 -73.475 1.00 88.31 378 LYS A CA 1
ATOM 3050 C C . LYS A 1 378 ? 8.466 1.207 -72.566 1.00 88.31 378 LYS A C 1
ATOM 3052 O O . LYS A 1 378 ? 7.237 1.210 -72.631 1.00 88.31 378 LYS A O 1
ATOM 3057 N N . SER A 1 379 ? 9.163 2.039 -71.792 1.00 87.00 379 SER A N 1
ATOM 3058 C CA . SER A 1 379 ? 8.558 3.091 -70.965 1.00 87.00 379 SER A CA 1
ATOM 3059 C C . SER A 1 379 ? 7.794 4.088 -71.830 1.00 87.00 379 SER A C 1
ATOM 3061 O O . SER A 1 379 ? 6.613 4.318 -71.598 1.00 87.00 379 SER A O 1
ATOM 3063 N N . MET A 1 380 ? 8.407 4.586 -72.909 1.00 86.00 380 MET A N 1
ATOM 3064 C CA . MET A 1 380 ? 7.741 5.493 -73.847 1.00 86.00 380 MET A CA 1
ATOM 3065 C C . MET A 1 380 ? 6.495 4.863 -74.478 1.00 86.00 380 MET A C 1
ATOM 3067 O O . MET A 1 380 ? 5.469 5.528 -74.608 1.00 86.00 380 MET A O 1
ATOM 3071 N N . LYS A 1 381 ? 6.541 3.576 -74.850 1.00 88.12 381 LYS A N 1
ATOM 3072 C CA . LYS A 1 381 ? 5.363 2.850 -75.357 1.00 88.12 381 LYS A CA 1
ATOM 3073 C C . LYS A 1 381 ? 4.268 2.706 -74.297 1.00 88.12 381 LYS A C 1
ATOM 3075 O O . LYS A 1 381 ? 3.089 2.763 -74.648 1.00 88.12 381 LYS A O 1
ATOM 3080 N N . ALA A 1 382 ? 4.630 2.501 -73.031 1.00 82.94 382 ALA A N 1
ATOM 3081 C CA . ALA A 1 382 ? 3.679 2.439 -71.924 1.00 82.94 382 ALA A CA 1
ATOM 3082 C C . ALA A 1 382 ? 3.026 3.808 -71.678 1.00 82.94 382 ALA A C 1
ATOM 3084 O O . ALA A 1 382 ? 1.800 3.889 -71.643 1.00 82.94 382 ALA A O 1
ATOM 3085 N N . ASP A 1 383 ? 3.813 4.882 -71.645 1.00 84.12 383 ASP A N 1
ATOM 3086 C CA . ASP A 1 383 ? 3.315 6.254 -71.504 1.00 84.12 383 ASP A CA 1
ATOM 3087 C C . ASP A 1 383 ? 2.389 6.641 -72.659 1.00 84.12 383 ASP A C 1
ATOM 3089 O O . ASP A 1 383 ? 1.335 7.244 -72.452 1.00 84.12 383 ASP A O 1
ATOM 3093 N N . TRP A 1 384 ? 2.730 6.238 -73.886 1.00 87.19 384 TRP A N 1
ATOM 3094 C CA . TRP A 1 384 ? 1.862 6.416 -75.049 1.00 87.19 384 TRP A CA 1
ATOM 3095 C C . TRP A 1 384 ? 0.557 5.629 -74.940 1.00 87.19 384 TRP A C 1
ATOM 3097 O O . TRP A 1 384 ? -0.494 6.146 -75.317 1.00 87.19 384 TRP A O 1
ATOM 3107 N N . LYS A 1 385 ? 0.588 4.401 -74.409 1.00 86.31 385 LYS A N 1
ATOM 3108 C CA . LYS A 1 385 ? -0.634 3.629 -74.142 1.00 86.31 385 LYS A CA 1
ATOM 3109 C C . LYS A 1 385 ? -1.508 4.306 -73.090 1.00 86.31 385 LYS A C 1
ATOM 3111 O O . LYS A 1 385 ? -2.713 4.383 -73.303 1.00 86.31 385 LYS A O 1
ATOM 3116 N N . ILE A 1 386 ? -0.917 4.827 -72.014 1.00 83.25 386 ILE A N 1
ATOM 3117 C CA . ILE A 1 386 ? -1.639 5.562 -70.965 1.00 83.25 386 ILE A CA 1
ATOM 3118 C C . ILE A 1 386 ? -2.263 6.834 -71.548 1.00 83.25 386 ILE A C 1
ATOM 3120 O O . ILE A 1 386 ? -3.461 7.050 -71.399 1.00 83.25 386 ILE A O 1
ATOM 3124 N N . LYS A 1 387 ? -1.494 7.640 -72.293 1.00 86.44 387 LYS A N 1
ATOM 3125 C CA . LYS A 1 387 ? -2.014 8.846 -72.962 1.00 86.44 387 LYS A CA 1
ATOM 3126 C C . LYS A 1 387 ? -3.134 8.523 -73.946 1.00 86.44 387 LYS A C 1
ATOM 3128 O O . LYS A 1 387 ? -4.135 9.229 -73.977 1.00 86.44 387 LYS A O 1
ATOM 3133 N N . ARG A 1 388 ? -2.994 7.447 -74.725 1.00 85.38 388 ARG A N 1
ATOM 3134 C CA . ARG A 1 388 ? -4.044 6.987 -75.639 1.00 85.38 388 ARG A CA 1
ATOM 3135 C C . ARG A 1 388 ? -5.294 6.537 -74.881 1.00 85.38 388 ARG A C 1
ATOM 3137 O O . ARG A 1 388 ? -6.383 6.872 -75.325 1.00 85.38 388 ARG A O 1
ATOM 3144 N N . GLY A 1 389 ? -5.144 5.825 -73.763 1.00 84.62 389 GLY A N 1
ATOM 3145 C CA . GLY A 1 389 ? -6.252 5.465 -72.872 1.00 84.62 389 GLY A CA 1
ATOM 3146 C C . GLY A 1 389 ? -6.991 6.705 -72.377 1.00 84.62 389 GLY A C 1
ATOM 3147 O O . GLY A 1 389 ? -8.179 6.844 -72.632 1.00 84.62 389 GLY A O 1
ATOM 3148 N N . ASN A 1 390 ? -6.256 7.676 -71.831 1.00 82.62 390 ASN A N 1
ATOM 3149 C CA . ASN A 1 390 ? -6.828 8.933 -71.347 1.00 82.62 390 ASN A CA 1
ATOM 3150 C C . ASN A 1 390 ? -7.556 9.723 -72.449 1.00 82.62 390 ASN A C 1
ATOM 3152 O O . ASN A 1 390 ? -8.594 10.319 -72.185 1.00 82.62 390 ASN A O 1
ATOM 3156 N N . LEU A 1 391 ? -7.042 9.734 -73.685 1.00 85.00 391 LEU A N 1
ATOM 3157 C CA . LEU A 1 391 ? -7.711 10.380 -74.823 1.00 85.00 391 LEU A CA 1
ATOM 3158 C C . LEU A 1 391 ? -8.983 9.636 -75.254 1.00 85.00 391 LEU A C 1
ATOM 3160 O O . LEU A 1 391 ? -9.962 10.270 -75.642 1.00 85.00 391 LEU A O 1
ATOM 3164 N N . VAL A 1 392 ? -8.985 8.302 -75.187 1.00 84.25 392 VAL A N 1
ATOM 3165 C CA . VAL A 1 392 ? -10.188 7.494 -75.437 1.00 84.25 392 VAL A CA 1
ATOM 3166 C C . VAL A 1 392 ? -11.232 7.758 -74.356 1.00 84.25 392 VAL A C 1
ATOM 3168 O O . VAL A 1 392 ? -12.388 7.988 -74.700 1.00 84.25 392 VAL A O 1
ATOM 3171 N N . ASP A 1 393 ? -10.828 7.819 -73.088 1.00 80.44 393 ASP A N 1
ATOM 3172 C CA . ASP A 1 393 ? -11.716 8.136 -71.967 1.00 80.44 393 ASP A CA 1
ATOM 3173 C C . ASP A 1 393 ? -12.272 9.562 -72.079 1.00 80.44 393 ASP A C 1
ATOM 3175 O O . ASP A 1 393 ? -13.469 9.775 -71.901 1.00 80.44 393 ASP A O 1
ATOM 3179 N N . GLN A 1 394 ? -11.443 10.539 -72.464 1.00 81.75 394 GLN A N 1
ATOM 3180 C CA . GLN A 1 394 ? -11.895 11.903 -72.758 1.00 81.75 394 GLN A CA 1
ATOM 3181 C C . GLN A 1 394 ? -12.909 11.934 -73.902 1.00 81.75 394 GLN A C 1
ATOM 3183 O O . GLN A 1 394 ? -13.948 12.576 -73.775 1.00 81.75 394 GLN A O 1
ATOM 3188 N N . ARG A 1 395 ? -12.658 11.206 -74.997 1.00 79.56 395 ARG A N 1
ATOM 3189 C CA . ARG A 1 395 ? -13.616 11.095 -76.105 1.00 79.56 395 ARG A CA 1
ATOM 3190 C C . ARG A 1 395 ? -14.917 10.427 -75.658 1.00 79.56 395 ARG A C 1
ATOM 3192 O O . ARG A 1 395 ? -15.985 10.835 -76.097 1.00 79.56 395 ARG A O 1
ATOM 3199 N N . HIS A 1 396 ? -14.838 9.424 -74.788 1.00 75.69 396 HIS A N 1
ATOM 3200 C CA . HIS A 1 396 ? -16.012 8.734 -74.266 1.00 75.69 396 HIS A CA 1
ATOM 3201 C C . HIS A 1 396 ? -16.837 9.627 -73.331 1.00 75.69 396 HIS A C 1
ATOM 3203 O O . HIS A 1 396 ? -18.061 9.600 -73.393 1.00 75.69 396 HIS A O 1
ATOM 3209 N N . ASN A 1 397 ? -16.178 10.470 -72.535 1.00 75.81 397 ASN A N 1
ATOM 3210 C CA . ASN A 1 397 ? -16.846 11.477 -71.713 1.00 75.81 397 ASN A CA 1
ATOM 3211 C C . ASN A 1 397 ? -17.519 12.554 -72.573 1.00 75.81 397 ASN A C 1
ATOM 3213 O O . ASN A 1 397 ? -18.679 12.857 -72.336 1.00 75.81 397 ASN A O 1
ATOM 3217 N N . ILE A 1 398 ? -16.860 13.044 -73.630 1.00 77.06 398 ILE A N 1
ATOM 3218 C CA . ILE A 1 398 ? -17.471 14.002 -74.571 1.00 77.06 398 ILE A CA 1
ATOM 3219 C C . ILE A 1 398 ? -18.696 13.391 -75.270 1.00 77.06 398 ILE A C 1
ATOM 3221 O O . ILE A 1 398 ? -19.709 14.064 -75.428 1.00 77.06 398 ILE A O 1
ATOM 3225 N N . LEU A 1 399 ? -18.631 12.115 -75.666 1.00 72.31 399 LEU A N 1
ATOM 3226 C CA . LEU A 1 399 ? -19.772 11.421 -76.273 1.00 72.31 399 LEU A CA 1
ATOM 3227 C C . LEU A 1 399 ? -20.923 11.214 -75.278 1.00 72.31 399 LEU A C 1
ATOM 3229 O O . LEU A 1 399 ? -22.075 11.403 -75.651 1.00 72.31 399 LEU A O 1
ATOM 3233 N N . LYS A 1 400 ? -20.627 10.896 -74.012 1.00 67.50 400 LYS A N 1
ATOM 3234 C CA . LYS A 1 400 ? -21.645 10.833 -72.950 1.00 67.50 400 LYS A CA 1
ATOM 3235 C C . LYS A 1 400 ? -22.283 12.190 -72.674 1.00 67.50 400 LYS A C 1
ATOM 3237 O O . LYS A 1 400 ? -23.490 12.255 -72.468 1.00 67.50 400 LYS A O 1
ATOM 3242 N N . ASP A 1 401 ? -21.498 13.260 -72.706 1.00 65.75 401 ASP A N 1
ATOM 3243 C CA . ASP A 1 401 ? -22.018 14.616 -72.550 1.00 65.75 401 ASP A CA 1
ATOM 3244 C C . ASP A 1 401 ? -22.897 15.006 -73.752 1.00 65.75 401 ASP A C 1
ATOM 3246 O O . ASP A 1 401 ? -23.928 15.647 -73.574 1.00 65.75 401 ASP A O 1
ATOM 3250 N N . GLN A 1 402 ? -22.573 14.554 -74.971 1.00 62.19 402 GLN A N 1
ATOM 3251 C CA . GLN A 1 402 ? -23.435 14.741 -76.146 1.00 62.19 402 GLN A CA 1
ATOM 3252 C C . GLN A 1 402 ? -24.735 13.923 -76.076 1.00 62.19 402 GLN A C 1
ATOM 3254 O O . GLN A 1 402 ? -25.796 14.456 -76.401 1.00 62.19 402 GLN A O 1
ATOM 3259 N N . GLU A 1 403 ? -24.706 12.678 -75.589 1.00 56.62 403 GLU A N 1
ATOM 3260 C CA . GLU A 1 403 ? -25.928 11.897 -75.325 1.00 56.62 403 GLU A CA 1
ATOM 3261 C C . GLU A 1 403 ? -26.816 12.585 -74.270 1.00 56.62 403 GLU A C 1
ATOM 3263 O O . GLU A 1 403 ? -28.035 12.631 -74.432 1.00 56.62 403 GLU A O 1
ATOM 3268 N N . PHE A 1 404 ? -26.216 13.245 -73.272 1.00 52.06 404 PHE A N 1
ATOM 3269 C CA . PHE A 1 404 ? -26.937 14.028 -72.262 1.00 52.06 404 PHE A CA 1
ATOM 3270 C C . PHE A 1 404 ? -27.623 15.285 -72.833 1.00 52.06 404 PHE A C 1
ATOM 3272 O O . PHE A 1 404 ? -28.675 15.695 -72.344 1.00 52.06 404 PHE A O 1
ATOM 3279 N N . PHE A 1 405 ? -27.077 15.885 -73.897 1.00 50.81 405 PHE A N 1
ATOM 3280 C CA . PHE A 1 405 ? -27.727 16.993 -74.611 1.00 50.81 405 PHE A CA 1
ATOM 3281 C C . PHE A 1 405 ? -28.778 16.528 -75.630 1.00 50.81 405 PHE A C 1
ATOM 3283 O O . PHE A 1 405 ? -29.677 17.298 -75.964 1.00 50.81 405 PHE A O 1
ATOM 3290 N N . THR A 1 406 ? -28.725 15.272 -76.082 1.00 53.00 406 THR A N 1
ATOM 3291 C CA . THR A 1 406 ? -29.695 14.737 -77.055 1.00 53.00 406 THR A CA 1
ATOM 3292 C C . THR A 1 406 ? -31.011 14.297 -76.389 1.00 53.00 406 THR A C 1
ATOM 3294 O O . THR A 1 406 ? -32.046 14.251 -77.049 1.00 53.00 406 THR A O 1
ATOM 3297 N N . GLU A 1 407 ? -31.027 14.062 -75.069 1.00 50.22 407 GLU A N 1
ATOM 3298 C CA . GLU A 1 407 ? -32.254 13.771 -74.299 1.00 50.22 407 GLU A CA 1
ATOM 3299 C C . GLU A 1 407 ? -33.029 15.022 -73.827 1.00 50.22 407 GLU A C 1
ATOM 3301 O O . GLU A 1 407 ? -34.106 14.892 -73.245 1.00 50.22 407 GLU A O 1
ATOM 3306 N N . LEU A 1 408 ? -32.545 16.241 -74.106 1.00 45.78 408 LEU A N 1
ATOM 3307 C CA . LEU A 1 408 ? -33.148 17.495 -73.618 1.00 45.78 408 LEU A CA 1
ATOM 3308 C C . LEU A 1 408 ? -33.641 18.452 -74.715 1.00 45.78 408 LEU A C 1
ATOM 3310 O O . LEU A 1 408 ? -33.858 19.636 -74.459 1.00 45.78 408 LEU A O 1
ATOM 3314 N N . SER A 1 409 ? -33.862 17.979 -75.941 1.00 43.03 409 SER A N 1
ATOM 3315 C CA . SER A 1 409 ? -34.404 18.825 -77.016 1.00 43.03 409 SER A CA 1
ATOM 3316 C C . SER A 1 409 ? -35.383 18.068 -77.909 1.00 43.03 409 SER A C 1
ATOM 3318 O O . SER A 1 409 ? -35.101 17.755 -79.061 1.00 43.03 409 SER A O 1
ATOM 3320 N N . VAL A 1 410 ? -36.573 17.807 -77.367 1.00 49.03 410 VAL A N 1
ATOM 3321 C CA . VAL A 1 410 ? -37.800 17.710 -78.165 1.00 49.03 410 VAL A CA 1
ATOM 3322 C C . VAL A 1 410 ? -38.547 19.026 -77.952 1.00 49.03 410 VAL A C 1
ATOM 3324 O O . VAL A 1 410 ? -38.707 19.454 -76.813 1.00 49.03 410 VAL A O 1
ATOM 3327 N N . GLU A 1 411 ? -38.974 19.630 -79.062 1.00 45.19 411 GLU A N 1
ATOM 3328 C CA . GLU A 1 411 ? -39.649 20.934 -79.212 1.00 45.19 411 GLU A CA 1
ATOM 3329 C C . GLU A 1 411 ? -38.718 22.149 -79.385 1.00 45.19 411 GLU A C 1
ATOM 3331 O O . GLU A 1 411 ? -38.524 22.966 -78.488 1.00 45.19 411 GLU A O 1
ATOM 3336 N N . ASN A 1 412 ? -38.182 22.331 -80.595 1.00 41.28 412 ASN A N 1
ATOM 3337 C CA . ASN A 1 412 ? -38.734 23.313 -81.540 1.00 41.28 412 ASN A CA 1
ATOM 3338 C C . ASN A 1 412 ? -37.920 23.355 -82.842 1.00 41.28 412 ASN A C 1
ATOM 3340 O O . ASN A 1 412 ? -36.692 23.344 -82.841 1.00 41.28 412 ASN A O 1
ATOM 3344 N N . GLU A 1 413 ? -38.653 23.396 -83.951 1.00 48.06 413 GLU A N 1
ATOM 3345 C CA . GLU A 1 413 ? -38.169 23.578 -85.316 1.00 48.06 413 GLU A CA 1
ATOM 3346 C C . GLU A 1 413 ? -37.437 24.920 -85.467 1.00 48.06 413 GLU A C 1
ATOM 3348 O O . GLU A 1 413 ? -38.020 25.956 -85.163 1.00 48.06 413 GLU A O 1
ATOM 3353 N N . THR A 1 414 ? -36.223 24.918 -86.024 1.00 44.91 414 THR A N 1
ATOM 3354 C CA . THR A 1 414 ? -35.826 25.891 -87.058 1.00 44.91 414 THR A CA 1
ATOM 3355 C C . THR A 1 414 ? -34.701 25.324 -87.911 1.00 44.91 414 THR A C 1
ATOM 3357 O O . THR A 1 414 ? -33.651 24.948 -87.389 1.00 44.91 414 THR A O 1
ATOM 3360 N N . ASP A 1 415 ? -34.942 25.318 -89.222 1.00 50.59 415 ASP A N 1
ATOM 3361 C CA . ASP A 1 415 ? -33.954 25.143 -90.283 1.00 50.59 415 ASP A CA 1
ATOM 3362 C C . ASP A 1 415 ? -32.704 25.990 -90.010 1.00 50.59 415 ASP A C 1
ATOM 3364 O O . ASP A 1 415 ? -32.785 27.217 -89.910 1.00 50.59 415 ASP A O 1
ATOM 3368 N N . PHE A 1 416 ? -31.540 25.346 -89.913 1.00 46.06 416 PHE A N 1
ATOM 3369 C CA . PHE A 1 416 ? -30.256 26.038 -89.941 1.00 46.06 416 PHE A CA 1
ATOM 3370 C C . PHE A 1 416 ? -29.246 25.231 -90.764 1.00 46.06 416 PHE A C 1
ATOM 3372 O O . PHE A 1 416 ? -29.055 24.035 -90.549 1.00 46.06 416 PHE A O 1
ATOM 3379 N N . ASP A 1 417 ? -28.662 25.916 -91.747 1.00 53.22 417 ASP A N 1
ATOM 3380 C CA . ASP A 1 417 ? -27.840 25.414 -92.851 1.00 53.22 417 ASP A CA 1
ATOM 3381 C C . ASP A 1 417 ? -26.721 24.442 -92.432 1.00 53.22 417 ASP A C 1
ATOM 3383 O O . ASP A 1 417 ? -25.691 24.832 -91.877 1.00 53.22 417 ASP A O 1
ATOM 3387 N N . LEU A 1 418 ? -26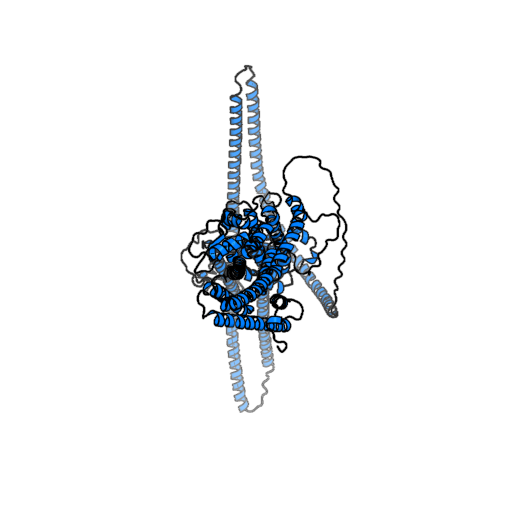.881 23.172 -92.814 1.00 49.69 418 LEU A N 1
ATOM 3388 C CA . LEU A 1 418 ? -25.874 22.106 -92.705 1.00 49.69 418 LEU A CA 1
ATOM 3389 C C . LEU A 1 418 ? -24.717 22.242 -93.716 1.00 49.69 418 LEU A C 1
ATOM 3391 O O . LEU A 1 418 ? -23.765 21.469 -93.663 1.00 49.69 418 LEU A O 1
ATOM 3395 N N . ALA A 1 419 ? -24.745 23.238 -94.607 1.00 51.34 419 ALA A N 1
ATOM 3396 C CA . ALA A 1 419 ? -23.708 23.435 -95.622 1.00 51.34 419 ALA A CA 1
ATOM 3397 C C . ALA A 1 419 ? -22.430 24.127 -95.097 1.00 51.34 419 ALA A C 1
ATOM 3399 O O . ALA A 1 419 ? -21.403 24.076 -95.764 1.00 51.34 419 ALA A O 1
ATOM 3400 N N . HIS A 1 420 ? -22.453 24.748 -93.910 1.00 51.72 420 HIS A N 1
ATOM 3401 C CA . HIS A 1 420 ? -21.296 25.487 -93.374 1.00 51.72 420 HIS A CA 1
ATOM 3402 C C . HIS A 1 420 ? -20.444 24.700 -92.363 1.00 51.72 420 HIS A C 1
ATOM 3404 O O . HIS A 1 420 ? -19.371 25.159 -91.981 1.00 51.72 420 HIS A O 1
ATOM 3410 N N . GLN A 1 421 ? -20.885 23.513 -91.928 1.00 52.06 421 GLN A N 1
ATOM 3411 C CA . GLN A 1 421 ? -20.101 22.677 -91.007 1.00 52.06 421 GLN A CA 1
ATOM 3412 C C . GLN A 1 421 ? -19.176 21.684 -91.721 1.00 52.06 421 GLN A C 1
ATOM 3414 O O . GLN A 1 421 ? -18.112 21.385 -91.187 1.00 52.06 421 GLN A O 1
ATOM 3419 N N . GLU A 1 422 ? -19.502 21.227 -92.934 1.00 52.91 422 GLU A N 1
ATOM 3420 C CA . GLU A 1 422 ? -18.597 20.342 -93.689 1.00 52.91 422 GLU A CA 1
ATOM 3421 C C . GLU A 1 422 ? -17.361 21.079 -94.237 1.00 52.91 422 GLU A C 1
ATOM 3423 O O . GLU A 1 422 ? -16.289 20.482 -94.328 1.00 52.91 422 GLU A O 1
ATOM 3428 N N . GLU A 1 423 ? -17.456 22.386 -94.504 1.00 52.44 423 GLU A N 1
ATOM 3429 C CA . GLU A 1 423 ? -16.320 23.198 -94.975 1.00 52.44 423 GLU A CA 1
ATOM 3430 C C . GLU A 1 423 ? -15.284 23.439 -93.855 1.00 52.44 423 GLU A C 1
ATOM 3432 O O . GLU A 1 423 ? -14.080 23.350 -94.084 1.00 52.44 423 GLU A O 1
ATOM 3437 N N . VAL A 1 424 ? -15.734 23.596 -92.602 1.00 55.53 424 VAL A N 1
ATOM 3438 C CA . VAL A 1 424 ? -14.846 23.784 -91.435 1.00 55.53 424 VAL A CA 1
ATOM 3439 C C . VAL A 1 424 ? -14.129 22.487 -91.036 1.00 55.53 424 VAL A C 1
ATOM 3441 O O . VAL A 1 424 ? -12.989 22.531 -90.574 1.00 55.53 424 VAL A O 1
ATOM 3444 N N . PHE A 1 425 ? -14.755 21.322 -91.229 1.00 53.62 425 PHE A N 1
ATOM 3445 C CA . PHE A 1 425 ? -14.103 20.036 -90.951 1.00 53.62 425 PHE A CA 1
ATOM 3446 C C . PHE A 1 425 ? -13.082 19.642 -92.028 1.00 53.62 425 PHE A C 1
ATOM 3448 O O . PHE A 1 425 ? -12.046 19.069 -91.687 1.00 53.62 425 PHE A O 1
ATOM 3455 N N . ALA A 1 426 ? -13.313 20.002 -93.295 1.00 58.94 426 ALA A N 1
ATOM 3456 C CA . ALA A 1 426 ? -12.351 19.769 -94.373 1.00 58.94 426 ALA A CA 1
ATOM 3457 C C . ALA A 1 426 ? -11.075 20.623 -94.219 1.00 58.94 426 ALA A C 1
ATOM 3459 O O . ALA A 1 426 ? -9.966 20.123 -94.433 1.00 58.94 426 ALA A O 1
ATOM 3460 N N . ASP A 1 427 ? -11.211 21.875 -93.768 1.00 57.12 427 ASP A N 1
ATOM 3461 C CA . ASP A 1 427 ? -10.066 22.754 -93.498 1.00 57.12 427 ASP A CA 1
ATOM 3462 C C . ASP A 1 427 ? -9.236 22.283 -92.288 1.00 57.12 427 ASP A C 1
ATOM 3464 O O . ASP A 1 427 ? -8.005 22.364 -92.310 1.00 57.12 427 ASP A O 1
ATOM 3468 N N . LEU A 1 428 ? -9.876 21.691 -91.271 1.00 58.16 428 LEU A N 1
ATOM 3469 C CA . LEU A 1 428 ? -9.175 21.150 -90.100 1.00 58.16 428 LEU A CA 1
ATOM 3470 C C . LEU A 1 428 ? -8.392 19.861 -90.415 1.00 58.16 428 LEU A C 1
ATOM 3472 O O . LEU A 1 428 ? -7.291 19.659 -89.899 1.00 58.16 428 LEU A O 1
ATOM 3476 N N . GLU A 1 429 ? -8.926 18.980 -91.267 1.00 58.56 429 GLU A N 1
ATOM 3477 C CA . GLU A 1 429 ? -8.213 17.762 -91.689 1.00 58.56 429 GLU A CA 1
ATOM 3478 C C . GLU A 1 429 ? -7.022 18.077 -92.610 1.00 58.56 429 GLU A C 1
ATOM 3480 O O . GLU A 1 429 ? -5.970 17.438 -92.505 1.00 58.56 429 GLU A O 1
ATOM 3485 N N . SER A 1 430 ? -7.144 19.116 -93.441 1.00 60.56 430 SER A N 1
ATOM 3486 C CA . SER A 1 430 ? -6.056 19.681 -94.250 1.00 60.56 430 SER A CA 1
ATOM 3487 C C . SER A 1 430 ? -4.907 20.223 -93.382 1.00 60.56 430 SER A C 1
ATOM 3489 O O . SER A 1 430 ? -3.734 19.918 -93.627 1.00 60.56 430 SER A O 1
ATOM 3491 N N . GLU A 1 431 ? -5.224 20.946 -92.302 1.00 63.12 431 GLU A N 1
ATOM 3492 C CA . GLU A 1 431 ? -4.227 21.516 -91.385 1.00 63.12 431 GLU A CA 1
ATOM 3493 C C . GLU A 1 431 ? -3.490 20.434 -90.567 1.00 63.12 431 GLU A C 1
ATOM 3495 O O . GLU A 1 431 ? -2.276 20.514 -90.340 1.00 63.12 431 GLU A O 1
ATOM 3500 N N . ILE A 1 432 ? -4.184 19.358 -90.183 1.00 58.41 432 ILE A N 1
ATOM 3501 C CA . ILE A 1 432 ? -3.588 18.222 -89.459 1.00 58.41 432 ILE A CA 1
ATOM 3502 C C . ILE A 1 432 ? -2.699 17.368 -90.384 1.00 58.41 432 ILE A C 1
ATOM 3504 O O . ILE A 1 432 ? -1.631 16.901 -89.965 1.00 58.41 432 ILE A O 1
ATOM 3508 N N . ALA A 1 433 ? -3.080 17.198 -91.653 1.00 59.66 433 ALA A N 1
ATOM 3509 C CA . ALA A 1 433 ? -2.250 16.521 -92.650 1.00 59.66 433 ALA A CA 1
ATOM 3510 C C . ALA A 1 433 ? -0.987 17.337 -93.003 1.00 59.66 433 ALA A C 1
ATOM 3512 O O . ALA A 1 433 ? 0.100 16.772 -93.127 1.00 59.66 433 ALA A O 1
ATOM 3513 N N . GLY A 1 434 ? -1.091 18.669 -93.076 1.00 60.19 434 GLY A N 1
ATOM 3514 C CA . GLY A 1 434 ? 0.056 19.557 -93.300 1.00 60.19 434 GLY A CA 1
ATOM 3515 C C . GLY A 1 434 ? 1.079 19.530 -92.157 1.00 60.19 434 GLY A C 1
ATOM 3516 O O . GLY A 1 434 ? 2.285 19.458 -92.400 1.00 60.19 434 GLY A O 1
ATOM 3517 N N . ASN A 1 435 ? 0.606 19.498 -90.907 1.00 52.47 435 ASN A N 1
ATOM 3518 C CA . ASN A 1 435 ? 1.466 19.484 -89.716 1.00 52.47 435 ASN A CA 1
ATOM 3519 C C . ASN A 1 435 ? 2.144 18.131 -89.442 1.00 52.47 435 ASN A C 1
ATOM 3521 O O . ASN A 1 435 ? 3.142 18.066 -88.725 1.00 52.47 435 ASN A O 1
ATOM 3525 N N . THR A 1 436 ? 1.634 17.035 -90.008 1.00 53.81 436 THR A N 1
ATOM 3526 C CA . THR A 1 436 ? 2.245 15.704 -89.853 1.00 53.81 436 THR A CA 1
ATOM 3527 C C . THR A 1 436 ? 3.356 15.441 -90.870 1.00 53.81 436 THR A C 1
ATOM 3529 O O . THR A 1 436 ? 4.317 14.742 -90.543 1.00 53.81 436 THR A O 1
ATOM 3532 N N . VAL A 1 437 ? 3.293 16.051 -92.057 1.00 58.84 437 VAL A N 1
ATOM 3533 C CA . VAL A 1 437 ? 4.347 15.949 -93.082 1.00 58.84 437 VAL A CA 1
ATOM 3534 C C . VAL A 1 437 ? 5.574 16.795 -92.715 1.00 58.84 437 VAL A C 1
ATOM 3536 O O . VAL A 1 437 ? 6.702 16.313 -92.827 1.00 58.84 437 VAL A O 1
ATOM 3539 N N . THR A 1 438 ? 5.378 18.000 -92.170 1.00 57.03 438 THR A N 1
ATOM 3540 C CA . THR A 1 438 ? 6.477 18.868 -91.699 1.00 57.03 438 THR A CA 1
ATOM 3541 C C . THR A 1 438 ? 7.235 18.270 -90.511 1.00 57.03 438 THR A C 1
ATOM 3543 O O . THR A 1 438 ? 8.461 18.368 -90.445 1.00 57.03 438 THR A O 1
ATOM 3546 N N . LEU A 1 439 ? 6.541 17.558 -89.614 1.00 58.78 439 LEU A N 1
ATOM 3547 C CA . LEU A 1 439 ? 7.174 16.864 -88.490 1.00 58.78 439 LEU A CA 1
ATOM 3548 C C . LEU A 1 439 ? 8.037 15.671 -88.945 1.00 58.78 439 LEU A C 1
ATOM 3550 O O . LEU A 1 439 ? 9.048 15.359 -88.315 1.00 58.78 439 LEU A O 1
ATOM 3554 N N . PHE A 1 440 ? 7.656 15.002 -90.039 1.00 54.94 440 PHE A N 1
ATOM 3555 C CA . PHE A 1 440 ? 8.405 13.864 -90.579 1.00 54.94 440 PHE A CA 1
ATOM 3556 C C . PHE A 1 440 ? 9.683 14.318 -91.306 1.00 54.94 440 PHE A C 1
ATOM 3558 O O . PHE A 1 440 ? 10.738 13.707 -91.129 1.00 54.94 440 PHE A O 1
ATOM 3565 N N . GLU A 1 441 ? 9.636 15.440 -92.032 1.00 61.03 441 GLU A N 1
ATOM 3566 C CA . GLU A 1 441 ? 10.826 16.048 -92.649 1.00 61.03 441 GLU A CA 1
ATOM 3567 C C . GLU A 1 441 ? 11.809 16.629 -91.612 1.00 61.03 441 GLU A C 1
ATOM 3569 O O . GLU A 1 441 ? 13.028 16.518 -91.783 1.00 61.03 441 GLU A O 1
ATOM 3574 N N . GLU A 1 442 ? 11.319 17.186 -90.497 1.00 61.28 442 GLU A N 1
ATOM 3575 C CA . GLU A 1 442 ? 12.179 17.626 -89.386 1.00 61.28 442 GLU A CA 1
ATOM 3576 C C . GLU A 1 442 ? 12.867 16.462 -88.659 1.00 61.28 442 GLU A C 1
ATOM 3578 O O . GLU A 1 442 ? 13.995 16.613 -88.176 1.00 61.28 442 GLU A O 1
ATOM 3583 N N . LEU A 1 443 ? 12.220 15.296 -88.584 1.00 56.53 443 LEU A N 1
ATOM 3584 C CA . LEU A 1 443 ? 12.810 14.097 -87.989 1.00 56.53 443 LEU A CA 1
ATOM 3585 C C . LEU A 1 443 ? 13.886 13.482 -88.894 1.00 56.53 443 LEU A C 1
ATOM 3587 O O . LEU A 1 443 ? 14.952 13.136 -88.384 1.00 56.53 443 LEU A O 1
ATOM 3591 N N . SER A 1 444 ? 13.688 13.455 -90.217 1.00 55.91 444 SER A N 1
ATOM 3592 C CA . SER A 1 444 ? 14.735 13.014 -91.155 1.00 55.91 444 SER A CA 1
ATOM 3593 C C . SER A 1 444 ? 15.944 13.960 -91.195 1.00 55.91 444 SER A C 1
ATOM 3595 O O . SER A 1 444 ? 17.079 13.489 -91.215 1.00 55.91 444 SER A O 1
ATOM 3597 N N . ARG A 1 445 ? 15.754 15.287 -91.095 1.00 53.28 445 ARG A N 1
ATOM 3598 C CA . ARG A 1 445 ? 16.883 16.239 -90.985 1.00 53.28 445 ARG A CA 1
ATOM 3599 C C . ARG A 1 445 ? 17.676 16.099 -89.682 1.00 53.28 445 ARG A C 1
ATOM 3601 O O . ARG A 1 445 ? 18.876 16.369 -89.664 1.00 53.28 445 ARG A O 1
ATOM 3608 N N . LYS A 1 446 ? 17.041 15.666 -88.588 1.00 54.62 446 LYS A N 1
ATOM 3609 C CA . LYS A 1 446 ? 17.727 15.412 -87.307 1.00 54.62 446 LYS A CA 1
ATOM 3610 C C . LYS A 1 446 ? 18.552 14.122 -87.307 1.00 54.62 446 LYS A C 1
ATOM 3612 O O . LYS A 1 446 ? 19.481 14.022 -86.505 1.00 54.62 446 LYS A O 1
ATOM 3617 N N . GLU A 1 447 ? 18.266 13.169 -88.193 1.00 53.41 447 GLU A N 1
ATOM 3618 C CA . GLU A 1 447 ? 19.099 11.971 -88.368 1.00 53.41 447 GLU A CA 1
ATOM 3619 C C . GLU A 1 447 ? 20.382 12.259 -89.165 1.00 53.41 447 GLU A C 1
ATOM 3621 O O . GLU A 1 447 ? 21.443 11.784 -88.764 1.00 53.41 447 GLU A O 1
ATOM 3626 N N . GLU A 1 448 ? 20.348 13.122 -90.188 1.00 49.22 448 GLU A N 1
ATOM 3627 C CA . GLU A 1 448 ? 21.556 13.506 -90.950 1.00 49.22 448 GLU A CA 1
ATOM 3628 C C . GLU A 1 448 ? 22.536 14.393 -90.151 1.00 49.22 448 GLU A C 1
ATOM 3630 O O . GLU A 1 448 ? 23.754 14.295 -90.316 1.00 49.22 448 GLU A O 1
ATOM 3635 N N . ILE A 1 449 ? 22.046 15.205 -89.205 1.00 51.38 449 ILE A N 1
ATOM 3636 C CA . ILE A 1 449 ? 22.898 16.026 -88.314 1.00 51.38 449 ILE A CA 1
ATOM 3637 C C . ILE A 1 449 ? 23.645 15.157 -87.274 1.00 51.38 449 ILE A C 1
ATOM 3639 O O . ILE A 1 449 ? 24.684 15.551 -86.731 1.00 51.38 449 ILE A O 1
ATOM 3643 N N . LYS A 1 450 ? 23.174 13.929 -87.026 1.00 52.41 450 LYS A N 1
ATOM 3644 C CA . LYS A 1 450 ? 23.773 12.999 -86.055 1.00 52.41 450 LYS A CA 1
ATOM 3645 C C . LYS A 1 450 ? 25.026 12.294 -86.577 1.00 52.41 450 LYS A C 1
ATOM 3647 O O . LYS A 1 450 ? 25.892 11.943 -85.783 1.00 52.41 450 LYS A O 1
ATOM 3652 N N . THR A 1 451 ? 25.156 12.126 -87.892 1.00 52.03 451 THR A N 1
ATOM 3653 C CA . THR A 1 451 ? 26.344 11.507 -88.501 1.00 52.03 451 THR A CA 1
ATOM 3654 C C . THR A 1 451 ? 27.534 12.461 -88.608 1.00 52.03 451 THR A C 1
ATOM 3656 O O . THR A 1 451 ? 28.668 12.001 -88.601 1.00 52.03 451 THR A O 1
ATOM 3659 N N . ILE A 1 452 ? 27.301 13.779 -88.638 1.00 49.84 452 ILE A N 1
ATOM 3660 C CA . ILE A 1 452 ? 28.370 14.794 -88.725 1.00 49.84 452 ILE A CA 1
ATOM 3661 C C . ILE A 1 452 ? 28.975 15.095 -87.338 1.00 49.84 452 ILE A C 1
ATOM 3663 O O . ILE A 1 452 ? 30.179 15.305 -87.210 1.00 49.84 452 ILE A O 1
ATOM 3667 N N . THR A 1 453 ? 28.167 15.017 -86.275 1.00 51.44 453 THR A N 1
ATOM 3668 C CA . THR A 1 453 ? 28.588 15.310 -84.889 1.00 51.44 453 THR A CA 1
ATOM 3669 C C . THR A 1 453 ? 29.372 14.178 -84.216 1.00 51.44 453 THR A C 1
ATOM 3671 O O . THR A 1 453 ? 30.079 14.419 -83.239 1.00 51.44 453 THR A O 1
ATOM 3674 N N . GLN A 1 454 ? 29.303 12.949 -84.738 1.00 50.31 454 GLN A N 1
ATOM 3675 C CA . GLN A 1 454 ? 30.063 11.817 -84.200 1.00 50.31 454 GLN A CA 1
ATOM 3676 C C . GLN A 1 454 ? 31.551 11.876 -84.592 1.00 50.31 454 GLN A C 1
ATOM 3678 O O . GLN A 1 454 ? 32.407 11.550 -83.777 1.00 50.31 454 GLN A O 1
ATOM 3683 N N . THR A 1 455 ? 31.866 12.386 -85.785 1.00 53.44 455 THR A N 1
ATOM 3684 C CA . THR A 1 455 ? 33.247 12.612 -86.245 1.00 53.44 455 THR A CA 1
ATOM 3685 C C . THR A 1 455 ? 33.936 13.784 -85.537 1.00 53.44 455 THR A C 1
ATOM 3687 O O . THR A 1 455 ? 35.115 13.686 -85.213 1.00 53.44 455 THR A O 1
ATOM 3690 N N . GLU A 1 456 ? 33.213 14.857 -85.193 1.00 53.53 456 GLU A N 1
ATOM 3691 C CA . GLU A 1 456 ? 33.780 15.988 -84.430 1.00 53.53 456 GLU A CA 1
ATOM 3692 C C . GLU A 1 456 ? 34.028 15.645 -82.946 1.00 53.53 456 GLU A C 1
ATOM 3694 O O . GLU A 1 456 ? 34.954 16.176 -82.324 1.00 53.53 456 GLU A O 1
ATOM 3699 N N . ALA A 1 457 ? 33.240 14.724 -82.375 1.00 54.34 457 ALA A N 1
ATOM 3700 C CA . ALA A 1 457 ? 33.403 14.248 -80.999 1.00 54.34 457 ALA A CA 1
ATOM 3701 C C . ALA A 1 457 ? 34.642 13.348 -80.818 1.00 54.34 457 ALA A C 1
ATOM 3703 O O . ALA A 1 457 ? 35.269 13.355 -79.755 1.00 54.34 457 ALA A O 1
ATOM 3704 N N . GLU A 1 458 ? 35.024 12.594 -81.853 1.00 58.41 458 GLU A N 1
ATOM 3705 C CA . GLU A 1 458 ? 36.230 11.758 -81.834 1.00 58.41 458 GLU A CA 1
ATOM 3706 C C . GLU A 1 458 ? 37.511 12.608 -81.905 1.00 58.41 458 GLU A C 1
ATOM 3708 O O . GLU A 1 458 ? 38.475 12.322 -81.193 1.00 58.41 458 GLU A O 1
ATOM 3713 N N . GLU A 1 459 ? 37.504 13.720 -82.648 1.00 58.25 459 GLU A N 1
ATOM 3714 C CA . GLU A 1 459 ? 38.646 14.646 -82.713 1.00 58.25 459 GLU A CA 1
ATOM 3715 C C . GLU A 1 459 ? 38.807 15.496 -81.435 1.00 58.25 459 GLU A C 1
ATOM 3717 O O . GLU A 1 459 ? 39.931 15.756 -80.995 1.00 58.25 459 GLU A O 1
ATOM 3722 N N . THR A 1 460 ? 37.708 15.863 -80.763 1.00 57.34 460 THR A N 1
ATOM 3723 C CA . THR A 1 460 ? 37.767 16.602 -79.482 1.00 57.34 460 THR A CA 1
ATOM 3724 C C . THR A 1 460 ? 38.194 15.734 -78.295 1.00 57.34 460 THR A C 1
ATOM 3726 O O . THR A 1 460 ? 38.852 16.235 -77.379 1.00 57.34 460 THR A O 1
ATOM 3729 N N . MET A 1 461 ? 37.898 14.430 -78.312 1.00 52.03 461 MET A N 1
ATOM 3730 C CA . MET A 1 461 ? 38.355 13.491 -77.277 1.00 52.03 461 MET A CA 1
ATOM 3731 C C . MET A 1 461 ? 39.878 13.306 -77.277 1.00 52.03 461 MET A C 1
ATOM 3733 O O . MET A 1 461 ? 40.473 13.220 -76.203 1.00 52.03 461 MET A O 1
ATOM 3737 N N . VAL A 1 462 ? 40.522 13.315 -78.449 1.00 59.25 462 VAL A N 1
ATOM 3738 C CA . VAL A 1 462 ? 41.988 13.187 -78.558 1.00 59.25 462 VAL A CA 1
ATOM 3739 C C . VAL A 1 462 ? 42.704 14.452 -78.062 1.00 59.25 462 VAL A C 1
ATOM 3741 O O . VAL A 1 462 ? 43.740 14.353 -77.398 1.00 59.25 462 VAL A O 1
ATOM 3744 N N . ALA A 1 463 ? 42.131 15.639 -78.294 1.00 55.75 463 ALA A N 1
ATOM 3745 C CA . ALA A 1 463 ? 42.679 16.906 -77.801 1.00 55.75 463 ALA A CA 1
ATOM 3746 C C . ALA A 1 463 ? 42.579 17.043 -76.265 1.00 55.75 463 ALA A C 1
ATOM 3748 O O . ALA A 1 463 ? 43.540 17.454 -75.613 1.00 55.75 463 ALA A O 1
ATOM 3749 N N . LEU A 1 464 ? 41.461 16.614 -75.664 1.00 52.47 464 LEU A N 1
ATOM 3750 C CA . LEU A 1 464 ? 41.244 16.673 -74.211 1.00 52.47 464 LEU A CA 1
ATOM 3751 C C . LEU A 1 464 ? 42.196 15.770 -73.411 1.00 52.47 464 LEU A C 1
ATOM 3753 O O . LEU A 1 464 ? 42.583 16.122 -72.296 1.00 52.47 464 LEU A O 1
ATOM 3757 N N . THR A 1 465 ? 42.617 14.633 -73.971 1.00 60.91 465 THR A N 1
ATOM 3758 C CA . THR A 1 465 ? 43.583 13.741 -73.309 1.00 60.91 465 THR A CA 1
ATOM 3759 C C . THR A 1 465 ? 44.998 14.318 -73.219 1.00 60.91 465 THR A C 1
ATOM 3761 O O . THR A 1 465 ? 45.723 13.977 -72.285 1.00 60.91 465 THR A O 1
ATOM 3764 N N . LEU A 1 466 ? 45.393 15.214 -74.130 1.00 58.31 466 LEU A N 1
ATOM 3765 C CA . LEU A 1 466 ? 46.726 15.826 -74.113 1.00 58.31 466 LEU A CA 1
ATOM 3766 C C . LEU A 1 466 ? 46.811 16.980 -73.096 1.00 58.31 466 LEU A C 1
ATOM 3768 O O . LEU A 1 466 ? 47.798 17.094 -72.370 1.00 58.31 466 LEU A O 1
ATOM 3772 N N . ASP A 1 467 ? 45.743 17.771 -72.961 1.00 57.00 467 ASP A N 1
ATOM 3773 C CA . ASP A 1 467 ? 45.669 18.867 -71.983 1.00 57.00 467 ASP A CA 1
ATOM 3774 C C . ASP A 1 467 ? 45.545 18.365 -70.533 1.00 57.00 467 ASP A C 1
ATOM 3776 O O . ASP A 1 467 ? 46.099 18.965 -69.608 1.00 57.00 467 ASP A O 1
ATOM 3780 N N . GLN A 1 468 ? 44.880 17.224 -70.314 1.00 60.41 468 GLN A N 1
ATOM 3781 C CA . GLN A 1 468 ? 44.793 16.599 -68.988 1.00 60.41 468 GLN A CA 1
ATOM 3782 C C . GLN A 1 468 ? 46.129 16.007 -68.512 1.00 60.41 468 GLN A C 1
ATOM 3784 O O . GLN A 1 468 ? 46.392 15.996 -67.308 1.00 60.41 468 GLN A O 1
ATOM 3789 N N . LEU A 1 469 ? 46.988 15.561 -69.435 1.00 59.25 469 LEU A N 1
ATOM 3790 C CA . LEU A 1 469 ? 48.337 15.077 -69.124 1.00 59.25 469 LEU A CA 1
ATOM 3791 C C . LEU A 1 469 ? 49.262 16.222 -68.685 1.00 59.25 469 LEU A C 1
ATOM 3793 O O . LEU A 1 469 ? 49.939 16.097 -67.667 1.00 59.25 469 LEU A O 1
ATOM 3797 N N . ASN A 1 470 ? 49.202 17.373 -69.359 1.00 60.84 470 ASN A N 1
ATOM 3798 C CA . ASN A 1 470 ? 49.994 18.552 -68.987 1.00 60.84 470 ASN A CA 1
ATOM 3799 C C . ASN A 1 470 ? 49.542 19.168 -67.645 1.00 60.84 470 ASN A C 1
ATOM 3801 O O . ASN A 1 470 ? 50.362 19.625 -66.851 1.00 60.84 470 ASN A O 1
ATOM 3805 N N . ALA A 1 471 ? 48.241 19.118 -67.332 1.00 64.38 471 ALA A N 1
ATOM 3806 C CA . ALA A 1 471 ? 47.714 19.595 -66.050 1.00 64.38 471 ALA A CA 1
ATOM 3807 C C . ALA A 1 471 ? 48.117 18.716 -64.846 1.00 64.38 471 ALA A C 1
ATOM 3809 O O . ALA A 1 471 ? 48.100 19.184 -63.703 1.00 64.38 471 ALA A O 1
ATOM 3810 N N . LEU A 1 472 ? 48.465 17.443 -65.069 1.00 57.44 472 LEU A N 1
ATOM 3811 C CA . LEU A 1 472 ? 48.929 16.540 -64.011 1.00 57.44 472 LEU A CA 1
ATOM 3812 C C . LEU A 1 472 ? 50.383 16.824 -63.609 1.00 57.44 472 LEU A C 1
ATOM 3814 O O . LEU A 1 472 ? 50.672 16.822 -62.411 1.00 57.44 472 LEU A O 1
ATOM 3818 N N . GLU A 1 473 ? 51.255 17.169 -64.559 1.00 61.50 473 GLU A N 1
ATOM 3819 C CA . GLU A 1 473 ? 52.649 17.548 -64.271 1.00 61.50 473 GLU A CA 1
ATOM 3820 C C . GLU A 1 473 ? 52.736 18.867 -63.475 1.00 61.50 473 GLU A C 1
ATOM 3822 O O . GLU A 1 473 ? 53.477 18.967 -62.492 1.00 61.50 473 GLU A O 1
ATOM 3827 N N . ASP A 1 474 ? 51.885 19.850 -63.792 1.00 62.53 474 ASP A N 1
ATOM 3828 C CA . ASP A 1 474 ? 51.808 21.121 -63.053 1.00 62.53 474 ASP A CA 1
ATOM 3829 C C . ASP A 1 474 ? 51.273 20.965 -61.615 1.00 62.53 474 ASP A C 1
ATOM 3831 O O . ASP A 1 474 ? 51.617 21.740 -60.711 1.00 62.53 474 ASP A O 1
ATOM 3835 N N . ASN A 1 475 ? 50.428 19.961 -61.370 1.00 61.47 475 ASN A N 1
ATOM 3836 C CA . ASN A 1 475 ? 49.887 19.681 -60.040 1.00 61.47 475 ASN A CA 1
ATOM 3837 C C . ASN A 1 475 ? 50.886 18.931 -59.146 1.00 61.47 475 ASN A C 1
ATOM 3839 O O . ASN A 1 475 ? 50.895 19.146 -57.930 1.00 61.47 475 ASN A O 1
ATOM 3843 N N . GLU A 1 476 ? 51.778 18.127 -59.727 1.00 59.94 476 GLU A N 1
ATOM 3844 C CA . GLU A 1 476 ? 52.847 17.446 -58.991 1.00 59.94 476 GLU A CA 1
ATOM 3845 C C . GLU A 1 476 ? 53.908 18.447 -58.485 1.00 59.94 476 GLU A C 1
ATOM 3847 O O . GLU A 1 476 ? 54.344 18.380 -57.329 1.00 59.94 476 GLU A O 1
ATOM 3852 N N . ALA A 1 477 ? 54.211 19.482 -59.280 1.00 61.62 477 ALA A N 1
ATOM 3853 C CA . ALA A 1 477 ? 55.071 20.594 -58.866 1.00 61.62 477 ALA A CA 1
ATOM 3854 C C . ALA A 1 477 ? 54.460 21.438 -57.723 1.00 61.62 477 ALA A C 1
ATOM 3856 O O . ALA A 1 477 ? 55.167 21.853 -56.798 1.00 61.62 477 ALA A O 1
ATOM 3857 N N . LYS A 1 478 ? 53.135 21.655 -57.726 1.00 66.25 478 LYS A N 1
ATOM 3858 C CA . LYS A 1 478 ? 52.425 22.373 -56.645 1.00 66.25 478 LYS A CA 1
ATOM 3859 C C . LYS A 1 478 ? 52.349 21.563 -55.347 1.00 66.25 478 LYS A C 1
ATOM 3861 O O . LYS A 1 478 ? 52.496 22.137 -54.267 1.00 66.25 478 LYS A O 1
ATOM 3866 N N . ALA A 1 479 ? 52.191 20.242 -55.433 1.00 53.00 479 ALA A N 1
ATOM 3867 C CA . ALA A 1 479 ? 52.163 19.359 -54.265 1.00 53.00 479 ALA A CA 1
ATOM 3868 C C . ALA A 1 479 ? 53.510 19.328 -53.513 1.00 53.00 479 ALA A C 1
ATOM 3870 O O . ALA A 1 479 ? 53.531 19.298 -52.279 1.00 53.00 479 ALA A O 1
ATOM 3871 N N . SER A 1 480 ? 54.633 19.419 -54.238 1.00 57.34 480 SER A N 1
ATOM 3872 C CA . SER A 1 480 ? 55.977 19.508 -53.647 1.00 57.34 480 SER A CA 1
ATOM 3873 C C . SER A 1 480 ? 56.174 20.787 -52.814 1.00 57.34 480 SER A C 1
ATOM 3875 O O . SER A 1 480 ? 56.752 20.741 -51.727 1.00 57.34 480 SER A O 1
ATOM 3877 N N . LYS A 1 481 ? 55.605 21.918 -53.258 1.00 63.88 481 LYS A N 1
ATOM 3878 C CA . LYS A 1 481 ? 55.706 23.216 -52.568 1.00 63.88 481 LYS A CA 1
ATOM 3879 C C . LYS A 1 481 ? 54.881 23.274 -51.270 1.00 63.88 481 LYS A C 1
ATOM 3881 O O . LYS A 1 481 ? 55.372 23.750 -50.245 1.00 63.88 481 LYS A O 1
ATOM 3886 N N . ILE A 1 482 ? 53.680 22.690 -51.269 1.00 60.44 482 ILE A N 1
ATOM 3887 C CA . ILE A 1 482 ? 52.800 22.628 -50.084 1.00 60.44 482 ILE A CA 1
ATOM 3888 C C . ILE A 1 482 ? 53.406 21.740 -48.979 1.00 60.44 482 ILE A C 1
ATOM 3890 O O . ILE A 1 482 ? 53.276 22.038 -47.788 1.00 60.44 482 ILE A O 1
ATOM 3894 N N . GLN A 1 483 ? 54.144 20.683 -49.345 1.00 53.94 483 GLN A N 1
ATOM 3895 C CA . GLN A 1 483 ? 54.871 19.846 -48.379 1.00 53.94 483 GLN A CA 1
ATOM 3896 C C . GLN A 1 483 ? 56.051 20.557 -47.701 1.00 53.94 483 GLN A C 1
ATOM 3898 O O . GLN A 1 483 ? 56.455 20.156 -46.605 1.00 53.94 483 GLN A O 1
ATOM 3903 N N . THR A 1 484 ? 56.622 21.589 -48.326 1.00 57.34 484 THR A N 1
ATOM 3904 C CA . THR A 1 484 ? 57.702 22.378 -47.717 1.00 57.34 484 THR A CA 1
ATOM 3905 C C . THR A 1 484 ? 57.186 23.475 -46.786 1.00 57.34 484 THR A C 1
ATOM 3907 O O . THR A 1 484 ? 57.804 23.710 -45.751 1.00 57.34 484 THR A O 1
ATOM 3910 N N . GLU A 1 485 ? 56.025 24.070 -47.078 1.00 57.69 485 GLU A N 1
ATOM 3911 C CA . GLU A 1 485 ? 55.406 25.110 -46.236 1.00 57.69 485 GLU A CA 1
ATOM 3912 C C . GLU A 1 485 ? 54.782 24.519 -44.956 1.00 57.69 485 GLU A C 1
ATOM 3914 O O . GLU A 1 485 ? 55.012 25.026 -43.858 1.00 57.69 485 GLU A O 1
ATOM 3919 N N . THR A 1 486 ? 54.133 23.352 -45.045 1.00 57.50 486 THR A N 1
ATOM 3920 C CA . THR A 1 486 ? 53.545 22.663 -43.874 1.00 57.50 486 THR A CA 1
ATOM 3921 C C . THR A 1 486 ? 54.578 22.161 -42.857 1.00 57.50 486 THR A C 1
ATOM 3923 O O . THR A 1 486 ? 54.270 22.017 -41.676 1.00 57.50 486 THR A O 1
ATOM 3926 N N . LYS A 1 487 ? 55.834 21.931 -43.264 1.00 55.75 487 LYS A N 1
ATOM 3927 C CA . LYS A 1 487 ? 56.919 21.565 -42.332 1.00 55.75 487 LYS A CA 1
ATOM 3928 C C . LYS A 1 487 ? 57.484 22.755 -41.553 1.00 55.75 487 LYS A C 1
ATOM 3930 O O . LYS A 1 487 ? 58.072 22.535 -40.495 1.00 55.75 487 LYS A O 1
ATOM 3935 N N . ALA A 1 488 ? 57.319 23.982 -42.048 1.00 53.97 488 ALA A N 1
ATOM 3936 C CA . ALA A 1 488 ? 57.717 25.189 -41.328 1.00 53.97 488 ALA A CA 1
ATOM 3937 C C . ALA A 1 488 ? 56.678 25.556 -40.252 1.00 53.97 488 ALA A C 1
ATOM 3939 O O . ALA A 1 488 ? 57.041 25.815 -39.110 1.00 53.97 488 ALA A O 1
ATOM 3940 N N . GLU A 1 489 ? 55.389 25.437 -40.575 1.00 53.75 489 GLU A N 1
ATOM 3941 C CA . GLU A 1 489 ? 54.271 25.819 -39.697 1.00 53.75 489 GLU A CA 1
ATOM 3942 C C . GLU A 1 489 ? 54.088 24.880 -38.482 1.00 53.75 489 GLU A C 1
ATOM 3944 O O . GLU A 1 489 ? 53.691 25.296 -37.393 1.00 53.75 489 GLU A O 1
ATOM 3949 N N . VAL A 1 490 ? 54.453 23.600 -38.622 1.00 54.34 490 VAL A N 1
ATOM 3950 C CA . VAL A 1 490 ? 54.440 22.625 -37.511 1.00 54.34 490 VAL A CA 1
ATOM 3951 C C . VAL A 1 490 ? 55.572 22.880 -36.505 1.00 54.34 490 VAL A C 1
ATOM 3953 O O . VAL A 1 490 ? 55.462 22.494 -35.342 1.00 54.34 490 VAL A O 1
ATOM 3956 N N . LYS A 1 491 ? 56.652 23.559 -36.915 1.00 50.84 491 LYS A N 1
ATOM 3957 C CA . LYS A 1 491 ? 57.781 23.879 -36.030 1.00 50.84 491 LYS A CA 1
ATOM 3958 C C . LYS A 1 491 ? 57.487 25.078 -35.121 1.00 50.84 491 LYS A C 1
ATOM 3960 O O . LYS A 1 491 ? 57.951 25.080 -33.984 1.00 50.84 491 LYS A O 1
ATOM 3965 N N . ASP A 1 492 ? 56.673 26.026 -35.582 1.00 50.62 492 ASP A N 1
ATOM 3966 C CA . ASP A 1 492 ? 56.284 27.208 -34.802 1.00 50.62 492 ASP A CA 1
ATOM 3967 C C . ASP A 1 492 ? 55.152 26.905 -33.805 1.00 50.62 492 ASP A C 1
ATOM 3969 O O . ASP A 1 492 ? 55.161 27.408 -32.682 1.00 50.62 492 ASP A O 1
ATOM 3973 N N . ASN A 1 493 ? 54.238 25.989 -34.142 1.00 47.97 493 ASN A N 1
ATOM 3974 C CA . ASN A 1 493 ? 53.166 25.573 -33.229 1.00 47.97 493 ASN A CA 1
ATOM 3975 C C . ASN A 1 493 ? 53.651 24.695 -32.060 1.00 47.97 493 ASN A C 1
ATOM 3977 O O . ASN A 1 493 ? 53.001 24.654 -31.016 1.00 47.97 493 ASN A O 1
ATOM 3981 N N . LEU A 1 494 ? 54.811 24.034 -32.185 1.00 44.91 494 LEU A N 1
ATOM 3982 C CA . LEU A 1 494 ? 55.396 23.251 -31.088 1.00 44.91 494 LEU A CA 1
ATOM 3983 C C . LEU A 1 494 ? 56.009 24.123 -29.974 1.00 44.91 494 LEU A C 1
ATOM 3985 O O . LEU A 1 494 ? 56.218 23.622 -28.877 1.00 44.91 494 LEU A O 1
ATOM 3989 N N . LEU A 1 495 ? 56.270 25.412 -30.226 1.00 44.84 495 LEU A N 1
ATOM 3990 C CA . LEU A 1 495 ? 56.803 26.354 -29.229 1.00 44.84 495 LEU A CA 1
ATOM 3991 C C . LEU A 1 495 ? 55.715 27.013 -28.361 1.00 44.84 495 LEU A C 1
ATOM 3993 O O . LEU A 1 495 ? 56.034 27.558 -27.306 1.00 44.84 495 LEU A O 1
ATOM 3997 N N . LEU A 1 496 ? 54.441 26.954 -28.772 1.00 45.50 496 LEU A N 1
ATOM 3998 C CA . LEU A 1 496 ? 53.318 27.529 -28.017 1.00 45.50 496 LEU A CA 1
ATOM 3999 C C . LEU A 1 496 ? 52.745 26.578 -26.953 1.00 45.50 496 LEU A C 1
ATOM 4001 O O . LEU A 1 496 ? 52.153 27.032 -25.977 1.00 45.50 496 LEU A O 1
ATOM 4005 N N . VAL A 1 497 ? 52.924 25.266 -27.128 1.00 44.69 497 VAL A N 1
ATOM 4006 C CA . VAL A 1 497 ? 52.344 24.245 -26.238 1.00 44.69 497 VAL A CA 1
ATOM 4007 C C . VAL A 1 497 ? 53.084 24.167 -24.895 1.00 44.69 497 VAL A C 1
ATOM 4009 O O . VAL A 1 497 ? 52.445 23.949 -23.871 1.00 44.69 497 VAL A O 1
ATOM 4012 N N . ASP A 1 498 ? 54.379 24.492 -24.852 1.00 43.06 498 ASP A N 1
ATOM 4013 C CA . ASP A 1 498 ? 55.168 24.514 -23.606 1.00 43.06 498 ASP A CA 1
ATOM 4014 C C . ASP A 1 498 ? 54.816 25.688 -22.659 1.00 43.06 498 ASP A C 1
ATOM 4016 O O . ASP A 1 498 ? 55.287 25.732 -21.522 1.00 43.06 498 ASP A O 1
ATOM 4020 N N . GLN A 1 499 ? 53.983 26.650 -23.086 1.00 45.41 499 GLN A N 1
ATOM 4021 C CA . GLN A 1 499 ? 53.612 27.823 -22.275 1.00 45.41 499 GLN A CA 1
ATOM 4022 C C . GLN A 1 499 ? 52.276 27.686 -21.523 1.00 45.41 499 GLN A C 1
ATOM 4024 O O . GLN A 1 499 ? 51.966 28.547 -20.701 1.00 45.41 499 GLN A O 1
ATOM 4029 N N . ILE A 1 500 ? 51.493 26.627 -21.760 1.00 47.19 500 ILE A N 1
ATOM 4030 C CA . ILE A 1 500 ? 50.126 26.499 -21.215 1.00 47.19 500 ILE A CA 1
ATOM 4031 C C . ILE A 1 500 ? 50.057 25.611 -19.951 1.00 47.19 500 ILE A C 1
ATOM 4033 O O . ILE A 1 500 ? 49.097 25.706 -19.191 1.00 47.19 500 ILE A O 1
ATOM 4037 N N . ASP A 1 501 ? 51.110 24.856 -19.621 1.00 37.72 501 ASP A N 1
ATOM 4038 C CA . ASP A 1 501 ? 51.119 23.915 -18.482 1.00 37.72 501 ASP A CA 1
ATOM 4039 C C . ASP A 1 501 ? 51.341 24.547 -17.085 1.00 37.72 501 ASP A C 1
ATOM 4041 O O . ASP A 1 501 ? 51.484 23.834 -16.093 1.00 37.72 501 ASP A O 1
ATOM 4045 N N . ASN A 1 502 ? 51.326 25.880 -16.954 1.00 41.84 502 ASN A N 1
ATOM 4046 C CA . ASN A 1 502 ? 51.534 26.570 -15.672 1.00 41.84 502 ASN A CA 1
ATOM 4047 C C . ASN A 1 502 ? 50.419 27.583 -15.340 1.00 41.84 502 ASN A C 1
ATOM 4049 O O . ASN A 1 502 ? 50.656 28.790 -15.336 1.00 41.84 502 ASN A O 1
ATOM 4053 N N . ALA A 1 503 ? 49.217 27.109 -14.991 1.00 35.31 503 ALA A N 1
ATOM 4054 C CA . ALA A 1 503 ? 48.256 27.895 -14.207 1.00 35.31 503 ALA A CA 1
ATOM 4055 C C . ALA A 1 503 ? 47.355 26.996 -13.334 1.00 35.31 503 ALA A C 1
ATOM 4057 O O . ALA A 1 503 ? 46.769 26.021 -13.793 1.00 35.31 503 ALA A O 1
ATOM 4058 N N . THR A 1 504 ? 47.301 27.330 -12.046 1.00 37.31 504 THR A N 1
ATOM 4059 C CA . THR A 1 504 ? 46.689 26.620 -10.908 1.00 37.31 504 THR A CA 1
ATOM 4060 C C . THR A 1 504 ? 45.148 26.706 -10.838 1.00 37.31 504 THR A C 1
ATOM 4062 O O . THR A 1 504 ? 44.546 27.512 -11.545 1.00 37.31 504 THR A O 1
ATOM 4065 N N . PRO A 1 505 ? 44.486 25.882 -9.987 1.00 37.69 505 PRO A N 1
ATOM 4066 C CA . PRO A 1 505 ? 43.063 25.563 -10.113 1.00 37.69 505 PRO A CA 1
ATOM 4067 C C . PRO A 1 505 ? 42.145 26.527 -9.345 1.00 37.69 505 PRO A C 1
ATOM 4069 O O . PRO A 1 505 ? 42.461 26.964 -8.238 1.00 37.69 505 PRO A O 1
ATOM 4072 N N . PHE A 1 506 ? 40.968 26.795 -9.914 1.00 30.67 506 PHE A N 1
ATOM 4073 C CA . PHE A 1 506 ? 39.899 27.570 -9.286 1.00 30.67 506 PHE A CA 1
ATOM 4074 C C . PHE A 1 506 ? 39.009 26.691 -8.399 1.00 30.67 506 PHE A C 1
ATOM 4076 O O . PHE A 1 506 ? 38.387 25.735 -8.859 1.00 30.67 506 PHE A O 1
ATOM 4083 N N . SER A 1 507 ? 38.914 27.075 -7.129 1.00 31.78 507 SER A N 1
ATOM 4084 C CA . SER A 1 507 ? 37.822 26.752 -6.215 1.00 31.78 507 SER A CA 1
ATOM 4085 C C . SER A 1 507 ? 36.940 27.993 -6.011 1.00 31.78 507 SER A C 1
ATOM 4087 O O . SER A 1 507 ? 37.422 29.121 -6.108 1.00 31.78 507 SER A O 1
ATOM 4089 N N . ASN A 1 508 ? 35.672 27.745 -5.664 1.00 29.80 508 ASN A N 1
ATOM 4090 C CA . ASN A 1 508 ? 34.606 28.675 -5.253 1.00 29.80 508 ASN A CA 1
ATOM 4091 C C . ASN A 1 508 ? 33.663 29.165 -6.361 1.00 29.80 508 ASN A C 1
ATOM 4093 O O . ASN A 1 508 ? 33.946 30.130 -7.065 1.00 29.80 508 ASN A O 1
ATOM 4097 N N . ILE A 1 509 ? 32.466 28.570 -6.399 1.00 29.19 509 ILE A N 1
ATOM 4098 C CA . ILE A 1 509 ? 31.259 29.218 -6.921 1.00 29.19 509 ILE A CA 1
ATOM 4099 C C . ILE A 1 509 ? 30.189 29.152 -5.827 1.00 29.19 509 ILE A C 1
ATOM 4101 O O . ILE A 1 509 ? 29.815 28.078 -5.360 1.00 29.19 509 ILE A O 1
ATOM 4105 N N . VAL A 1 510 ? 29.757 30.338 -5.404 1.00 25.72 510 VAL A N 1
ATOM 4106 C CA . VAL A 1 510 ? 28.626 30.615 -4.514 1.00 25.72 510 VAL A CA 1
ATOM 4107 C C . VAL A 1 510 ? 27.411 30.888 -5.404 1.00 25.72 510 VAL A C 1
ATOM 4109 O O . VAL A 1 510 ? 27.533 31.629 -6.377 1.00 25.72 510 VAL A O 1
ATOM 4112 N N . PHE A 1 511 ? 26.255 30.303 -5.085 1.00 26.78 511 PHE A N 1
ATOM 4113 C CA . PHE A 1 511 ? 24.985 30.601 -5.753 1.00 26.78 511 PHE A CA 1
ATOM 4114 C C . PHE A 1 511 ? 24.250 31.723 -5.006 1.00 26.78 511 PHE A C 1
ATOM 4116 O O . PHE A 1 511 ? 23.919 31.563 -3.832 1.00 26.78 511 PHE A O 1
ATOM 4123 N N . GLU A 1 512 ? 23.983 32.838 -5.689 1.00 26.75 512 GLU A N 1
ATOM 4124 C CA . GLU A 1 512 ? 23.032 33.870 -5.256 1.00 26.75 512 GLU A CA 1
ATOM 4125 C C . GLU A 1 512 ? 21.672 33.643 -5.938 1.00 26.75 512 GLU A C 1
ATOM 4127 O O . GLU A 1 512 ? 21.572 33.602 -7.165 1.00 26.75 512 GLU A O 1
ATOM 4132 N N . GLU A 1 513 ? 20.618 33.512 -5.130 1.00 30.59 513 GLU A N 1
ATOM 4133 C CA . GLU A 1 513 ? 19.221 33.584 -5.560 1.00 30.59 513 GLU A CA 1
ATOM 4134 C C . GLU A 1 513 ? 18.799 35.052 -5.683 1.00 30.59 513 GLU A C 1
ATOM 4136 O O . GLU A 1 513 ? 18.753 35.771 -4.688 1.00 30.59 513 GLU A O 1
ATOM 4141 N N . ASN A 1 514 ? 18.415 35.490 -6.883 1.00 28.48 514 ASN A N 1
ATOM 4142 C CA . ASN A 1 514 ? 17.679 36.739 -7.069 1.00 28.48 514 ASN A CA 1
ATOM 4143 C C . ASN A 1 514 ? 16.381 36.467 -7.833 1.00 28.48 514 ASN A C 1
ATOM 4145 O O . ASN A 1 514 ? 16.371 36.244 -9.043 1.00 28.48 514 ASN A O 1
ATOM 4149 N N . ALA A 1 515 ? 15.272 36.513 -7.095 1.00 32.19 515 ALA A N 1
ATOM 4150 C CA . ALA A 1 515 ? 13.925 36.586 -7.633 1.00 32.19 515 ALA A CA 1
ATOM 4151 C C . ALA A 1 515 ? 13.614 38.033 -8.041 1.00 32.19 515 ALA A C 1
ATOM 4153 O O . ALA A 1 515 ? 13.693 38.949 -7.226 1.00 32.19 515 ALA A O 1
ATOM 4154 N N . SER A 1 516 ? 13.199 38.234 -9.290 1.00 27.70 516 SER A N 1
ATOM 4155 C CA . SER A 1 516 ? 12.461 39.429 -9.702 1.00 27.70 516 SER A CA 1
ATOM 4156 C C . SER A 1 516 ? 11.227 38.993 -10.486 1.00 27.70 516 SER A C 1
ATOM 4158 O O . SER A 1 516 ? 11.288 38.493 -11.604 1.00 27.70 516 SER A O 1
ATOM 4160 N N . SER A 1 517 ? 10.092 39.120 -9.810 1.00 32.97 517 SER A N 1
ATOM 4161 C CA . SER A 1 517 ? 8.749 39.052 -10.359 1.00 32.97 517 SER A CA 1
ATOM 4162 C C . SER A 1 517 ? 8.426 40.380 -11.028 1.00 32.97 517 SER A C 1
ATOM 4164 O O . SER A 1 517 ? 8.457 41.388 -10.327 1.00 32.97 517 SER A O 1
ATOM 4166 N N . ASP A 1 518 ? 8.064 40.389 -12.312 1.00 29.89 518 ASP A N 1
ATOM 4167 C CA . ASP A 1 518 ? 7.100 41.369 -12.815 1.00 29.89 518 ASP A CA 1
ATOM 4168 C C . ASP A 1 518 ? 6.592 41.076 -14.239 1.00 29.89 518 ASP A C 1
ATOM 4170 O O . ASP A 1 518 ? 7.329 40.638 -15.116 1.00 29.89 518 ASP A O 1
ATOM 4174 N N . ILE A 1 519 ? 5.312 41.422 -14.433 1.00 30.83 519 ILE A N 1
ATOM 4175 C CA . ILE A 1 519 ? 4.547 41.563 -15.688 1.00 30.83 519 ILE A CA 1
ATOM 4176 C C . ILE A 1 519 ? 3.917 40.277 -16.261 1.00 30.83 519 ILE A C 1
ATOM 4178 O O . ILE A 1 519 ? 4.551 39.501 -16.961 1.00 30.83 519 ILE A O 1
ATOM 4182 N N . LEU A 1 520 ? 2.600 40.134 -16.048 1.00 28.75 520 LEU A N 1
ATOM 4183 C CA . LEU A 1 520 ? 1.562 40.153 -17.100 1.00 28.75 520 LEU A CA 1
ATOM 4184 C C . LEU A 1 520 ? 0.162 40.175 -16.440 1.00 28.75 520 LEU A C 1
ATOM 4186 O O . LEU A 1 520 ? -0.279 39.207 -15.827 1.00 28.75 520 LEU A O 1
ATOM 4190 N N . ARG A 1 521 ? -0.546 41.309 -16.555 1.00 29.48 521 ARG A N 1
ATOM 4191 C CA . ARG A 1 521 ? -1.982 41.450 -16.236 1.00 29.48 521 ARG A CA 1
ATOM 4192 C C . ARG A 1 521 ? -2.807 41.139 -17.493 1.00 29.48 521 ARG A C 1
ATOM 4194 O O . ARG A 1 521 ? -2.493 41.729 -18.526 1.00 29.48 521 ARG A O 1
ATOM 4201 N N . PRO A 1 522 ? -3.902 40.362 -17.427 1.00 28.31 522 PRO A N 1
ATOM 4202 C CA . PRO A 1 522 ? -4.904 40.349 -18.480 1.00 28.31 522 PRO A CA 1
ATOM 4203 C C . PRO A 1 522 ? -6.018 41.363 -18.193 1.00 28.31 522 PRO A C 1
ATOM 4205 O O . PRO A 1 522 ? -6.559 41.455 -17.089 1.00 28.31 522 PRO A O 1
ATOM 4208 N N . THR A 1 523 ? -6.348 42.136 -19.220 1.00 29.22 523 THR A N 1
ATOM 4209 C CA . THR A 1 523 ? -7.501 43.031 -19.304 1.00 29.22 523 THR A CA 1
ATOM 4210 C C . THR A 1 523 ? -8.800 42.238 -19.405 1.00 29.22 523 THR A C 1
ATOM 4212 O O . THR A 1 523 ? -8.926 41.326 -20.216 1.00 29.22 523 THR A O 1
ATOM 4215 N N . SER A 1 524 ? -9.777 42.614 -18.582 1.00 29.92 524 SER A N 1
ATOM 4216 C CA . SER A 1 524 ? -11.128 42.061 -18.556 1.00 29.92 524 SER A CA 1
ATOM 4217 C C . SER A 1 524 ? -11.975 42.582 -19.723 1.00 29.92 524 SER A C 1
ATOM 4219 O O . SER A 1 524 ? -12.287 43.775 -19.754 1.00 29.92 524 SER A O 1
ATOM 4221 N N . GLU A 1 525 ? -12.432 41.701 -20.612 1.00 28.56 525 GLU A N 1
ATOM 4222 C CA . GLU A 1 525 ? -13.586 41.971 -21.475 1.00 28.56 525 GLU A CA 1
ATOM 4223 C C . GLU A 1 525 ? -14.840 41.305 -20.900 1.00 28.56 525 GLU A C 1
ATOM 4225 O O . GLU A 1 525 ? -14.863 40.123 -20.562 1.00 28.56 525 GLU A O 1
ATOM 4230 N N . LYS A 1 526 ? -15.887 42.118 -20.737 1.00 36.03 526 LYS A N 1
ATOM 4231 C CA . LYS A 1 526 ? -17.208 41.710 -20.262 1.00 36.03 526 LYS A CA 1
ATOM 4232 C C . LYS A 1 526 ? -17.933 40.952 -21.371 1.00 36.03 526 LYS A C 1
ATOM 4234 O O . LYS A 1 526 ? -18.293 41.558 -22.377 1.00 36.03 526 LYS A O 1
ATOM 4239 N N . VAL A 1 527 ? -18.254 39.683 -21.137 1.00 31.25 527 VAL A N 1
ATOM 4240 C CA . VAL A 1 527 ? -19.258 38.958 -21.923 1.00 31.25 527 VAL A CA 1
ATOM 4241 C C . VAL A 1 527 ? -20.517 38.812 -21.074 1.00 31.25 527 VAL A C 1
ATOM 4243 O O . VAL A 1 527 ? -20.562 38.054 -20.110 1.00 31.25 527 VAL A O 1
ATOM 4246 N N . ASN A 1 528 ? -21.542 39.582 -21.437 1.00 36.09 528 ASN A N 1
ATOM 4247 C CA . ASN A 1 528 ? -22.917 39.350 -21.015 1.00 36.09 528 ASN A CA 1
ATOM 4248 C C . ASN A 1 528 ? -23.511 38.253 -21.907 1.00 36.09 528 ASN A C 1
ATOM 4250 O O . ASN A 1 528 ? -23.602 38.447 -23.116 1.00 36.09 528 ASN A O 1
ATOM 4254 N N . SER A 1 529 ? -23.981 37.150 -21.334 1.00 36.31 529 SER A N 1
ATOM 4255 C CA . SER A 1 529 ? -25.319 36.615 -21.628 1.00 36.31 529 SER A CA 1
ATOM 4256 C C . SER A 1 529 ? -25.594 35.343 -20.831 1.00 36.31 529 SER A C 1
ATOM 4258 O O . SER A 1 529 ? -24.810 34.403 -20.769 1.00 36.31 529 SER A O 1
ATOM 4260 N N . SER A 1 530 ? -26.758 35.370 -20.204 1.00 42.44 530 SER A N 1
ATOM 4261 C CA . SER A 1 530 ? -27.465 34.284 -19.550 1.00 42.44 530 SER A CA 1
ATOM 4262 C C . SER A 1 530 ? -27.777 33.141 -20.516 1.00 42.44 530 SER A C 1
ATOM 4264 O O . SER A 1 530 ? -28.495 33.361 -21.488 1.00 42.44 530 SER A O 1
ATOM 4266 N N . THR A 1 531 ? -27.343 31.921 -20.204 1.00 35.12 531 THR A N 1
ATOM 4267 C CA . THR A 1 531 ? -28.150 30.711 -20.428 1.00 35.12 531 THR A CA 1
ATOM 4268 C C . THR A 1 531 ? -27.761 29.628 -19.425 1.00 35.12 531 THR A C 1
ATOM 4270 O O . THR A 1 531 ? -26.588 29.307 -19.242 1.00 35.12 531 THR A O 1
ATOM 4273 N N . ASP A 1 532 ? -28.785 29.093 -18.766 1.00 44.72 532 ASP A N 1
ATOM 4274 C CA . ASP A 1 532 ? -28.745 27.991 -17.815 1.00 44.72 532 ASP A CA 1
ATOM 4275 C C . ASP A 1 532 ? -28.083 26.739 -18.396 1.00 44.72 532 ASP A C 1
ATOM 4277 O O . ASP A 1 532 ? -28.664 26.064 -19.245 1.00 44.72 532 ASP A O 1
ATOM 4281 N N . LYS A 1 533 ? -26.915 26.374 -17.861 1.00 37.38 533 LYS A N 1
ATOM 4282 C CA . LYS A 1 533 ? -26.514 24.980 -17.628 1.00 37.38 533 LYS A CA 1
ATOM 4283 C C . LYS A 1 533 ? -25.687 24.945 -16.351 1.00 37.38 533 LYS A C 1
ATOM 4285 O O . LYS A 1 533 ? -24.768 25.742 -16.186 1.00 37.38 533 LYS A O 1
ATOM 4290 N N . SER A 1 534 ? -26.012 24.016 -15.457 1.00 37.12 534 SER A N 1
ATOM 4291 C CA . SER A 1 534 ? -25.219 23.655 -14.283 1.00 37.12 534 SER A CA 1
ATOM 4292 C C . SER A 1 534 ? -23.846 23.128 -14.722 1.00 37.12 534 SER A C 1
ATOM 4294 O O . SER A 1 534 ? -23.617 21.922 -14.798 1.00 37.12 534 SER A O 1
ATOM 4296 N N . LEU A 1 535 ? -22.941 24.035 -15.081 1.00 37.09 535 LEU A N 1
ATOM 4297 C CA . LEU A 1 535 ? -21.530 23.744 -15.275 1.00 37.09 535 LEU A CA 1
ATOM 4298 C C . LEU A 1 535 ? -20.955 23.366 -13.910 1.00 37.09 535 LEU A C 1
ATOM 4300 O O . LEU A 1 535 ? -21.033 24.138 -12.955 1.00 37.09 535 LEU A O 1
ATOM 4304 N N . CYS A 1 536 ? -20.418 22.150 -13.813 1.00 40.31 536 CYS A N 1
ATOM 4305 C CA . CYS A 1 536 ? -19.690 21.689 -12.638 1.00 40.31 536 CYS A CA 1
ATOM 4306 C C . CYS A 1 536 ? -18.646 22.741 -12.237 1.00 40.31 536 CYS A C 1
ATOM 4308 O O . CYS A 1 536 ? -17.797 23.118 -13.047 1.00 40.31 536 CYS A O 1
ATOM 4310 N N . SER A 1 537 ? -18.673 23.168 -10.971 1.00 39.44 537 SER A N 1
ATOM 4311 C CA . SER A 1 537 ? -17.725 24.127 -10.376 1.00 39.44 537 SER A CA 1
ATOM 4312 C C . SER A 1 537 ? -16.253 23.686 -10.447 1.00 39.44 537 SER A C 1
ATOM 4314 O O . SER A 1 537 ? -15.360 24.455 -10.107 1.00 39.44 537 SER A O 1
ATOM 4316 N N . CYS A 1 538 ? -15.990 22.471 -10.934 1.00 39.34 538 CYS A N 1
ATOM 4317 C CA . CYS A 1 538 ? -14.666 21.941 -11.223 1.00 39.34 538 CYS A CA 1
ATOM 4318 C C . CYS A 1 538 ? -13.947 22.642 -12.398 1.00 39.34 538 CYS A C 1
ATOM 4320 O O . CYS A 1 538 ? -12.721 22.589 -12.455 1.00 39.34 538 CYS A O 1
ATOM 4322 N N . HIS A 1 539 ? -14.651 23.343 -13.302 1.00 39.56 539 HIS A N 1
ATOM 4323 C CA . HIS A 1 539 ? -14.009 24.003 -14.456 1.00 39.56 539 HIS A CA 1
ATOM 4324 C C . HIS A 1 539 ? -12.977 25.074 -14.051 1.00 39.56 539 HIS A C 1
ATOM 4326 O O . HIS A 1 539 ? -11.876 25.098 -14.594 1.00 39.56 539 HIS A O 1
ATOM 4332 N N . GLY A 1 540 ? -13.287 25.906 -13.049 1.00 37.22 540 GLY A N 1
ATOM 4333 C CA . GLY A 1 540 ? -12.413 27.021 -12.659 1.00 37.22 540 GLY A CA 1
ATOM 4334 C C . GLY A 1 540 ? -11.137 26.610 -11.912 1.00 37.22 540 GLY A C 1
ATOM 4335 O O . GLY A 1 540 ? -10.138 27.317 -11.985 1.00 37.22 540 GLY A O 1
ATOM 4336 N N . ILE A 1 541 ? -11.143 25.468 -11.211 1.00 37.56 541 ILE A N 1
ATOM 4337 C CA . ILE A 1 541 ? -9.968 24.960 -10.475 1.00 37.56 541 ILE A CA 1
ATOM 4338 C C . ILE A 1 541 ? -9.036 24.179 -11.413 1.00 37.56 541 ILE A C 1
ATOM 4340 O O . ILE A 1 541 ? -7.817 24.322 -11.319 1.00 37.56 541 ILE A O 1
ATOM 4344 N N . VAL A 1 542 ? -9.595 23.411 -12.356 1.00 38.62 542 VAL A N 1
ATOM 4345 C CA . VAL A 1 542 ? -8.812 22.643 -13.337 1.00 38.62 542 VAL A CA 1
ATOM 4346 C C . VAL A 1 542 ? -8.095 23.568 -14.330 1.00 38.62 542 VAL A C 1
ATOM 4348 O O . VAL A 1 542 ? -6.934 23.314 -14.641 1.00 38.62 542 VAL A O 1
ATOM 4351 N N . GLU A 1 543 ? -8.704 24.684 -14.755 1.00 36.38 543 GLU A N 1
ATOM 4352 C CA . GLU A 1 543 ? -8.023 25.693 -15.594 1.00 36.38 543 GLU A CA 1
ATOM 4353 C C . GLU A 1 543 ? -6.877 26.421 -14.867 1.00 36.38 543 GLU A C 1
ATOM 4355 O O . GLU A 1 543 ? -5.884 26.775 -15.498 1.00 36.38 543 GLU A O 1
ATOM 4360 N N . TYR A 1 544 ? -6.974 26.616 -13.546 1.00 34.03 544 TYR A N 1
ATOM 4361 C CA . TYR A 1 544 ? -5.956 27.325 -12.754 1.00 34.03 544 TYR A CA 1
ATOM 4362 C C . TYR A 1 544 ? -4.800 26.432 -12.269 1.00 34.03 544 TYR A C 1
ATOM 4364 O O . TYR A 1 544 ? -3.699 26.936 -12.044 1.00 34.03 544 TYR A O 1
ATOM 4372 N N . LEU A 1 545 ? -5.029 25.125 -12.085 1.00 33.19 545 LEU A N 1
ATOM 4373 C CA . LEU A 1 545 ? -4.022 24.165 -11.597 1.00 33.19 545 LEU A CA 1
ATOM 4374 C C . LEU A 1 545 ? -3.363 23.332 -12.705 1.00 33.19 545 LEU A C 1
ATOM 4376 O O . LEU A 1 545 ? -2.350 22.684 -12.447 1.00 33.19 545 LEU A O 1
ATOM 4380 N N . CYS A 1 546 ? -3.888 23.369 -13.931 1.00 34.84 546 CYS A N 1
ATOM 4381 C CA . CYS A 1 546 ? -3.182 22.911 -15.123 1.00 34.84 546 CYS A CA 1
ATOM 4382 C C . CYS A 1 546 ? -2.619 24.116 -15.893 1.00 34.84 546 CYS A C 1
ATOM 4384 O O . CYS A 1 546 ? -3.218 24.514 -16.894 1.00 34.84 546 CYS A O 1
ATOM 4386 N N . PRO A 1 547 ? -1.437 24.671 -15.546 1.00 33.06 547 PRO A N 1
ATOM 4387 C CA . PRO A 1 547 ? -0.640 25.279 -16.598 1.00 33.06 547 PRO A CA 1
ATOM 4388 C C . PRO A 1 547 ? -0.390 24.155 -17.597 1.00 33.06 547 PRO A C 1
ATOM 4390 O O . PRO A 1 547 ? 0.272 23.182 -17.254 1.00 33.06 547 PRO A O 1
ATOM 4393 N N . ILE A 1 548 ? -1.017 24.245 -18.771 1.00 35.38 548 ILE A N 1
ATOM 4394 C CA . ILE A 1 548 ? -0.908 23.298 -19.881 1.00 35.38 548 ILE A CA 1
ATOM 4395 C C . ILE A 1 548 ? 0.561 22.864 -19.978 1.00 35.38 548 ILE A C 1
ATOM 4397 O O . ILE A 1 548 ? 1.375 23.649 -20.471 1.00 35.38 548 ILE A O 1
ATOM 4401 N N . PRO A 1 549 ? 0.963 21.648 -19.551 1.00 35.97 549 PRO A N 1
ATOM 4402 C CA . PRO A 1 549 ? 2.271 21.163 -19.903 1.00 35.97 549 PRO A CA 1
ATOM 4403 C C . PRO A 1 549 ? 2.121 20.632 -21.322 1.00 35.97 549 PRO A C 1
ATOM 4405 O O . PRO A 1 549 ? 2.214 19.439 -21.586 1.00 35.97 549 PRO A O 1
ATOM 4408 N N . SER A 1 550 ? 1.964 21.539 -22.287 1.00 36.12 550 SER A N 1
ATOM 4409 C CA . SER A 1 550 ? 2.582 21.325 -23.584 1.00 36.12 550 SER A CA 1
ATOM 4410 C C . SER A 1 550 ? 4.074 21.525 -23.362 1.00 36.12 550 SER A C 1
ATOM 4412 O O . SER A 1 550 ? 4.678 22.451 -23.898 1.00 36.12 550 SER A O 1
ATOM 4414 N N . LEU A 1 551 ? 4.684 20.680 -22.527 1.00 36.94 551 LEU A N 1
ATOM 4415 C CA . LEU A 1 551 ? 6.123 20.611 -22.397 1.00 36.94 551 LEU A CA 1
ATOM 4416 C C . LEU A 1 551 ? 6.598 19.886 -23.655 1.00 36.94 551 LEU A C 1
ATOM 4418 O O . LEU A 1 551 ? 7.030 18.738 -23.643 1.00 36.94 551 LEU A O 1
ATOM 4422 N N . LYS A 1 552 ? 6.463 20.566 -24.800 1.00 39.56 552 LYS A N 1
ATOM 4423 C CA . LYS A 1 552 ? 7.314 20.290 -25.939 1.00 39.56 552 LYS A CA 1
ATOM 4424 C C . LYS A 1 552 ? 8.708 20.520 -25.384 1.00 39.56 552 LYS A C 1
ATOM 4426 O O . LYS A 1 552 ? 9.088 21.665 -25.152 1.00 39.56 552 LYS A O 1
ATOM 4431 N N . LEU A 1 553 ? 9.467 19.443 -25.197 1.00 35.72 553 LEU A N 1
ATOM 4432 C CA . LEU A 1 553 ? 10.896 19.473 -24.869 1.00 35.72 553 LEU A CA 1
ATOM 4433 C C . LEU A 1 553 ? 11.650 20.519 -25.731 1.00 35.72 553 LEU A C 1
ATOM 4435 O O . LEU A 1 553 ? 12.647 21.085 -25.307 1.00 35.72 553 LEU A O 1
ATOM 4439 N N . ALA A 1 554 ? 11.108 20.846 -26.913 1.00 35.16 554 ALA A N 1
ATOM 4440 C CA . ALA A 1 554 ? 11.532 21.929 -27.791 1.00 35.16 554 ALA A CA 1
ATOM 4441 C C . ALA A 1 554 ? 11.638 23.336 -27.153 1.00 35.16 554 ALA A C 1
ATOM 4443 O O . ALA A 1 554 ? 12.517 24.081 -27.578 1.00 35.16 554 ALA A O 1
ATOM 4444 N N . GLN A 1 555 ? 10.804 23.720 -26.175 1.00 34.16 555 GLN A N 1
ATOM 4445 C CA . GLN A 1 555 ? 10.831 25.081 -25.601 1.00 34.16 555 GLN A CA 1
ATOM 4446 C C . GLN A 1 555 ? 11.840 25.242 -24.454 1.00 34.16 555 GLN A C 1
ATOM 4448 O O . GLN A 1 555 ? 12.483 26.281 -24.370 1.00 34.16 555 GLN A O 1
ATOM 4453 N N . LEU A 1 556 ? 12.080 24.206 -23.642 1.00 34.84 556 LEU A N 1
ATOM 4454 C CA . LEU A 1 556 ? 13.193 24.213 -22.675 1.00 34.84 556 LEU A CA 1
ATOM 4455 C C . LEU A 1 556 ? 14.559 24.100 -23.372 1.00 34.84 556 LEU A C 1
ATOM 4457 O O . LEU A 1 556 ? 15.531 24.670 -22.892 1.00 34.84 556 LEU A O 1
ATOM 4461 N N . THR A 1 557 ? 14.623 23.478 -24.558 1.00 36.91 557 THR A N 1
ATOM 4462 C CA . THR A 1 557 ? 15.834 23.492 -25.400 1.00 36.91 557 THR A CA 1
ATOM 4463 C C . THR A 1 557 ? 16.106 24.826 -26.102 1.00 36.91 557 THR A C 1
ATOM 4465 O O . THR A 1 557 ? 17.047 24.878 -26.873 1.00 36.91 557 THR A O 1
ATOM 4468 N N . GLN A 1 558 ? 15.312 25.889 -25.918 1.00 40.28 558 GLN A N 1
ATOM 4469 C CA . GLN A 1 558 ? 15.708 27.221 -26.417 1.00 40.28 558 GLN A CA 1
ATOM 4470 C C . GLN A 1 558 ? 16.697 27.929 -25.479 1.00 40.28 558 GLN A C 1
ATOM 4472 O O . GLN A 1 558 ? 17.398 28.830 -25.922 1.00 40.28 558 GLN A O 1
ATOM 4477 N N . ASN A 1 559 ? 16.833 27.450 -24.238 1.00 41.16 559 ASN A N 1
ATOM 4478 C CA . ASN A 1 559 ? 17.956 27.767 -23.356 1.00 41.16 559 ASN A CA 1
ATOM 4479 C C . ASN A 1 559 ? 18.988 26.627 -23.456 1.00 41.16 559 ASN A C 1
ATOM 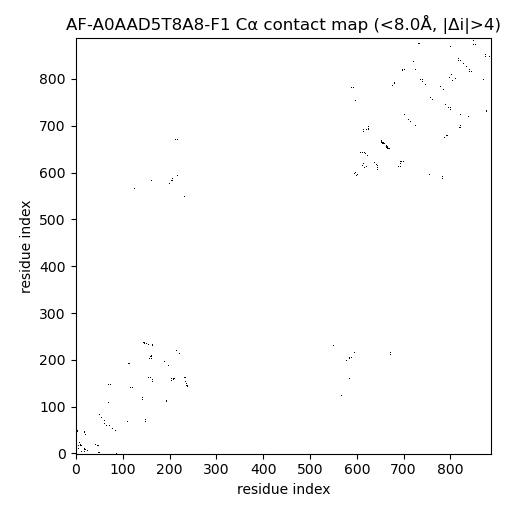4481 O O . ASN A 1 559 ? 19.168 25.848 -22.523 1.00 41.16 559 ASN A O 1
ATOM 4485 N N . THR A 1 560 ? 19.591 26.464 -24.638 1.00 41.12 560 THR A N 1
ATOM 4486 C CA . THR A 1 560 ? 20.507 25.358 -24.987 1.00 41.12 560 THR A CA 1
ATOM 4487 C C . THR A 1 560 ? 21.767 25.295 -24.120 1.00 41.12 560 THR A C 1
ATOM 4489 O O . THR A 1 560 ? 22.271 24.204 -23.877 1.00 41.12 560 THR A O 1
ATOM 4492 N N . GLU A 1 561 ? 22.243 26.417 -23.581 1.00 47.31 561 GLU A N 1
ATOM 4493 C CA . GLU A 1 561 ? 23.557 26.480 -22.917 1.00 47.31 561 GLU A CA 1
ATOM 4494 C C . GLU A 1 561 ? 23.632 25.755 -21.559 1.00 47.31 561 GLU A C 1
ATOM 4496 O O . GLU A 1 561 ? 24.721 25.415 -21.112 1.00 47.31 561 GLU A O 1
ATOM 4501 N N . LEU A 1 562 ? 22.498 25.472 -20.903 1.00 47.28 562 LEU A N 1
ATOM 4502 C CA . LEU A 1 562 ? 22.468 24.800 -19.590 1.00 47.28 562 LEU A CA 1
ATOM 4503 C C . LEU A 1 562 ? 22.212 23.285 -19.658 1.00 47.28 562 LEU A C 1
ATOM 4505 O O . LEU A 1 562 ? 22.370 22.601 -18.649 1.00 47.28 562 LEU A O 1
ATOM 4509 N N . LEU A 1 563 ? 21.795 22.754 -20.814 1.00 46.06 563 LEU A N 1
ATOM 4510 C CA . LEU A 1 563 ? 21.423 21.338 -20.974 1.00 46.06 563 LEU A CA 1
ATOM 4511 C C . LEU A 1 563 ? 22.378 20.550 -21.878 1.00 46.06 563 LEU A C 1
ATOM 4513 O O . LEU A 1 563 ? 22.347 19.316 -21.845 1.00 46.06 563 LEU A O 1
ATOM 4517 N N . GLU A 1 564 ? 23.239 21.225 -22.644 1.00 44.19 564 GLU A N 1
ATOM 4518 C CA . GLU A 1 564 ? 24.335 20.603 -23.393 1.00 44.19 564 GLU A CA 1
ATOM 4519 C C . GLU A 1 564 ? 25.362 20.000 -22.414 1.00 44.19 564 GLU A C 1
ATOM 4521 O O . GLU A 1 564 ? 26.289 20.661 -21.961 1.00 44.19 564 GLU A O 1
ATOM 4526 N N . GLY A 1 565 ? 25.156 18.733 -22.036 1.00 53.25 565 GLY A N 1
ATOM 4527 C CA . GLY A 1 565 ? 26.005 17.990 -21.094 1.00 53.25 565 GLY A CA 1
ATOM 4528 C C . GLY A 1 565 ? 25.267 17.346 -19.916 1.00 53.25 565 GLY A C 1
ATOM 4529 O O . GLY A 1 565 ? 25.893 16.669 -19.106 1.00 53.25 565 GLY A O 1
ATOM 4530 N N . SER A 1 566 ? 23.949 17.534 -19.802 1.00 53.44 566 SER A N 1
ATOM 4531 C CA . SER A 1 566 ? 23.150 16.831 -18.788 1.00 53.44 566 SER A CA 1
ATOM 4532 C C . SER A 1 566 ? 22.922 15.368 -19.184 1.00 53.44 566 SER A C 1
ATOM 4534 O O . SER A 1 566 ? 22.514 15.092 -20.313 1.00 53.44 566 SER A O 1
ATOM 4536 N N . SER A 1 567 ? 23.205 14.440 -18.262 1.00 70.38 567 SER A N 1
ATOM 4537 C CA . SER A 1 567 ? 23.094 13.003 -18.527 1.00 70.38 567 SER A CA 1
ATOM 4538 C C . SER A 1 567 ? 21.652 12.579 -18.806 1.00 70.38 567 SER A C 1
ATOM 4540 O O . SER A 1 567 ? 20.697 13.212 -18.335 1.00 70.38 567 SER A O 1
ATOM 4542 N N . LEU A 1 568 ? 21.478 11.478 -19.546 1.00 71.12 568 LEU A N 1
ATOM 4543 C CA . LEU A 1 568 ? 20.154 10.909 -19.832 1.00 71.12 568 LEU A CA 1
ATOM 4544 C C . LEU A 1 568 ? 19.335 10.673 -18.546 1.00 71.12 568 LEU A C 1
ATOM 4546 O O . LEU A 1 568 ? 18.120 10.881 -18.544 1.00 71.12 568 LEU A O 1
ATOM 4550 N N . ASP A 1 569 ? 20.007 10.305 -17.455 1.00 65.81 569 ASP A N 1
ATOM 4551 C CA . ASP A 1 569 ? 19.417 10.083 -16.130 1.00 65.81 569 ASP A CA 1
ATOM 4552 C C . ASP A 1 569 ? 18.773 11.348 -15.571 1.00 65.81 569 ASP A C 1
ATOM 4554 O O . ASP A 1 569 ? 17.603 11.331 -15.192 1.00 65.81 569 ASP A O 1
ATOM 4558 N N . ILE A 1 570 ? 19.499 12.471 -15.602 1.00 69.56 570 ILE A N 1
ATOM 4559 C CA . ILE A 1 570 ? 19.004 13.765 -15.118 1.00 69.56 570 ILE A CA 1
ATOM 4560 C C . ILE A 1 570 ? 17.808 14.214 -15.961 1.00 69.56 570 ILE A C 1
ATOM 4562 O O . ILE A 1 570 ? 16.825 14.725 -15.428 1.00 69.56 570 ILE A O 1
ATOM 4566 N N . LEU A 1 571 ? 17.845 13.996 -17.277 1.00 70.31 571 LEU A N 1
ATOM 4567 C CA . LEU A 1 571 ? 16.733 14.341 -18.162 1.00 70.31 571 LEU A CA 1
ATOM 4568 C C . LEU A 1 571 ? 15.480 13.509 -17.863 1.00 70.31 571 LEU A C 1
ATOM 4570 O O . LEU A 1 571 ? 14.385 14.075 -17.774 1.00 70.31 571 LEU A O 1
ATOM 4574 N N . LEU A 1 572 ? 15.617 12.193 -17.683 1.00 71.31 572 LEU A N 1
ATOM 4575 C CA . LEU A 1 572 ? 14.503 11.311 -17.324 1.00 71.31 572 LEU A CA 1
ATOM 4576 C C . LEU A 1 572 ? 13.946 11.660 -15.936 1.00 71.31 572 LEU A C 1
ATOM 4578 O O . LEU A 1 572 ? 12.732 11.822 -15.785 1.00 71.31 572 LEU A O 1
ATOM 4582 N N . GLU A 1 573 ? 14.813 11.868 -14.948 1.00 71.00 573 GLU A N 1
ATOM 4583 C CA . GLU A 1 573 ? 14.425 12.242 -13.587 1.00 71.00 573 GLU A CA 1
ATOM 4584 C C . GLU A 1 573 ? 13.784 13.637 -13.526 1.00 71.00 573 GLU A C 1
ATOM 4586 O O . GLU A 1 573 ? 12.808 13.863 -12.816 1.00 71.00 573 GLU A O 1
ATOM 4591 N N . MET A 1 574 ? 14.254 14.612 -14.298 1.00 69.06 574 MET A N 1
ATOM 4592 C CA . MET A 1 574 ? 13.672 15.952 -14.243 1.00 69.06 574 MET A CA 1
ATOM 4593 C C . MET A 1 574 ? 12.371 16.076 -15.032 1.00 69.06 574 MET A C 1
ATOM 4595 O O . MET A 1 574 ? 11.519 16.874 -14.645 1.00 69.06 574 MET A O 1
ATOM 4599 N N . THR A 1 575 ? 12.199 15.336 -16.130 1.00 71.88 575 THR A N 1
ATOM 4600 C CA . THR A 1 575 ? 11.056 15.542 -17.038 1.00 71.88 575 THR A CA 1
ATOM 4601 C C . THR A 1 575 ? 9.959 14.504 -16.859 1.00 71.88 575 THR A C 1
ATOM 4603 O O . THR A 1 575 ? 8.811 14.880 -16.620 1.00 71.88 575 THR A O 1
ATOM 4606 N N . LEU A 1 576 ? 10.291 13.210 -16.919 1.00 74.19 576 LEU A N 1
ATOM 4607 C CA . LEU A 1 576 ? 9.312 12.131 -16.811 1.00 74.19 576 LEU A CA 1
ATOM 4608 C C . LEU A 1 576 ? 8.742 12.069 -15.394 1.00 74.19 576 LEU A C 1
ATOM 4610 O O . LEU A 1 576 ? 7.526 12.110 -15.221 1.00 74.19 576 LEU A O 1
ATOM 4614 N N . TYR A 1 577 ? 9.614 12.035 -14.384 1.00 79.38 577 TYR A N 1
ATOM 4615 C CA . TYR A 1 577 ? 9.194 11.931 -12.986 1.00 79.38 577 TYR A CA 1
ATOM 4616 C C . TYR A 1 577 ? 8.377 13.149 -12.543 1.00 79.38 577 TYR A C 1
ATOM 4618 O O . TYR A 1 577 ? 7.307 12.975 -11.965 1.00 79.38 577 TYR A O 1
ATOM 4626 N N . LYS A 1 578 ? 8.810 14.381 -12.858 1.00 77.50 578 LYS A N 1
ATOM 4627 C CA . LYS A 1 578 ? 8.031 15.583 -12.508 1.00 77.50 578 LYS A CA 1
ATOM 4628 C C . LYS A 1 578 ? 6.681 15.615 -13.219 1.00 77.50 578 LYS A C 1
ATOM 4630 O O . LYS A 1 578 ? 5.673 15.848 -12.562 1.00 77.50 578 LYS A O 1
ATOM 4635 N N . ALA A 1 579 ? 6.638 15.367 -14.531 1.00 74.88 579 ALA A N 1
ATOM 4636 C CA . ALA A 1 579 ? 5.388 15.426 -15.289 1.00 74.88 579 ALA A CA 1
ATOM 4637 C C . ALA A 1 579 ? 4.375 14.378 -14.808 1.00 74.88 579 ALA A C 1
ATOM 4639 O O . ALA A 1 579 ? 3.203 14.696 -14.603 1.00 74.88 579 ALA A O 1
ATOM 4640 N N . VAL A 1 580 ? 4.837 13.144 -14.592 1.00 78.75 580 VAL A N 1
ATOM 4641 C CA . VAL A 1 580 ? 3.995 12.062 -14.086 1.00 78.75 580 VAL A CA 1
ATOM 4642 C C . VAL A 1 580 ? 3.543 12.361 -12.660 1.00 78.75 580 VAL A C 1
ATOM 4644 O O . VAL A 1 580 ? 2.344 12.326 -12.425 1.00 78.75 580 VAL A O 1
ATOM 4647 N N . ASN A 1 581 ? 4.432 12.735 -11.734 1.00 82.00 581 ASN A N 1
ATOM 4648 C CA . ASN A 1 581 ? 4.029 13.004 -10.348 1.00 82.00 581 ASN A CA 1
ATOM 4649 C C . ASN A 1 581 ? 3.058 14.178 -10.221 1.00 82.00 581 ASN A C 1
ATOM 4651 O O . ASN A 1 581 ? 2.065 14.046 -9.519 1.00 82.00 581 ASN A O 1
ATOM 4655 N N . ILE A 1 582 ? 3.267 15.278 -10.951 1.00 81.50 582 ILE A N 1
ATOM 4656 C CA . ILE A 1 582 ? 2.317 16.404 -10.955 1.00 81.50 582 ILE A CA 1
ATOM 4657 C C . ILE A 1 582 ? 0.924 15.927 -11.380 1.00 81.50 582 ILE A C 1
ATOM 4659 O O . ILE A 1 582 ? -0.087 16.307 -10.786 1.00 81.50 582 ILE A O 1
ATOM 4663 N N . ARG A 1 583 ? 0.856 15.077 -12.410 1.00 83.19 583 ARG A N 1
ATOM 4664 C CA . ARG A 1 583 ? -0.416 14.531 -12.881 1.00 83.19 583 ARG A CA 1
ATOM 4665 C C . ARG A 1 583 ? -1.005 13.522 -11.895 1.00 83.19 583 ARG A C 1
ATOM 4667 O O . ARG A 1 583 ? -2.216 13.541 -11.691 1.00 83.19 583 ARG A O 1
ATOM 4674 N N . CYS A 1 584 ? -0.174 12.693 -11.272 1.00 86.62 584 CYS A N 1
ATOM 4675 C CA . CYS A 1 584 ? -0.573 11.762 -10.224 1.00 86.62 584 CYS A CA 1
ATOM 4676 C C . CYS A 1 584 ? -1.200 12.489 -9.028 1.00 86.62 584 CYS A C 1
ATOM 4678 O O . CYS A 1 584 ? -2.303 12.149 -8.597 1.00 86.62 584 CYS A O 1
ATOM 4680 N N . ASP A 1 585 ? -0.539 13.541 -8.548 1.00 85.75 585 ASP A N 1
ATOM 4681 C CA . ASP A 1 585 ? -1.000 14.367 -7.434 1.00 85.75 585 ASP A CA 1
ATOM 4682 C C . ASP A 1 585 ? -2.326 15.052 -7.771 1.00 85.75 585 ASP A C 1
ATOM 4684 O O . ASP A 1 585 ? -3.256 15.043 -6.963 1.00 85.75 585 ASP A O 1
ATOM 4688 N N . LEU A 1 586 ? -2.452 15.588 -8.991 1.00 85.69 586 LEU A N 1
ATOM 4689 C CA . LEU A 1 586 ? -3.697 16.180 -9.476 1.00 85.69 586 LEU A CA 1
ATOM 4690 C C . LEU A 1 586 ? -4.840 15.157 -9.488 1.00 85.69 586 LEU A C 1
ATOM 4692 O O . LEU A 1 586 ? -5.912 15.437 -8.965 1.00 85.69 586 LEU A O 1
ATOM 4696 N N . ILE A 1 587 ? -4.620 13.966 -10.051 1.00 87.56 587 ILE A N 1
ATOM 4697 C CA . ILE A 1 587 ? -5.629 12.899 -10.101 1.00 87.56 587 ILE A CA 1
ATOM 4698 C C . ILE A 1 587 ? -6.039 12.475 -8.688 1.00 87.56 587 ILE A C 1
ATOM 4700 O O . ILE A 1 587 ? -7.232 12.385 -8.395 1.00 87.56 587 ILE A O 1
ATOM 4704 N N . SER A 1 588 ? -5.065 12.228 -7.809 1.00 90.88 588 SER A N 1
ATOM 4705 C CA . SER A 1 588 ? -5.285 11.828 -6.413 1.00 90.88 588 SER A CA 1
ATOM 4706 C C . SER A 1 588 ? -6.103 12.888 -5.662 1.00 90.88 588 SER A C 1
ATOM 4708 O O . SER A 1 588 ? -7.060 12.563 -4.955 1.00 90.88 588 SER A O 1
ATOM 4710 N N . ARG A 1 589 ? -5.785 14.171 -5.874 1.00 89.56 589 ARG A N 1
ATOM 4711 C CA . ARG A 1 589 ? -6.499 15.308 -5.287 1.00 89.56 589 ARG A CA 1
ATOM 4712 C C . ARG A 1 589 ? -7.922 15.450 -5.821 1.00 89.56 589 ARG A C 1
ATOM 4714 O O . ARG A 1 589 ? -8.845 15.560 -5.021 1.00 89.56 589 ARG A O 1
ATOM 4721 N N . GLU A 1 590 ? -8.124 15.424 -7.135 1.00 89.81 590 GLU A N 1
ATOM 4722 C CA . GLU A 1 590 ? -9.463 15.527 -7.734 1.00 89.81 590 GLU A CA 1
ATOM 4723 C C . GLU A 1 590 ? -10.352 14.342 -7.327 1.00 89.81 590 GLU A C 1
ATOM 4725 O O . GLU A 1 590 ? -11.530 14.518 -7.026 1.00 89.81 590 GLU A O 1
ATOM 4730 N N . THR A 1 591 ? -9.774 13.143 -7.198 1.00 92.56 591 THR A N 1
ATOM 4731 C CA . THR A 1 591 ? -10.484 11.966 -6.667 1.00 92.56 591 THR A CA 1
ATOM 4732 C C . THR A 1 591 ? -10.954 12.184 -5.239 1.00 92.56 591 THR A C 1
ATOM 4734 O O . THR A 1 591 ? -12.120 11.940 -4.925 1.00 92.56 591 THR A O 1
ATOM 4737 N N . LEU A 1 592 ? -10.078 12.709 -4.381 1.00 93.62 592 LEU A N 1
ATOM 4738 C CA . LEU A 1 592 ? -10.440 13.061 -3.015 1.00 93.62 592 LEU A CA 1
ATOM 4739 C C . LEU A 1 592 ? -11.550 14.129 -2.975 1.00 93.62 592 LEU A C 1
ATOM 4741 O O . LEU A 1 592 ? -12.484 14.008 -2.181 1.00 93.62 592 LEU A O 1
ATOM 4745 N N . LEU A 1 593 ? -11.493 15.141 -3.845 1.00 90.69 593 LEU A N 1
ATOM 4746 C CA . LEU A 1 593 ? -12.527 16.177 -3.934 1.00 90.69 593 LEU A CA 1
ATOM 4747 C C . LEU A 1 593 ? -13.890 15.601 -4.334 1.00 90.69 593 LEU A C 1
ATOM 4749 O O . LEU A 1 593 ? -14.893 15.942 -3.707 1.00 90.69 593 LEU A O 1
ATOM 4753 N N . VAL A 1 594 ? -13.933 14.695 -5.316 1.00 93.19 594 VAL A N 1
ATOM 4754 C CA . VAL A 1 594 ? -15.164 13.982 -5.701 1.00 93.19 594 VAL A CA 1
ATOM 4755 C C . VAL A 1 594 ? -15.704 13.161 -4.529 1.00 93.19 594 VAL A C 1
ATOM 4757 O O . VAL A 1 594 ? -16.901 13.202 -4.250 1.00 93.19 594 VAL A O 1
ATOM 4760 N N . PHE A 1 595 ? -14.843 12.459 -3.787 1.00 94.19 595 PHE A N 1
ATOM 4761 C CA . PHE A 1 595 ? -15.281 11.652 -2.642 1.00 94.19 595 PHE A CA 1
ATOM 4762 C C . PHE A 1 595 ? -15.905 12.503 -1.539 1.00 94.19 595 PHE A C 1
ATOM 4764 O O . PHE A 1 595 ? -16.915 12.124 -0.947 1.00 94.19 595 PHE A O 1
ATOM 4771 N N . ILE A 1 596 ? -15.324 13.665 -1.265 1.00 92.62 596 ILE A N 1
ATOM 4772 C CA . ILE A 1 596 ? -15.840 14.577 -0.249 1.00 92.62 596 ILE A CA 1
ATOM 4773 C C . ILE A 1 596 ? -17.145 15.221 -0.714 1.00 92.62 596 ILE A C 1
ATOM 4775 O O . ILE A 1 596 ? -18.158 15.108 -0.026 1.00 92.62 596 ILE A O 1
ATOM 4779 N N . ARG A 1 597 ? -17.141 15.854 -1.892 1.00 90.12 597 ARG A N 1
ATOM 4780 C CA . ARG A 1 597 ? -18.272 16.650 -2.382 1.00 90.12 597 ARG A CA 1
ATOM 4781 C C . ARG A 1 597 ? -19.472 15.787 -2.760 1.00 90.12 597 ARG A C 1
ATOM 4783 O O . ARG A 1 597 ? -20.591 16.081 -2.346 1.00 90.12 597 ARG A O 1
ATOM 4790 N N . ASP A 1 598 ? -19.235 14.739 -3.545 1.00 92.00 598 ASP A N 1
ATOM 4791 C CA . ASP A 1 598 ? -20.306 13.990 -4.207 1.00 92.00 598 ASP A CA 1
ATOM 4792 C C . ASP A 1 598 ? -20.706 12.753 -3.389 1.00 92.00 598 ASP A C 1
ATOM 4794 O O . ASP A 1 598 ? -21.889 12.429 -3.291 1.00 92.00 598 ASP A O 1
ATOM 4798 N N . LEU A 1 599 ? -19.736 12.094 -2.741 1.00 91.19 599 LEU A N 1
ATOM 4799 C CA . LEU A 1 599 ? -19.959 10.852 -1.983 1.00 91.19 599 LEU A CA 1
ATOM 4800 C C . LEU A 1 599 ? -20.015 11.049 -0.465 1.00 91.19 599 LEU A C 1
ATOM 4802 O O . LEU A 1 599 ? -20.212 10.081 0.266 1.00 91.19 599 LEU A O 1
ATOM 4806 N N . LYS A 1 600 ? -19.872 12.291 0.019 1.00 94.19 600 LYS A N 1
ATOM 4807 C CA . LYS A 1 600 ? -19.945 12.640 1.445 1.00 94.19 600 LYS A CA 1
ATOM 4808 C C . LYS A 1 600 ? -19.012 11.787 2.314 1.00 94.19 600 LYS A C 1
ATOM 4810 O O . LYS A 1 600 ? -19.413 11.317 3.380 1.00 94.19 600 LYS A O 1
ATOM 4815 N N . LEU A 1 601 ? -17.767 11.607 1.868 1.00 94.38 601 LEU A N 1
ATOM 4816 C CA . LEU A 1 601 ? -16.750 10.756 2.499 1.00 94.38 601 LEU A CA 1
ATOM 4817 C C . LEU A 1 601 ? -16.670 10.899 4.026 1.00 94.38 601 LEU A C 1
ATOM 4819 O O . LEU A 1 601 ? -16.598 9.896 4.737 1.00 94.38 601 LEU A O 1
ATOM 4823 N N . GLN A 1 602 ? -16.704 12.131 4.541 1.00 94.81 602 GLN A N 1
ATOM 4824 C CA . GLN A 1 602 ? -16.649 12.380 5.979 1.00 94.81 602 GLN A CA 1
ATOM 4825 C C . GLN A 1 602 ? -17.817 11.715 6.718 1.00 94.81 602 GLN A C 1
ATOM 4827 O O . GLN A 1 602 ? -17.607 11.079 7.749 1.00 94.81 602 GLN A O 1
ATOM 4832 N N . ASN A 1 603 ? -19.038 11.820 6.188 1.00 93.62 603 ASN A N 1
ATOM 4833 C CA . ASN A 1 603 ? -20.225 11.239 6.813 1.00 93.62 603 ASN A CA 1
ATOM 4834 C C . ASN A 1 603 ? -20.141 9.712 6.869 1.00 93.62 603 ASN A C 1
ATOM 4836 O O . ASN A 1 603 ? -20.511 9.127 7.885 1.00 93.62 603 ASN A O 1
ATOM 4840 N N . GLU A 1 604 ? -19.619 9.082 5.815 1.00 93.00 604 GLU A N 1
ATOM 4841 C CA . GLU A 1 604 ? -19.408 7.634 5.786 1.00 93.00 604 GLU A CA 1
ATOM 4842 C C . GLU A 1 604 ? -18.348 7.197 6.801 1.00 93.00 604 GLU A C 1
ATOM 4844 O O . GLU A 1 604 ? -18.594 6.288 7.591 1.00 93.00 604 GLU A O 1
ATOM 4849 N N . LEU A 1 605 ? -17.203 7.885 6.873 1.00 95.06 605 LEU A N 1
ATOM 4850 C CA . LEU A 1 605 ? -16.169 7.569 7.865 1.00 95.06 605 LEU A CA 1
ATOM 4851 C C . LEU A 1 605 ? -16.662 7.799 9.302 1.00 95.06 605 LEU A C 1
ATOM 4853 O O . LEU A 1 605 ? -16.428 6.959 10.168 1.00 95.06 605 LEU A O 1
ATOM 4857 N N . VAL A 1 606 ? -17.399 8.883 9.566 1.00 94.81 606 VAL A N 1
ATOM 4858 C CA . VAL A 1 606 ? -18.035 9.124 10.874 1.00 94.81 606 VAL A CA 1
ATOM 4859 C C . VAL A 1 606 ? -19.011 8.003 11.222 1.00 94.81 606 VAL A C 1
ATOM 4861 O O . VAL A 1 606 ? -19.045 7.560 12.368 1.00 94.81 606 VAL A O 1
ATOM 4864 N N . MET A 1 607 ? -19.793 7.532 10.253 1.00 92.25 607 MET A N 1
ATOM 4865 C CA . MET A 1 607 ? -20.751 6.445 10.442 1.00 92.25 607 MET A CA 1
ATOM 4866 C C . MET A 1 607 ? -20.042 5.118 10.753 1.00 92.25 607 MET A C 1
ATOM 4868 O O . MET A 1 607 ? -20.384 4.471 11.744 1.00 92.25 607 MET A O 1
ATOM 4872 N N . VAL A 1 608 ? -18.991 4.774 9.999 1.00 93.50 608 VAL A N 1
ATOM 4873 C CA . VAL A 1 608 ? -18.126 3.611 10.269 1.00 93.50 608 VAL A CA 1
ATOM 4874 C C . VAL A 1 608 ? -17.545 3.695 11.681 1.00 93.50 608 VAL A C 1
ATOM 4876 O O . VAL A 1 608 ? -17.683 2.750 12.457 1.00 93.50 608 VAL A O 1
ATOM 4879 N N . GLY A 1 609 ? -16.984 4.847 12.060 1.00 94.81 609 GLY A N 1
ATOM 4880 C CA . GLY A 1 609 ? -16.479 5.079 13.412 1.00 94.81 609 GLY A CA 1
ATOM 4881 C C . GLY A 1 609 ? -17.558 4.880 14.481 1.00 94.81 609 GLY A C 1
ATOM 4882 O O . GLY A 1 609 ? -17.351 4.131 15.429 1.00 94.81 609 GLY A O 1
ATOM 4883 N N . LYS A 1 610 ? -18.746 5.473 14.316 1.00 93.19 610 LYS A N 1
ATOM 4884 C CA . LYS A 1 610 ? -19.856 5.320 15.274 1.00 93.19 610 LYS A CA 1
ATOM 4885 C C . LYS A 1 610 ? -20.285 3.865 15.461 1.00 93.19 610 LYS A C 1
ATOM 4887 O O . LYS A 1 610 ? -20.567 3.468 16.594 1.00 93.19 610 LYS A O 1
ATOM 4892 N N . GLY A 1 611 ? -20.319 3.092 14.374 1.00 91.38 611 GLY A N 1
ATOM 4893 C CA . GLY A 1 611 ? -20.650 1.669 14.387 1.00 91.38 611 GLY A CA 1
ATOM 4894 C C . GLY A 1 611 ? -19.608 0.829 15.122 1.00 91.38 611 GLY A C 1
ATOM 4895 O O . GLY A 1 611 ? -19.936 0.157 16.098 1.00 91.38 611 GLY A O 1
ATOM 4896 N N . PHE A 1 612 ? -18.343 0.896 14.698 1.00 95.38 612 PHE A N 1
ATOM 4897 C CA . PHE A 1 612 ? -17.273 0.080 15.283 1.00 95.38 612 PHE A CA 1
ATOM 4898 C C . PHE A 1 612 ? -16.880 0.517 16.704 1.00 95.38 612 PHE A C 1
ATOM 4900 O O . PHE A 1 612 ? -16.485 -0.321 17.508 1.00 95.38 612 PHE A O 1
ATOM 4907 N N . PHE A 1 613 ? -17.030 1.796 17.062 1.00 96.00 613 PHE A N 1
ATOM 4908 C CA . PHE A 1 613 ? -16.729 2.299 18.410 1.00 96.00 613 PHE A CA 1
ATOM 4909 C C . PHE A 1 613 ? -17.922 2.272 19.377 1.00 96.00 613 PHE A C 1
ATOM 4911 O O . PHE A 1 613 ? -17.792 2.746 20.509 1.00 96.00 613 PHE A O 1
ATOM 4918 N N . LEU A 1 614 ? -19.079 1.740 18.954 1.00 92.69 614 LEU A N 1
ATOM 4919 C CA . LEU A 1 614 ? -20.298 1.645 19.773 1.00 92.69 614 LEU A CA 1
ATOM 4920 C C . LEU A 1 614 ? -20.694 2.988 20.425 1.00 92.69 614 LEU A C 1
ATOM 4922 O O . LEU A 1 614 ? -21.062 3.067 21.604 1.00 92.69 614 LEU A O 1
ATOM 4926 N N . GLN A 1 615 ? -20.576 4.069 19.648 1.00 93.31 615 GLN A N 1
ATOM 4927 C CA . GLN A 1 615 ? -20.972 5.419 20.074 1.00 93.31 615 GLN A CA 1
ATOM 4928 C C . GLN A 1 615 ? -22.477 5.657 19.907 1.00 93.31 615 GLN A C 1
ATOM 4930 O O . GLN A 1 615 ? -23.037 6.553 20.533 1.00 93.31 615 GLN A O 1
ATOM 4935 N N . ASP A 1 616 ? -23.134 4.850 19.075 1.00 92.06 616 ASP A N 1
ATOM 4936 C CA . ASP A 1 616 ? -24.583 4.840 18.914 1.00 92.06 616 ASP A CA 1
ATOM 4937 C C . ASP A 1 616 ? -25.222 3.959 19.999 1.00 92.06 616 ASP A C 1
ATOM 4939 O O . ASP A 1 616 ? -25.023 2.740 20.019 1.00 92.06 616 ASP A O 1
ATOM 4943 N N . PHE A 1 617 ? -25.942 4.581 20.938 1.00 88.88 617 PHE A N 1
ATOM 4944 C CA . PHE A 1 617 ? -26.538 3.888 22.085 1.00 88.88 617 PHE A CA 1
ATOM 4945 C C . PHE A 1 617 ? -27.576 2.846 21.661 1.00 88.88 617 PHE A C 1
ATOM 4947 O O . PHE A 1 617 ? -27.515 1.720 22.147 1.00 88.88 617 PHE A O 1
ATOM 4954 N N . ASP A 1 618 ? -28.453 3.177 20.714 1.00 87.19 618 ASP A N 1
ATOM 4955 C CA . ASP A 1 618 ? -29.523 2.277 20.274 1.00 87.19 618 ASP A CA 1
ATOM 4956 C C . ASP A 1 618 ? -28.953 1.041 19.571 1.00 87.19 618 ASP A C 1
ATOM 4958 O O . ASP A 1 618 ? -29.371 -0.090 19.832 1.00 87.19 618 ASP A O 1
ATOM 4962 N N . PHE A 1 619 ? -27.949 1.237 18.708 1.00 87.69 619 PHE A N 1
ATOM 4963 C CA . PHE A 1 619 ? -27.241 0.128 18.072 1.00 87.69 619 PHE A CA 1
ATOM 4964 C C . PHE A 1 619 ? -26.503 -0.733 19.104 1.00 87.69 619 PHE A C 1
ATOM 4966 O O . PHE A 1 619 ? -26.561 -1.961 19.051 1.00 87.69 619 PHE A O 1
ATOM 4973 N N . THR A 1 620 ? -25.843 -0.102 20.074 1.00 89.62 620 THR A N 1
ATOM 4974 C CA . THR A 1 620 ? -25.113 -0.805 21.135 1.00 89.62 620 THR A CA 1
ATOM 4975 C C . THR A 1 620 ? -26.047 -1.666 21.981 1.00 89.62 620 THR A C 1
ATOM 4977 O O . THR A 1 620 ? -25.777 -2.851 22.184 1.00 89.62 620 THR A O 1
ATOM 4980 N N . ASP A 1 621 ? -27.170 -1.105 22.424 1.00 88.06 621 ASP A N 1
ATOM 4981 C CA . ASP A 1 621 ? -28.168 -1.812 23.224 1.00 88.06 621 ASP A CA 1
ATOM 4982 C C . ASP A 1 621 ? -28.797 -2.964 22.436 1.00 88.06 621 ASP A C 1
ATOM 4984 O O . ASP A 1 621 ? -28.998 -4.049 22.984 1.00 88.06 621 ASP A O 1
ATOM 4988 N N . TYR A 1 622 ? -29.029 -2.780 21.133 1.00 85.88 622 TYR A N 1
ATOM 4989 C CA . TYR A 1 622 ? -29.484 -3.847 20.244 1.00 85.88 622 TYR A CA 1
ATOM 4990 C C . TYR A 1 622 ? -28.497 -5.024 20.177 1.00 85.88 622 TYR A C 1
ATOM 4992 O O . TYR A 1 622 ? -28.914 -6.183 20.304 1.00 85.88 622 TYR A O 1
ATOM 5000 N N . VAL A 1 623 ? -27.197 -4.748 20.005 1.00 87.44 623 VAL A N 1
ATOM 5001 C CA . VAL A 1 623 ? -26.155 -5.788 19.951 1.00 87.44 623 VAL A CA 1
ATOM 5002 C C . VAL A 1 623 ? -26.023 -6.491 21.310 1.00 87.44 623 VAL A C 1
ATOM 5004 O O . VAL A 1 623 ? -25.984 -7.720 21.365 1.00 87.44 623 VAL A O 1
ATOM 5007 N N . ILE A 1 624 ? -26.035 -5.751 22.424 1.00 89.44 624 ILE A N 1
ATOM 5008 C CA . ILE A 1 624 ? -25.966 -6.326 23.783 1.00 89.44 624 ILE A CA 1
ATOM 5009 C C . ILE A 1 624 ? -27.210 -7.168 24.102 1.00 89.44 624 ILE A C 1
ATOM 5011 O O . ILE A 1 624 ? -27.103 -8.252 24.687 1.00 89.44 624 ILE A O 1
ATOM 5015 N N . ALA A 1 625 ? -28.398 -6.711 23.701 1.00 86.19 625 ALA A N 1
ATOM 5016 C CA . ALA A 1 625 ? -29.640 -7.462 23.858 1.00 86.19 625 ALA A CA 1
ATOM 5017 C C . ALA A 1 625 ? -29.609 -8.790 23.083 1.00 86.19 625 ALA A C 1
ATOM 5019 O O . ALA A 1 625 ? -30.162 -9.783 23.557 1.00 86.19 625 ALA A O 1
ATOM 5020 N N . HIS A 1 626 ? -28.941 -8.826 21.927 1.00 82.75 626 HIS A N 1
ATOM 5021 C CA . HIS A 1 626 ? -28.724 -10.056 21.164 1.00 82.75 626 HIS A CA 1
ATOM 5022 C C . HIS A 1 626 ? -27.764 -11.026 21.861 1.00 82.75 626 HIS A C 1
ATOM 5024 O O . HIS A 1 626 ? -28.052 -12.219 21.902 1.00 82.75 626 HIS A O 1
ATOM 5030 N N . ILE A 1 627 ? -26.668 -10.537 22.455 1.00 84.50 627 ILE A N 1
ATOM 5031 C CA . ILE A 1 627 ? -25.716 -11.388 23.201 1.00 84.50 627 ILE A CA 1
ATOM 5032 C C . ILE A 1 627 ? -26.379 -11.997 24.436 1.00 84.50 627 ILE A C 1
ATOM 5034 O O . ILE A 1 627 ? -26.234 -13.184 24.706 1.00 84.50 627 ILE A O 1
ATOM 5038 N N . SER A 1 628 ? -27.109 -11.179 25.194 1.00 81.81 628 SER A N 1
ATOM 5039 C CA . SER A 1 628 ? -27.701 -11.589 26.474 1.00 81.81 628 SER A CA 1
ATOM 5040 C C . SER A 1 628 ? -28.875 -12.566 26.334 1.00 81.81 628 SER A C 1
ATOM 5042 O O . SER A 1 628 ? -29.180 -13.294 27.276 1.00 81.81 628 SER A O 1
ATOM 5044 N N . LYS A 1 629 ? -29.538 -12.615 25.170 1.00 71.06 629 LYS A N 1
ATOM 5045 C CA . LYS A 1 629 ? -30.677 -13.504 24.890 1.00 71.06 629 LYS A CA 1
ATOM 5046 C C . LYS A 1 629 ? -30.256 -14.703 24.045 1.00 71.06 629 LYS A C 1
ATOM 5048 O O . LYS A 1 629 ? -30.811 -14.951 22.975 1.00 71.06 629 LYS A O 1
ATOM 5053 N N . THR A 1 630 ? -29.323 -15.500 24.545 1.00 56.41 630 THR A N 1
ATOM 5054 C CA . THR A 1 630 ? -29.013 -16.827 23.996 1.00 56.41 630 THR A CA 1
ATOM 5055 C C . THR A 1 630 ? -30.209 -17.778 24.190 1.00 56.41 630 THR A C 1
ATOM 5057 O O . THR A 1 630 ? -30.253 -18.582 25.113 1.00 56.41 630 THR A O 1
ATOM 5060 N N . GLY A 1 631 ? -31.236 -17.663 23.334 1.00 49.56 631 GLY A N 1
ATOM 5061 C CA . GLY A 1 631 ? -32.337 -18.636 23.241 1.00 49.56 631 GLY A CA 1
ATOM 5062 C C . GLY A 1 631 ? -33.712 -18.115 22.805 1.00 49.56 631 GLY A C 1
ATOM 5063 O O . GLY A 1 631 ? -34.583 -18.926 22.503 1.00 49.56 631 GLY A O 1
ATOM 5064 N N . SER A 1 632 ? -33.946 -16.799 22.732 1.00 50.34 632 SER A N 1
ATOM 5065 C CA . SER A 1 632 ? -35.242 -16.258 22.280 1.00 50.34 632 SER A CA 1
ATOM 5066 C C . SER A 1 632 ? -35.045 -15.188 21.214 1.00 50.34 632 SER A C 1
ATOM 5068 O O . SER A 1 632 ? -34.263 -14.262 21.416 1.00 50.34 632 SER A O 1
ATOM 5070 N N . PHE A 1 633 ? -35.748 -15.324 20.083 1.00 49.03 633 PHE A N 1
ATOM 5071 C CA . PHE A 1 633 ? -35.751 -14.338 19.001 1.00 49.03 633 PHE A CA 1
ATOM 5072 C C . PHE A 1 633 ? -36.082 -12.955 19.571 1.00 49.03 633 PHE A C 1
ATOM 5074 O O . PHE A 1 633 ? -37.212 -12.690 19.994 1.00 49.03 633 PHE A O 1
ATOM 5081 N N . VAL A 1 634 ? -35.088 -12.070 19.604 1.00 54.69 634 VAL A N 1
ATOM 5082 C CA . VAL A 1 634 ? -35.312 -10.662 19.911 1.00 54.69 634 VAL A CA 1
ATOM 5083 C C . VAL A 1 634 ? -36.077 -10.097 18.724 1.00 54.69 634 VAL A C 1
ATOM 5085 O O . VAL A 1 634 ? -35.576 -10.122 17.604 1.00 54.69 634 VAL A O 1
ATOM 5088 N N . LYS A 1 635 ? -37.319 -9.648 18.942 1.00 56.19 635 LYS A N 1
ATOM 5089 C CA . LYS A 1 635 ? -38.054 -8.913 17.906 1.00 56.19 635 LYS A CA 1
ATOM 5090 C C . LYS A 1 635 ? -37.185 -7.737 17.463 1.00 56.19 635 LYS A C 1
ATOM 5092 O O . LYS A 1 635 ? -36.690 -7.013 18.328 1.00 56.19 635 LYS A O 1
ATOM 5097 N N . GLU A 1 636 ? -37.000 -7.581 16.151 1.00 57.69 636 GLU A N 1
ATOM 5098 C CA . GLU A 1 636 ? -36.299 -6.424 15.593 1.00 57.69 636 GLU A CA 1
ATOM 5099 C C . GLU A 1 636 ? -36.872 -5.140 16.212 1.00 57.69 636 GLU A C 1
ATOM 5101 O O . GLU A 1 636 ? -38.098 -5.027 16.348 1.00 57.69 636 GLU A O 1
ATOM 5106 N N . PRO A 1 637 ? -36.019 -4.191 16.634 1.00 55.41 637 PRO A N 1
ATOM 5107 C CA . PRO A 1 637 ? -36.488 -2.921 17.158 1.00 55.41 637 PRO A CA 1
ATOM 5108 C C . PRO A 1 637 ? -37.366 -2.257 16.095 1.00 55.41 637 PRO A C 1
ATOM 5110 O O . PRO A 1 637 ? -36.946 -2.074 14.957 1.00 55.41 637 PRO A O 1
ATOM 5113 N N . SER A 1 638 ? -38.600 -1.900 16.455 1.00 53.28 638 SER A N 1
ATOM 5114 C CA . SER A 1 638 ? -39.572 -1.291 15.533 1.00 53.28 638 SER A CA 1
ATOM 5115 C C . SER A 1 638 ? -39.192 0.130 15.096 1.00 53.28 638 SER A C 1
ATOM 5117 O O . SER A 1 638 ? -39.840 0.695 14.221 1.00 53.28 638 SER A O 1
ATOM 5119 N N . ILE A 1 639 ? -38.157 0.706 15.710 1.00 54.91 639 ILE A N 1
ATOM 5120 C CA . ILE A 1 639 ? -37.560 1.996 15.372 1.00 54.91 639 ILE A CA 1
ATOM 5121 C C . ILE A 1 639 ? -36.084 1.696 15.101 1.00 54.91 639 ILE A C 1
ATOM 5123 O O . ILE A 1 639 ? -35.277 1.645 16.027 1.00 54.91 639 ILE A O 1
ATOM 5127 N N . LEU A 1 640 ? -35.738 1.374 13.851 1.00 50.66 640 LEU A N 1
ATOM 5128 C CA . LEU A 1 640 ? -34.333 1.226 13.483 1.00 50.66 640 LEU A CA 1
ATOM 5129 C C . LEU A 1 640 ? -33.691 2.621 13.482 1.00 50.66 640 LEU A C 1
ATOM 5131 O O . LEU A 1 640 ? -34.157 3.517 12.782 1.00 50.66 640 LEU A O 1
ATOM 5135 N N . ASN A 1 641 ? -32.618 2.796 14.256 1.00 62.53 641 ASN A N 1
ATOM 5136 C CA . ASN A 1 641 ? -31.822 4.023 14.257 1.00 62.53 641 ASN A CA 1
ATOM 5137 C C . ASN A 1 641 ? -31.129 4.234 12.893 1.00 62.53 641 ASN A C 1
ATOM 5139 O O . ASN A 1 641 ? -30.902 3.269 12.156 1.00 62.53 641 ASN A O 1
ATOM 5143 N N . ASP A 1 642 ? -30.752 5.468 12.554 1.00 66.00 642 ASP A N 1
ATOM 5144 C CA . ASP A 1 642 ? -30.144 5.835 11.262 1.00 66.00 642 ASP A CA 1
ATOM 5145 C C . ASP A 1 642 ? -28.900 4.995 10.929 1.00 66.00 642 ASP A C 1
ATOM 5147 O O . ASP A 1 642 ? -28.708 4.596 9.781 1.00 66.00 642 ASP A O 1
ATOM 5151 N N . VAL A 1 643 ? -28.069 4.679 11.929 1.00 67.50 643 VAL A N 1
ATOM 5152 C CA . VAL A 1 643 ? -26.842 3.883 11.758 1.00 67.50 643 VAL A CA 1
ATOM 5153 C C . VAL A 1 643 ? -27.169 2.440 11.379 1.00 67.50 643 VAL A C 1
ATOM 5155 O O . VAL A 1 643 ? -26.673 1.938 10.373 1.00 67.50 643 VAL A O 1
ATOM 5158 N N . TYR A 1 644 ? -28.056 1.783 12.129 1.00 70.31 644 TYR A N 1
ATOM 5159 C CA . TYR A 1 644 ? -28.460 0.406 11.839 1.00 70.31 644 TYR A CA 1
ATOM 5160 C C . TYR A 1 644 ? -29.263 0.315 10.535 1.00 70.31 644 TYR A C 1
ATOM 5162 O O . TYR A 1 644 ? -29.038 -0.594 9.742 1.00 70.31 644 TYR A O 1
ATOM 5170 N N . THR A 1 645 ? -30.134 1.289 10.258 1.00 74.50 645 THR A N 1
ATOM 5171 C CA . THR A 1 645 ? -30.886 1.351 8.998 1.00 74.50 645 THR A CA 1
ATOM 5172 C C . THR A 1 645 ? -29.949 1.529 7.812 1.00 74.50 645 THR A C 1
ATOM 5174 O O . THR A 1 645 ? -30.104 0.817 6.832 1.00 74.50 645 THR A O 1
ATOM 5177 N N . ARG A 1 646 ? -28.938 2.405 7.884 1.00 66.38 646 ARG A N 1
ATOM 5178 C CA . ARG A 1 646 ? -27.953 2.562 6.797 1.00 66.38 646 ARG A CA 1
ATOM 5179 C C . ARG A 1 646 ? -27.066 1.336 6.628 1.00 66.38 646 ARG A C 1
ATOM 5181 O O . ARG A 1 646 ? -26.860 0.900 5.501 1.00 66.38 646 ARG A O 1
ATOM 5188 N N . PHE A 1 647 ? -26.600 0.743 7.725 1.00 69.62 647 PHE A N 1
ATOM 5189 C CA . PHE A 1 647 ? -25.831 -0.498 7.673 1.00 69.62 647 PHE A CA 1
ATOM 5190 C C . PHE A 1 647 ? -26.637 -1.667 7.088 1.00 69.62 647 PHE A C 1
ATOM 5192 O O . PHE A 1 647 ? -26.082 -2.470 6.338 1.00 69.62 647 PHE A O 1
ATOM 5199 N N . LYS A 1 648 ? -27.941 -1.732 7.385 1.00 67.00 648 LYS A N 1
ATOM 5200 C CA . LYS A 1 648 ? -28.870 -2.740 6.859 1.00 67.00 648 LYS A CA 1
ATOM 5201 C C . LYS A 1 648 ? -29.290 -2.456 5.412 1.00 67.00 648 LYS A C 1
ATOM 5203 O O . LYS A 1 648 ? -29.342 -3.381 4.617 1.00 67.00 648 LYS A O 1
ATOM 5208 N N . LEU A 1 649 ? -29.551 -1.198 5.048 1.00 59.53 649 LEU A N 1
ATOM 5209 C CA . LEU A 1 649 ? -29.935 -0.786 3.687 1.00 59.53 649 LEU A CA 1
ATOM 5210 C C . LEU A 1 649 ? -28.805 -0.971 2.672 1.00 59.53 649 LEU A C 1
ATOM 5212 O O . LEU A 1 649 ? -29.078 -1.138 1.489 1.00 59.53 649 LEU A O 1
ATOM 5216 N N . ALA A 1 650 ? -27.553 -0.927 3.120 1.00 57.94 650 ALA A N 1
ATOM 5217 C CA . ALA A 1 650 ? -26.400 -1.100 2.249 1.00 57.94 650 ALA A CA 1
ATOM 5218 C C . ALA A 1 650 ? -26.003 -2.575 2.030 1.00 57.94 650 ALA A C 1
ATOM 5220 O O . ALA A 1 650 ? -24.994 -2.809 1.370 1.00 57.94 650 ALA A O 1
ATOM 5221 N N . ASP A 1 651 ? -26.702 -3.554 2.639 1.00 63.22 651 ASP A N 1
ATOM 5222 C CA . ASP A 1 651 ? -26.239 -4.955 2.786 1.00 63.22 651 ASP A CA 1
ATOM 5223 C C . ASP A 1 651 ? -24.787 -5.065 3.307 1.00 63.22 651 ASP A C 1
ATOM 5225 O O . ASP A 1 651 ? -24.125 -6.104 3.215 1.00 63.22 651 ASP A O 1
ATOM 5229 N N . ALA A 1 652 ? -24.278 -3.967 3.871 1.00 65.25 652 ALA A N 1
ATOM 5230 C CA . ALA A 1 652 ? -22.863 -3.762 4.103 1.00 65.25 652 ALA A CA 1
ATOM 5231 C C . ALA A 1 652 ? -22.424 -4.408 5.407 1.00 65.25 652 ALA A C 1
ATOM 5233 O O . ALA A 1 652 ? -21.247 -4.708 5.550 1.00 65.25 652 ALA A O 1
ATOM 5234 N N . VAL A 1 653 ? -23.343 -4.625 6.354 1.00 71.75 653 VAL A N 1
ATOM 5235 C CA . VAL A 1 653 ? -23.007 -5.174 7.666 1.00 71.75 653 VAL A CA 1
ATOM 5236 C C . VAL A 1 653 ? -23.672 -6.507 7.925 1.00 71.75 653 VAL A C 1
ATOM 5238 O O . VAL A 1 653 ? -24.896 -6.617 7.965 1.00 71.75 653 VAL A O 1
ATOM 5241 N N . LYS A 1 654 ? -22.842 -7.511 8.206 1.00 78.81 654 LYS A N 1
ATOM 5242 C CA . LYS A 1 654 ? -23.280 -8.805 8.727 1.00 78.81 654 LYS A CA 1
ATOM 5243 C C . LYS A 1 654 ? -22.729 -8.985 10.133 1.00 78.81 654 LYS A C 1
ATOM 5245 O O . LYS A 1 654 ? -21.517 -9.020 10.331 1.00 78.81 654 LYS A O 1
ATOM 5250 N N . LEU A 1 655 ? -23.635 -9.103 11.099 1.00 77.81 655 LEU A N 1
ATOM 5251 C CA . LEU A 1 655 ? -23.312 -9.575 12.441 1.00 77.81 655 LEU A CA 1
ATOM 5252 C C . LEU A 1 655 ? -23.258 -11.101 12.388 1.00 77.81 655 LEU A C 1
ATOM 5254 O O . LEU A 1 655 ? -24.288 -11.747 12.190 1.00 77.81 655 LEU A O 1
ATOM 5258 N N . ILE A 1 656 ? -22.066 -11.674 12.534 1.00 78.56 656 ILE A N 1
ATOM 5259 C CA . ILE A 1 656 ? -21.894 -13.126 12.617 1.00 78.56 656 ILE A CA 1
ATOM 5260 C C . ILE A 1 656 ? -21.581 -13.474 14.068 1.00 78.56 656 ILE A C 1
ATOM 5262 O O . ILE A 1 656 ? -20.762 -12.818 14.705 1.00 78.56 656 ILE A O 1
ATOM 5266 N N . ILE A 1 657 ? -22.250 -14.501 14.596 1.00 74.88 657 ILE A N 1
ATOM 5267 C CA . ILE A 1 657 ? -22.055 -14.977 15.970 1.00 74.88 657 ILE A CA 1
ATOM 5268 C C . ILE A 1 657 ? -21.458 -16.394 15.946 1.00 74.88 657 ILE A C 1
ATOM 5270 O O . ILE A 1 657 ? -22.186 -17.368 16.153 1.00 74.88 657 ILE A O 1
ATOM 5274 N N . PRO A 1 658 ? -20.161 -16.571 15.639 1.00 60.28 658 PRO A N 1
ATOM 5275 C CA . PRO A 1 658 ? -19.507 -17.862 15.816 1.00 60.28 658 PRO A CA 1
ATOM 5276 C C . PRO A 1 658 ? -19.121 -18.075 17.288 1.00 60.28 658 PRO A C 1
ATOM 5278 O O . PRO A 1 658 ? -18.401 -17.273 17.863 1.00 60.28 658 PRO A O 1
ATOM 5281 N N . ASN A 1 659 ? -19.541 -19.181 17.913 1.00 58.34 659 ASN A N 1
ATOM 5282 C CA . ASN A 1 659 ? -19.002 -19.633 19.212 1.00 58.34 659 ASN A CA 1
ATOM 5283 C C . ASN A 1 659 ? -18.952 -18.552 20.321 1.00 58.34 659 ASN A C 1
ATOM 5285 O O . ASN A 1 659 ? -17.979 -18.475 21.068 1.00 58.34 659 ASN A O 1
ATOM 5289 N N . CYS A 1 660 ? -19.993 -17.716 20.418 1.00 61.81 660 CYS A N 1
ATOM 5290 C CA . CYS A 1 660 ? -20.108 -16.599 21.370 1.00 61.81 660 CYS A CA 1
ATOM 5291 C C . CYS A 1 660 ? -19.169 -15.395 21.142 1.00 61.81 660 CYS A C 1
ATOM 5293 O O . CYS A 1 660 ? -19.193 -14.472 21.958 1.00 61.81 660 CYS A O 1
ATOM 5295 N N . SER A 1 661 ? -18.396 -15.335 20.053 1.00 74.69 661 SER A N 1
ATOM 5296 C CA . SER A 1 661 ? -17.812 -14.073 19.585 1.00 74.69 661 SER A CA 1
ATOM 5297 C C . SER A 1 661 ? -18.765 -13.422 18.585 1.00 74.69 661 SER A C 1
ATOM 5299 O O . SER A 1 661 ? -19.368 -14.106 17.769 1.00 74.69 661 SER A O 1
ATOM 5301 N N . ILE A 1 662 ? -18.970 -12.106 18.677 1.00 82.44 662 ILE A N 1
ATOM 5302 C CA . ILE A 1 662 ? -19.713 -11.350 17.662 1.00 82.44 662 ILE A CA 1
ATOM 5303 C C . ILE A 1 662 ? -18.695 -10.634 16.794 1.00 82.44 662 ILE A C 1
ATOM 5305 O O . ILE A 1 662 ? -17.910 -9.837 17.305 1.00 82.44 662 ILE A O 1
ATOM 5309 N N . THR A 1 663 ? -18.740 -10.894 15.493 1.00 86.25 663 THR A N 1
ATOM 5310 C CA . THR A 1 663 ? -17.944 -10.176 14.501 1.00 86.25 663 THR A CA 1
ATOM 5311 C C . THR A 1 663 ? -18.841 -9.259 13.681 1.00 86.25 663 THR A C 1
ATOM 5313 O O . THR A 1 663 ? -19.959 -9.620 13.295 1.00 86.25 663 THR A O 1
ATOM 5316 N N . LEU A 1 664 ? -18.360 -8.037 13.453 1.00 87.44 664 LEU A N 1
ATOM 5317 C CA . LEU A 1 664 ? -19.018 -7.038 12.620 1.00 87.44 664 LEU A CA 1
ATOM 5318 C C . LEU A 1 664 ? -18.299 -7.000 11.273 1.00 87.44 664 LEU A C 1
ATOM 5320 O O . LEU A 1 664 ? -17.249 -6.376 11.145 1.00 87.44 664 LEU A O 1
ATOM 5324 N N . ILE A 1 665 ? -18.851 -7.674 10.268 1.00 88.62 665 ILE A N 1
ATOM 5325 C CA . ILE A 1 665 ? -18.280 -7.640 8.920 1.00 88.62 665 ILE A CA 1
ATOM 5326 C C . ILE A 1 665 ? -18.865 -6.443 8.192 1.00 88.62 665 ILE A C 1
ATOM 5328 O O . ILE A 1 665 ? -20.054 -6.465 7.891 1.00 88.62 665 ILE A O 1
ATOM 5332 N N . TYR A 1 666 ? -18.039 -5.437 7.904 1.00 90.62 666 TYR A N 1
ATOM 5333 C CA . TYR A 1 666 ? -18.394 -4.294 7.063 1.00 90.62 666 TYR A CA 1
ATOM 5334 C C . TYR A 1 666 ? -17.804 -4.465 5.660 1.00 90.62 666 TYR A C 1
ATOM 5336 O O . TYR A 1 666 ? -16.593 -4.611 5.512 1.00 90.62 666 TYR A O 1
ATOM 5344 N N . SER A 1 667 ? -18.655 -4.440 4.637 1.00 90.19 667 SER A N 1
ATOM 5345 C CA . SER A 1 667 ? -18.279 -4.395 3.226 1.00 90.19 667 SER A CA 1
ATOM 5346 C C . SER A 1 667 ? -18.347 -2.941 2.754 1.00 90.19 667 SER A C 1
ATOM 5348 O O . SER A 1 667 ? -19.455 -2.447 2.521 1.00 90.19 667 SER A O 1
ATOM 5350 N N . PRO A 1 668 ? -17.210 -2.231 2.624 1.00 89.50 668 PRO A N 1
ATOM 5351 C CA . PRO A 1 668 ? -17.238 -0.832 2.234 1.00 89.50 668 PRO A CA 1
ATOM 5352 C C . PRO A 1 668 ? -17.777 -0.676 0.804 1.00 89.50 668 PRO A C 1
ATOM 5354 O O . PRO A 1 668 ? -17.557 -1.541 -0.051 1.00 89.50 668 PRO A O 1
ATOM 5357 N N . PRO A 1 669 ? -18.449 0.446 0.495 1.00 89.38 669 PRO A N 1
ATOM 5358 C CA . PRO A 1 669 ? -18.676 0.858 -0.881 1.00 89.38 669 PRO A CA 1
ATOM 5359 C C . PRO A 1 669 ? -17.356 0.877 -1.675 1.00 89.38 669 PRO A C 1
ATOM 5361 O O . PRO A 1 669 ? -16.312 1.205 -1.103 1.00 89.38 669 PRO A O 1
ATOM 5364 N N . PRO A 1 670 ? -17.369 0.621 -2.998 1.00 84.50 670 PRO A N 1
ATOM 5365 C CA . PRO A 1 670 ? -16.146 0.505 -3.800 1.00 84.50 670 PRO A CA 1
ATOM 5366 C C . PRO A 1 670 ? -15.169 1.682 -3.676 1.00 84.50 670 PRO A C 1
ATOM 5368 O O . PRO A 1 670 ? -13.962 1.481 -3.749 1.00 84.50 670 PRO A O 1
ATOM 5371 N N . PHE A 1 671 ? -15.674 2.901 -3.464 1.00 88.56 671 PHE A N 1
ATOM 5372 C CA . PHE A 1 671 ? -14.850 4.098 -3.282 1.00 88.56 671 PHE A CA 1
ATOM 5373 C C . PHE A 1 671 ? -14.155 4.164 -1.913 1.00 88.56 671 PHE A C 1
ATOM 5375 O O . PHE A 1 671 ? -13.076 4.741 -1.802 1.00 88.56 671 PHE A O 1
ATOM 5382 N N . LEU A 1 672 ? -14.735 3.547 -0.876 1.00 91.88 672 LEU A N 1
ATOM 5383 C CA . LEU A 1 672 ? -14.126 3.460 0.450 1.00 91.88 672 LEU A CA 1
ATOM 5384 C C . LEU A 1 672 ? -13.107 2.334 0.557 1.00 91.88 672 LEU A C 1
ATOM 5386 O O . LEU A 1 672 ? -12.230 2.451 1.402 1.00 91.88 672 LEU A O 1
ATOM 5390 N N . ASN A 1 673 ? -13.169 1.293 -0.281 1.00 90.62 673 ASN A N 1
ATOM 5391 C CA . ASN A 1 673 ? -12.236 0.155 -0.223 1.00 90.62 673 ASN A CA 1
ATOM 5392 C C . ASN A 1 673 ? -10.759 0.573 -0.290 1.00 90.62 673 ASN A C 1
ATOM 5394 O O . ASN A 1 673 ? -9.904 -0.090 0.291 1.00 90.62 673 ASN A O 1
ATOM 5398 N N . TYR A 1 674 ? -10.450 1.677 -0.976 1.00 90.56 674 TYR A N 1
ATOM 5399 C CA . TYR A 1 674 ? -9.085 2.195 -1.038 1.00 90.56 674 TYR A CA 1
ATOM 5400 C C . TYR A 1 674 ? -8.583 2.695 0.330 1.00 90.56 674 TYR A C 1
ATOM 5402 O O . TYR A 1 674 ? -7.436 2.445 0.712 1.00 90.56 674 TYR A O 1
ATOM 5410 N N . ILE A 1 675 ? -9.457 3.400 1.056 1.00 94.19 675 ILE A N 1
ATOM 5411 C CA . ILE A 1 675 ? -9.196 4.011 2.365 1.00 94.19 675 ILE A CA 1
ATOM 5412 C C . ILE A 1 675 ? -9.311 2.933 3.457 1.00 94.19 675 ILE A C 1
ATOM 5414 O O . ILE A 1 675 ? -8.365 2.680 4.194 1.00 94.19 675 ILE A O 1
ATOM 5418 N N . LEU A 1 676 ? -10.450 2.240 3.500 1.00 94.88 676 LEU A N 1
ATOM 5419 C CA . LEU A 1 676 ? -10.759 1.114 4.379 1.00 94.88 676 LEU A CA 1
ATOM 5420 C C . LEU A 1 676 ? -10.263 -0.198 3.771 1.00 94.88 676 LEU A C 1
ATOM 5422 O O . LEU A 1 676 ? -11.054 -1.048 3.357 1.00 94.88 676 LEU A O 1
ATOM 5426 N N . ASP A 1 677 ? -8.944 -0.355 3.720 1.00 93.88 677 ASP A N 1
ATOM 5427 C CA . ASP A 1 677 ? -8.351 -1.621 3.309 1.00 93.88 677 ASP A CA 1
ATOM 5428 C C . ASP A 1 677 ? -8.597 -2.743 4.334 1.00 93.88 677 ASP A C 1
ATOM 5430 O O . ASP A 1 677 ? -9.112 -2.542 5.440 1.00 93.88 677 ASP A O 1
ATOM 5434 N N . SER A 1 678 ? -8.234 -3.972 3.955 1.00 94.44 678 SER A N 1
ATOM 5435 C CA . SER A 1 678 ? -8.476 -5.147 4.798 1.00 94.44 678 SER A CA 1
ATOM 5436 C C . SER A 1 678 ? -7.791 -5.063 6.167 1.00 94.44 678 SER A C 1
ATOM 5438 O O . SER A 1 678 ? -8.282 -5.649 7.131 1.00 94.44 678 SER A O 1
ATOM 5440 N N . ASP A 1 679 ? -6.684 -4.328 6.278 1.00 96.06 679 ASP A N 1
ATOM 5441 C CA . ASP A 1 679 ? -5.951 -4.191 7.533 1.00 96.06 679 ASP A CA 1
ATOM 5442 C C . ASP A 1 679 ? -6.588 -3.130 8.433 1.00 96.06 679 ASP A C 1
ATOM 5444 O O . ASP A 1 679 ? -6.726 -3.359 9.638 1.00 96.06 679 ASP A O 1
ATOM 5448 N N . ALA A 1 680 ? -7.071 -2.022 7.864 1.00 96.62 680 ALA A N 1
ATOM 5449 C CA . ALA A 1 680 ? -7.904 -1.061 8.576 1.00 96.62 680 ALA A CA 1
ATOM 5450 C C . ALA A 1 680 ? -9.178 -1.726 9.123 1.00 96.62 680 ALA A C 1
ATOM 5452 O O . ALA A 1 680 ? -9.504 -1.547 10.297 1.00 96.62 680 ALA A O 1
ATOM 5453 N N . LEU A 1 681 ? -9.866 -2.547 8.320 1.00 96.00 681 LEU A N 1
ATOM 5454 C CA . LEU A 1 681 ? -11.078 -3.256 8.750 1.00 96.00 681 LEU A CA 1
ATOM 5455 C C . LEU A 1 681 ? -10.812 -4.255 9.885 1.00 96.00 681 LEU A C 1
ATOM 5457 O O . LEU A 1 681 ? -11.584 -4.291 10.840 1.00 96.00 681 LEU A O 1
ATOM 5461 N N . LYS A 1 682 ? -9.697 -4.999 9.850 1.00 96.06 682 LYS A N 1
ATOM 5462 C CA . LYS A 1 682 ? -9.287 -5.865 10.975 1.00 96.06 682 LYS A CA 1
ATOM 5463 C C . LYS A 1 682 ? -9.061 -5.062 12.257 1.00 96.06 682 LYS A C 1
ATOM 5465 O O . LYS A 1 682 ? -9.458 -5.503 13.331 1.00 96.06 682 LYS A O 1
ATOM 5470 N N . LYS A 1 683 ? -8.439 -3.878 12.167 1.00 97.38 683 LYS A N 1
ATOM 5471 C CA . LYS A 1 683 ? -8.261 -2.985 13.328 1.00 97.38 683 LYS A CA 1
ATOM 5472 C C . LYS A 1 683 ? -9.612 -2.513 13.870 1.00 97.38 683 LYS A C 1
ATOM 5474 O O . LYS A 1 683 ? -9.840 -2.594 15.072 1.00 97.38 683 LYS A O 1
ATOM 5479 N N . PHE A 1 684 ? -10.527 -2.098 12.994 1.00 97.19 684 PHE A N 1
ATOM 5480 C CA . PHE A 1 684 ? -11.892 -1.737 13.376 1.00 97.19 684 PHE A CA 1
ATOM 5481 C C . PHE A 1 684 ? -12.636 -2.885 14.067 1.00 97.19 684 PHE A C 1
ATOM 5483 O O . PHE A 1 684 ? -13.246 -2.668 15.112 1.00 97.19 684 PHE A O 1
ATOM 5490 N N . GLU A 1 685 ? -12.540 -4.108 13.546 1.00 95.31 685 GLU A N 1
ATOM 5491 C CA . GLU A 1 685 ? -13.129 -5.300 14.161 1.00 95.31 685 GLU A CA 1
ATOM 5492 C C . GLU A 1 685 ? -12.562 -5.565 15.565 1.00 95.31 685 GLU A C 1
ATOM 5494 O O . GLU A 1 685 ? -13.324 -5.841 16.495 1.00 95.31 685 GLU A O 1
ATOM 5499 N N . LEU A 1 686 ? -11.245 -5.403 15.752 1.00 95.81 686 LEU A N 1
ATOM 5500 C CA . LEU A 1 686 ? -10.621 -5.479 17.075 1.00 95.81 686 LEU A CA 1
ATOM 5501 C C . LEU A 1 686 ? -11.192 -4.415 18.019 1.00 95.81 686 LEU A C 1
ATOM 5503 O O . LEU A 1 686 ? -11.573 -4.747 19.140 1.00 95.81 686 LEU A O 1
ATOM 5507 N N . PHE A 1 687 ? -11.307 -3.158 17.575 1.00 97.00 687 PHE A N 1
ATOM 5508 C CA . PHE A 1 687 ? -11.895 -2.088 18.388 1.00 97.00 687 PHE A CA 1
ATOM 5509 C C . PHE A 1 687 ? -13.326 -2.423 18.799 1.00 97.00 687 PHE A C 1
ATOM 5511 O O . PHE A 1 687 ? -13.661 -2.338 19.982 1.00 97.00 687 PHE A O 1
ATOM 5518 N N . PHE A 1 688 ? -14.141 -2.879 17.849 1.00 96.25 688 PHE A N 1
ATOM 5519 C CA . PHE A 1 688 ? -15.514 -3.294 18.102 1.00 96.25 688 PHE A CA 1
ATOM 5520 C C . PHE A 1 688 ? -15.596 -4.413 19.134 1.00 96.25 688 PHE A C 1
ATOM 5522 O O . PHE A 1 688 ? -16.371 -4.298 20.080 1.00 96.25 688 PHE A O 1
ATOM 5529 N N . ALA A 1 689 ? -14.761 -5.449 19.024 1.00 94.44 689 ALA A N 1
ATOM 5530 C CA . ALA A 1 689 ? -14.734 -6.536 19.998 1.00 94.44 689 ALA A CA 1
ATOM 5531 C C . ALA A 1 689 ? -14.419 -6.032 21.420 1.00 94.44 689 ALA A C 1
ATOM 5533 O O . ALA A 1 689 ? -15.092 -6.425 22.377 1.00 94.44 689 ALA A O 1
ATOM 5534 N N . VAL A 1 690 ? -13.453 -5.114 21.571 1.00 96.19 690 VAL A N 1
ATOM 5535 C CA . VAL A 1 690 ? -13.100 -4.526 22.878 1.00 96.19 690 VAL A CA 1
ATOM 5536 C C . VAL A 1 690 ? -14.227 -3.670 23.442 1.00 96.19 690 VAL A C 1
ATOM 5538 O O . VAL A 1 690 ? -14.603 -3.832 24.609 1.00 96.19 690 VAL A O 1
ATOM 5541 N N . PHE A 1 691 ? -14.781 -2.761 22.637 1.00 96.69 691 PHE A N 1
ATOM 5542 C CA . PHE A 1 691 ? -15.890 -1.914 23.070 1.00 96.69 691 PHE A CA 1
ATOM 5543 C C . PHE A 1 691 ? -17.103 -2.757 23.453 1.00 96.69 691 PHE A C 1
ATOM 5545 O O . PHE A 1 691 ? -17.712 -2.514 24.498 1.00 96.69 691 PHE A O 1
ATOM 5552 N N . LEU A 1 692 ? -17.405 -3.786 22.664 1.00 94.81 692 LEU A N 1
ATOM 5553 C CA . LEU A 1 692 ? -18.516 -4.689 22.911 1.00 94.81 692 LEU A CA 1
ATOM 5554 C C . LEU A 1 692 ? -18.329 -5.475 24.205 1.00 94.81 692 LEU A C 1
ATOM 5556 O O . LEU A 1 692 ? -19.251 -5.523 25.017 1.00 94.81 692 LEU A O 1
ATOM 5560 N N . ARG A 1 693 ? -17.137 -6.037 24.447 1.00 94.94 693 ARG A N 1
ATOM 5561 C CA . ARG A 1 693 ? -16.843 -6.772 25.688 1.00 94.94 693 ARG A CA 1
ATOM 5562 C C . ARG A 1 693 ? -16.948 -5.867 26.911 1.00 94.94 693 ARG A C 1
ATOM 5564 O O . ARG A 1 693 ? -17.570 -6.242 27.903 1.00 94.94 693 ARG A O 1
ATOM 5571 N N . THR A 1 694 ? -16.409 -4.652 26.816 1.00 96.75 694 THR A N 1
ATOM 5572 C CA . THR A 1 694 ? -16.454 -3.662 27.900 1.00 96.75 694 THR A CA 1
ATOM 5573 C C . THR A 1 694 ? -17.897 -3.255 28.216 1.00 96.75 694 THR A C 1
ATOM 5575 O O . THR A 1 694 ? -18.314 -3.263 29.374 1.00 96.75 694 THR A O 1
ATOM 5578 N N . ARG A 1 695 ? -18.699 -2.952 27.186 1.00 95.75 695 ARG A N 1
ATOM 5579 C CA . ARG A 1 695 ? -20.119 -2.595 27.328 1.00 95.75 695 ARG A CA 1
ATOM 5580 C C . ARG A 1 695 ? -20.972 -3.761 27.826 1.00 95.75 695 ARG A C 1
ATOM 5582 O O . ARG A 1 695 ? -21.838 -3.547 28.669 1.00 95.75 695 ARG A O 1
ATOM 5589 N N . TYR A 1 696 ? -20.715 -4.980 27.354 1.00 94.44 696 TYR A N 1
ATOM 5590 C CA . TYR A 1 696 ? -21.377 -6.187 27.847 1.00 94.44 696 TYR A CA 1
ATOM 5591 C C . TYR A 1 696 ? -21.108 -6.390 29.342 1.00 94.44 696 TYR A C 1
ATOM 5593 O O . TYR A 1 696 ? -22.045 -6.602 30.106 1.00 94.44 696 TYR A O 1
ATOM 5601 N N . CYS A 1 697 ? -19.857 -6.224 29.779 1.00 95.94 697 CYS A N 1
ATOM 5602 C CA . CYS A 1 697 ? -19.479 -6.298 31.190 1.00 95.94 697 CYS A CA 1
ATOM 5603 C C . CYS A 1 697 ? -20.213 -5.243 32.044 1.00 95.94 697 CYS A C 1
ATOM 5605 O O . CYS A 1 697 ? -20.768 -5.565 33.096 1.00 95.94 697 CYS A O 1
ATOM 5607 N N . LEU A 1 698 ? -20.319 -3.998 31.558 1.00 96.75 698 LEU A N 1
ATOM 5608 C CA . LEU A 1 698 ? -21.127 -2.955 32.210 1.00 96.75 698 LEU A CA 1
ATOM 5609 C C . LEU A 1 698 ? -22.613 -3.329 32.290 1.00 96.75 698 LEU A C 1
ATOM 5611 O O . LEU A 1 698 ? -23.241 -3.138 33.331 1.00 96.75 698 LEU A O 1
ATOM 5615 N N . ALA A 1 699 ? -23.182 -3.870 31.212 1.00 95.06 699 ALA A N 1
ATOM 5616 C CA . ALA A 1 699 ? -24.573 -4.309 31.187 1.00 95.06 699 ALA A CA 1
ATOM 5617 C C . ALA A 1 699 ? -24.819 -5.468 32.168 1.00 95.06 699 ALA A C 1
ATOM 5619 O O . ALA A 1 699 ? -25.797 -5.430 32.914 1.00 95.06 699 ALA A O 1
ATOM 5620 N N . ALA A 1 700 ? -23.914 -6.449 32.233 1.00 94.31 700 ALA A N 1
ATOM 5621 C CA . ALA A 1 700 ? -23.972 -7.557 33.185 1.00 94.31 700 ALA A CA 1
ATOM 5622 C C . ALA A 1 700 ? -23.940 -7.059 34.640 1.00 94.31 700 ALA A C 1
ATOM 5624 O O . ALA A 1 700 ? -24.774 -7.464 35.448 1.00 94.31 700 ALA A O 1
ATOM 5625 N N . LEU A 1 701 ? -23.052 -6.110 34.959 1.00 95.94 701 LEU A N 1
ATOM 5626 C CA . LEU A 1 701 ? -22.975 -5.473 36.280 1.00 95.94 701 LEU A CA 1
ATOM 5627 C C . LEU A 1 701 ? -24.225 -4.651 36.623 1.00 95.94 701 LEU A C 1
ATOM 5629 O O . LEU A 1 701 ? -24.664 -4.636 37.775 1.00 95.94 701 LEU A O 1
ATOM 5633 N N . ASN A 1 702 ? -24.816 -3.962 35.646 1.00 95.12 702 ASN A N 1
ATOM 5634 C CA . ASN A 1 702 ? -26.031 -3.174 35.850 1.00 95.12 702 ASN A CA 1
ATOM 5635 C C . ASN A 1 702 ? -27.265 -4.053 36.075 1.00 95.12 702 ASN A C 1
ATOM 5637 O O . ASN A 1 702 ? -28.073 -3.753 36.960 1.00 95.12 702 ASN A O 1
ATOM 5641 N N . ASN A 1 703 ? -27.353 -5.158 35.334 1.00 92.62 703 ASN A N 1
ATOM 5642 C CA . ASN A 1 703 ? -28.412 -6.162 35.435 1.00 92.62 703 ASN A CA 1
ATOM 5643 C C . ASN A 1 703 ? -28.186 -7.164 36.575 1.00 92.62 703 ASN A C 1
ATOM 5645 O O . ASN A 1 703 ? -28.996 -8.068 36.767 1.00 92.62 703 ASN A O 1
ATOM 5649 N N . PHE A 1 704 ? -27.100 -7.017 37.336 1.00 92.56 704 PHE A N 1
ATOM 5650 C CA . PHE A 1 704 ? -26.782 -7.901 38.443 1.00 92.56 704 PHE A CA 1
ATOM 5651 C C . PHE A 1 704 ? -27.810 -7.746 39.578 1.00 92.56 704 PHE A C 1
ATOM 5653 O O . PHE A 1 704 ? -27.780 -6.776 40.351 1.00 92.56 704 PHE A O 1
ATOM 5660 N N . ASP A 1 705 ? -28.747 -8.698 39.643 1.00 91.06 705 ASP A N 1
ATOM 5661 C CA . ASP A 1 705 ? -29.877 -8.694 40.571 1.00 91.06 705 ASP A CA 1
ATOM 5662 C C . ASP A 1 705 ? -29.461 -9.142 41.982 1.00 91.06 705 ASP A C 1
ATOM 5664 O O . ASP A 1 705 ? -29.085 -10.286 42.233 1.00 91.06 705 ASP A O 1
ATOM 5668 N N . LEU A 1 706 ? -29.564 -8.212 42.931 1.00 91.44 706 LEU A N 1
ATOM 5669 C CA . LEU A 1 706 ? -29.244 -8.416 44.345 1.00 91.44 706 LEU A CA 1
ATOM 5670 C C . LEU A 1 706 ? -30.481 -8.751 45.196 1.00 91.44 706 LEU A C 1
ATOM 5672 O O . LEU A 1 706 ? -30.372 -8.861 46.423 1.00 91.44 706 LEU A O 1
ATOM 5676 N N . SER A 1 707 ? -31.671 -8.822 44.594 1.00 91.50 707 SER A N 1
ATOM 5677 C CA . SER A 1 707 ? -32.934 -8.992 45.318 1.00 91.50 707 SER A CA 1
ATOM 5678 C C . SER A 1 707 ? -33.060 -10.377 45.961 1.00 91.50 707 SER A C 1
ATOM 5680 O O . SER A 1 707 ? -33.530 -10.474 47.093 1.00 91.50 707 SER A O 1
ATOM 5682 N N . ALA A 1 708 ? -32.551 -11.418 45.297 1.00 86.31 708 ALA A N 1
ATOM 5683 C CA . ALA A 1 708 ? -32.685 -12.817 45.708 1.00 86.31 708 ALA A CA 1
ATOM 5684 C C . ALA A 1 708 ? -31.634 -13.309 46.732 1.00 86.31 708 ALA A C 1
ATOM 5686 O O . ALA A 1 708 ? -31.689 -14.461 47.161 1.00 86.31 708 ALA A O 1
ATOM 5687 N N . LEU A 1 709 ? -30.664 -12.475 47.130 1.00 87.38 709 LEU A N 1
ATOM 5688 C CA . LEU A 1 709 ? -29.525 -12.889 47.964 1.00 87.38 709 LEU A CA 1
ATOM 5689 C C . LEU A 1 709 ? -29.751 -12.664 49.470 1.00 87.38 709 LEU A C 1
ATOM 5691 O O . LEU A 1 709 ? -30.335 -11.663 49.893 1.00 87.38 709 LEU A O 1
ATOM 5695 N N . HIS A 1 710 ? -29.196 -13.558 50.303 1.00 88.62 710 HIS A N 1
ATOM 5696 C CA . HIS A 1 710 ? -29.164 -13.398 51.764 1.00 88.62 710 HIS A CA 1
ATOM 5697 C C . HIS A 1 710 ? -28.418 -12.116 52.171 1.00 88.62 710 HIS A C 1
ATOM 5699 O O . HIS A 1 710 ? -27.434 -11.733 51.539 1.00 88.62 710 HIS A O 1
ATOM 5705 N N . ARG A 1 711 ? -28.839 -11.466 53.266 1.00 88.81 711 ARG A N 1
ATOM 5706 C CA . ARG A 1 711 ? -28.352 -10.134 53.680 1.00 88.81 711 ARG A CA 1
ATOM 5707 C C . ARG A 1 711 ? -26.826 -10.023 53.793 1.00 88.81 711 ARG A C 1
ATOM 5709 O O . ARG A 1 711 ? -26.279 -9.000 53.395 1.00 88.81 711 ARG A O 1
ATOM 5716 N N . SER A 1 712 ? -26.147 -11.040 54.328 1.00 86.94 712 SER A N 1
ATOM 5717 C CA . SER A 1 712 ? -24.679 -11.044 54.463 1.00 86.94 712 SER A CA 1
ATOM 5718 C C . SER A 1 712 ? -23.973 -11.051 53.104 1.00 86.94 712 SER A C 1
ATOM 5720 O O . SER A 1 712 ? -23.128 -10.198 52.849 1.00 86.94 712 SER A O 1
ATOM 5722 N N . ILE A 1 713 ? -24.383 -11.952 52.209 1.00 87.44 713 ILE A N 1
ATOM 5723 C CA . ILE A 1 713 ? -23.846 -12.090 50.847 1.00 87.44 713 ILE A CA 1
ATOM 5724 C C . ILE A 1 713 ? -24.172 -10.842 50.026 1.00 87.44 713 ILE A C 1
ATOM 5726 O O . ILE A 1 713 ? -23.310 -10.300 49.344 1.00 87.44 713 ILE A O 1
ATOM 5730 N N . LYS A 1 714 ? -25.389 -10.311 50.177 1.00 91.19 714 LYS A N 1
ATOM 5731 C CA . LYS A 1 714 ? -25.855 -9.101 49.496 1.00 91.19 714 LYS A CA 1
ATOM 5732 C C . LYS A 1 714 ? -24.927 -7.904 49.713 1.00 91.19 714 LYS A C 1
ATOM 5734 O O . LYS A 1 714 ? -24.707 -7.146 48.774 1.00 91.19 714 LYS A O 1
ATOM 5739 N N . ILE A 1 715 ? -24.368 -7.732 50.915 1.00 92.38 715 ILE A N 1
ATOM 5740 C CA . ILE A 1 715 ? -23.421 -6.642 51.201 1.00 92.38 715 ILE A CA 1
ATOM 5741 C C . ILE A 1 715 ? -22.116 -6.842 50.422 1.00 92.38 715 ILE A C 1
ATOM 5743 O O . ILE A 1 715 ? -21.637 -5.899 49.792 1.00 92.38 715 ILE A O 1
ATOM 5747 N N . SER A 1 716 ? -21.551 -8.051 50.432 1.00 90.75 716 SER A N 1
ATOM 5748 C CA . SER A 1 716 ? -20.320 -8.359 49.695 1.00 90.75 716 SER A CA 1
ATOM 5749 C C . SER A 1 716 ? -20.525 -8.239 48.177 1.00 90.75 716 SER A C 1
ATOM 5751 O O . SER A 1 716 ? -19.715 -7.612 47.498 1.00 90.75 716 SER A O 1
ATOM 5753 N N . CYS A 1 717 ? -21.649 -8.733 47.652 1.00 92.25 717 CYS A N 1
ATOM 5754 C CA . CYS A 1 717 ? -22.037 -8.608 46.246 1.00 92.25 717 CYS A CA 1
ATOM 5755 C C . CYS A 1 717 ? -22.264 -7.152 45.825 1.00 92.25 717 CYS A C 1
ATOM 5757 O O . CYS A 1 717 ? -21.870 -6.764 44.728 1.00 92.25 717 CYS A O 1
ATOM 5759 N N . LEU A 1 718 ? -22.855 -6.325 46.695 1.00 94.31 718 LEU A N 1
ATOM 5760 C CA . LEU A 1 718 ? -23.007 -4.893 46.445 1.00 94.31 718 LEU A CA 1
ATOM 5761 C C . LEU A 1 718 ? -21.643 -4.194 46.378 1.00 94.31 718 LEU A C 1
ATOM 5763 O O . LEU A 1 718 ? -21.425 -3.384 45.483 1.00 94.31 718 LEU A O 1
ATOM 5767 N N . ARG A 1 719 ? -20.712 -4.523 47.286 1.00 93.94 719 ARG A N 1
ATOM 5768 C CA . ARG A 1 719 ? -19.342 -3.980 47.253 1.00 93.94 719 ARG A CA 1
ATOM 5769 C C . ARG A 1 719 ? -18.616 -4.368 45.971 1.00 93.94 719 ARG A C 1
ATOM 5771 O O . ARG A 1 719 ? -18.049 -3.491 45.331 1.00 93.94 719 ARG A O 1
ATOM 5778 N N . PHE A 1 720 ? -18.683 -5.643 45.587 1.00 94.69 720 PHE A N 1
ATOM 5779 C CA . PHE A 1 720 ? -18.140 -6.124 44.317 1.00 94.69 720 PHE A CA 1
ATOM 5780 C C . PHE A 1 720 ? -18.742 -5.368 43.134 1.00 94.69 720 PHE A C 1
ATOM 5782 O O . PHE A 1 720 ? -17.996 -4.779 42.363 1.00 94.69 720 PHE A O 1
ATOM 5789 N N . ARG A 1 721 ? -20.078 -5.290 43.040 1.00 95.44 721 ARG A N 1
ATOM 5790 C CA . ARG A 1 721 ? -20.763 -4.577 41.955 1.00 95.44 721 ARG A CA 1
ATOM 5791 C C . ARG A 1 721 ? -20.284 -3.134 41.845 1.00 95.44 721 ARG A C 1
ATOM 5793 O O . ARG A 1 721 ? -19.947 -2.707 40.752 1.00 95.44 721 ARG A O 1
ATOM 5800 N N . MET A 1 722 ? -20.252 -2.393 42.952 1.00 95.44 722 MET A N 1
ATOM 5801 C CA . MET A 1 722 ? -19.829 -0.988 42.947 1.00 95.44 722 MET A CA 1
ATOM 5802 C C . MET A 1 722 ? -18.370 -0.834 42.513 1.00 95.44 722 MET A C 1
ATOM 5804 O O . MET A 1 722 ? -18.064 0.018 41.685 1.00 95.44 722 MET A O 1
ATOM 5808 N N . TYR A 1 723 ? -17.486 -1.678 43.043 1.00 95.25 723 TYR A N 1
ATOM 5809 C CA . TYR A 1 723 ? -16.060 -1.650 42.741 1.00 95.25 723 TYR A CA 1
ATOM 5810 C C . TYR A 1 723 ? -15.760 -2.040 41.283 1.00 95.25 723 TYR A C 1
ATOM 5812 O O . TYR A 1 723 ? -15.060 -1.317 40.578 1.00 95.25 723 TYR A O 1
ATOM 5820 N N . SER A 1 724 ? -16.343 -3.137 40.794 1.00 96.25 724 SER A N 1
ATOM 5821 C CA . SER A 1 724 ? -16.204 -3.577 39.404 1.00 96.25 724 SER A CA 1
ATOM 5822 C C . SER A 1 724 ? -16.852 -2.600 38.427 1.00 96.25 724 SER A C 1
ATOM 5824 O O . SER A 1 724 ? -16.282 -2.341 37.373 1.00 96.25 724 SER A O 1
ATOM 5826 N N . LEU A 1 725 ? -18.002 -2.009 38.772 1.00 96.50 725 LEU A N 1
ATOM 5827 C CA . LEU A 1 725 ? -18.637 -0.979 37.948 1.00 96.50 725 LEU A CA 1
ATOM 5828 C C . LEU A 1 725 ? -17.747 0.259 37.834 1.00 96.50 725 LEU A C 1
ATOM 5830 O O . LEU A 1 725 ? -17.568 0.764 36.732 1.00 96.50 725 LEU A O 1
ATOM 5834 N N . GLU A 1 726 ? -17.150 0.716 38.938 1.00 95.50 726 GLU A N 1
ATOM 5835 C CA . GLU A 1 726 ? -16.196 1.827 38.921 1.00 95.50 726 GLU A CA 1
ATOM 5836 C C . GLU A 1 726 ? -14.980 1.506 38.040 1.00 95.50 726 GLU A C 1
ATOM 5838 O O . GLU A 1 726 ? -14.619 2.314 37.182 1.00 95.50 726 GLU A O 1
ATOM 5843 N N . PHE A 1 727 ? -14.388 0.317 38.192 1.00 96.94 727 PHE A N 1
ATOM 5844 C CA . PHE A 1 727 ? -13.245 -0.120 37.388 1.00 96.94 727 PHE A CA 1
ATOM 5845 C C . PHE A 1 727 ? -13.584 -0.179 35.892 1.00 96.94 727 PHE A C 1
ATOM 5847 O O . PHE A 1 727 ? -12.960 0.513 35.087 1.00 96.94 727 PHE A O 1
ATOM 5854 N N . VAL A 1 728 ? -14.609 -0.947 35.508 1.00 97.44 728 VAL A N 1
ATOM 5855 C CA . VAL A 1 728 ? -14.987 -1.138 34.098 1.00 97.44 728 VAL A CA 1
ATOM 5856 C C . VAL A 1 728 ? -15.467 0.179 33.480 1.00 97.44 728 VAL A C 1
ATOM 5858 O O . VAL A 1 728 ? -15.112 0.483 32.342 1.00 97.44 728 VAL A O 1
ATOM 5861 N N . SER A 1 729 ? -16.208 1.012 34.222 1.00 97.00 729 SER A N 1
ATOM 5862 C CA . SER A 1 729 ? -16.635 2.333 33.742 1.00 97.00 729 SER A CA 1
ATOM 5863 C C . SER A 1 729 ? -15.450 3.274 33.532 1.00 97.00 729 SER A C 1
ATOM 5865 O O . SER A 1 729 ? -15.490 4.099 32.621 1.00 97.00 729 SER A O 1
ATOM 5867 N N . SER A 1 730 ? -14.398 3.161 34.344 1.00 97.25 730 SER A N 1
ATOM 5868 C CA . SER A 1 730 ? -13.179 3.959 34.189 1.00 97.25 730 SER A CA 1
ATOM 5869 C C . SER A 1 730 ? -12.389 3.550 32.949 1.00 97.25 730 SER A C 1
ATOM 5871 O O . SER A 1 730 ? -11.963 4.425 32.197 1.00 97.25 730 SER A O 1
ATOM 5873 N N . ILE A 1 731 ? -12.267 2.243 32.685 1.00 97.75 731 ILE A N 1
ATOM 5874 C CA . ILE A 1 731 ? -11.671 1.720 31.445 1.00 97.75 731 ILE A CA 1
ATOM 5875 C C . ILE A 1 731 ? -12.490 2.147 30.223 1.00 97.75 731 ILE A C 1
ATOM 5877 O O . ILE A 1 731 ? -11.937 2.637 29.242 1.00 97.75 731 ILE A O 1
ATOM 5881 N N . TYR A 1 732 ? -13.817 2.018 30.289 1.00 97.56 732 TYR A N 1
ATOM 5882 C CA . TYR A 1 732 ? -14.699 2.431 29.200 1.00 97.56 732 TYR A CA 1
ATOM 5883 C C . TYR A 1 732 ? -14.573 3.929 28.895 1.00 97.56 732 TYR A C 1
ATOM 5885 O O . TYR A 1 732 ? -14.444 4.319 27.734 1.00 97.56 732 TYR A O 1
ATOM 5893 N N . ARG A 1 733 ? -14.562 4.766 29.941 1.00 96.94 733 ARG A N 1
ATOM 5894 C CA . ARG A 1 733 ? -14.357 6.211 29.817 1.00 96.94 733 ARG A CA 1
ATOM 5895 C C . ARG A 1 733 ? -12.996 6.531 29.205 1.00 96.94 733 ARG A C 1
ATOM 5897 O O . ARG A 1 733 ? -12.933 7.339 28.289 1.00 96.94 733 ARG A O 1
ATOM 5904 N N . TYR A 1 734 ? -11.935 5.857 29.650 1.00 97.69 734 TYR A N 1
ATOM 5905 C CA . TYR A 1 734 ? -10.607 5.996 29.054 1.00 97.69 734 TYR A CA 1
ATOM 5906 C C . TYR A 1 734 ? -10.618 5.682 27.553 1.00 97.69 734 TYR A C 1
ATOM 5908 O O . TYR A 1 734 ? -10.097 6.467 26.760 1.00 97.69 734 TYR A O 1
ATOM 5916 N N . PHE A 1 735 ? -11.249 4.575 27.146 1.00 97.62 735 PHE A N 1
ATOM 5917 C CA . PHE A 1 735 ? -11.338 4.231 25.730 1.00 97.62 735 PHE A CA 1
ATOM 5918 C C . PHE A 1 735 ? -12.086 5.299 24.924 1.00 97.62 735 PHE A C 1
ATOM 5920 O O . PHE A 1 735 ? -11.605 5.701 23.870 1.00 97.62 735 PHE A O 1
ATOM 5927 N N . GLN A 1 736 ? -13.217 5.802 25.423 1.00 96.25 736 GLN A N 1
ATOM 5928 C CA . GLN A 1 736 ? -14.021 6.801 24.710 1.00 96.25 736 GLN A CA 1
ATOM 5929 C C . GLN A 1 736 ? -13.370 8.190 24.645 1.00 96.25 736 GLN A C 1
ATOM 5931 O O . GLN A 1 736 ? -13.401 8.826 23.594 1.00 96.25 736 GLN A O 1
ATOM 5936 N N . GLU A 1 737 ? -12.804 8.672 25.752 1.00 95.94 737 GLU A N 1
ATOM 5937 C CA . GLU A 1 737 ? -12.288 10.044 25.850 1.00 95.94 737 GLU A CA 1
ATOM 5938 C C . GLU A 1 737 ? -10.851 10.160 25.339 1.00 95.94 737 GLU A C 1
ATOM 5940 O O . GLU A 1 737 ? -10.510 11.139 24.682 1.00 95.94 737 GLU A O 1
ATOM 5945 N N . ILE A 1 738 ? -10.006 9.165 25.623 1.00 96.56 738 ILE A N 1
ATOM 5946 C CA . ILE A 1 738 ? -8.558 9.262 25.404 1.00 96.56 738 ILE A CA 1
ATOM 5947 C C . ILE A 1 738 ? -8.119 8.354 24.266 1.00 96.56 738 ILE A C 1
ATOM 5949 O O . ILE A 1 738 ? -7.393 8.796 23.376 1.00 96.56 738 ILE A O 1
ATOM 5953 N N . ALA A 1 739 ? -8.558 7.094 24.245 1.00 96.56 739 ALA A N 1
ATOM 5954 C CA . ALA A 1 739 ? -8.113 6.180 23.196 1.00 96.56 739 ALA A CA 1
ATOM 5955 C C . ALA A 1 739 ? -8.677 6.544 21.814 1.00 96.56 739 ALA A C 1
ATOM 5957 O O . ALA A 1 739 ? -7.966 6.376 20.830 1.00 96.56 739 ALA A O 1
ATOM 5958 N N . LEU A 1 740 ? -9.896 7.098 21.737 1.00 97.25 740 LEU A N 1
ATOM 5959 C CA . LEU A 1 740 ? -10.514 7.565 20.485 1.00 97.25 740 LEU A CA 1
ATOM 5960 C C . LEU A 1 740 ? -10.171 9.011 20.094 1.00 97.25 740 LEU A C 1
ATOM 5962 O O . LEU A 1 740 ? -10.569 9.451 19.014 1.00 97.25 740 LEU A O 1
ATOM 5966 N N . GLU A 1 741 ? -9.422 9.750 20.913 1.00 96.19 741 GLU A N 1
ATOM 5967 C CA . GLU A 1 741 ? -8.983 11.115 20.586 1.00 96.19 741 GLU A CA 1
ATOM 5968 C C . GLU A 1 741 ? -8.282 11.208 19.206 1.00 96.19 741 GLU A C 1
ATOM 5970 O O . GLU A 1 741 ? -8.607 12.127 18.449 1.00 96.19 741 GLU A O 1
ATOM 5975 N N . PRO A 1 742 ? -7.396 10.269 18.792 1.00 96.44 742 PRO A N 1
ATOM 5976 C CA . PRO A 1 742 ? -6.773 10.314 17.464 1.00 96.44 742 PRO A CA 1
ATOM 5977 C C . PRO A 1 742 ? -7.790 10.229 16.321 1.00 96.44 742 PRO A C 1
ATOM 5979 O O . PRO A 1 742 ? -7.644 10.915 15.309 1.00 96.44 742 PRO A O 1
ATOM 5982 N N . TRP A 1 743 ? -8.856 9.438 16.490 1.00 97.31 743 TRP A N 1
ATOM 5983 C CA . TRP A 1 743 ? -9.944 9.363 15.515 1.00 97.31 743 TRP A CA 1
ATOM 5984 C C . TRP A 1 743 ? -10.718 10.677 15.429 1.00 97.31 743 TRP A C 1
ATOM 5986 O O . TRP A 1 743 ? -11.013 11.155 14.337 1.00 97.31 743 TRP A O 1
ATOM 5996 N N . GLN A 1 744 ? -11.031 11.281 16.576 1.00 96.19 744 GLN A N 1
ATOM 5997 C CA . GLN A 1 744 ? -11.741 12.560 16.630 1.00 96.19 744 GLN A CA 1
ATOM 5998 C C . GLN A 1 744 ? -10.931 13.663 15.942 1.00 96.19 744 GLN A C 1
ATOM 6000 O O . GLN A 1 744 ? -11.475 14.373 15.097 1.00 96.19 744 GLN A O 1
ATOM 6005 N N . LYS A 1 745 ? -9.620 13.732 16.214 1.00 94.75 745 LYS A N 1
ATOM 6006 C CA . LYS A 1 745 ? -8.691 14.636 15.520 1.00 94.75 745 LYS A CA 1
ATOM 6007 C C . LYS A 1 745 ? -8.665 14.374 14.018 1.00 94.75 745 LYS A C 1
ATOM 6009 O O . LYS A 1 745 ? -8.753 15.314 13.238 1.00 94.75 745 LYS A O 1
ATOM 6014 N N . PHE A 1 746 ? -8.590 13.112 13.594 1.00 95.88 746 PHE A N 1
ATOM 6015 C CA . PHE A 1 746 ? -8.637 12.746 12.175 1.00 95.88 746 PHE A CA 1
ATOM 6016 C C . PHE A 1 746 ? -9.921 13.242 11.486 1.00 95.88 746 PHE A C 1
ATOM 6018 O O . PHE A 1 746 ? -9.847 13.868 10.427 1.00 95.88 746 PHE A O 1
ATOM 6025 N N . ILE A 1 747 ? -11.089 13.032 12.099 1.00 96.12 747 ILE A N 1
ATOM 6026 C CA . ILE A 1 747 ? -12.375 13.515 11.573 1.00 96.12 747 ILE A CA 1
ATOM 6027 C C . ILE A 1 747 ? -12.443 15.047 11.560 1.00 96.12 747 ILE A C 1
ATOM 6029 O O . ILE A 1 747 ? -12.984 15.623 10.613 1.00 96.12 747 ILE A O 1
ATOM 6033 N N . GLU A 1 748 ? -11.894 15.717 12.574 1.00 94.12 748 GLU A N 1
ATOM 6034 C CA . GLU A 1 748 ? -11.800 17.176 12.617 1.00 94.12 748 GLU A CA 1
ATOM 6035 C C . GLU A 1 748 ? -10.916 17.705 11.480 1.00 94.12 748 GLU A C 1
ATOM 6037 O O . GLU A 1 748 ? -11.348 18.595 10.744 1.00 94.12 748 GLU A O 1
ATOM 6042 N N . TYR A 1 749 ? -9.737 17.115 11.259 1.00 92.12 749 TYR A N 1
ATOM 6043 C CA . TYR A 1 749 ? -8.855 17.467 10.143 1.00 92.12 749 TYR A CA 1
ATOM 6044 C C . TYR A 1 749 ? -9.533 17.263 8.790 1.00 92.12 749 TYR A C 1
ATOM 6046 O O . TYR A 1 749 ? -9.459 18.143 7.929 1.00 92.12 749 TYR A O 1
ATOM 6054 N N . LEU A 1 750 ? -10.249 16.149 8.616 1.00 94.12 750 LEU A N 1
ATOM 6055 C CA . LEU A 1 750 ? -11.034 15.903 7.411 1.00 94.12 750 LEU A CA 1
ATOM 6056 C C . LEU A 1 750 ? -12.142 16.954 7.238 1.00 94.12 750 LEU A C 1
ATOM 6058 O O . LEU A 1 750 ? -12.359 17.423 6.127 1.00 94.12 750 LEU A O 1
ATOM 6062 N N . SER A 1 751 ? -12.780 17.393 8.328 1.00 93.06 751 SER A N 1
ATOM 6063 C CA . SER A 1 751 ? -13.799 18.454 8.300 1.00 93.06 751 SER A CA 1
ATOM 6064 C C . SER A 1 751 ? -13.234 19.812 7.877 1.00 93.06 751 SER A C 1
ATOM 6066 O O . SER A 1 751 ? -13.885 20.567 7.154 1.00 93.06 751 SER A O 1
ATOM 6068 N N . VAL A 1 752 ? -12.018 20.139 8.329 1.00 90.94 752 VAL A N 1
ATOM 6069 C CA . VAL A 1 752 ? -11.324 21.380 7.968 1.00 90.94 752 VAL A CA 1
ATOM 6070 C C . VAL A 1 752 ? -10.949 21.344 6.490 1.00 90.94 752 VAL A C 1
ATOM 6072 O O . VAL A 1 752 ? -11.154 22.335 5.789 1.00 90.94 752 VAL A O 1
ATOM 6075 N N . PHE A 1 753 ? -10.467 20.195 6.011 1.00 90.00 753 PHE A N 1
ATOM 6076 C CA . PHE A 1 753 ? -10.161 19.976 4.601 1.00 90.00 753 PHE A CA 1
ATOM 6077 C C . PHE A 1 753 ? -11.415 20.028 3.712 1.00 90.00 753 PHE A C 1
ATOM 6079 O O . PHE A 1 753 ? -11.406 20.673 2.670 1.00 90.00 753 PHE A O 1
ATOM 6086 N N . GLU A 1 754 ? -12.525 19.416 4.125 1.00 91.50 754 GLU A N 1
ATOM 6087 C CA . GLU A 1 754 ? -13.793 19.472 3.388 1.00 91.50 754 GLU A CA 1
ATOM 6088 C C . GLU A 1 754 ? -14.323 20.905 3.272 1.00 91.50 754 GLU A C 1
ATOM 6090 O O . GLU A 1 754 ? -14.713 21.341 2.189 1.00 91.50 754 GLU A O 1
ATOM 6095 N N . LYS A 1 755 ? -14.265 21.682 4.360 1.00 90.06 755 LYS A N 1
ATOM 6096 C CA . LYS A 1 755 ? -14.637 23.102 4.331 1.00 90.06 755 LYS A CA 1
ATOM 6097 C C . LYS A 1 755 ? -13.732 23.900 3.389 1.00 90.06 755 LYS A C 1
ATOM 6099 O O . LYS A 1 755 ? -14.243 24.693 2.604 1.00 90.06 755 LYS A O 1
ATOM 6104 N N . SER A 1 756 ? -12.413 23.696 3.424 1.00 84.94 756 SER A N 1
ATOM 6105 C CA . SER A 1 756 ? -11.503 24.421 2.525 1.00 84.94 756 SER A CA 1
ATOM 6106 C C . SER A 1 756 ? -11.681 24.023 1.055 1.00 84.94 756 SER A C 1
ATOM 6108 O O . SER A 1 756 ? -11.565 24.874 0.174 1.00 84.94 756 SER A O 1
ATOM 6110 N N . ALA A 1 757 ? -12.019 22.760 0.787 1.00 84.00 757 ALA A N 1
ATOM 6111 C CA . ALA A 1 757 ? -12.324 22.249 -0.544 1.00 84.00 757 ALA A CA 1
ATOM 6112 C C . ALA A 1 757 ? -13.639 22.808 -1.116 1.00 84.00 757 ALA A C 1
ATOM 6114 O O . ALA A 1 757 ? -13.684 23.175 -2.289 1.00 84.00 757 ALA A O 1
ATOM 6115 N N . LEU A 1 758 ? -14.702 22.883 -0.305 1.00 84.75 758 LEU A N 1
ATOM 6116 C CA . LEU A 1 758 ? -16.036 23.300 -0.753 1.00 84.75 758 LEU A CA 1
ATOM 6117 C C . LEU A 1 758 ? -16.167 24.810 -0.963 1.00 84.75 758 LEU A C 1
ATOM 6119 O O . LEU A 1 758 ? -16.793 25.235 -1.932 1.00 84.75 758 LEU A O 1
ATOM 6123 N N . TYR A 1 759 ? -15.606 25.621 -0.063 1.00 82.56 759 TYR A N 1
ATOM 6124 C CA . TYR A 1 759 ? -15.790 27.076 -0.115 1.00 82.56 759 TYR A CA 1
ATOM 6125 C C . TYR A 1 759 ? -14.786 27.787 -1.027 1.00 82.56 759 TYR A C 1
ATOM 6127 O O . TYR A 1 759 ? -14.932 28.981 -1.275 1.00 82.56 759 TYR A O 1
ATOM 6135 N N . GLY A 1 760 ? -13.799 27.058 -1.562 1.00 69.44 760 GLY A N 1
ATOM 6136 C CA . GLY A 1 760 ? -12.654 27.653 -2.237 1.00 69.44 760 GLY A CA 1
ATOM 6137 C C . GLY A 1 760 ? -11.832 28.502 -1.263 1.00 69.44 760 GLY A C 1
ATOM 6138 O O . GLY A 1 760 ? -12.324 29.034 -0.269 1.00 69.44 760 GLY A O 1
ATOM 6139 N N . TYR A 1 761 ? -10.536 28.647 -1.519 1.00 60.53 761 TYR A N 1
ATOM 6140 C CA . TYR A 1 761 ? -9.782 29.692 -0.836 1.00 60.53 761 TYR A CA 1
ATOM 6141 C C . TYR A 1 761 ? -10.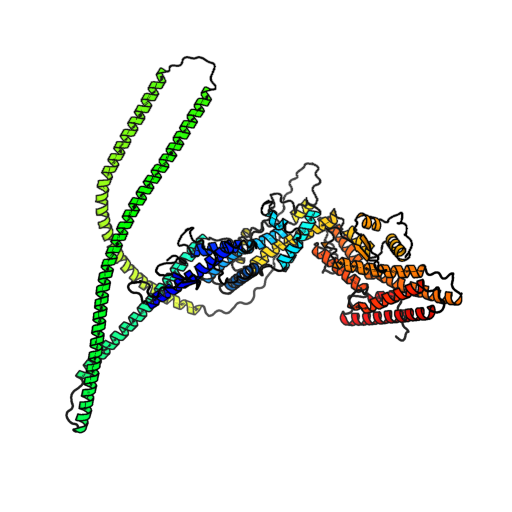313 31.024 -1.352 1.00 60.53 761 TYR A C 1
ATOM 6143 O O . TYR A 1 761 ? -9.951 31.428 -2.454 1.00 60.53 761 TYR A O 1
ATOM 6151 N N . ASP A 1 762 ? -11.208 31.663 -0.596 1.00 52.31 762 ASP A N 1
ATOM 6152 C CA . ASP A 1 762 ? -11.716 32.995 -0.903 1.00 52.31 762 ASP A CA 1
ATOM 6153 C C . ASP A 1 762 ? -10.511 33.902 -1.190 1.00 52.31 762 ASP A C 1
ATOM 6155 O O . ASP A 1 762 ? -9.717 34.249 -0.314 1.00 52.31 762 ASP A O 1
ATOM 6159 N N . THR A 1 763 ? -10.334 34.235 -2.466 1.00 51.00 763 THR A N 1
ATOM 6160 C CA . THR A 1 763 ? -9.121 34.815 -3.067 1.00 51.00 763 THR A CA 1
ATOM 6161 C C . THR A 1 763 ? -8.858 36.258 -2.636 1.00 51.00 763 THR A C 1
ATOM 6163 O O . THR A 1 763 ? -7.985 36.940 -3.171 1.00 51.00 763 THR A O 1
ATOM 6166 N N . LYS A 1 764 ? -9.582 36.758 -1.636 1.00 50.62 764 LYS A N 1
ATOM 6167 C CA . LYS A 1 764 ? -9.480 38.134 -1.159 1.00 50.62 764 LYS A CA 1
ATOM 6168 C C . LYS A 1 764 ? -8.558 38.228 0.057 1.00 50.62 764 LYS A C 1
ATOM 6170 O O . LYS A 1 764 ? -8.981 38.552 1.157 1.00 50.62 764 LYS A O 1
ATOM 6175 N N . GLY A 1 765 ? -7.268 37.981 -0.178 1.00 50.62 765 GLY A N 1
ATOM 6176 C CA . GLY A 1 765 ? -6.159 38.666 0.506 1.00 50.62 765 GLY A CA 1
ATOM 6177 C C . GLY A 1 765 ? -5.953 38.454 2.012 1.00 50.62 765 GLY A C 1
ATOM 6178 O O . GLY A 1 765 ? -5.134 39.155 2.605 1.00 50.62 765 GLY A O 1
ATOM 6179 N N . GLY A 1 766 ? -6.639 37.515 2.658 1.00 44.03 766 GLY A N 1
ATOM 6180 C CA . GLY A 1 766 ? -6.384 37.188 4.058 1.00 44.03 766 GLY A CA 1
ATOM 6181 C C . GLY A 1 766 ? -5.259 36.171 4.160 1.00 44.03 766 GLY A C 1
ATOM 6182 O O . GLY A 1 766 ? -5.440 35.045 3.707 1.00 44.03 766 GLY A O 1
ATOM 6183 N N . ARG A 1 767 ? -4.117 36.562 4.749 1.00 47.81 767 ARG A N 1
ATOM 6184 C CA . ARG A 1 767 ? -3.063 35.651 5.231 1.00 47.81 767 ARG A CA 1
ATOM 6185 C C . ARG A 1 767 ? -3.713 34.352 5.676 1.00 47.81 767 ARG A C 1
ATOM 6187 O O . ARG A 1 767 ? -4.511 34.367 6.613 1.00 47.81 767 ARG A O 1
ATOM 6194 N N . THR A 1 768 ? -3.403 33.267 4.975 1.00 48.03 768 THR A N 1
ATOM 6195 C CA . THR A 1 768 ? -3.798 31.931 5.388 1.00 48.03 768 THR A CA 1
ATOM 6196 C C . THR A 1 768 ? -3.469 31.835 6.866 1.00 48.03 768 THR A C 1
ATOM 6198 O O . THR A 1 768 ? -2.304 31.983 7.245 1.00 48.03 768 THR A O 1
ATOM 6201 N N . ASN A 1 769 ? -4.484 31.633 7.707 1.00 45.09 769 ASN A N 1
ATOM 6202 C CA . ASN A 1 769 ? -4.272 30.978 8.983 1.00 45.09 769 ASN A CA 1
ATOM 6203 C C . ASN A 1 769 ? -3.729 29.598 8.610 1.00 45.09 769 ASN A C 1
ATOM 6205 O O . ASN A 1 769 ? -4.463 28.616 8.534 1.00 45.09 769 ASN A O 1
ATOM 6209 N N . GLU A 1 770 ? -2.433 29.545 8.301 1.00 51.47 770 GLU A N 1
ATOM 6210 C CA . GLU A 1 770 ? -1.608 28.398 8.575 1.00 51.47 770 GLU A CA 1
ATOM 6211 C C . GLU A 1 770 ? -1.814 28.187 10.061 1.00 51.47 770 GLU A C 1
ATOM 6213 O O . GLU A 1 770 ? -1.164 28.800 10.906 1.00 51.47 770 GLU A O 1
ATOM 6218 N N . LEU A 1 771 ? -2.840 27.404 10.377 1.00 49.94 771 LEU A N 1
ATOM 6219 C CA . LEU A 1 771 ? -2.937 26.689 11.619 1.00 49.94 771 LEU A CA 1
ATOM 6220 C C . LEU A 1 771 ? -1.567 26.029 11.756 1.00 49.94 771 LEU A C 1
ATOM 6222 O O . LEU A 1 771 ? -1.303 25.003 11.134 1.00 49.94 771 LEU A O 1
ATOM 6226 N N . LYS A 1 772 ? -0.670 26.684 12.506 1.00 49.44 772 LYS A N 1
ATOM 6227 C CA . LYS A 1 772 ? 0.641 26.193 12.938 1.00 49.44 772 LYS A CA 1
ATOM 6228 C C . LYS A 1 772 ? 0.437 25.040 13.927 1.00 49.44 772 LYS A C 1
ATOM 6230 O O . LYS A 1 772 ? 1.066 24.985 14.975 1.00 49.44 772 LYS A O 1
ATOM 6235 N N . TYR A 1 773 ? -0.491 24.141 13.629 1.00 50.59 773 TYR A N 1
ATOM 6236 C CA . TYR A 1 773 ? -0.535 22.831 14.232 1.00 50.59 773 TYR A CA 1
ATOM 6237 C C . TYR A 1 773 ? 0.608 22.066 13.587 1.00 50.59 773 TYR A C 1
ATOM 6239 O O . TYR A 1 773 ? 0.607 21.909 12.370 1.00 50.59 773 TYR A O 1
ATOM 6247 N N . ASN A 1 774 ? 1.612 21.738 14.407 1.00 55.53 774 ASN A N 1
ATOM 6248 C CA . ASN A 1 774 ? 2.802 20.933 14.125 1.00 55.53 774 ASN A CA 1
ATOM 6249 C C . ASN A 1 774 ? 2.984 20.619 12.635 1.00 55.53 774 ASN A C 1
ATOM 6251 O O . ASN A 1 774 ? 2.363 19.707 12.097 1.00 55.53 774 ASN A O 1
ATOM 6255 N N . SER A 1 775 ? 3.832 21.429 12.005 1.00 53.19 775 SER A N 1
ATOM 6256 C CA . SER A 1 775 ? 4.151 21.619 10.581 1.00 53.19 775 SER A CA 1
ATOM 6257 C C . SER A 1 775 ? 4.304 20.396 9.664 1.00 53.19 775 SER A C 1
ATOM 6259 O O . SER A 1 775 ? 4.662 20.568 8.503 1.00 53.19 775 SER A O 1
ATOM 6261 N N . GLN A 1 776 ? 4.068 19.171 10.111 1.00 61.72 776 GLN A N 1
ATOM 6262 C CA . GLN A 1 776 ? 4.556 17.989 9.413 1.00 61.72 776 GLN A CA 1
ATOM 6263 C C . GLN A 1 776 ? 3.524 17.299 8.526 1.00 61.72 776 GLN A C 1
ATOM 6265 O O . GLN A 1 776 ? 3.903 16.452 7.725 1.00 61.72 776 GLN A O 1
ATOM 6270 N N . LEU A 1 777 ? 2.232 17.615 8.642 1.00 68.00 777 LEU A N 1
ATOM 6271 C CA . LEU A 1 777 ? 1.225 16.671 8.178 1.00 68.00 777 LEU A CA 1
ATOM 6272 C C . LEU A 1 777 ? -0.068 17.368 7.695 1.00 68.00 777 LEU A C 1
ATOM 6274 O O . LEU A 1 777 ? -0.939 17.712 8.487 1.00 68.00 777 LEU A O 1
ATOM 6278 N N . LYS A 1 778 ? -0.202 17.542 6.369 1.00 83.94 778 LYS A N 1
ATOM 6279 C CA . LYS A 1 778 ? -1.403 18.064 5.682 1.00 83.94 778 LYS A CA 1
ATOM 6280 C C . LYS A 1 778 ? -2.041 16.969 4.817 1.00 83.94 778 LYS A C 1
ATOM 6282 O O . LYS A 1 778 ? -1.327 16.286 4.089 1.00 83.94 778 LYS A O 1
ATOM 6287 N N . ILE A 1 779 ? -3.369 16.824 4.868 1.00 88.62 779 ILE A N 1
ATOM 6288 C CA . ILE A 1 779 ? -4.125 16.012 3.900 1.00 88.62 779 ILE A CA 1
ATOM 6289 C C . ILE A 1 779 ? -4.174 16.811 2.596 1.00 88.62 779 ILE A C 1
ATOM 6291 O O . ILE A 1 779 ? -4.793 17.872 2.546 1.00 88.62 779 ILE A O 1
ATOM 6295 N N . THR A 1 780 ? -3.484 16.340 1.563 1.00 87.31 780 THR A N 1
ATOM 6296 C CA . THR A 1 780 ? -3.429 17.002 0.247 1.00 87.31 780 THR A CA 1
ATOM 6297 C C . THR A 1 780 ? -4.069 16.167 -0.851 1.00 87.31 780 THR A C 1
ATOM 6299 O O . THR A 1 780 ? -4.473 16.704 -1.881 1.00 87.31 780 THR A O 1
ATOM 6302 N N . ASP A 1 781 ? -4.142 14.858 -0.642 1.00 91.06 781 ASP A N 1
ATOM 6303 C CA . ASP A 1 781 ? -4.462 13.877 -1.664 1.00 91.06 781 ASP A CA 1
ATOM 6304 C C . ASP A 1 781 ? -4.990 12.576 -1.023 1.00 91.06 781 ASP A C 1
ATOM 6306 O O . ASP A 1 781 ? -5.019 12.424 0.203 1.00 91.06 781 ASP A O 1
ATOM 6310 N N . LEU A 1 782 ? -5.430 11.616 -1.837 1.00 92.56 782 LEU A N 1
ATOM 6311 C CA . LEU A 1 782 ? -6.026 10.379 -1.331 1.00 92.56 782 LEU A CA 1
ATOM 6312 C C . LEU A 1 782 ? -5.006 9.489 -0.589 1.00 92.56 782 LEU A C 1
ATOM 6314 O O . LEU A 1 782 ? -5.367 8.797 0.366 1.00 92.56 782 LEU A O 1
ATOM 6318 N N . LYS A 1 783 ? -3.725 9.517 -0.990 1.00 91.38 783 LYS A N 1
ATOM 6319 C CA . LYS A 1 783 ? -2.651 8.740 -0.348 1.00 91.38 783 LYS A CA 1
ATOM 6320 C C . LYS A 1 783 ? -2.342 9.269 1.050 1.00 91.38 783 LYS A C 1
ATOM 6322 O O . LYS A 1 783 ? -2.271 8.479 1.992 1.00 91.38 783 LYS A O 1
ATOM 6327 N N . SER A 1 784 ? -2.212 10.587 1.204 1.00 92.50 784 SER A N 1
ATOM 6328 C CA . SER A 1 784 ? -2.050 11.217 2.515 1.00 92.50 784 SER A CA 1
ATOM 6329 C C . SER A 1 784 ? -3.254 10.930 3.407 1.00 92.50 784 SER A C 1
ATOM 6331 O O . SER A 1 784 ? -3.045 10.495 4.535 1.00 92.50 784 SER A O 1
ATOM 6333 N N . LEU A 1 785 ? -4.497 11.046 2.914 1.00 94.81 785 LEU A N 1
ATOM 6334 C CA . LEU A 1 785 ? -5.691 10.696 3.699 1.00 94.81 785 LEU A CA 1
ATOM 6335 C C . LEU A 1 785 ? -5.630 9.259 4.246 1.00 94.81 785 LEU A C 1
ATOM 6337 O O . LEU A 1 785 ? -5.856 9.049 5.440 1.00 94.81 785 LEU A O 1
ATOM 6341 N N . LYS A 1 786 ? -5.301 8.283 3.388 1.00 95.25 786 LYS A N 1
ATOM 6342 C CA . LYS A 1 786 ? -5.140 6.878 3.790 1.00 95.25 786 LYS A CA 1
ATOM 6343 C C . LYS A 1 786 ? -4.059 6.722 4.861 1.00 95.25 786 LYS A C 1
ATOM 6345 O O . LYS A 1 786 ? -4.278 6.054 5.868 1.00 95.25 786 LYS A O 1
ATOM 6350 N N . TYR A 1 787 ? -2.910 7.366 4.668 1.00 94.56 787 TYR A N 1
ATOM 6351 C CA . TYR A 1 787 ? -1.823 7.357 5.645 1.00 94.56 787 TYR A CA 1
ATOM 6352 C C . TYR A 1 787 ? -2.258 7.938 7.001 1.00 94.56 787 TYR A C 1
ATOM 6354 O O . TYR A 1 787 ? -1.993 7.338 8.042 1.00 94.56 787 TYR A O 1
ATOM 6362 N N . PHE A 1 788 ? -2.978 9.064 7.001 1.00 94.25 788 PHE A N 1
ATOM 6363 C CA . PHE A 1 788 ? -3.505 9.686 8.219 1.00 94.25 788 PHE A CA 1
ATOM 6364 C C . PHE A 1 788 ? -4.473 8.795 8.969 1.00 94.25 788 PHE A C 1
ATOM 6366 O O . PHE A 1 788 ? -4.378 8.673 10.189 1.00 94.25 788 PHE A O 1
ATOM 6373 N N . GLN A 1 789 ? -5.393 8.173 8.240 1.00 96.25 789 GLN A N 1
ATOM 6374 C CA . GLN A 1 789 ? -6.319 7.226 8.826 1.00 96.25 789 GLN A CA 1
ATOM 6375 C C . GLN A 1 789 ? -5.558 6.045 9.433 1.00 96.25 789 GLN A C 1
ATOM 6377 O O . GLN A 1 789 ? -5.781 5.721 10.595 1.00 96.25 789 GLN A O 1
ATOM 6382 N N . GLY A 1 790 ? -4.630 5.440 8.684 1.00 96.38 790 GLY A N 1
ATOM 6383 C CA . GLY A 1 790 ? -3.800 4.334 9.164 1.00 96.38 790 GLY A CA 1
ATOM 6384 C C . GLY A 1 790 ? -3.074 4.686 10.462 1.00 96.38 790 GLY A C 1
ATOM 6385 O O . GLY A 1 790 ? -3.211 3.960 11.445 1.00 96.38 790 GLY A O 1
ATOM 6386 N N . LYS A 1 791 ? -2.418 5.854 10.497 1.00 95.75 791 LYS A N 1
ATOM 6387 C CA . LYS A 1 791 ? -1.738 6.383 11.687 1.00 95.75 791 LYS A CA 1
ATOM 6388 C C . LYS A 1 791 ? -2.695 6.584 12.864 1.00 95.75 791 LYS A C 1
ATOM 6390 O O . LYS A 1 791 ? -2.362 6.191 13.977 1.00 95.75 791 LYS A O 1
ATOM 6395 N N . ALA A 1 792 ? -3.881 7.149 12.632 1.00 96.44 792 ALA A N 1
ATOM 6396 C CA . ALA A 1 792 ? -4.887 7.315 13.679 1.00 96.44 792 ALA A CA 1
ATOM 6397 C C . ALA A 1 792 ? -5.346 5.958 14.238 1.00 96.44 792 ALA A C 1
ATOM 6399 O O . ALA A 1 792 ? -5.451 5.806 15.451 1.00 96.44 792 ALA A O 1
ATOM 6400 N N . LEU A 1 793 ? -5.570 4.954 13.382 1.00 97.44 793 LEU A N 1
ATOM 6401 C CA . LEU A 1 793 ? -5.937 3.603 13.820 1.00 97.44 793 LEU A CA 1
ATOM 6402 C C . LEU A 1 793 ? -4.796 2.921 14.589 1.00 97.44 793 LEU A C 1
ATOM 6404 O O . LEU A 1 793 ? -5.059 2.270 15.593 1.00 97.44 793 LEU A O 1
ATOM 6408 N N . ASP A 1 794 ? -3.541 3.081 14.164 1.00 96.56 794 ASP A N 1
ATOM 6409 C CA . ASP A 1 794 ? -2.380 2.556 14.898 1.00 96.56 794 ASP A CA 1
ATOM 6410 C C . ASP A 1 794 ? -2.234 3.200 16.281 1.00 96.56 794 ASP A C 1
ATOM 6412 O O . ASP A 1 794 ? -1.982 2.507 17.268 1.00 96.56 794 ASP A O 1
ATOM 6416 N N . GLU A 1 795 ? -2.476 4.506 16.385 1.00 95.62 795 GLU A N 1
ATOM 6417 C CA . GLU A 1 795 ? -2.463 5.219 17.661 1.00 95.62 795 GLU A CA 1
ATOM 6418 C C . GLU A 1 795 ? -3.613 4.769 18.580 1.00 95.62 795 GLU A C 1
ATOM 6420 O O . GLU A 1 795 ? -3.408 4.582 19.780 1.00 95.62 795 GLU A O 1
ATOM 6425 N N . ILE A 1 796 ? -4.804 4.501 18.031 1.00 96.94 796 ILE A N 1
ATOM 6426 C CA . ILE A 1 796 ? -5.915 3.894 18.786 1.00 96.94 796 ILE A CA 1
ATOM 6427 C C . ILE A 1 796 ? -5.535 2.483 19.247 1.00 96.94 796 ILE A C 1
ATOM 6429 O O . ILE A 1 796 ? -5.755 2.155 20.411 1.00 96.94 796 ILE A O 1
ATOM 6433 N N . CYS A 1 797 ? -4.925 1.652 18.390 1.00 96.94 797 CYS A N 1
ATOM 6434 C CA . CYS A 1 797 ? -4.427 0.331 18.786 1.00 96.94 797 CYS A CA 1
ATOM 6435 C C . CYS A 1 797 ? -3.441 0.435 19.955 1.00 96.94 797 CYS A C 1
ATOM 6437 O O . CYS A 1 797 ? -3.540 -0.337 20.909 1.00 96.94 797 CYS A O 1
ATOM 6439 N N . TRP A 1 798 ? -2.514 1.392 19.903 1.00 95.31 798 TRP A N 1
ATOM 6440 C CA . TRP A 1 798 ? -1.563 1.636 20.982 1.00 95.31 798 TRP A CA 1
ATOM 6441 C C . TRP A 1 798 ? -2.272 2.015 22.287 1.00 95.31 798 TRP A C 1
ATOM 6443 O O . TRP A 1 798 ? -2.118 1.318 23.295 1.00 95.31 798 TRP A O 1
ATOM 6453 N N . ARG A 1 799 ? -3.123 3.052 22.242 1.00 95.94 799 ARG A N 1
ATOM 6454 C CA . ARG A 1 799 ? -3.865 3.577 23.401 1.00 95.94 799 ARG A CA 1
ATOM 6455 C C . ARG A 1 799 ? -4.861 2.563 23.978 1.00 95.94 799 ARG A C 1
ATOM 6457 O O . ARG A 1 799 ? -5.046 2.515 25.185 1.00 95.94 799 ARG A O 1
ATOM 6464 N N . MET A 1 800 ? -5.475 1.708 23.159 1.00 97.06 800 MET A N 1
ATOM 6465 C CA . MET A 1 800 ? -6.374 0.633 23.615 1.00 97.06 800 MET A CA 1
ATOM 6466 C C . MET A 1 800 ? -5.640 -0.622 24.111 1.00 97.06 800 MET A C 1
ATOM 6468 O O . MET A 1 800 ? -6.292 -1.615 24.432 1.00 97.06 800 MET A O 1
ATOM 6472 N N . LEU A 1 801 ? -4.304 -0.594 24.197 1.00 96.50 801 LEU A N 1
ATOM 6473 C CA . LEU A 1 801 ? -3.475 -1.724 24.634 1.00 96.50 801 LEU A CA 1
ATOM 6474 C C . LEU A 1 801 ? -3.512 -2.921 23.664 1.00 96.50 801 LEU A C 1
ATOM 6476 O O . LEU A 1 801 ? -3.187 -4.043 24.035 1.00 96.50 801 LEU A O 1
ATOM 6480 N N . LEU A 1 802 ? -3.880 -2.688 22.403 1.00 96.12 802 LEU A N 1
ATOM 6481 C CA . LEU A 1 802 ? -3.978 -3.705 21.351 1.00 96.12 802 LEU A CA 1
ATOM 6482 C C . LEU A 1 802 ? -2.668 -3.903 20.573 1.00 96.12 802 LEU A C 1
ATOM 6484 O O . LEU A 1 802 ? -2.594 -4.775 19.704 1.00 96.12 802 LEU A O 1
ATOM 6488 N N . SER A 1 803 ? -1.634 -3.107 20.858 1.00 95.19 803 SER A N 1
ATOM 6489 C CA . SER A 1 803 ? -0.310 -3.301 20.265 1.00 95.19 803 SER A CA 1
ATOM 6490 C C . SER A 1 803 ? 0.279 -4.658 20.677 1.00 95.19 803 SER A C 1
ATOM 6492 O O . SER A 1 803 ? -0.056 -5.233 21.718 1.00 95.19 803 SER A O 1
ATOM 6494 N N . LYS A 1 804 ? 1.196 -5.191 19.860 1.00 94.62 804 LYS A N 1
ATOM 6495 C CA . LYS A 1 804 ? 1.865 -6.472 20.155 1.00 94.62 804 LYS A CA 1
ATOM 6496 C C . LYS A 1 804 ? 2.599 -6.440 21.500 1.00 94.62 804 LYS A C 1
ATOM 6498 O O . LYS A 1 804 ? 2.631 -7.454 22.193 1.00 94.62 804 LYS A O 1
ATOM 6503 N N . GLU A 1 805 ? 3.136 -5.282 21.867 1.00 92.12 805 GLU A N 1
ATOM 6504 C CA . GLU A 1 805 ? 3.874 -5.043 23.109 1.00 92.12 805 GLU A CA 1
ATOM 6505 C C . GLU A 1 805 ? 2.949 -5.028 24.333 1.00 92.12 805 GLU A C 1
ATOM 6507 O O . GLU A 1 805 ? 3.316 -5.517 25.400 1.00 92.12 805 GLU A O 1
ATOM 6512 N N . HIS A 1 806 ? 1.706 -4.567 24.168 1.00 94.12 806 HIS A N 1
ATOM 6513 C CA . HIS A 1 806 ? 0.708 -4.477 25.240 1.00 94.12 806 HIS A CA 1
ATOM 6514 C C . HIS A 1 806 ? -0.150 -5.744 25.398 1.00 94.12 806 HIS A C 1
ATOM 6516 O O . HIS A 1 806 ? -0.959 -5.839 26.326 1.00 94.12 806 HIS A O 1
ATOM 6522 N N . LYS A 1 807 ? 0.055 -6.762 24.551 1.00 93.69 807 LYS A N 1
ATOM 6523 C CA . LYS A 1 807 ? -0.737 -8.003 24.542 1.00 93.69 807 LYS A CA 1
ATOM 6524 C C . LYS A 1 807 ? -0.894 -8.679 25.919 1.00 93.69 807 LYS A C 1
ATOM 6526 O O . LYS A 1 807 ? -2.014 -9.106 26.215 1.00 93.69 807 LYS A O 1
ATOM 6531 N N . PRO A 1 808 ? 0.136 -8.789 26.787 1.00 94.31 808 PRO A N 1
ATOM 6532 C CA . PRO A 1 808 ? -0.028 -9.408 28.107 1.00 94.31 808 PRO A CA 1
ATOM 6533 C C . PRO A 1 808 ? -1.017 -8.650 29.000 1.00 94.31 808 PRO A C 1
ATOM 6535 O O . PRO A 1 808 ? -1.841 -9.257 29.676 1.00 94.31 808 PRO A O 1
ATOM 6538 N N . ILE A 1 809 ? -0.975 -7.319 28.962 1.00 95.94 809 ILE A N 1
ATOM 6539 C CA . ILE A 1 809 ? -1.847 -6.449 29.757 1.00 95.94 809 ILE A CA 1
ATOM 6540 C C . ILE A 1 809 ? -3.278 -6.537 29.265 1.00 95.94 809 ILE A C 1
ATOM 6542 O O . ILE A 1 809 ? -4.206 -6.683 30.057 1.00 95.94 809 ILE A O 1
ATOM 6546 N N . PHE A 1 810 ? -3.445 -6.474 27.949 1.00 96.75 810 PHE A N 1
ATOM 6547 C CA . PHE A 1 810 ? -4.745 -6.620 27.328 1.00 96.75 810 PHE A CA 1
ATOM 6548 C C . PHE A 1 810 ? -5.372 -7.984 27.640 1.00 96.75 810 PHE A C 1
ATOM 6550 O O . PHE A 1 810 ? -6.558 -8.057 27.942 1.00 96.75 810 PHE A O 1
ATOM 6557 N N . THR A 1 811 ? -4.567 -9.051 27.664 1.00 96.31 811 THR A N 1
ATOM 6558 C CA . THR A 1 811 ? -5.028 -10.392 28.058 1.00 96.31 811 THR A CA 1
ATOM 6559 C C . THR A 1 811 ? -5.543 -10.395 29.499 1.00 96.31 811 THR A C 1
ATOM 6561 O O . THR A 1 811 ? -6.660 -10.842 29.735 1.00 96.31 811 THR A O 1
ATOM 6564 N N . ILE A 1 812 ? -4.798 -9.808 30.444 1.00 97.31 812 ILE A N 1
ATOM 6565 C CA . ILE A 1 812 ? -5.240 -9.680 31.845 1.00 97.31 812 ILE A CA 1
ATOM 6566 C C . ILE A 1 812 ? -6.543 -8.873 31.940 1.00 97.31 812 ILE A C 1
ATOM 6568 O O . ILE A 1 812 ? -7.441 -9.245 32.692 1.00 97.31 812 ILE A O 1
ATOM 6572 N N . LEU A 1 813 ? -6.672 -7.784 31.176 1.00 97.62 813 LEU A N 1
ATOM 6573 C CA . LEU A 1 813 ? -7.886 -6.965 31.155 1.00 97.62 813 LEU A CA 1
ATOM 6574 C C . LEU A 1 813 ? -9.106 -7.760 30.670 1.00 97.62 813 LEU A C 1
ATOM 6576 O O . LEU A 1 813 ? -10.166 -7.690 31.292 1.00 97.62 813 LEU A O 1
ATOM 6580 N N . MET A 1 814 ? -8.956 -8.527 29.587 1.00 96.94 814 MET A N 1
ATOM 6581 C CA . MET A 1 814 ? -10.028 -9.381 29.073 1.00 96.94 814 MET A CA 1
ATOM 6582 C C . MET A 1 814 ? -10.379 -10.496 30.065 1.00 96.94 814 MET A C 1
ATOM 6584 O O . MET A 1 814 ? -11.557 -10.719 30.319 1.00 96.94 814 MET A O 1
ATOM 6588 N N . GLU A 1 815 ? -9.391 -11.121 30.713 1.00 96.38 815 GLU A N 1
ATOM 6589 C CA . GLU A 1 815 ? -9.626 -12.119 31.768 1.00 96.38 815 GLU A CA 1
ATOM 6590 C C . GLU A 1 815 ? -10.403 -11.530 32.958 1.00 96.38 815 GLU A C 1
ATOM 6592 O O . GLU A 1 815 ? -11.316 -12.171 33.474 1.00 96.38 815 GLU A O 1
ATOM 6597 N N . ILE A 1 816 ? -10.102 -10.290 33.366 1.00 97.44 816 ILE A N 1
ATOM 6598 C CA . ILE A 1 816 ? -10.871 -9.582 34.402 1.00 97.44 816 ILE A CA 1
ATOM 6599 C C . ILE A 1 816 ? -12.324 -9.380 33.951 1.00 97.44 816 ILE A C 1
ATOM 6601 O O . ILE A 1 816 ? -13.244 -9.610 34.736 1.00 97.44 816 ILE A O 1
ATOM 6605 N N . PHE A 1 817 ? -12.559 -8.959 32.703 1.00 97.25 817 PHE A N 1
ATOM 6606 C CA . PHE A 1 817 ? -13.921 -8.793 32.180 1.00 97.25 817 PHE A CA 1
ATOM 6607 C C . PHE A 1 817 ? -14.684 -10.116 32.131 1.00 97.25 817 PHE A C 1
ATOM 6609 O O . PHE A 1 817 ? -15.858 -10.153 32.506 1.00 97.25 817 PHE A O 1
ATOM 6616 N N . ASP A 1 818 ? -14.023 -11.193 31.718 1.00 94.81 818 ASP A N 1
ATOM 6617 C CA . ASP A 1 818 ? -14.601 -12.529 31.631 1.00 94.81 818 ASP A CA 1
ATOM 6618 C C . ASP A 1 818 ? -14.987 -13.059 33.016 1.00 94.81 818 ASP A C 1
ATOM 6620 O O . ASP A 1 818 ? -16.102 -13.548 33.195 1.00 94.81 818 ASP A O 1
ATOM 6624 N N . GLU A 1 819 ? -14.117 -12.893 34.015 1.00 95.94 819 GLU A N 1
ATOM 6625 C CA . GLU A 1 819 ? -14.400 -13.280 35.400 1.00 95.94 819 GLU A CA 1
ATOM 6626 C C . GLU A 1 819 ? -15.537 -12.455 36.008 1.00 95.94 819 GLU A C 1
ATOM 6628 O O . GLU A 1 819 ? -16.414 -13.019 36.664 1.00 95.94 819 GLU A O 1
ATOM 6633 N N . ILE A 1 820 ? -15.583 -11.140 35.760 1.00 96.38 820 ILE A N 1
ATOM 6634 C CA . ILE A 1 820 ? -16.695 -10.294 36.218 1.00 96.38 820 ILE A CA 1
ATOM 6635 C C . ILE A 1 820 ? -18.018 -10.781 35.616 1.00 96.38 820 ILE A C 1
ATOM 6637 O O . ILE A 1 820 ? -18.989 -10.973 36.352 1.00 96.38 820 ILE A O 1
ATOM 6641 N N . CYS A 1 821 ? -18.057 -11.019 34.301 1.00 94.38 821 CYS A N 1
ATOM 6642 C CA . CYS A 1 821 ? -19.256 -11.519 33.628 1.00 94.38 821 CYS A CA 1
ATOM 6643 C C . CYS A 1 821 ? -19.672 -12.895 34.173 1.00 94.38 821 CYS A C 1
ATOM 6645 O O . CYS A 1 821 ? -20.838 -13.093 34.514 1.00 94.38 821 CYS A O 1
ATOM 6647 N N . ALA A 1 822 ? -18.716 -13.814 34.342 1.00 93.25 822 ALA A N 1
ATOM 6648 C CA . ALA A 1 822 ? -18.963 -15.146 34.887 1.00 93.25 822 ALA A CA 1
ATOM 6649 C C . ALA A 1 822 ? -19.530 -15.088 36.312 1.00 93.25 822 ALA A C 1
ATOM 6651 O O . ALA A 1 822 ? -20.454 -15.831 36.644 1.00 93.25 822 ALA A O 1
ATOM 6652 N N . ILE A 1 823 ? -19.030 -14.184 37.158 1.00 93.81 823 ILE A N 1
ATOM 6653 C CA . ILE A 1 823 ? -19.587 -13.959 38.494 1.00 93.81 823 ILE A CA 1
ATOM 6654 C C . ILE A 1 823 ? -21.026 -13.438 38.408 1.00 93.81 823 ILE A C 1
ATOM 6656 O O . ILE A 1 823 ? -21.894 -13.944 39.123 1.00 93.81 823 ILE A O 1
ATOM 6660 N N . CYS A 1 824 ? -21.300 -12.459 37.540 1.00 92.94 824 CYS A N 1
ATOM 6661 C CA . CYS A 1 824 ? -22.652 -11.933 37.349 1.00 92.94 824 CYS A CA 1
ATOM 6662 C C . CYS A 1 824 ? -23.646 -13.020 36.895 1.00 92.94 824 CYS A C 1
ATOM 6664 O O . CYS A 1 824 ? -24.799 -12.997 37.324 1.00 92.94 824 CYS A O 1
ATOM 6666 N N . GLU A 1 825 ? -23.205 -13.990 36.091 1.00 90.31 825 GLU A N 1
ATOM 6667 C CA . GLU A 1 825 ? -24.040 -15.087 35.580 1.00 90.31 825 GLU A CA 1
ATOM 6668 C C . GLU A 1 825 ? -24.217 -16.256 36.580 1.00 90.31 825 GLU A C 1
ATOM 6670 O O . GLU A 1 825 ? -25.312 -16.810 36.717 1.00 90.31 825 GLU A O 1
ATOM 6675 N N . THR A 1 826 ? -23.161 -16.639 37.308 1.00 86.81 826 THR A N 1
ATOM 6676 C CA . THR A 1 826 ? -23.116 -17.857 38.152 1.00 86.81 826 THR A CA 1
ATOM 6677 C C . THR A 1 826 ? -23.598 -17.673 39.588 1.00 86.81 826 THR A C 1
ATOM 6679 O O . THR A 1 826 ? -23.833 -18.667 40.282 1.00 86.81 826 THR A O 1
ATOM 6682 N N . MET A 1 827 ? -23.788 -16.438 40.061 1.00 71.69 827 MET A N 1
ATOM 6683 C CA . MET A 1 827 ? -24.008 -16.134 41.486 1.00 71.69 827 MET A CA 1
ATOM 6684 C C . MET A 1 827 ? -25.328 -16.607 42.119 1.00 71.69 827 MET A C 1
ATOM 6686 O O . MET A 1 827 ? -25.681 -16.212 43.229 1.00 71.69 827 MET A O 1
ATOM 6690 N N . LYS A 1 828 ? -26.010 -17.569 41.498 1.00 69.94 828 LYS A N 1
ATOM 6691 C CA . LYS A 1 828 ? -27.035 -18.383 42.162 1.00 69.94 828 LYS A CA 1
ATOM 6692 C C . LYS A 1 828 ? -26.450 -19.338 43.224 1.00 69.94 828 LYS A C 1
ATOM 6694 O O . LYS A 1 828 ? -27.221 -19.969 43.939 1.00 69.94 828 LYS A O 1
ATOM 6699 N N . ILE A 1 829 ? -25.119 -19.457 43.351 1.00 71.88 829 ILE A N 1
ATOM 6700 C CA . ILE A 1 829 ? -24.437 -20.436 44.223 1.00 71.88 829 ILE A CA 1
ATOM 6701 C C . ILE A 1 829 ? -23.621 -19.722 45.322 1.00 71.88 829 ILE A C 1
ATOM 6703 O O . ILE A 1 829 ? -22.587 -19.113 45.057 1.00 71.88 829 ILE A O 1
ATOM 6707 N N . SER A 1 830 ? -24.052 -19.825 46.583 1.00 66.12 830 SER A N 1
ATOM 6708 C CA . SER A 1 830 ? -23.621 -18.967 47.705 1.00 66.12 830 SER A CA 1
ATOM 6709 C C . SER A 1 830 ? -22.215 -19.202 48.296 1.00 66.12 830 SER A C 1
ATOM 6711 O O . SER A 1 830 ? -21.897 -18.589 49.309 1.00 66.12 830 SER A O 1
ATOM 6713 N N . GLY A 1 831 ? -21.373 -20.072 47.725 1.00 80.38 831 GLY A N 1
ATOM 6714 C CA . GLY A 1 831 ? -20.046 -20.412 48.286 1.00 80.38 831 GLY A CA 1
ATOM 6715 C C . GLY A 1 831 ? -18.835 -20.006 47.437 1.00 80.38 831 GLY A C 1
ATOM 6716 O O . GLY A 1 831 ? -17.732 -19.891 47.959 1.00 80.38 831 GLY A O 1
ATOM 6717 N N . VAL A 1 832 ? -19.023 -19.776 46.134 1.00 85.56 832 VAL A N 1
ATOM 6718 C CA . VAL A 1 832 ? -17.916 -19.543 45.181 1.00 85.56 832 VAL A CA 1
ATOM 6719 C C . VAL A 1 832 ? -17.538 -18.058 45.091 1.00 85.56 832 VAL A C 1
ATOM 6721 O O . VAL A 1 832 ? -16.434 -17.709 44.675 1.00 85.56 832 VAL A O 1
ATOM 6724 N N . PHE A 1 833 ? -18.436 -17.175 45.533 1.00 90.31 833 PHE A N 1
ATOM 6725 C CA . PHE A 1 833 ? -18.320 -15.738 45.324 1.00 90.31 833 PHE A CA 1
ATOM 6726 C C . PHE A 1 833 ? -17.098 -15.101 45.993 1.00 90.31 833 PHE A C 1
ATOM 6728 O O . PHE A 1 833 ? -16.353 -14.393 45.322 1.00 90.31 833 PHE A O 1
ATOM 6735 N N . ASP A 1 834 ? -16.865 -15.354 47.284 1.00 90.31 834 ASP A N 1
ATOM 6736 C CA . ASP A 1 834 ? -15.786 -14.675 48.014 1.00 90.31 834 ASP A CA 1
ATOM 6737 C C . ASP A 1 834 ? -14.404 -15.018 47.433 1.00 90.31 834 ASP A C 1
ATOM 6739 O O . ASP A 1 834 ? -13.552 -14.138 47.294 1.00 90.31 834 ASP A O 1
ATOM 6743 N N . SER A 1 835 ? -14.197 -16.275 47.017 1.00 91.62 835 SER A N 1
ATOM 6744 C CA . SER A 1 835 ? -12.951 -16.689 46.357 1.00 91.62 835 SER A CA 1
ATOM 6745 C C . SER A 1 835 ? -12.786 -16.033 44.988 1.00 91.62 835 SER A C 1
ATOM 6747 O O . SER A 1 835 ? -11.684 -15.596 44.660 1.00 91.62 835 SER A O 1
ATOM 6749 N N . ALA A 1 836 ? -13.854 -15.960 44.189 1.00 92.94 836 ALA A N 1
ATOM 6750 C CA . ALA A 1 836 ? -13.796 -15.373 42.853 1.00 92.94 836 ALA A CA 1
ATOM 6751 C C . ALA A 1 836 ? -13.591 -13.848 42.919 1.00 92.94 836 ALA A C 1
ATOM 6753 O O . ALA A 1 836 ? -12.761 -13.290 42.207 1.00 92.94 836 ALA A O 1
ATOM 6754 N N . ASN A 1 837 ? -14.263 -13.174 43.856 1.00 93.50 837 ASN A N 1
ATOM 6755 C CA . ASN A 1 837 ? -14.080 -11.748 44.119 1.00 93.50 837 ASN A CA 1
ATOM 6756 C C . ASN A 1 837 ? -12.634 -11.428 44.545 1.00 93.50 837 ASN A C 1
ATOM 6758 O O . ASN A 1 837 ? -12.030 -10.488 44.030 1.00 93.50 837 ASN A O 1
ATOM 6762 N N . LEU A 1 838 ? -12.042 -12.238 45.434 1.00 93.12 838 LEU A N 1
ATOM 6763 C CA . LEU A 1 838 ? -10.640 -12.078 45.834 1.00 93.12 838 LEU A CA 1
ATOM 6764 C C . LEU A 1 838 ? -9.671 -12.278 44.655 1.00 93.12 838 LEU A C 1
ATOM 6766 O O . LEU A 1 838 ? -8.649 -11.597 44.579 1.00 93.12 838 LEU A O 1
ATOM 6770 N N . GLN A 1 839 ? -9.969 -13.203 43.738 1.00 94.50 839 GLN A N 1
ATOM 6771 C CA . GLN A 1 839 ? -9.163 -13.412 42.530 1.00 94.50 839 GLN A CA 1
ATOM 6772 C C . GLN A 1 839 ? -9.215 -12.198 41.597 1.00 94.50 839 GLN A C 1
ATOM 6774 O O . GLN A 1 839 ? -8.158 -11.724 41.180 1.00 94.50 839 GLN A O 1
ATOM 6779 N N . ILE A 1 840 ? -10.402 -11.633 41.356 1.00 95.69 840 ILE A N 1
ATOM 6780 C CA . ILE A 1 840 ? -10.564 -10.425 40.535 1.00 95.69 840 ILE A CA 1
ATOM 6781 C C . ILE A 1 840 ? -9.792 -9.246 41.127 1.00 95.69 840 ILE A C 1
ATOM 6783 O O . ILE A 1 840 ? -9.078 -8.561 40.400 1.00 95.69 840 ILE A O 1
ATOM 6787 N N . GLN A 1 841 ? -9.882 -9.026 42.443 1.00 94.69 841 GLN A N 1
ATOM 6788 C CA . GLN A 1 841 ? -9.134 -7.954 43.110 1.00 94.69 841 GLN A CA 1
ATOM 6789 C C . GLN A 1 841 ? -7.625 -8.106 42.899 1.00 94.69 841 GLN A C 1
ATOM 6791 O O . GLN A 1 841 ? -6.970 -7.166 42.453 1.00 94.69 841 GLN A O 1
ATOM 6796 N N . LYS A 1 842 ? -7.088 -9.315 43.106 1.00 95.06 842 LYS A N 1
ATOM 6797 C CA . LYS A 1 842 ? -5.669 -9.609 42.851 1.00 95.06 842 LYS A CA 1
ATOM 6798 C C . LYS A 1 842 ? -5.281 -9.378 41.391 1.00 95.06 842 LYS A C 1
ATOM 6800 O O . LYS A 1 842 ? -4.204 -8.855 41.125 1.00 95.06 842 LYS A O 1
ATOM 6805 N N . ARG A 1 843 ? -6.134 -9.750 40.431 1.00 96.12 843 ARG A N 1
ATOM 6806 C CA . ARG A 1 843 ? -5.869 -9.508 39.004 1.00 96.12 843 ARG A CA 1
ATOM 6807 C C . ARG A 1 843 ? -5.892 -8.026 38.655 1.00 96.12 843 ARG A C 1
ATOM 6809 O O . ARG A 1 843 ? -5.034 -7.594 37.894 1.00 96.12 843 ARG A O 1
ATOM 6816 N N . ILE A 1 844 ? -6.817 -7.248 39.220 1.00 95.94 844 ILE A N 1
ATOM 6817 C CA . ILE A 1 844 ? -6.854 -5.792 39.036 1.00 95.94 844 ILE A CA 1
ATOM 6818 C C . ILE A 1 844 ? -5.590 -5.155 39.626 1.00 95.94 844 ILE A C 1
ATOM 6820 O O . ILE A 1 844 ? -4.966 -4.334 38.962 1.00 95.94 844 ILE A O 1
ATOM 6824 N N . GLU A 1 845 ? -5.148 -5.574 40.813 1.00 94.19 845 GLU A N 1
ATOM 6825 C CA . GLU A 1 845 ? -3.875 -5.115 41.388 1.00 94.19 845 GLU A CA 1
ATOM 6826 C C . GLU A 1 845 ? -2.686 -5.429 40.471 1.00 94.19 845 GLU A C 1
ATOM 6828 O O . GLU A 1 845 ? -1.851 -4.560 40.218 1.00 94.19 845 GLU A O 1
ATOM 6833 N N . VAL A 1 846 ? -2.615 -6.651 39.931 1.00 95.25 846 VAL A N 1
ATOM 6834 C CA . VAL A 1 846 ? -1.576 -7.037 38.964 1.00 95.25 846 VAL A CA 1
ATOM 6835 C C . VAL A 1 846 ? -1.668 -6.180 37.702 1.00 95.25 846 VAL A C 1
ATOM 6837 O O . VAL A 1 846 ? -0.648 -5.661 37.259 1.00 95.25 846 VAL A O 1
ATOM 6840 N N . PHE A 1 847 ? -2.866 -5.976 37.151 1.00 96.50 847 PHE A N 1
ATOM 6841 C CA . PHE A 1 847 ? -3.088 -5.122 35.986 1.00 96.50 847 PHE A CA 1
ATOM 6842 C C . PHE A 1 847 ? -2.541 -3.709 36.221 1.00 96.50 847 PHE A C 1
ATOM 6844 O O . PHE A 1 847 ? -1.728 -3.227 35.434 1.00 96.50 847 PHE A O 1
ATOM 6851 N N . VAL A 1 848 ? -2.903 -3.073 37.340 1.00 95.25 848 VAL A N 1
ATOM 6852 C CA . VAL A 1 848 ? -2.433 -1.721 37.677 1.00 95.25 848 VAL A CA 1
ATOM 6853 C C . VAL A 1 848 ? -0.911 -1.698 37.859 1.00 95.25 848 VAL A C 1
ATOM 6855 O O . VAL A 1 848 ? -0.254 -0.825 37.294 1.00 95.25 848 VAL A O 1
ATOM 6858 N N . LYS A 1 849 ? -0.323 -2.677 38.563 1.00 93.56 849 LYS A N 1
ATOM 6859 C CA . LYS A 1 849 ? 1.140 -2.777 38.739 1.00 93.56 849 LYS A CA 1
ATOM 6860 C C . LYS A 1 849 ? 1.879 -2.903 37.408 1.00 93.56 849 LYS A C 1
ATOM 6862 O O . LYS A 1 849 ? 2.932 -2.291 37.224 1.00 93.56 849 LYS A O 1
ATOM 6867 N N . VAL A 1 850 ? 1.336 -3.675 36.466 1.00 94.50 850 VAL A N 1
ATOM 6868 C CA . VAL A 1 850 ? 1.939 -3.831 35.138 1.00 94.50 850 VAL A CA 1
ATOM 6869 C C . VAL A 1 850 ? 1.822 -2.535 34.326 1.00 94.50 850 VAL A C 1
ATOM 6871 O O . VAL A 1 850 ? 2.809 -2.139 33.710 1.00 94.50 850 VAL A O 1
ATOM 6874 N N . ILE A 1 851 ? 0.685 -1.828 34.378 1.00 94.94 851 ILE A N 1
ATOM 6875 C CA . ILE A 1 851 ? 0.524 -0.514 33.727 1.00 94.94 851 ILE A CA 1
ATOM 6876 C C . ILE A 1 851 ? 1.518 0.513 34.292 1.00 94.94 851 ILE A C 1
ATOM 6878 O O . ILE A 1 851 ? 2.159 1.231 33.528 1.00 94.94 851 ILE A O 1
ATOM 6882 N N . VAL A 1 852 ? 1.695 0.567 35.618 1.00 92.56 852 VAL A N 1
ATOM 6883 C CA . VAL A 1 852 ? 2.685 1.453 36.259 1.00 92.56 852 VAL A CA 1
ATOM 6884 C C . VAL A 1 852 ? 4.094 1.128 35.772 1.00 92.56 852 VAL A C 1
ATOM 6886 O O . VAL A 1 852 ? 4.841 2.026 35.383 1.00 92.56 852 VAL A O 1
ATOM 6889 N N . LYS A 1 853 ? 4.453 -0.159 35.720 1.00 92.56 853 LYS A N 1
ATOM 6890 C CA . LYS A 1 853 ? 5.754 -0.587 35.200 1.00 92.56 853 LYS A CA 1
ATOM 6891 C C . LYS A 1 853 ? 5.948 -0.192 33.733 1.00 92.56 853 LYS A C 1
ATOM 6893 O O . LYS A 1 853 ? 7.026 0.282 33.390 1.00 92.56 853 LYS A O 1
ATOM 6898 N N . MET A 1 854 ? 4.928 -0.346 32.886 1.00 91.19 854 MET A N 1
ATOM 6899 C CA . MET A 1 854 ? 4.993 0.087 31.486 1.00 91.19 854 MET A CA 1
ATOM 6900 C C . MET A 1 854 ? 5.171 1.594 31.348 1.00 91.19 854 MET A C 1
ATOM 6902 O O . MET A 1 854 ? 6.035 2.023 30.592 1.00 91.19 854 MET A O 1
ATOM 6906 N N . LYS A 1 855 ? 4.452 2.390 32.145 1.00 91.00 855 LYS A N 1
ATOM 6907 C CA . LYS A 1 855 ? 4.645 3.843 32.183 1.00 91.00 855 LYS A CA 1
ATOM 6908 C C . LYS A 1 855 ? 6.106 4.209 32.477 1.00 91.00 855 LYS A C 1
ATOM 6910 O O . LYS A 1 855 ? 6.667 5.095 31.835 1.00 91.00 855 LYS A O 1
ATOM 6915 N N . HIS A 1 856 ? 6.733 3.537 33.445 1.00 89.88 856 HIS A N 1
ATOM 6916 C CA . HIS A 1 856 ? 8.139 3.781 33.773 1.00 89.88 856 HIS A CA 1
ATOM 6917 C C . HIS A 1 856 ? 9.093 3.405 32.634 1.00 89.88 856 HIS A C 1
ATOM 6919 O O . HIS A 1 856 ? 10.072 4.118 32.426 1.00 89.88 856 HIS A O 1
ATOM 6925 N N . LEU A 1 857 ? 8.805 2.328 31.896 1.00 89.25 857 LEU A N 1
ATOM 6926 C CA . LEU A 1 857 ? 9.594 1.928 30.727 1.00 89.25 857 LEU A CA 1
ATOM 6927 C C . LEU A 1 857 ? 9.466 2.947 29.586 1.00 89.25 857 LEU A C 1
ATOM 6929 O O . LEU A 1 857 ? 10.482 3.403 29.074 1.00 89.25 857 LEU A O 1
ATOM 6933 N N . GLU A 1 858 ? 8.250 3.395 29.264 1.00 86.69 858 GLU A N 1
ATOM 6934 C CA . GLU A 1 858 ? 8.019 4.394 28.207 1.00 86.69 858 GLU A CA 1
ATOM 6935 C C . GLU A 1 858 ? 8.702 5.735 28.526 1.00 86.69 858 GLU A C 1
ATOM 6937 O O . GLU A 1 858 ? 9.322 6.350 27.659 1.00 86.69 858 GLU A O 1
ATOM 6942 N N . THR A 1 859 ? 8.669 6.150 29.800 1.00 86.19 859 THR A N 1
ATOM 6943 C CA . THR A 1 859 ? 9.354 7.371 30.266 1.00 86.19 859 THR A CA 1
ATOM 6944 C C . THR A 1 859 ? 10.877 7.269 30.107 1.00 86.19 859 THR A C 1
ATOM 6946 O O . THR A 1 859 ? 11.546 8.283 29.910 1.00 86.19 859 THR A O 1
ATOM 6949 N N . ALA A 1 860 ? 11.438 6.059 30.205 1.00 86.56 860 ALA A N 1
ATOM 6950 C CA . ALA A 1 860 ? 12.871 5.829 30.058 1.00 86.56 860 ALA A CA 1
ATOM 6951 C C . ALA A 1 860 ? 13.325 5.823 28.587 1.00 86.56 860 ALA A C 1
ATOM 6953 O O . ALA A 1 860 ? 14.446 6.243 28.309 1.00 86.56 860 ALA A O 1
ATOM 6954 N N . GLU A 1 861 ? 12.476 5.368 27.661 1.00 86.06 861 GLU A N 1
ATOM 6955 C CA . GLU A 1 861 ? 12.836 5.189 26.247 1.00 86.06 861 GLU A CA 1
ATOM 6956 C C . GLU A 1 861 ? 12.631 6.451 25.393 1.00 86.06 861 GLU A C 1
ATOM 6958 O O . GLU A 1 861 ? 13.509 6.793 24.601 1.00 86.06 861 GLU A O 1
ATOM 6963 N N . ASN A 1 862 ? 11.522 7.181 25.565 1.00 77.62 862 ASN A N 1
ATOM 6964 C CA . ASN A 1 862 ? 11.097 8.202 24.590 1.00 77.62 862 ASN A CA 1
ATOM 6965 C C . ASN A 1 862 ? 11.342 9.660 25.019 1.00 77.62 862 ASN A C 1
ATOM 6967 O O . ASN A 1 862 ? 11.037 10.595 24.277 1.00 77.62 862 ASN A O 1
ATOM 6971 N N . GLY A 1 863 ? 11.900 9.890 26.211 1.00 67.56 863 GLY A N 1
ATOM 6972 C CA . GLY A 1 863 ? 11.922 11.229 26.803 1.00 67.56 863 GLY A CA 1
ATOM 6973 C C . GLY A 1 863 ? 10.508 11.734 27.139 1.00 67.56 863 GLY A C 1
ATOM 6974 O O . GLY A 1 863 ? 9.503 11.082 26.881 1.00 67.56 863 GLY A O 1
ATOM 6975 N N . ILE A 1 864 ? 10.410 12.904 27.769 1.00 60.75 864 ILE A N 1
ATOM 6976 C CA . ILE A 1 864 ? 9.207 13.368 28.496 1.00 60.75 864 ILE A CA 1
ATOM 6977 C C . ILE A 1 864 ? 7.969 13.640 27.598 1.00 60.75 864 ILE A C 1
ATOM 6979 O O . ILE A 1 864 ? 6.903 13.951 28.119 1.00 60.75 864 ILE A O 1
ATOM 6983 N N . HIS A 1 865 ? 8.049 13.550 26.266 1.00 52.47 865 HIS A N 1
ATOM 6984 C CA . HIS A 1 865 ? 7.200 14.405 25.432 1.00 52.47 865 HIS A CA 1
ATOM 6985 C C . HIS A 1 865 ? 6.028 13.814 24.638 1.00 52.47 865 HIS A C 1
ATOM 6987 O O . HIS A 1 865 ? 5.231 14.634 24.189 1.00 52.47 865 HIS A O 1
ATOM 6993 N N . GLU A 1 866 ? 5.825 12.500 24.471 1.00 55.41 866 GLU A N 1
ATOM 6994 C CA . GLU A 1 866 ? 4.854 12.069 23.434 1.00 55.41 866 GLU A CA 1
ATOM 6995 C C . GLU A 1 866 ? 3.705 11.127 23.817 1.00 55.41 866 GLU A C 1
ATOM 6997 O O . GLU A 1 866 ? 2.833 10.910 22.977 1.00 55.41 866 GLU A O 1
ATOM 7002 N N . SER A 1 867 ? 3.556 10.652 25.060 1.00 62.47 867 SER A N 1
ATOM 7003 C CA . SER A 1 867 ? 2.374 9.830 25.383 1.00 62.47 867 SER A CA 1
ATOM 7004 C C . SER A 1 867 ? 2.068 9.753 26.887 1.00 62.47 867 SER A C 1
ATOM 7006 O O . SER A 1 867 ? 2.522 8.881 27.617 1.00 62.47 867 SER A O 1
ATOM 7008 N N . ASP A 1 868 ? 1.205 10.654 27.369 1.00 87.06 868 ASP A N 1
ATOM 7009 C CA . ASP A 1 868 ? 0.622 10.597 28.725 1.00 87.06 868 ASP A CA 1
ATOM 7010 C C . ASP A 1 868 ? -0.464 9.502 28.864 1.00 87.06 868 ASP A C 1
ATOM 7012 O O . ASP A 1 868 ? -1.221 9.471 29.840 1.00 87.06 868 ASP A O 1
ATOM 7016 N N . CYS A 1 869 ? -0.570 8.571 27.907 1.00 91.31 869 CYS A N 1
ATOM 7017 C CA . CYS A 1 869 ? -1.731 7.691 27.784 1.00 91.31 869 CYS A CA 1
ATOM 7018 C C . CYS A 1 869 ? -1.894 6.739 28.983 1.00 91.31 869 CYS A C 1
ATOM 7020 O O . CYS A 1 869 ? -3.008 6.598 29.499 1.00 91.31 869 CYS A O 1
ATOM 7022 N N . PHE A 1 870 ? -0.809 6.144 29.494 1.00 93.62 870 PHE A N 1
ATOM 7023 C CA . PHE A 1 870 ? -0.865 5.304 30.696 1.00 93.62 870 PHE A CA 1
ATOM 7024 C C . PHE A 1 870 ? -1.120 6.121 31.957 1.00 93.62 870 PHE A C 1
ATOM 7026 O O . PHE A 1 870 ? -1.796 5.650 32.871 1.00 93.62 870 PHE A O 1
ATOM 7033 N N . TYR A 1 871 ? -0.606 7.351 32.026 1.00 93.62 871 TYR A N 1
ATOM 7034 C CA . TYR A 1 871 ? -0.871 8.220 33.165 1.00 93.62 871 TYR A CA 1
ATOM 7035 C C . TYR A 1 871 ? -2.350 8.589 33.244 1.00 93.62 871 TYR A C 1
ATOM 7037 O O . TYR A 1 871 ? -2.947 8.511 34.322 1.00 93.62 871 TYR A O 1
ATOM 7045 N N . SER A 1 872 ? -2.966 8.922 32.110 1.00 95.25 872 SER A N 1
ATOM 7046 C CA . SER A 1 872 ? -4.396 9.190 32.074 1.00 95.25 872 SER A CA 1
ATOM 7047 C C . SER A 1 872 ? -5.216 7.944 32.414 1.00 95.25 872 SER A C 1
ATOM 7049 O O . SER A 1 872 ? -6.158 8.045 33.197 1.00 95.25 872 SER A O 1
ATOM 7051 N N . LEU A 1 873 ? -4.824 6.759 31.926 1.00 95.88 873 LEU A N 1
ATOM 7052 C CA . LEU A 1 873 ? -5.464 5.490 32.297 1.00 95.88 873 LEU A CA 1
ATOM 7053 C C . LEU A 1 873 ? -5.418 5.252 33.814 1.00 95.88 873 LEU A C 1
ATOM 7055 O O . LEU A 1 873 ? -6.450 5.007 34.438 1.00 95.88 873 LEU A O 1
ATOM 7059 N N . LEU A 1 874 ? -4.238 5.383 34.427 1.00 94.94 874 LEU A N 1
ATOM 7060 C CA . LEU A 1 874 ? -4.049 5.221 35.873 1.00 94.94 874 LEU A CA 1
ATOM 7061 C C . LEU A 1 874 ? -4.862 6.240 36.678 1.00 94.94 874 LEU A C 1
ATOM 7063 O O . LEU A 1 874 ? -5.460 5.895 37.700 1.00 94.94 874 LEU A O 1
ATOM 7067 N N . THR A 1 875 ? -4.912 7.485 36.207 1.00 94.62 875 THR A N 1
ATOM 7068 C CA . THR A 1 875 ? -5.679 8.561 36.844 1.00 94.62 875 THR A CA 1
ATOM 7069 C C . THR A 1 875 ? -7.176 8.261 36.807 1.00 94.62 875 THR A C 1
ATOM 7071 O O . THR A 1 875 ? -7.851 8.396 37.828 1.00 94.62 875 THR A O 1
ATOM 7074 N N . LEU A 1 876 ? -7.698 7.786 35.670 1.00 94.44 876 LEU A N 1
ATOM 7075 C CA . LEU A 1 876 ? -9.115 7.444 35.528 1.00 94.44 876 LEU A CA 1
ATOM 7076 C C . LEU A 1 876 ? -9.508 6.219 36.357 1.00 94.44 876 LEU A C 1
ATOM 7078 O O . LEU A 1 876 ? -10.590 6.236 36.935 1.00 94.44 876 LEU A O 1
ATOM 7082 N N . ILE A 1 877 ? -8.638 5.208 36.466 1.00 92.69 877 ILE A N 1
ATOM 7083 C CA . ILE A 1 877 ? -8.837 4.024 37.328 1.00 92.69 877 ILE A CA 1
ATOM 7084 C C . ILE A 1 877 ? -8.758 4.381 38.825 1.00 92.69 877 ILE A C 1
ATOM 7086 O O . ILE A 1 877 ? -9.126 3.574 39.678 1.00 92.69 877 ILE A O 1
ATOM 7090 N N . ASN A 1 878 ? -8.312 5.597 39.162 1.00 89.50 878 ASN A N 1
ATOM 7091 C CA . ASN A 1 878 ? -8.028 6.028 40.525 1.00 89.50 878 ASN A CA 1
ATOM 7092 C C . ASN A 1 878 ? -7.001 5.103 41.200 1.00 89.50 878 ASN A C 1
ATOM 7094 O O . ASN A 1 878 ? -7.265 4.491 42.238 1.00 89.50 878 ASN A O 1
ATOM 7098 N N . PHE A 1 879 ? -5.813 5.004 40.592 1.00 84.38 879 PHE A N 1
ATOM 7099 C CA . PHE A 1 879 ? -4.739 4.102 41.026 1.00 84.38 879 PHE A CA 1
ATOM 7100 C C . PHE A 1 879 ? -4.364 4.223 42.516 1.00 84.38 879 PHE A C 1
ATOM 7102 O O . PHE A 1 879 ? -3.875 3.255 43.093 1.00 84.38 879 PHE A O 1
ATOM 7109 N N . SER A 1 880 ? -4.655 5.363 43.163 1.00 80.75 880 SER A N 1
ATOM 7110 C CA . SER A 1 880 ? -4.456 5.574 44.605 1.00 80.75 880 SER A CA 1
ATOM 7111 C C . SER A 1 880 ? -5.201 4.567 45.491 1.00 80.75 880 SER A C 1
ATOM 7113 O O . SER A 1 880 ? -4.816 4.350 46.635 1.00 80.75 880 SER A O 1
ATOM 7115 N N . LYS A 1 881 ? -6.247 3.916 44.963 1.00 84.56 881 LYS A N 1
ATOM 7116 C CA . LYS A 1 881 ? -6.973 2.835 45.645 1.00 84.56 881 LYS A CA 1
ATOM 7117 C C . LYS A 1 881 ? -6.216 1.505 45.669 1.00 84.56 881 LYS A C 1
ATOM 7119 O O . LYS A 1 881 ? -6.561 0.646 46.474 1.00 84.56 881 LYS A O 1
ATOM 7124 N N . PHE A 1 882 ? -5.234 1.326 44.786 1.00 80.38 882 PHE A N 1
ATOM 7125 C CA . PHE A 1 882 ? -4.516 0.062 44.570 1.00 80.38 882 PHE A CA 1
ATOM 7126 C C . PHE A 1 882 ? -3.078 0.076 45.076 1.00 80.38 882 PHE A C 1
ATOM 7128 O O . PHE A 1 882 ? -2.416 -0.957 45.049 1.00 80.38 882 PHE A O 1
ATOM 7135 N N . TYR A 1 883 ? -2.613 1.233 45.537 1.00 71.88 883 TYR A N 1
ATOM 7136 C CA . TYR A 1 883 ? -1.281 1.420 46.083 1.00 71.88 883 TYR A CA 1
ATOM 7137 C C . TYR A 1 883 ? -1.374 1.710 47.576 1.00 71.88 883 TYR A C 1
ATOM 7139 O O . TYR A 1 883 ? -2.160 2.552 48.019 1.00 71.88 883 TYR A O 1
ATOM 7147 N N . SER A 1 884 ? -0.564 0.999 48.357 1.00 67.88 884 SER A N 1
ATOM 7148 C CA . SER A 1 884 ? -0.251 1.447 49.707 1.00 67.88 884 SER A CA 1
ATOM 7149 C C . SER A 1 884 ? 0.679 2.663 49.605 1.00 67.88 884 SER A C 1
ATOM 7151 O O . SER A 1 884 ? 1.356 2.836 48.600 1.00 67.88 884 SER A O 1
ATOM 7153 N N . LYS A 1 885 ? 0.729 3.528 50.625 1.00 62.06 885 LYS A N 1
ATOM 7154 C CA . LYS A 1 885 ? 1.672 4.668 50.635 1.00 62.06 885 LYS A CA 1
ATOM 7155 C C . LYS A 1 885 ? 3.149 4.248 50.548 1.00 62.06 885 LYS A C 1
ATOM 7157 O O . LYS A 1 885 ? 3.985 5.118 50.324 1.00 62.06 885 LYS A O 1
ATOM 7162 N N . ASP A 1 886 ? 3.439 2.973 50.794 1.00 56.78 886 ASP A N 1
ATOM 7163 C CA . ASP A 1 886 ? 4.787 2.416 50.851 1.00 56.78 886 ASP A CA 1
ATOM 7164 C C . ASP A 1 886 ? 5.271 1.880 49.485 1.00 56.78 886 ASP A C 1
ATOM 7166 O O . ASP A 1 886 ? 6.468 1.635 49.333 1.00 56.78 886 ASP A O 1
ATOM 7170 N N . ASP A 1 887 ? 4.364 1.719 48.509 1.00 51.22 887 ASP A N 1
ATOM 7171 C CA . ASP A 1 887 ? 4.635 1.330 47.113 1.00 51.22 887 ASP A CA 1
ATOM 7172 C C . ASP A 1 887 ? 4.735 2.565 46.199 1.00 51.22 887 ASP A C 1
ATOM 7174 O O . ASP A 1 887 ? 5.568 2.539 45.261 1.00 51.22 887 ASP A O 1
#

Secondary structure (DSSP, 8-state):
--TT--BTTBEEETTTTEEEPPSS-----TT--HHHHHHHHHHHHHHHHHHHHHHHHHHHHHH-----TTSHHHHHHHHHHHHHHT-S------------------PPPHHHHHHHHHHHHHHHHHH--STTSHHHHHHHHHHHHHHHHSHHHHHHHHHHTTS-----TTTTHHHHT-S-HHHHHHHHHHT--TTS-HHHHHHHHHHHHHHHHHHHH-TT-TTT---TT-------------HHHHHHHHHHHHHHHHHHHHHHHHHHHHHHHHHHHHHHHHHHHHHHHHHHHHHH--------HHHHHHHHHHHHHHHHHHHHHHHHHHHHHHHHHHHHHHHHHHHHHHHHHHHHHHHHHHHHHHHHHHHHHHHHHHHHHHHHHHHHHHHHHHHHHHHHHHHHHHTT--S------TTTHHHHHHHHHHHHHHHHHHHHHHHHHHHHHHHHHHHHHHHHHHHHHHHHHHHHHHHHHHHHHHHHHHHHHHHHHTTTGGGSS--PPP---PPPP-------PPPPPP----------TTHHHHHHH-------HHHHTTSGGGTTT--HHHHHIIIIIHHHHHHHHHHHHHHHHHHHHTT-HHHHHHHHHHHHTT--HHHHHHHHHHHH-TTS-PPPPSS--HHHHHHHHTT-EEEE-STT--EEEE---TTTTTTS-HHHHHHHHHHHHHHHHHHHHHHHHHS---TTS-HHHHHHHHHHHHHHHHHHHHHHHHIIIIITHHHHHHHHHHHHHHHHHHH----S--------S-TT----SHHHHHHHHHHHHHHHHHHTT-STTTHHHHHHHHHHHHHHHHHHHHTTSTTTHHHHHHHHHHHHHHHHHHHHHHHHHHHHHS-TTS--HHHHHHHHTTGGGT--TT-